Protein AF-A0A822FLD0-F1 (afdb_monomer_lite)

Secondary structure (DSSP, 8-state):
-HHHHHTTS-TTS-TTSS-HHHHBTT--HHHHHHHHHHHHHHTT--GGGTTS-TTHHHHHHHHHHHHHHTB-THHHHHHHHS-SHHHHHHHHHHHHHHHH--HHHHHHHHHH-S----EEEEE-S-TTSPPTT--TTEEEEEGGG-SSHHHHHHHHHHHHH---S--EEEEEEETTTSGGGHHHHHHHHHHH--TT-S-EEEEEEE--GGGGGGS------TTSEEEE-S-TT-PPPPPHHHHT---HHHHHTSTTT------BTTB-----SS-HHHHHHHHHHHHHHHHTEEEES--TTHHHHHHHHHHHHHHHHHS----TT-SS--HHHHHHHHHHHHHHH---S-TTSSS-HHHHHHH-HHHHHH-SSHHHHHHHHHHHHHHHHHHHHHHHHHHTTHHHHHHHHHH---HHHHHHHHHHHHHHHHHHHTT--GGGTT-SSEEEE-----SSTTHHHHHHHHHHHHHHHHHHHHHH----THHHHHHHHHHHHH-SS-HHHHHHHHH-HHHHHHHHHHHHHHHHHHHT--S-HHHHHHHHH--TT--HHHHHHHTTS--HHHHHHHHHHHHHTTTS-HHHHHHHHHHTEE-S--SSPPP-SS-EEEEETTTEEEEEPTT-----GGGB---SS-HHHHHHHHHHHHHHHSHHHHHH---HHHHHHHHHHHHHHHHT-SS---TTHHHHHHHHHHHHHHHHHHGGGHHHHHHHHHHTT--S--SSHHHHHHHHHHHHHHHHHTT-SS-HHHHHHHHHHHHHHHHHHHHHH-TT-HHHHHHHHT-TT-GGGGGHHHHT-

Radius of gyration: 43.2 Å; chains: 1; bounding box: 97×67×130 Å

Sequence (801 aa):
LYTWIDNFLPKNLGNHFPLLQHLFVDYSQDQLCNLVIDAFEQFNISIDDEEKSENIPDIINYCQEKLLHTGSFDLPLTLSIQSNSECQNLIEKYYDLRQSFTFSKLIKQCLENSTTSLQVIYTYTQIYHTIDHLPSNVEEVKLSAFRTELELVRKVKCHYQALTNIRLLLIRVDYHGEHQHILSLKHVIQNEYISSSNRSVWIIFHLQRNLLNQINNDVLFSGWLIDMIDDLNDRELIPKQILNNPSYQNLVLQPEFCLSECIFDGDIHRCQSNFHLFDSMFDELVDRCLSKFRYINFQTKDKEHISERRHVLLQHIIEHRNNSTLKNLHLRSIIIEYLMILIKQFPPPDKTRFVDWRLDILTNGVTIAGSRSFYHAFQVTISMFYEAYLSLLLTHLEKYQFFDAYIFIVNNQDDNMQNDLSKLWIDSLKASLETIDLTIINLDVIDISYAFGLQLPCAAIEFENIRTIRKKFQELQENNNESSSDEYDSRLEQMHTSNIYNDKFLQLIFNDQKWCQLYFHDQISMHLAYAKIQLSTNFVFDLLTSNPTRTIKQYKRLFLIEHIELNEILRLFEISLQLVSEENIRNIIREQWIEIPPSIIKSSEFYTLVLVNSEQFYQLPPKTTTLEEQSIFEYQGDPMIETSLMNLIELILSSSVIQHAKNIQQITTTYSLIAKGIRDLNSYNVNNLEKLRSFISLIRCLTTLLSHKALDILKDVCMGSFDAKFDSCSGIHCFITQLQQRIKAEKSTADENTIHRALVKLELDFLKDWLADNGDSYGEILTLMNDENNDLWFYSAKIFT

pLDDT: mean 82.13, std 11.64, range [31.05, 96.69]

Foldseek 3Di:
DVVVLVVLADPPAPPPPDDSCQFFVLDDPVVLVLLLVVLCVVVVNDPVVVPDDPCPVVSVVSSLLLSLQRGAPLQLLSLLVVPDPVSVVSNVVSVVCPVCDALVNVLVVLLPDQFEAEEEEEEQAALPDDQPPDDPLEAEDEPVVDPDLVVLLCVLLCQQVPPDSRQEYEYEYACVPCVVCVLSNLVSNVVNDDRNGSHYYYYYYHFFQLCSVVDDNDPRDRPGHYGYDHDNNPDDDDDPVVSNDQALLVVCPDPVNDLDQPPDDPDRPPPPPDDPPSLVLVLVLLVQLVVQEDEPLDDPVCVVVSVVLVVVLSCQQNPPPPPPPDPADRPVNVLSVVLNVCSVPPPQPDPPPRVGLSVCCGHVPCLSNPGRGSVSSSVVSSSLVSSLSSSQLVLLCQQQVLSQLVVLLVPDPDPVVSVVLSVQSVVLSVVSVVVRDSVCSPDSHDYHYDQHNQNHTNLLVLLVQLVVLLVVVVVVCVVPVDDDPVSLVVSVVSSCVSGSTDNVLVCCCQPPPVSVLSSLLSNQSNVCSVLVQDAHSVLVSLLVPVPPLDDSVNSSVVSNDDCPLVSLLSVLLSLLCLQDPSVVLSVCLVQQEDEDDDPWADAAQAWHWYDPPSPFIFIDHHRDTDDDPVRTDPWQADPSSLRSLLRSLSVCLALVSLVPDDDLVSSLVSLVSSLVSQVVRDRTDHLCSLQSVLLNLLSVLLCVWAPPCSSVLSSVLVVVVDRLDDPALVRLVVSLVVSLVVSVVVPTPDDPVSNLVSSLVSSLSSLLSNCVVVVVPVVRVVVVCPPPPHPNVVVVVVSVD

Structure (mmCIF, N/CA/C/O backbone):
data_AF-A0A822FLD0-F1
#
_entry.id   AF-A0A822FLD0-F1
#
loop_
_atom_site.group_PDB
_atom_site.id
_atom_site.type_symbol
_atom_site.label_atom_id
_atom_site.label_alt_id
_atom_site.label_comp_id
_atom_site.label_asym_id
_atom_site.label_entity_id
_atom_site.label_seq_id
_atom_site.pdbx_PDB_ins_code
_atom_site.Cartn_x
_atom_site.Cartn_y
_atom_site.Cartn_z
_atom_site.occupancy
_atom_site.B_iso_or_equiv
_atom_site.auth_seq_id
_atom_site.auth_comp_id
_atom_site.auth_asym_id
_atom_site.auth_atom_id
_atom_site.pdbx_PDB_model_num
ATOM 1 N N . LEU A 1 1 ? -37.161 13.307 40.216 1.00 81.50 1 LEU A N 1
ATOM 2 C CA . LEU A 1 1 ? -36.376 12.192 39.638 1.00 81.50 1 LEU A CA 1
ATOM 3 C C . LEU A 1 1 ? -36.205 12.329 38.122 1.00 81.50 1 LEU A C 1
ATOM 5 O O . LEU A 1 1 ? -35.072 12.421 37.683 1.00 81.50 1 LEU A O 1
ATOM 9 N N . TYR A 1 2 ? -37.281 12.439 37.327 1.00 86.19 2 TYR A N 1
ATOM 10 C CA . TYR A 1 2 ? -37.181 12.643 35.867 1.00 86.19 2 TYR A CA 1
ATOM 11 C C . TYR A 1 2 ? -36.303 13.844 35.467 1.00 86.19 2 TYR A C 1
ATOM 13 O O . TYR A 1 2 ? -35.355 13.702 34.710 1.00 86.19 2 TYR A O 1
ATOM 21 N N . THR A 1 3 ? -36.553 15.020 36.046 1.00 85.88 3 THR A N 1
ATOM 22 C CA . THR A 1 3 ? -35.735 16.224 35.808 1.00 85.88 3 THR A CA 1
ATOM 23 C C . THR A 1 3 ? -34.267 16.049 36.188 1.00 85.88 3 THR A C 1
ATOM 25 O O . THR A 1 3 ? -33.413 16.716 35.623 1.00 85.88 3 THR A O 1
ATOM 28 N N . TRP A 1 4 ? -33.966 15.167 37.141 1.00 86.38 4 TRP A N 1
ATOM 29 C CA . TRP A 1 4 ? -32.597 14.887 37.564 1.00 86.38 4 TRP A CA 1
ATOM 30 C C . TRP A 1 4 ? -31.851 14.064 36.505 1.00 86.38 4 TRP A C 1
ATOM 32 O O . TRP A 1 4 ? -30.780 14.478 36.079 1.00 86.38 4 TRP A O 1
ATOM 42 N N . ILE A 1 5 ? -32.453 12.980 35.999 1.00 88.25 5 ILE A N 1
ATOM 43 C CA . ILE A 1 5 ? -31.843 12.165 34.934 1.00 88.25 5 ILE A CA 1
ATOM 44 C C . ILE A 1 5 ? -31.799 12.881 33.576 1.00 88.25 5 ILE A C 1
ATOM 46 O O . ILE A 1 5 ? -30.837 12.715 32.832 1.00 88.25 5 ILE A O 1
ATOM 50 N N . ASP A 1 6 ? -32.807 13.699 33.256 1.00 84.88 6 ASP A N 1
ATOM 51 C CA . ASP A 1 6 ? -32.895 14.427 31.981 1.00 84.88 6 ASP A CA 1
ATOM 52 C C . ASP A 1 6 ? -31.767 15.463 31.849 1.00 84.88 6 ASP A C 1
ATOM 54 O O . ASP A 1 6 ? -31.243 15.703 30.763 1.00 84.88 6 ASP A O 1
ATOM 58 N N . ASN A 1 7 ? -31.300 16.009 32.979 1.00 86.31 7 ASN A N 1
ATOM 59 C CA . ASN A 1 7 ? -30.157 16.920 33.011 1.00 86.31 7 ASN A CA 1
ATOM 60 C C . ASN A 1 7 ? -28.824 16.248 32.632 1.00 86.31 7 ASN A C 1
ATOM 62 O O . ASN A 1 7 ? -27.895 16.956 32.241 1.00 86.31 7 ASN A O 1
ATOM 66 N N . PHE A 1 8 ? -28.712 14.916 32.714 1.00 86.19 8 PHE A N 1
ATOM 67 C CA . PHE A 1 8 ? -27.488 14.204 32.332 1.00 86.19 8 PHE A CA 1
ATOM 68 C C . PHE A 1 8 ? -27.315 14.087 30.824 1.00 86.19 8 PHE A C 1
ATOM 70 O O . PHE A 1 8 ? -26.189 13.933 30.355 1.00 86.19 8 PHE A O 1
ATOM 77 N N . LEU A 1 9 ? -28.393 14.205 30.046 1.00 85.12 9 LEU A N 1
ATOM 78 C CA . LEU A 1 9 ? -28.277 14.192 28.598 1.00 85.12 9 LEU A CA 1
ATOM 79 C C . LEU A 1 9 ? -27.617 15.488 28.099 1.00 85.12 9 LEU A C 1
ATOM 81 O O . LEU A 1 9 ? -28.033 16.591 28.471 1.00 85.12 9 LEU A O 1
ATOM 85 N N . PRO A 1 10 ? -26.578 15.407 27.252 1.00 77.44 10 PRO A N 1
ATOM 86 C CA . PRO A 1 10 ? -25.894 16.600 26.781 1.00 77.44 10 PRO A CA 1
ATOM 87 C C . PRO A 1 10 ? -26.788 17.384 25.819 1.00 77.44 10 PRO A C 1
ATOM 89 O O . PRO A 1 10 ? -27.112 16.915 24.733 1.00 77.44 10 PRO A O 1
ATOM 92 N N . LYS A 1 11 ? -27.121 18.628 26.174 1.00 74.88 11 LYS A N 1
ATOM 93 C CA . LYS A 1 11 ? -27.977 19.510 25.352 1.00 74.88 11 LYS A CA 1
ATOM 94 C C . LYS A 1 11 ? -27.368 19.896 23.997 1.00 74.88 11 LYS A C 1
ATOM 96 O O . LYS A 1 11 ? -28.080 20.379 23.124 1.00 74.88 11 LYS A O 1
ATOM 101 N N . ASN A 1 12 ? -26.055 19.719 23.847 1.00 69.56 12 ASN A N 1
ATOM 102 C CA . ASN A 1 12 ? -25.288 20.119 22.664 1.00 69.56 12 ASN A CA 1
ATOM 103 C C . ASN A 1 12 ? -25.024 18.958 21.690 1.00 69.56 12 ASN A C 1
ATOM 105 O O . ASN A 1 12 ? -24.441 19.185 20.632 1.00 69.56 12 ASN A O 1
ATOM 109 N N . LEU A 1 13 ? -25.408 17.728 22.043 1.00 69.38 13 LEU A N 1
ATOM 110 C CA . LEU A 1 13 ? -25.331 16.574 21.148 1.00 69.38 13 LEU A CA 1
ATOM 111 C C . LEU A 1 13 ? -26.682 16.432 20.439 1.00 69.38 13 LEU A C 1
ATOM 113 O O . LEU A 1 13 ? -27.719 16.747 21.017 1.00 69.38 13 LEU A O 1
ATOM 117 N N . GLY A 1 14 ? -26.685 16.025 19.166 1.00 61.16 14 GLY A N 1
ATOM 118 C CA . GLY A 1 14 ? -27.930 15.869 18.408 1.00 61.16 14 GLY A CA 1
ATOM 119 C C . GLY A 1 14 ? -28.925 14.950 19.129 1.00 61.16 14 GLY A C 1
ATOM 120 O O . GLY A 1 14 ? -28.521 14.008 19.802 1.00 61.16 14 GLY A O 1
ATOM 121 N N . ASN A 1 15 ? -30.229 15.188 18.957 1.00 62.97 15 ASN A N 1
ATOM 122 C CA . ASN A 1 15 ? -31.317 14.541 19.718 1.00 62.97 15 ASN A CA 1
ATOM 123 C C . ASN A 1 15 ? -31.456 13.006 19.536 1.00 62.97 15 ASN A C 1
ATOM 125 O O . ASN A 1 15 ? -32.480 12.438 19.908 1.00 62.97 15 ASN A O 1
ATOM 129 N N . HIS A 1 16 ? -30.492 12.328 18.911 1.00 66.75 16 HIS A N 1
ATOM 130 C CA . HIS A 1 16 ? -30.593 10.922 18.517 1.00 66.75 16 HIS A CA 1
ATOM 131 C C . HIS A 1 16 ? -29.728 9.973 19.359 1.00 66.75 16 HIS A C 1
ATOM 133 O O . HIS A 1 16 ? -30.041 8.785 19.411 1.00 66.75 16 HIS A O 1
ATOM 139 N N . PHE A 1 17 ? -28.665 10.460 20.011 1.00 82.31 17 PHE A N 1
ATOM 140 C CA . PHE A 1 17 ? -27.771 9.641 20.835 1.00 82.31 17 PHE A CA 1
ATOM 141 C C . PHE A 1 17 ? -26.925 10.517 21.787 1.00 82.31 17 PHE A C 1
ATOM 143 O O . PHE A 1 17 ? -26.454 11.569 21.354 1.00 82.31 17 PHE A O 1
ATOM 150 N N . PRO A 1 18 ? -26.661 10.093 23.039 1.00 87.38 18 PRO A N 1
ATOM 151 C CA . PRO A 1 18 ? -27.254 8.944 23.726 1.00 87.38 18 PRO A CA 1
ATOM 152 C C . PRO A 1 18 ? -28.706 9.225 24.158 1.00 87.38 18 PRO A C 1
ATOM 154 O O . PRO A 1 18 ? -29.109 10.367 24.342 1.00 87.38 18 PRO A O 1
ATOM 157 N N . LEU A 1 19 ? -29.497 8.165 24.328 1.00 88.81 19 LEU A N 1
ATOM 158 C CA . LEU A 1 19 ? -30.825 8.211 24.973 1.00 88.81 19 LEU A CA 1
ATOM 159 C C . LEU A 1 19 ? -30.712 7.821 26.453 1.00 88.81 19 LEU A C 1
ATOM 161 O O . LEU A 1 19 ? -29.750 7.156 26.831 1.00 88.81 19 LEU A O 1
ATOM 165 N N . LEU A 1 20 ? -31.732 8.117 27.269 1.00 89.75 20 LEU A N 1
ATOM 166 C CA . LEU A 1 20 ? -31.776 7.694 28.681 1.00 89.75 20 LEU A CA 1
ATOM 167 C C . LEU A 1 20 ? -31.608 6.177 28.859 1.00 89.75 20 LEU A C 1
ATOM 169 O O . LEU A 1 20 ? -30.949 5.760 29.801 1.00 89.75 20 LEU A O 1
ATOM 173 N N . GLN A 1 21 ? -32.100 5.371 27.912 1.00 89.88 21 GLN A N 1
ATOM 174 C CA . GLN A 1 21 ? -31.920 3.911 27.890 1.00 89.88 21 GLN A CA 1
ATOM 175 C C . GLN A 1 21 ? -30.462 3.463 27.712 1.00 89.88 21 GLN A C 1
ATOM 177 O O . GLN A 1 21 ? -30.108 2.352 28.082 1.00 89.88 21 GLN A O 1
ATOM 182 N N . HIS A 1 22 ? -29.602 4.311 27.143 1.00 91.00 22 HIS A N 1
ATOM 183 C CA . HIS A 1 22 ? -28.171 4.017 27.074 1.00 91.00 22 HIS A CA 1
ATOM 184 C C . HIS A 1 22 ? -27.519 4.269 28.428 1.00 91.00 22 HIS A C 1
ATOM 186 O O . HIS A 1 22 ? -26.641 3.515 28.823 1.00 91.00 22 HIS A O 1
ATOM 192 N N . LEU A 1 23 ? -27.957 5.303 29.155 1.00 92.44 23 LEU A N 1
ATOM 193 C CA . LEU A 1 23 ? -27.431 5.609 30.485 1.00 92.44 23 LEU A CA 1
ATOM 194 C C . LEU A 1 23 ? -27.928 4.597 31.520 1.00 92.44 23 LEU A C 1
ATOM 196 O O . LEU A 1 23 ? -27.120 4.102 32.293 1.00 92.44 23 LEU A O 1
ATOM 200 N N . PHE A 1 24 ? -29.222 4.271 31.492 1.00 92.06 24 PHE A N 1
ATOM 201 C CA . PHE A 1 24 ? -29.915 3.362 32.405 1.00 92.06 24 PHE A CA 1
ATOM 202 C C . PHE A 1 24 ? -30.706 2.338 31.585 1.00 92.06 24 PHE A C 1
ATOM 204 O O . PHE A 1 24 ? -31.716 2.672 30.964 1.00 92.06 24 PHE A O 1
ATOM 211 N N . VAL A 1 25 ? -30.234 1.093 31.544 1.00 88.88 25 VAL A N 1
ATOM 212 C CA . VAL A 1 25 ? -30.673 0.102 30.540 1.00 88.88 25 VAL A CA 1
ATOM 213 C C . VAL A 1 25 ? -32.130 -0.335 30.662 1.00 88.88 25 VAL A C 1
ATOM 215 O O . VAL A 1 25 ? -32.724 -0.735 29.667 1.00 88.88 25 VAL A O 1
ATOM 218 N N . ASP A 1 26 ? -32.720 -0.228 31.850 1.00 87.25 26 ASP A N 1
ATOM 219 C CA . ASP A 1 26 ? -34.116 -0.555 32.149 1.00 87.25 26 ASP A CA 1
ATOM 220 C C . ASP A 1 26 ? -35.032 0.680 32.143 1.00 87.25 26 ASP A C 1
ATOM 222 O O . ASP A 1 26 ? -36.193 0.602 32.542 1.00 87.25 26 ASP A O 1
ATOM 226 N N . TYR A 1 27 ? -34.532 1.833 31.684 1.00 89.06 27 TYR A N 1
ATOM 227 C CA . TYR A 1 27 ? -35.276 3.082 31.748 1.00 89.06 27 TYR A CA 1
ATOM 228 C C . TYR A 1 27 ? -36.586 3.041 30.953 1.00 89.06 27 TYR A C 1
ATOM 230 O O . TYR A 1 27 ? -36.600 2.802 29.740 1.00 89.06 27 TYR A O 1
ATOM 238 N N . SER A 1 28 ? -37.663 3.404 31.646 1.00 88.38 28 SER A N 1
ATOM 239 C CA . SER A 1 28 ? -38.943 3.852 31.106 1.00 88.38 28 SER A CA 1
ATOM 240 C C . SER A 1 28 ? -39.583 4.835 32.096 1.00 88.38 28 SER A C 1
ATOM 242 O O . SER A 1 28 ? -39.162 4.935 33.253 1.00 88.38 28 SER A O 1
ATOM 244 N N . GLN A 1 29 ? -40.593 5.592 31.660 1.00 86.75 29 GLN A N 1
ATOM 245 C CA . GLN A 1 29 ? -41.319 6.481 32.578 1.00 86.75 29 GLN A CA 1
ATOM 246 C C . GLN A 1 29 ? -42.011 5.685 33.694 1.00 86.75 29 GLN A C 1
ATOM 248 O O . GLN A 1 29 ? -41.932 6.076 34.857 1.00 86.75 29 GLN A O 1
ATOM 253 N N . ASP A 1 30 ? -42.587 4.531 33.355 1.00 87.81 30 ASP A N 1
ATOM 254 C CA . ASP A 1 30 ? -43.241 3.637 34.311 1.00 87.81 30 ASP A CA 1
ATOM 255 C C . ASP A 1 30 ? -42.244 3.029 35.311 1.00 87.81 30 ASP A C 1
ATOM 257 O O . ASP A 1 30 ? -42.573 2.848 36.483 1.00 87.81 30 ASP A O 1
ATOM 261 N N . GLN A 1 31 ? -40.999 2.771 34.890 1.00 87.81 31 GLN A N 1
ATOM 262 C CA . GLN A 1 31 ? -39.957 2.260 35.784 1.00 87.81 31 GLN A CA 1
ATOM 263 C C . GLN A 1 31 ? -39.614 3.271 36.880 1.00 87.81 31 GLN A C 1
ATOM 265 O O . GLN A 1 31 ? -39.421 2.888 38.031 1.00 87.81 31 GLN A O 1
ATOM 270 N N . LEU A 1 32 ? -39.593 4.573 36.564 1.00 87.69 32 LEU A N 1
ATOM 271 C CA . LEU A 1 32 ? -39.395 5.605 37.585 1.00 87.69 32 LEU A CA 1
ATOM 272 C C . LEU A 1 32 ? -40.536 5.623 38.605 1.00 87.69 32 LEU A C 1
ATOM 274 O O . LEU A 1 32 ? -40.276 5.808 39.791 1.00 87.69 32 LEU A O 1
ATOM 278 N N . CYS A 1 33 ? -41.781 5.438 38.158 1.00 87.00 33 CYS A N 1
ATOM 279 C CA . CYS A 1 33 ? -42.925 5.333 39.060 1.00 87.00 33 CYS A CA 1
ATOM 280 C C . CYS A 1 33 ? -42.789 4.117 39.982 1.00 87.00 33 CYS A C 1
ATOM 282 O O . CYS A 1 33 ? -42.966 4.259 41.189 1.00 87.00 33 CYS A O 1
ATOM 284 N N . ASN A 1 34 ? -42.396 2.961 39.443 1.00 86.38 34 ASN A N 1
ATOM 285 C CA . ASN A 1 34 ? -42.189 1.756 40.245 1.00 86.38 34 ASN A CA 1
ATOM 286 C C . ASN A 1 34 ? -41.038 1.900 41.244 1.00 86.38 34 ASN A C 1
ATOM 288 O O . ASN A 1 34 ? -41.204 1.513 42.390 1.00 86.38 34 ASN A O 1
ATOM 292 N N . LEU A 1 35 ? -39.926 2.544 40.876 1.00 88.19 35 LEU A N 1
ATOM 293 C CA . LEU A 1 35 ? -38.838 2.826 41.821 1.00 88.19 35 LEU A CA 1
ATOM 294 C C . LEU A 1 35 ? -39.291 3.696 42.998 1.00 88.19 35 LEU A C 1
ATOM 296 O O . LEU A 1 35 ? -38.856 3.481 44.128 1.00 88.19 35 LEU A O 1
ATOM 300 N N . VAL A 1 36 ? -40.157 4.680 42.739 1.00 87.81 36 VAL A N 1
ATOM 301 C CA . VAL A 1 36 ? -40.730 5.512 43.803 1.00 87.81 36 VAL A CA 1
ATOM 302 C C . VAL A 1 36 ? -41.635 4.664 44.694 1.00 87.81 36 VAL A C 1
ATOM 304 O O . VAL A 1 36 ? -41.480 4.722 45.909 1.00 87.81 36 VAL A O 1
ATOM 307 N N . ILE A 1 37 ? -42.516 3.842 44.118 1.00 85.50 37 ILE A N 1
ATOM 308 C CA . ILE A 1 37 ? -43.385 2.930 44.880 1.00 85.50 37 ILE A CA 1
ATOM 309 C C . ILE A 1 37 ? -42.545 1.979 45.749 1.00 85.50 37 ILE A C 1
ATOM 311 O O . ILE A 1 37 ? -42.777 1.902 46.954 1.00 85.50 37 ILE A O 1
ATOM 315 N N . ASP A 1 38 ? -41.513 1.352 45.179 1.00 85.19 38 ASP A N 1
ATOM 316 C CA . ASP A 1 38 ? -40.586 0.463 45.888 1.00 85.19 38 ASP A CA 1
ATOM 317 C C . ASP A 1 38 ? -39.905 1.182 47.069 1.00 85.19 38 ASP A C 1
ATOM 319 O O . ASP A 1 38 ? -39.719 0.598 48.138 1.00 85.19 38 ASP A O 1
ATOM 323 N N . ALA A 1 39 ? -39.562 2.467 46.919 1.00 87.38 39 ALA A N 1
ATOM 324 C CA . ALA A 1 39 ? -38.999 3.265 48.008 1.00 87.38 39 ALA A CA 1
ATOM 325 C C . ALA A 1 39 ? -40.016 3.479 49.143 1.00 87.38 39 ALA A C 1
ATOM 327 O O . ALA A 1 39 ? -39.673 3.334 50.317 1.00 87.38 39 ALA A O 1
ATOM 328 N N . PHE A 1 40 ? -41.266 3.817 48.809 1.00 85.44 40 PHE A N 1
ATOM 329 C CA . PHE A 1 40 ? -42.330 4.000 49.803 1.00 85.44 40 PHE A CA 1
ATOM 330 C C . PHE A 1 40 ? -42.594 2.706 50.580 1.00 85.44 40 PHE A C 1
ATOM 332 O O . PHE A 1 40 ? -42.701 2.748 51.808 1.00 85.44 40 PHE A O 1
ATOM 339 N N . GLU A 1 41 ? -42.618 1.561 49.893 1.00 83.44 41 GLU A N 1
ATOM 340 C CA . GLU A 1 41 ? -42.737 0.246 50.528 1.00 83.44 41 GLU A CA 1
ATOM 341 C C . GLU A 1 41 ? -41.537 -0.054 51.436 1.00 83.44 41 GLU A C 1
ATOM 343 O O . GLU A 1 41 ? -41.715 -0.414 52.600 1.00 83.44 41 GLU A O 1
ATOM 348 N N . GLN A 1 42 ? -40.311 0.166 50.950 1.00 84.19 42 GLN A N 1
ATOM 349 C CA . GLN A 1 42 ? -39.082 -0.087 51.706 1.00 84.19 42 GLN A CA 1
ATOM 350 C C . GLN A 1 42 ? -39.003 0.737 53.000 1.00 84.19 42 GLN A C 1
ATOM 352 O O . GLN A 1 42 ? -38.529 0.241 54.026 1.00 84.19 42 GLN A O 1
ATOM 357 N N . PHE A 1 43 ? -39.456 1.992 52.964 1.00 83.81 43 PHE A N 1
ATOM 358 C CA . PHE A 1 43 ? -39.452 2.890 54.121 1.00 83.81 43 PHE A CA 1
ATOM 359 C C . PHE A 1 43 ? -40.745 2.830 54.953 1.00 83.81 43 PHE A C 1
ATOM 361 O O . PHE A 1 43 ? -40.840 3.533 55.959 1.00 83.81 43 PHE A O 1
ATOM 368 N N . ASN A 1 44 ? -41.716 1.979 54.590 1.00 81.25 44 ASN A N 1
ATOM 369 C CA . ASN A 1 44 ? -43.045 1.898 55.211 1.00 81.25 44 ASN A CA 1
ATOM 370 C C . ASN A 1 44 ? -43.767 3.263 55.293 1.00 81.25 44 ASN A C 1
ATOM 372 O O . ASN A 1 44 ? -44.376 3.593 56.314 1.00 81.25 44 ASN A O 1
ATOM 376 N N . ILE A 1 45 ? -43.680 4.074 54.234 1.00 77.38 45 ILE A N 1
ATOM 377 C CA . ILE A 1 45 ? -44.326 5.392 54.146 1.00 77.38 45 ILE A CA 1
ATOM 378 C C . ILE A 1 45 ? -45.702 5.221 53.493 1.00 77.38 45 ILE A C 1
ATOM 380 O O . ILE A 1 45 ? -45.819 4.608 52.434 1.00 77.38 45 ILE A O 1
ATOM 384 N N . SER A 1 46 ? -46.753 5.768 54.109 1.00 72.50 46 SER A N 1
ATOM 385 C CA . SER A 1 46 ? -48.089 5.786 53.502 1.00 72.50 46 SER A CA 1
ATOM 386 C C . SER A 1 46 ? -48.122 6.747 52.311 1.00 72.50 46 SER A C 1
ATOM 388 O O . SER A 1 46 ? -47.668 7.884 52.426 1.00 72.50 46 SER A O 1
ATOM 390 N N . ILE A 1 47 ? -48.708 6.316 51.190 1.00 65.62 47 ILE A N 1
ATOM 391 C CA . ILE A 1 47 ? -48.908 7.157 49.995 1.00 65.62 47 ILE A CA 1
ATOM 392 C C . ILE A 1 47 ? -49.818 8.361 50.323 1.00 65.62 47 ILE A C 1
ATOM 394 O O . ILE A 1 47 ? -49.681 9.422 49.732 1.00 65.62 47 ILE A O 1
ATOM 398 N N . ASP A 1 48 ? -50.686 8.250 51.335 1.00 64.69 48 ASP A N 1
ATOM 399 C CA . ASP A 1 48 ? -51.592 9.334 51.744 1.00 64.69 48 ASP A CA 1
ATOM 400 C C . ASP A 1 48 ? -50.916 10.433 52.605 1.00 64.69 48 ASP A C 1
ATOM 402 O O . ASP A 1 48 ? -51.533 11.463 52.878 1.00 64.69 48 ASP A O 1
ATOM 406 N N . ASP A 1 49 ? -49.660 10.246 53.039 1.00 60.38 49 ASP A N 1
ATOM 407 C CA . ASP A 1 49 ? -48.899 11.199 53.878 1.00 60.38 49 ASP A CA 1
ATOM 408 C C . ASP A 1 49 ? -48.001 12.163 53.056 1.00 60.38 49 ASP A C 1
ATOM 410 O O . ASP A 1 49 ? -47.080 12.791 53.593 1.00 60.38 49 ASP A O 1
ATOM 414 N N . GLU A 1 50 ? -48.282 12.312 51.753 1.00 53.88 50 GLU A N 1
ATOM 415 C CA . GLU A 1 50 ? -47.510 13.078 50.752 1.00 53.88 50 GLU A CA 1
ATOM 416 C C . GLU A 1 50 ? -47.154 14.530 51.151 1.00 53.88 50 GLU A C 1
ATOM 418 O O . GLU A 1 50 ? -46.153 15.072 50.683 1.00 53.88 50 GLU A O 1
ATOM 423 N N . GLU A 1 51 ? -47.918 15.180 52.036 1.00 50.50 51 GLU A N 1
ATOM 424 C CA . GLU A 1 51 ? -47.768 16.617 52.326 1.00 50.50 51 GLU A CA 1
ATOM 425 C C . GLU A 1 51 ? -46.778 16.978 53.461 1.00 50.50 51 GLU A C 1
ATOM 427 O O . GLU A 1 51 ? -46.585 18.165 53.736 1.00 50.50 51 GLU A O 1
ATOM 432 N N . LYS A 1 52 ? -46.131 16.014 54.143 1.00 57.69 52 LYS A N 1
ATOM 433 C CA . LYS A 1 52 ? -45.316 16.302 55.358 1.00 57.69 52 LYS A CA 1
ATOM 434 C C . LYS A 1 52 ? -43.848 15.858 55.355 1.00 57.69 52 LYS A C 1
ATOM 436 O O . LYS A 1 52 ? -43.170 15.998 56.370 1.00 57.69 52 LYS A O 1
ATOM 441 N N . SER A 1 53 ? -43.327 15.297 54.277 1.00 55.56 53 SER A N 1
ATOM 442 C CA . SER A 1 53 ? -42.196 14.366 54.382 1.00 55.56 53 SER A CA 1
ATOM 443 C C . SER A 1 53 ? -40.805 15.007 54.536 1.00 55.56 53 SER A C 1
ATOM 445 O O . SER A 1 53 ? -40.166 15.388 53.552 1.00 55.56 53 SER A O 1
ATOM 447 N N . GLU A 1 54 ? -40.261 14.946 55.755 1.00 65.69 54 GLU A N 1
ATOM 448 C CA . GLU A 1 54 ? -38.810 14.965 56.025 1.00 65.69 54 GLU A CA 1
ATOM 449 C C . GLU A 1 54 ? -38.058 13.835 55.275 1.00 65.69 54 GLU A C 1
ATOM 451 O O . GLU A 1 54 ? -36.855 13.943 55.065 1.00 65.69 54 GLU A O 1
ATOM 456 N N . ASN A 1 55 ? -38.774 12.805 54.794 1.00 74.19 55 ASN A N 1
ATOM 457 C CA . ASN A 1 55 ? -38.242 11.600 54.136 1.00 74.19 55 ASN A CA 1
ATOM 458 C C . ASN A 1 55 ? -38.074 11.703 52.599 1.00 74.19 55 ASN A C 1
ATOM 460 O O . ASN A 1 55 ? -37.576 10.762 51.981 1.00 74.19 55 ASN A O 1
ATOM 464 N N . ILE A 1 56 ? -38.478 12.808 51.946 1.00 81.06 56 ILE A N 1
ATOM 465 C CA . ILE A 1 56 ? -38.261 12.999 50.489 1.00 81.06 56 ILE A CA 1
ATOM 466 C C . ILE A 1 56 ? -36.789 12.802 50.080 1.00 81.06 56 ILE A C 1
ATOM 468 O O . ILE A 1 56 ? -36.549 12.130 49.074 1.00 81.06 56 ILE A O 1
ATOM 472 N N . PRO A 1 57 ? -35.795 13.354 50.807 1.00 84.38 57 PRO A N 1
ATOM 473 C CA . PRO A 1 57 ? -34.388 13.148 50.479 1.00 84.38 57 PRO A CA 1
ATOM 474 C C . PRO A 1 57 ? -33.989 11.668 50.479 1.00 84.38 57 PRO A C 1
ATOM 476 O O . PRO A 1 57 ? -33.250 11.248 49.592 1.00 84.38 57 PRO A O 1
ATOM 479 N N . ASP A 1 58 ? -34.517 10.872 51.410 1.00 84.50 58 ASP A N 1
ATOM 480 C CA . ASP A 1 58 ? -34.211 9.442 51.525 1.00 84.50 58 ASP A CA 1
ATOM 481 C C . ASP A 1 58 ? -34.844 8.627 50.391 1.00 84.50 58 ASP A C 1
ATOM 483 O O . ASP A 1 58 ? -34.178 7.774 49.804 1.00 84.50 58 ASP A O 1
ATOM 487 N N . ILE A 1 59 ? -36.083 8.951 50.001 1.00 86.44 59 ILE A N 1
ATOM 488 C CA . ILE A 1 59 ? -36.747 8.364 48.823 1.00 86.44 59 ILE A CA 1
ATOM 489 C C . ILE A 1 59 ? -35.950 8.665 47.549 1.00 86.44 59 ILE A C 1
ATOM 491 O O . ILE A 1 59 ? -35.708 7.773 46.732 1.00 86.44 59 ILE A O 1
ATOM 495 N N . ILE A 1 60 ? -35.525 9.921 47.371 1.00 87.31 60 ILE A N 1
ATOM 496 C CA . ILE A 1 60 ? -34.723 10.322 46.211 1.00 87.31 60 ILE A CA 1
ATOM 497 C C . ILE A 1 60 ? -33.387 9.576 46.215 1.00 87.31 60 ILE A C 1
ATOM 499 O O . ILE A 1 60 ? -33.032 9.006 45.187 1.00 87.31 60 ILE A O 1
ATOM 503 N N . ASN A 1 61 ? -32.679 9.535 47.346 1.00 88.31 61 ASN A N 1
ATOM 504 C CA . ASN A 1 61 ? -31.407 8.823 47.470 1.00 88.31 61 ASN A CA 1
ATOM 505 C C . ASN A 1 61 ? -31.554 7.332 47.142 1.00 88.31 61 ASN A C 1
ATOM 507 O O . ASN A 1 61 ? -30.749 6.807 46.376 1.00 88.31 61 ASN A O 1
ATOM 511 N N . TYR A 1 62 ? -32.609 6.678 47.639 1.00 90.25 62 TYR A N 1
ATOM 512 C CA . TYR A 1 62 ? -32.916 5.282 47.318 1.00 90.25 62 TYR A CA 1
ATOM 513 C C . TYR A 1 62 ? -33.098 5.072 45.810 1.00 90.25 62 TYR A C 1
ATOM 515 O O . TYR A 1 62 ? -32.479 4.189 45.216 1.00 90.25 62 TYR A O 1
ATOM 523 N N . CYS A 1 63 ? -33.901 5.923 45.162 1.00 90.69 63 CYS A N 1
ATOM 524 C CA . CYS A 1 63 ? -34.126 5.839 43.719 1.00 90.69 63 CYS A CA 1
ATOM 525 C C . CYS A 1 63 ? -32.835 6.089 42.921 1.00 90.69 63 CYS A C 1
ATOM 527 O O . CYS A 1 63 ? -32.585 5.411 41.928 1.00 90.69 63 CYS A O 1
ATOM 529 N N . GLN A 1 64 ? -32.012 7.057 43.340 1.00 90.50 64 GLN A N 1
ATOM 530 C CA . GLN A 1 64 ? -30.731 7.367 42.698 1.00 90.50 64 GLN A CA 1
ATOM 531 C C . GLN A 1 64 ? -29.744 6.201 42.810 1.00 90.50 64 GLN A C 1
ATOM 533 O O . GLN A 1 64 ? -29.069 5.882 41.833 1.00 90.50 64 GLN A O 1
ATOM 538 N N . GLU A 1 65 ? -29.671 5.558 43.977 1.00 89.56 65 GLU A N 1
ATOM 539 C CA . GLU A 1 65 ? -28.833 4.380 44.200 1.00 89.56 65 GLU A CA 1
ATOM 540 C C . GLU A 1 65 ? -29.292 3.216 43.314 1.00 89.56 65 GLU A C 1
ATOM 542 O O . GLU A 1 65 ? -28.485 2.656 42.574 1.00 89.56 65 GLU A O 1
ATOM 547 N N . LYS A 1 66 ? -30.598 2.920 43.282 1.00 89.69 66 LYS A N 1
ATOM 548 C CA . LYS A 1 66 ? -31.166 1.873 42.417 1.00 89.69 66 LYS A CA 1
ATOM 549 C C . LYS A 1 66 ? -30.938 2.122 40.927 1.00 89.69 66 LYS A C 1
ATOM 551 O O . LYS A 1 66 ? -30.585 1.189 40.215 1.00 89.69 66 LYS A O 1
ATOM 556 N N . LEU A 1 67 ? -31.068 3.363 40.459 1.00 91.19 67 LEU A N 1
ATOM 557 C CA . LEU A 1 67 ? -30.738 3.714 39.073 1.00 91.19 67 LEU A CA 1
ATOM 558 C C . LEU A 1 67 ? -29.248 3.510 38.773 1.00 91.19 67 LEU A C 1
ATOM 560 O O . LEU A 1 67 ? -28.889 3.057 37.692 1.00 91.19 67 LEU A O 1
ATOM 564 N N . LEU A 1 68 ? -28.357 3.800 39.724 1.00 91.75 68 LEU A N 1
ATOM 565 C CA . LEU A 1 68 ? -26.921 3.610 39.521 1.00 91.75 68 LEU A CA 1
ATOM 566 C C . LEU A 1 68 ? -26.555 2.132 39.293 1.00 91.75 68 LEU A C 1
ATOM 568 O O . LEU A 1 68 ? -25.654 1.845 38.505 1.00 91.75 68 LEU A O 1
ATOM 572 N N . HIS A 1 69 ? -27.285 1.196 39.910 1.00 91.50 69 HIS A N 1
ATOM 573 C CA . HIS A 1 69 ? -27.112 -0.243 39.685 1.00 91.50 69 HIS A CA 1
ATOM 574 C C . HIS A 1 69 ? -27.385 -0.658 38.233 1.00 91.50 69 HIS A C 1
ATOM 576 O O . HIS A 1 69 ? -26.663 -1.508 37.698 1.00 91.50 69 HIS A O 1
ATOM 582 N N . THR A 1 70 ? -28.353 -0.018 37.570 1.00 92.25 70 THR A N 1
ATOM 583 C CA . THR A 1 70 ? -28.704 -0.272 36.162 1.00 92.25 70 THR A CA 1
ATOM 584 C C . THR A 1 70 ? -27.965 0.637 35.173 1.00 92.25 70 THR A C 1
ATOM 586 O O . THR A 1 70 ? -28.157 0.536 33.958 1.00 92.25 70 THR A O 1
ATOM 589 N N . GLY A 1 71 ? -27.078 1.501 35.677 1.00 92.75 71 GLY A N 1
ATOM 590 C CA . GLY A 1 71 ? -26.282 2.414 34.867 1.00 92.75 71 GLY A CA 1
ATOM 591 C C . GLY A 1 71 ? -25.249 1.691 33.998 1.00 92.75 71 GLY A C 1
ATOM 592 O O . GLY A 1 71 ? -24.473 0.892 34.516 1.00 92.75 71 GLY A O 1
ATOM 593 N N . SER A 1 72 ? -25.185 1.985 32.700 1.00 93.06 72 SER A N 1
ATOM 594 C CA . SER A 1 72 ? -24.109 1.482 31.831 1.00 93.06 72 SER A CA 1
ATOM 595 C C . SER A 1 72 ? -22.867 2.374 31.868 1.00 93.06 72 SER A C 1
ATOM 597 O O . SER A 1 72 ? -22.935 3.500 32.362 1.00 93.06 72 SER A O 1
ATOM 599 N N . PHE A 1 73 ? -21.743 1.944 31.279 1.00 93.00 73 PHE A N 1
ATOM 600 C CA . PHE A 1 73 ? -20.572 2.821 31.133 1.00 93.00 73 PHE A CA 1
ATOM 601 C C . PHE A 1 73 ? -20.837 4.090 30.291 1.00 93.00 73 PHE A C 1
ATOM 603 O O . PHE A 1 73 ? -20.105 5.075 30.415 1.00 93.00 73 PHE A O 1
ATOM 610 N N . ASP A 1 74 ? -21.906 4.138 29.484 1.00 92.31 74 ASP A N 1
ATOM 611 C CA . ASP A 1 74 ? -22.306 5.380 28.809 1.00 92.31 74 ASP A CA 1
ATOM 612 C C . ASP A 1 74 ? -22.727 6.476 29.821 1.00 92.31 74 ASP A C 1
ATOM 614 O O . ASP A 1 74 ? -22.633 7.663 29.500 1.00 92.31 74 ASP A O 1
ATOM 618 N N . LEU A 1 75 ? -23.110 6.123 31.061 1.00 93.50 75 LEU A N 1
ATOM 619 C CA . LEU A 1 75 ? -23.390 7.077 32.144 1.00 93.50 75 LEU A CA 1
ATOM 620 C C . LEU A 1 75 ? -22.144 7.879 32.562 1.00 93.50 75 LEU A C 1
ATOM 622 O O . LEU A 1 75 ? -22.141 9.093 32.343 1.00 93.50 75 LEU A O 1
ATOM 626 N N . PRO A 1 76 ? -21.075 7.278 33.128 1.00 93.44 76 PRO A N 1
ATOM 627 C CA . PRO A 1 76 ? -19.880 8.031 33.499 1.00 93.44 76 PRO A CA 1
ATOM 628 C C . PRO A 1 76 ? -19.215 8.701 32.285 1.00 93.44 76 PRO A C 1
ATOM 630 O O . PRO A 1 76 ? -18.676 9.798 32.435 1.00 93.44 76 PRO A O 1
ATOM 633 N N . LEU A 1 77 ? -19.317 8.123 31.079 1.00 93.38 77 LEU A N 1
ATOM 634 C CA . LEU A 1 77 ? -18.907 8.776 29.829 1.00 93.38 77 LEU A CA 1
ATOM 635 C C . LEU A 1 77 ? -19.630 10.108 29.617 1.00 93.38 77 LEU A C 1
ATOM 637 O O . LEU A 1 77 ? -18.985 11.144 29.459 1.00 93.38 77 LEU A O 1
ATOM 641 N N . THR A 1 78 ? -20.958 10.088 29.655 1.00 92.06 78 THR A N 1
ATOM 642 C CA . THR A 1 78 ? -21.789 11.271 29.416 1.00 92.06 78 THR A CA 1
ATOM 643 C C . THR A 1 78 ? -21.582 12.329 30.501 1.00 92.06 78 THR A C 1
ATOM 645 O O . THR A 1 78 ? -21.408 13.511 30.199 1.00 92.06 78 THR A O 1
ATOM 648 N N . LEU A 1 79 ? -21.515 11.902 31.764 1.00 91.81 79 LEU A N 1
ATOM 649 C CA . LEU A 1 79 ? -21.247 12.780 32.903 1.00 91.81 79 LEU A CA 1
ATOM 650 C C . LEU A 1 79 ? -19.862 13.434 32.815 1.00 91.81 79 LEU A C 1
ATOM 652 O O . LEU A 1 79 ? -19.714 14.598 33.175 1.00 91.81 79 LEU A O 1
ATOM 656 N N . SER A 1 80 ? -18.848 12.736 32.291 1.00 91.69 80 SER A N 1
ATOM 657 C CA . SER A 1 80 ? -17.480 13.270 32.185 1.00 91.69 80 SER A CA 1
ATOM 658 C C . SER A 1 80 ? -17.343 14.456 31.217 1.00 91.69 80 SER A C 1
ATOM 660 O O . SER A 1 80 ? -16.350 15.190 31.269 1.00 91.69 80 SER A O 1
ATOM 662 N N . ILE A 1 81 ? -18.335 14.662 30.345 1.00 88.69 81 ILE A N 1
ATOM 663 C CA . ILE A 1 81 ? -18.416 15.806 29.426 1.00 88.69 81 ILE A CA 1
ATOM 664 C C . ILE A 1 81 ? -18.971 17.039 30.154 1.00 88.69 81 ILE A C 1
ATOM 666 O O . ILE A 1 81 ? -18.613 18.172 29.832 1.00 88.69 81 ILE A O 1
ATOM 670 N N . GLN A 1 82 ? -19.823 16.834 31.161 1.00 82.56 82 GLN A N 1
ATOM 671 C CA . GLN A 1 82 ? -20.429 17.892 31.960 1.00 82.56 82 GLN A CA 1
ATOM 672 C C . GLN A 1 82 ? -19.585 18.132 33.223 1.00 82.56 82 GLN A C 1
ATOM 674 O O . GLN A 1 82 ? -19.736 17.471 34.245 1.00 82.56 82 GLN A O 1
ATOM 679 N N . SER A 1 83 ? -18.653 19.086 33.175 1.00 68.25 83 SER A N 1
ATOM 680 C CA . SER A 1 83 ? -17.708 19.357 34.270 1.00 68.25 83 SER A CA 1
ATOM 681 C C . SER A 1 83 ? -18.339 20.119 35.452 1.00 68.25 83 SER A C 1
ATOM 683 O O . SER A 1 83 ? -17.952 21.252 35.743 1.00 68.25 83 SER A O 1
ATOM 685 N N . ASN A 1 84 ? -19.324 19.525 36.131 1.00 84.81 84 ASN A N 1
ATOM 686 C CA . ASN A 1 84 ? -19.894 20.038 37.382 1.00 84.81 84 ASN A CA 1
ATOM 687 C C . ASN A 1 84 ? -19.628 19.074 38.560 1.00 84.81 84 ASN A C 1
ATOM 689 O O . ASN A 1 84 ? -19.283 17.907 38.366 1.00 84.81 84 ASN A O 1
ATOM 693 N N . SER A 1 85 ? -19.733 19.578 39.795 1.00 86.00 85 SER A N 1
ATOM 694 C CA . SER A 1 85 ? -19.403 18.813 41.009 1.00 86.00 85 SER A CA 1
ATOM 695 C C . SER A 1 85 ? -20.315 17.603 41.226 1.00 86.00 85 SER A C 1
ATOM 697 O O . SER A 1 85 ? -19.859 16.569 41.703 1.00 86.00 85 SER A O 1
ATOM 699 N N . GLU A 1 86 ? -21.588 17.707 40.847 1.00 86.88 86 GLU A N 1
ATOM 700 C CA . GLU A 1 86 ? -22.553 16.612 40.958 1.00 86.88 86 GLU A CA 1
ATOM 701 C C . GLU A 1 86 ? -22.199 15.443 40.025 1.00 86.88 86 GLU A C 1
ATOM 703 O O . GLU A 1 86 ? -22.173 14.294 40.463 1.00 86.88 86 GLU A O 1
ATOM 708 N N . CYS A 1 87 ? -21.831 15.730 38.773 1.00 88.88 87 CYS A N 1
ATOM 709 C CA . CYS A 1 87 ? -21.398 14.726 37.802 1.00 88.88 87 CYS A CA 1
ATOM 710 C C . CYS A 1 87 ? -20.137 13.994 38.275 1.00 88.88 87 CYS A C 1
ATOM 712 O O . CYS A 1 87 ? -20.070 12.772 38.176 1.00 88.88 87 CYS A O 1
ATOM 714 N N . GLN A 1 88 ? -19.159 14.709 38.844 1.00 89.75 88 GLN A N 1
ATOM 715 C CA . GLN A 1 88 ? -17.948 14.082 39.390 1.00 89.75 88 GLN A CA 1
ATOM 716 C C . GLN A 1 88 ? -18.253 13.157 40.576 1.00 89.75 88 GLN A C 1
ATOM 718 O O . GLN A 1 88 ? -17.737 12.039 40.619 1.00 89.75 88 GLN A O 1
ATOM 723 N N . ASN A 1 89 ? -19.148 13.568 41.479 1.00 91.31 89 ASN A N 1
ATOM 724 C CA . ASN A 1 89 ? -19.592 12.722 42.590 1.00 91.31 89 ASN A CA 1
ATOM 725 C C . ASN A 1 89 ? -20.313 11.455 42.097 1.00 91.31 89 ASN A C 1
ATOM 727 O O . ASN A 1 89 ? -20.155 10.383 42.677 1.00 91.31 89 ASN A O 1
ATOM 731 N N . LEU A 1 90 ? -21.108 11.553 41.028 1.00 91.81 90 LEU A N 1
ATOM 732 C CA . LEU A 1 90 ? -21.793 10.396 40.442 1.00 91.81 90 LEU A CA 1
ATOM 733 C C . LEU A 1 90 ? -20.831 9.443 39.734 1.00 91.81 90 LEU A C 1
ATOM 735 O O . LEU A 1 90 ? -20.988 8.231 39.859 1.00 91.81 90 LEU A O 1
ATOM 739 N N . ILE A 1 91 ? -19.812 9.972 39.052 1.00 93.31 91 ILE A N 1
ATOM 740 C CA . ILE A 1 91 ? -18.726 9.158 38.498 1.00 93.31 91 ILE A CA 1
ATOM 741 C C . ILE A 1 91 ? -18.026 8.397 39.631 1.00 93.31 91 ILE A C 1
ATOM 743 O O . ILE A 1 91 ? -17.811 7.198 39.507 1.00 93.31 91 ILE A O 1
ATOM 747 N N . GLU A 1 92 ? -17.713 9.045 40.755 1.00 92.44 92 GLU A N 1
ATOM 748 C CA . GLU A 1 92 ? -17.105 8.371 41.917 1.00 92.44 92 GLU A CA 1
ATOM 749 C C . GLU A 1 92 ? -17.963 7.225 42.435 1.00 92.44 92 GLU A C 1
ATOM 751 O O . GLU A 1 92 ? -17.496 6.087 42.477 1.00 92.44 92 GLU A O 1
ATOM 756 N N . LYS A 1 93 ? -19.244 7.496 42.703 1.00 92.56 93 LYS A N 1
ATOM 757 C CA . LYS A 1 93 ? -20.189 6.463 43.139 1.00 92.56 93 LYS A CA 1
ATOM 758 C C . LYS A 1 93 ? -20.282 5.306 42.143 1.00 92.56 93 LYS A C 1
ATOM 760 O O . LYS A 1 93 ? -20.343 4.155 42.563 1.00 92.56 93 LYS A O 1
ATOM 765 N N . TYR A 1 94 ? -20.283 5.592 40.838 1.00 93.00 94 TYR A N 1
ATOM 766 C CA . TYR A 1 94 ? -20.311 4.560 39.801 1.00 93.00 94 TYR A CA 1
ATOM 767 C C . TYR A 1 94 ? -19.084 3.645 39.883 1.00 93.00 94 TYR A C 1
ATOM 769 O O . TYR A 1 94 ? -19.221 2.424 39.902 1.00 93.00 94 TYR A O 1
ATOM 777 N N . TYR A 1 95 ? -17.879 4.218 39.956 1.00 92.12 95 TYR A N 1
ATOM 778 C CA . TYR A 1 95 ? -16.643 3.436 40.026 1.00 92.12 95 TYR A CA 1
ATOM 779 C C . TYR A 1 95 ? -16.538 2.630 41.329 1.00 92.12 95 TYR A C 1
ATOM 781 O O . TYR A 1 95 ? -16.171 1.456 41.273 1.00 92.12 95 TYR A O 1
ATOM 789 N N . ASP A 1 96 ? -16.912 3.208 42.473 1.00 90.69 96 ASP A N 1
ATOM 790 C CA . ASP A 1 96 ? -16.920 2.510 43.767 1.00 90.69 96 ASP A CA 1
ATOM 791 C C . ASP A 1 96 ? -17.889 1.315 43.755 1.00 90.69 96 ASP A C 1
ATOM 793 O O . ASP A 1 96 ? -17.562 0.207 44.207 1.00 90.69 96 ASP A O 1
ATOM 797 N N . LEU A 1 97 ? -19.071 1.511 43.161 1.00 87.94 97 LEU A N 1
ATOM 798 C CA . LEU A 1 97 ? -20.058 0.455 42.969 1.00 87.94 97 LEU A CA 1
ATOM 799 C C . LEU A 1 97 ? -19.495 -0.652 42.072 1.00 87.94 97 LEU A C 1
ATOM 801 O O . LEU A 1 97 ? -19.511 -1.816 42.456 1.00 87.94 97 LEU A O 1
ATOM 805 N N . ARG A 1 98 ? -18.916 -0.327 40.913 1.00 87.31 98 ARG A N 1
ATOM 806 C CA . ARG A 1 98 ? -18.414 -1.349 39.977 1.00 87.31 98 ARG A CA 1
ATOM 807 C C . ARG A 1 98 ? -17.156 -2.080 40.469 1.00 87.31 98 ARG A C 1
ATOM 809 O O . ARG A 1 98 ? -16.963 -3.243 40.129 1.00 87.31 98 ARG A O 1
ATOM 816 N N . GLN A 1 99 ? -16.330 -1.467 41.320 1.00 82.31 99 GLN A N 1
ATOM 817 C CA . GLN A 1 99 ? -15.212 -2.165 41.977 1.00 82.31 99 GLN A CA 1
ATOM 818 C C . GLN A 1 99 ? -15.690 -3.194 43.014 1.00 82.31 99 GLN A C 1
ATOM 820 O O . GLN A 1 99 ? -15.087 -4.264 43.185 1.00 82.31 99 GLN A O 1
ATOM 825 N N . SER A 1 100 ? -16.771 -2.881 43.729 1.00 79.00 100 SER A N 1
ATOM 826 C CA . SER A 1 100 ? -17.356 -3.764 44.743 1.00 79.00 100 SER A CA 1
ATOM 827 C C . SER A 1 100 ? -18.304 -4.814 44.146 1.00 79.00 100 SER A C 1
ATOM 829 O O . SER A 1 100 ? -18.419 -5.906 44.706 1.00 79.00 100 SER A O 1
ATOM 831 N N . PHE A 1 101 ? -18.879 -4.537 42.974 1.00 81.94 101 PHE A N 1
ATOM 832 C CA . PHE A 1 101 ? -19.942 -5.306 42.335 1.00 81.94 101 PHE A CA 1
ATOM 833 C C . PHE A 1 101 ? -19.510 -5.866 40.965 1.00 81.94 101 PHE A C 1
ATOM 835 O O . PHE A 1 101 ? -19.768 -5.268 39.921 1.00 81.94 101 PHE A O 1
ATOM 842 N N . THR A 1 102 ? -18.847 -7.031 40.969 1.00 86.00 102 THR A N 1
ATOM 843 C CA . THR A 1 102 ? -18.476 -7.778 39.746 1.00 86.00 102 THR A CA 1
ATOM 844 C C . THR A 1 102 ? -19.291 -9.063 39.618 1.00 86.00 102 THR A C 1
ATOM 846 O O . THR A 1 102 ? -19.792 -9.579 40.622 1.00 86.00 102 THR A O 1
ATOM 849 N N . PHE A 1 103 ? -19.398 -9.627 38.409 1.00 90.38 103 PHE A N 1
ATOM 850 C CA . PHE A 1 103 ? -20.216 -10.826 38.183 1.00 90.38 103 PHE A CA 1
ATOM 851 C C . PHE A 1 103 ? -19.713 -12.025 39.000 1.00 90.38 103 PHE A C 1
ATOM 853 O O . PHE A 1 103 ? -20.494 -12.716 39.659 1.00 90.38 103 PHE A O 1
ATOM 860 N N . SER A 1 104 ? -18.391 -12.212 39.061 1.00 88.19 104 SER A N 1
ATOM 861 C CA . SER A 1 104 ? -17.758 -13.256 39.876 1.00 88.19 104 SER A CA 1
ATOM 862 C C . SER A 1 104 ? -18.052 -13.100 41.374 1.00 88.19 104 SER A C 1
ATOM 864 O O . SER A 1 104 ? -18.371 -14.078 42.058 1.00 88.19 104 SER A O 1
ATOM 866 N N . LYS A 1 105 ? -17.981 -11.870 41.907 1.00 87.31 105 LYS A N 1
ATOM 867 C CA . LYS A 1 105 ? -18.303 -11.587 43.318 1.00 87.31 105 LYS A CA 1
ATOM 868 C C . LYS A 1 105 ? -19.782 -11.825 43.611 1.00 87.31 105 LYS A C 1
ATOM 870 O O . LYS A 1 105 ? -20.099 -12.432 44.632 1.00 87.31 105 LYS A O 1
ATOM 875 N N . LEU A 1 106 ? -20.659 -11.404 42.703 1.00 88.50 106 LEU A N 1
ATOM 876 C CA . LEU A 1 106 ? -22.103 -11.566 42.824 1.00 88.50 106 LEU A CA 1
ATOM 877 C C . LEU A 1 106 ? -22.499 -13.050 42.879 1.00 88.50 106 LEU A C 1
ATOM 879 O O . LEU A 1 106 ? -23.250 -13.460 43.765 1.00 88.50 106 LEU A O 1
ATOM 883 N N . ILE A 1 107 ? -21.930 -13.882 41.997 1.00 89.62 107 ILE A N 1
ATOM 884 C CA . ILE A 1 107 ? -22.127 -15.338 42.032 1.00 89.62 107 ILE A CA 1
ATOM 885 C C . ILE A 1 107 ? -21.661 -15.919 43.372 1.00 89.62 107 ILE A C 1
ATOM 887 O O . ILE A 1 107 ? -22.394 -16.691 43.989 1.00 89.62 107 ILE A O 1
ATOM 891 N N . LYS A 1 108 ? -20.466 -15.548 43.854 1.00 87.75 108 LYS A N 1
ATOM 892 C CA . LYS A 1 108 ? -19.938 -16.050 45.136 1.00 87.75 108 LYS A CA 1
ATOM 893 C C . LYS A 1 108 ? -20.861 -15.708 46.304 1.00 87.75 108 LYS A C 1
ATOM 895 O O . LYS A 1 108 ? -21.238 -16.606 47.052 1.00 87.75 108 LYS A O 1
ATOM 900 N N . GLN A 1 109 ? -21.297 -14.453 46.400 1.00 86.56 109 GLN A N 1
ATOM 901 C CA . GLN A 1 109 ? -22.229 -14.005 47.438 1.00 86.56 109 GLN A CA 1
ATOM 902 C C . GLN A 1 109 ? -23.566 -14.756 47.377 1.00 86.56 109 GLN A C 1
ATOM 904 O O . GLN A 1 109 ? -24.090 -15.164 48.411 1.00 86.56 109 GLN A O 1
ATOM 909 N N . CYS A 1 110 ? -24.107 -14.994 46.177 1.00 86.56 110 CYS A N 1
ATOM 910 C CA . CYS A 1 110 ? -25.341 -15.766 46.008 1.00 86.56 110 CYS A CA 1
ATOM 911 C C . CYS A 1 110 ? -25.198 -17.214 46.492 1.00 86.56 110 CYS A C 1
ATOM 913 O O . CYS A 1 110 ? -26.100 -17.757 47.125 1.00 86.56 110 CYS A O 1
ATOM 915 N N . LEU A 1 111 ? -24.058 -17.845 46.213 1.00 86.69 111 LEU A N 1
ATOM 916 C CA . LEU A 1 111 ? -23.798 -19.223 46.620 1.00 86.69 111 LEU A CA 1
ATOM 917 C C . LEU A 1 111 ? -23.521 -19.349 48.129 1.00 86.69 111 LEU A C 1
ATOM 919 O O . LEU A 1 111 ? -23.827 -20.391 48.715 1.00 86.69 111 LEU A O 1
ATOM 923 N N . GLU A 1 112 ? -22.958 -18.317 48.759 1.00 84.25 112 GLU A N 1
ATOM 924 C CA . GLU A 1 112 ? -22.696 -18.259 50.204 1.00 84.25 112 GLU A CA 1
ATOM 925 C C . GLU A 1 112 ? -23.962 -17.960 51.020 1.00 84.25 112 GLU A C 1
ATOM 927 O O . GLU A 1 112 ? -24.162 -18.550 52.085 1.00 84.25 112 GLU A O 1
ATOM 932 N N . ASN A 1 113 ? -24.852 -17.109 50.505 1.00 75.81 113 ASN A N 1
ATOM 933 C CA . ASN A 1 113 ? -26.099 -16.755 51.174 1.00 75.81 113 ASN A CA 1
ATOM 934 C C . ASN A 1 113 ? -27.151 -17.881 51.066 1.00 75.81 113 ASN A C 1
ATOM 936 O O . ASN A 1 113 ? -27.233 -18.627 50.087 1.00 75.81 113 ASN A O 1
ATOM 940 N N . SER A 1 114 ? -27.971 -18.036 52.110 1.00 63.97 114 SER A N 1
ATOM 941 C CA . SER A 1 114 ? -29.068 -19.019 52.164 1.00 63.97 114 SER A CA 1
ATOM 942 C C . SER A 1 114 ? -30.401 -18.478 51.640 1.00 63.97 114 SER A C 1
ATOM 944 O O . SER A 1 114 ? -31.374 -19.226 51.570 1.00 63.97 114 SER A O 1
ATOM 946 N N . THR A 1 115 ? -30.458 -17.196 51.278 1.00 63.66 115 THR A N 1
ATOM 947 C CA . THR A 1 115 ? -31.649 -16.524 50.760 1.00 63.66 115 THR A CA 1
ATOM 948 C C . THR A 1 115 ? -31.701 -16.594 49.236 1.00 63.66 115 THR A C 1
ATOM 950 O O . THR A 1 115 ? -30.731 -16.277 48.549 1.00 63.66 115 THR A O 1
ATOM 953 N N . THR A 1 116 ? -32.849 -16.996 48.693 1.00 64.06 116 THR A N 1
ATOM 954 C CA . THR A 1 116 ? -33.100 -17.009 47.249 1.00 64.06 116 THR A CA 1
ATOM 955 C C . THR A 1 116 ? -33.603 -15.657 46.779 1.00 64.06 116 THR A C 1
ATOM 957 O O . THR A 1 116 ? -34.594 -15.145 47.300 1.00 64.06 116 THR A O 1
ATOM 960 N N . SER A 1 117 ? -32.944 -15.098 45.768 1.00 72.25 117 SER A N 1
ATOM 961 C CA . SER A 1 117 ? -33.399 -13.908 45.055 1.00 72.25 117 SER A CA 1
ATOM 962 C C . SER A 1 117 ? -33.627 -14.234 43.581 1.00 72.25 117 SER A C 1
ATOM 964 O O . SER A 1 117 ? -32.843 -14.945 42.945 1.00 72.25 117 SER A O 1
ATOM 966 N N . LEU A 1 118 ? -34.728 -13.710 43.046 1.00 85.94 118 LEU A N 1
ATOM 967 C CA . LEU A 1 118 ? -34.940 -13.601 41.609 1.00 85.94 118 LEU A CA 1
ATOM 968 C C . LEU A 1 118 ? -34.196 -12.352 41.134 1.00 85.94 118 LEU A C 1
ATOM 970 O O . LEU A 1 118 ? -34.368 -11.274 41.710 1.00 85.94 118 LEU A O 1
ATOM 974 N N . GLN A 1 119 ? -33.345 -12.516 40.124 1.00 91.38 119 GLN A N 1
ATOM 975 C CA . GLN A 1 119 ? -32.459 -11.454 39.659 1.00 91.38 119 GLN A CA 1
ATOM 976 C C . GLN A 1 119 ? -32.413 -11.395 38.134 1.00 91.38 119 GLN A C 1
ATOM 978 O O . GLN A 1 119 ? -32.421 -12.424 37.451 1.00 91.38 119 GLN A O 1
ATOM 983 N N . VAL A 1 120 ? -32.360 -10.170 37.625 1.00 94.44 120 VAL A N 1
ATOM 984 C CA . VAL A 1 120 ? -32.150 -9.828 36.224 1.00 94.44 120 VAL A CA 1
ATOM 985 C C . VAL A 1 120 ? -30.813 -9.114 36.106 1.00 94.44 120 VAL A C 1
ATOM 987 O O . VAL A 1 120 ? -30.543 -8.166 36.839 1.00 94.44 120 VAL A O 1
ATOM 990 N N . ILE A 1 121 ? -29.987 -9.560 35.167 1.00 94.56 121 ILE A N 1
ATOM 991 C CA . ILE A 1 121 ? -28.706 -8.941 34.848 1.00 94.56 121 ILE A CA 1
ATOM 992 C C . ILE A 1 121 ? -28.734 -8.512 33.388 1.00 94.56 121 ILE A C 1
ATOM 994 O O . ILE A 1 121 ? -28.908 -9.340 32.496 1.00 94.56 121 ILE A O 1
ATOM 998 N N . TYR A 1 122 ? -28.533 -7.228 33.137 1.00 94.62 122 TYR A N 1
ATOM 999 C CA . TYR A 1 122 ? -28.301 -6.697 31.799 1.00 94.62 122 TYR A CA 1
ATOM 1000 C C . TYR A 1 122 ? -26.804 -6.648 31.503 1.00 94.62 122 TYR A C 1
ATOM 1002 O O . TYR A 1 122 ? -26.011 -6.272 32.364 1.00 94.62 122 TYR A O 1
ATOM 1010 N N . THR A 1 123 ? -26.406 -6.999 30.282 1.00 94.50 123 THR A N 1
ATOM 1011 C CA . THR A 1 123 ? -24.997 -6.984 29.869 1.00 94.50 123 THR A CA 1
ATOM 1012 C C . THR A 1 123 ? -24.831 -6.697 28.381 1.00 94.50 123 THR A C 1
ATOM 1014 O O . THR A 1 123 ? -25.729 -6.994 27.594 1.00 94.50 123 THR A O 1
ATOM 1017 N N . TYR A 1 124 ? -23.666 -6.186 27.974 1.00 93.56 124 TYR A N 1
ATOM 1018 C CA . TYR A 1 124 ? -23.269 -6.112 26.563 1.00 93.56 124 TYR A CA 1
ATOM 1019 C C . TYR A 1 124 ? -22.310 -7.237 26.138 1.00 93.56 124 TYR A C 1
ATOM 1021 O O . TYR A 1 124 ? -21.915 -7.298 24.963 1.00 93.56 124 TYR A O 1
ATOM 1029 N N . THR A 1 125 ? -21.938 -8.156 27.044 1.00 92.25 125 THR A N 1
ATOM 1030 C CA . THR A 1 125 ? -21.254 -9.400 26.662 1.00 92.25 125 THR A CA 1
ATOM 1031 C C . THR A 1 125 ? -22.095 -10.106 25.602 1.00 92.25 125 THR A C 1
ATOM 1033 O O . THR A 1 125 ? -23.296 -10.300 25.773 1.00 92.25 125 THR A O 1
ATOM 1036 N N . GLN A 1 126 ? -21.491 -10.492 24.479 1.00 89.50 126 GLN A N 1
ATOM 1037 C CA . GLN A 1 126 ? -22.234 -11.100 23.375 1.00 89.50 126 GLN A CA 1
ATOM 1038 C C . GLN A 1 126 ? -22.805 -12.467 23.778 1.00 89.50 126 GLN A C 1
ATOM 1040 O O . GLN A 1 126 ? -22.121 -13.267 24.415 1.00 89.50 126 GLN A O 1
ATOM 1045 N N . ILE A 1 127 ? -24.037 -12.781 23.357 1.00 91.12 127 ILE A N 1
ATOM 1046 C CA . ILE A 1 127 ? -24.729 -14.027 23.748 1.00 91.12 127 ILE A CA 1
ATOM 1047 C C . ILE A 1 127 ? -23.988 -15.311 23.333 1.00 91.12 127 ILE A C 1
ATOM 1049 O O . ILE A 1 127 ? -24.190 -16.385 23.900 1.00 91.12 127 ILE A O 1
ATOM 1053 N N . TYR A 1 128 ? -23.127 -15.235 22.321 1.00 88.31 128 TYR A N 1
ATOM 1054 C CA . TYR A 1 128 ? -22.321 -16.361 21.855 1.00 88.31 128 TYR A CA 1
ATOM 1055 C C . TYR A 1 128 ? -20.958 -16.480 22.551 1.00 88.31 128 TYR A C 1
ATOM 1057 O O . TYR A 1 128 ? -20.338 -17.531 22.424 1.00 88.31 128 TYR A O 1
ATOM 1065 N N . HIS A 1 129 ? -20.510 -15.472 23.310 1.00 87.12 129 HIS A N 1
ATOM 1066 C CA . HIS A 1 129 ? -19.304 -15.582 24.138 1.00 87.12 129 HIS A CA 1
ATOM 1067 C C . HIS A 1 129 ? -19.577 -16.442 25.375 1.00 87.12 129 HIS A C 1
ATOM 1069 O O . HIS A 1 129 ? -20.664 -16.369 25.953 1.00 87.12 129 HIS A O 1
ATOM 1075 N N . THR A 1 130 ? -18.602 -17.250 25.783 1.00 84.81 130 THR A N 1
ATOM 1076 C CA . THR A 1 130 ? -18.642 -18.011 27.039 1.00 84.81 130 THR A CA 1
ATOM 1077 C C . THR A 1 130 ? -18.480 -17.078 28.232 1.00 84.81 130 THR A C 1
ATOM 1079 O O . THR A 1 130 ? -17.748 -16.092 28.139 1.00 84.81 130 THR A O 1
ATOM 1082 N N . ILE A 1 131 ? -19.165 -17.382 29.337 1.00 88.69 131 ILE A N 1
ATOM 1083 C CA . ILE A 1 131 ? -18.876 -16.729 30.612 1.00 88.69 131 ILE A CA 1
ATOM 1084 C C . ILE A 1 131 ? -17.731 -17.495 31.275 1.00 88.69 131 ILE A C 1
ATOM 1086 O O . ILE A 1 131 ? -17.840 -18.698 31.531 1.00 88.69 131 ILE A O 1
ATOM 1090 N N . ASP A 1 132 ? -16.621 -16.810 31.513 1.00 83.31 132 ASP A N 1
ATOM 1091 C CA . ASP A 1 132 ? -15.397 -17.453 31.970 1.00 83.31 132 ASP A CA 1
ATOM 1092 C C . ASP A 1 132 ? -15.450 -17.764 33.477 1.00 83.31 132 ASP A C 1
ATOM 1094 O O . ASP A 1 132 ? -16.088 -17.073 34.269 1.00 83.31 132 ASP A O 1
ATOM 1098 N N . HIS A 1 133 ? -14.760 -18.833 33.888 1.00 82.12 133 HIS A N 1
ATOM 1099 C CA . HIS A 1 133 ? -14.564 -19.205 35.298 1.00 82.12 133 HIS A CA 1
ATOM 1100 C C . HIS A 1 133 ? -15.842 -19.435 36.136 1.00 82.12 133 HIS A C 1
ATOM 1102 O O . HIS A 1 133 ? -15.819 -19.263 37.359 1.00 82.12 133 HIS A O 1
ATOM 1108 N N . LEU A 1 134 ? -16.940 -19.884 35.517 1.00 87.88 134 LEU A N 1
ATOM 1109 C CA . LEU A 1 134 ? -18.152 -20.265 36.249 1.00 87.88 134 LEU A CA 1
ATOM 1110 C C . LEU A 1 134 ? -17.892 -21.422 37.243 1.00 87.88 134 LEU A C 1
ATOM 1112 O O . LEU A 1 134 ? -17.304 -22.443 36.869 1.00 87.88 134 LEU A O 1
ATOM 1116 N N . PRO A 1 135 ? -18.343 -21.310 38.509 1.00 89.44 135 PRO A N 1
ATOM 1117 C CA . PRO A 1 135 ? -18.254 -22.397 39.482 1.00 89.44 135 PRO A CA 1
ATOM 1118 C C . PRO A 1 135 ? -19.053 -23.645 39.069 1.00 89.44 135 PRO A C 1
ATOM 1120 O O . PRO A 1 135 ? -20.090 -23.553 38.420 1.00 89.44 135 PRO A O 1
ATOM 1123 N N . SER A 1 136 ? -18.634 -24.827 39.531 1.00 89.19 136 SER A N 1
ATOM 1124 C CA . SER A 1 136 ? -19.257 -26.121 39.182 1.00 89.19 136 SER A CA 1
ATOM 1125 C C . SER A 1 136 ? -20.695 -26.313 39.687 1.00 89.19 136 SER A C 1
ATOM 1127 O O . SER A 1 136 ? -21.395 -27.223 39.248 1.00 89.19 136 SER A O 1
ATOM 1129 N N . ASN A 1 137 ? -21.140 -25.476 40.622 1.00 90.31 137 ASN A N 1
ATOM 1130 C CA . ASN A 1 137 ? -22.508 -25.421 41.135 1.00 90.31 137 ASN A CA 1
ATOM 1131 C C . ASN A 1 137 ? -23.376 -24.362 40.426 1.00 90.31 137 ASN A C 1
ATOM 1133 O O . ASN A 1 137 ? -24.487 -24.088 40.886 1.00 90.31 137 ASN A O 1
ATOM 1137 N N . VAL A 1 138 ? -22.900 -23.792 39.319 1.00 92.44 138 VAL A N 1
ATOM 1138 C CA . VAL A 1 138 ? -23.656 -22.895 38.443 1.00 92.44 138 VAL A CA 1
ATOM 1139 C C . VAL A 1 138 ? -23.882 -23.590 37.105 1.00 92.44 138 VAL A C 1
ATOM 1141 O O . VAL A 1 138 ? -22.968 -24.186 36.542 1.00 92.44 138 VAL A O 1
ATOM 1144 N N . GLU A 1 139 ? -25.107 -23.524 36.598 1.00 93.25 139 GLU A N 1
ATOM 1145 C CA . GLU A 1 139 ? -25.455 -24.007 35.265 1.00 93.25 139 GLU A CA 1
ATOM 1146 C C . GLU A 1 139 ? -25.889 -22.837 34.383 1.00 93.25 139 GLU A C 1
ATOM 1148 O O . GLU A 1 139 ? -26.692 -22.008 34.802 1.00 93.25 139 GLU A O 1
ATOM 1153 N N . GLU A 1 140 ? -25.386 -22.792 33.153 1.00 93.81 140 GLU A N 1
ATOM 1154 C CA . GLU A 1 140 ? -25.726 -21.783 32.152 1.00 93.81 140 GLU A CA 1
ATOM 1155 C C . GLU A 1 140 ? -26.506 -22.420 30.996 1.00 93.81 140 GLU A C 1
ATOM 1157 O O . GLU A 1 140 ? -26.087 -23.436 30.439 1.00 93.81 140 GLU A O 1
ATOM 1162 N N . VAL A 1 141 ? -27.634 -21.815 30.612 1.00 94.69 141 VAL A N 1
ATOM 1163 C CA . VAL A 1 141 ? -28.452 -22.251 29.472 1.00 94.69 141 VAL A CA 1
ATOM 1164 C C . VAL A 1 141 ? -28.942 -21.040 28.678 1.00 94.69 141 VAL A C 1
ATOM 1166 O O . VAL A 1 141 ? -29.291 -20.013 29.252 1.00 94.69 141 VAL A O 1
ATOM 1169 N N . LYS A 1 142 ? -29.003 -21.154 27.348 1.00 95.62 142 LYS A N 1
ATOM 1170 C CA . LYS A 1 142 ? -29.614 -20.137 26.473 1.00 95.62 142 LYS A CA 1
ATOM 1171 C C . LYS A 1 142 ? -31.108 -20.391 26.319 1.00 95.62 142 LYS A C 1
ATOM 1173 O O . 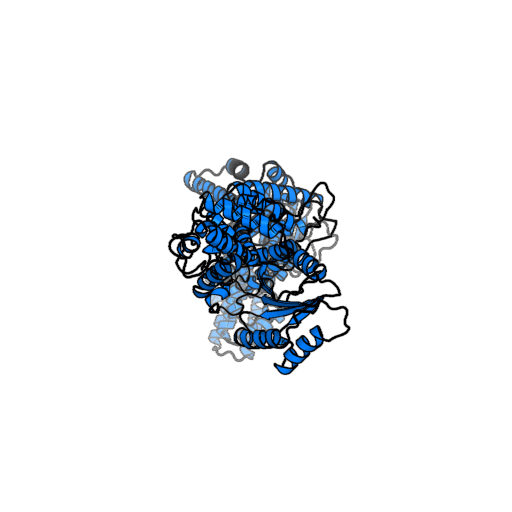LYS A 1 142 ? -31.505 -21.545 26.185 1.00 95.62 142 LYS A O 1
ATOM 1178 N N . LEU A 1 143 ? -31.927 -19.343 26.273 1.00 95.62 143 LEU A N 1
ATOM 1179 C CA . LEU A 1 143 ? -33.373 -19.476 26.072 1.00 95.62 143 LEU A CA 1
ATOM 1180 C C . LEU A 1 143 ? -33.700 -20.205 24.758 1.00 95.62 143 LEU A C 1
ATOM 1182 O O . LEU A 1 143 ? -34.474 -21.158 24.763 1.00 95.62 143 LEU A O 1
ATOM 1186 N N . SER A 1 144 ? -33.010 -19.858 23.672 1.00 93.19 144 SER A N 1
ATOM 1187 C CA . SER A 1 144 ? -33.062 -20.556 22.376 1.00 93.19 144 SER A CA 1
ATOM 1188 C C . SER A 1 144 ? -32.748 -22.057 22.412 1.00 93.19 144 SER A C 1
ATOM 1190 O O . SER A 1 144 ? -33.033 -22.759 21.440 1.00 93.19 144 SER A O 1
ATOM 1192 N N . ALA A 1 145 ? -32.176 -22.590 23.498 1.00 93.38 145 ALA A N 1
ATOM 1193 C CA . ALA A 1 145 ? -31.986 -24.032 23.646 1.00 93.38 145 ALA A CA 1
ATOM 1194 C C . ALA A 1 145 ? -33.314 -24.783 23.858 1.00 93.38 145 ALA A C 1
ATOM 1196 O O . ALA A 1 145 ? -33.379 -25.986 23.597 1.00 93.38 145 ALA A O 1
ATOM 1197 N N . PHE A 1 146 ? -34.366 -24.093 24.310 1.00 94.06 146 PHE A N 1
ATOM 1198 C CA . PHE A 1 146 ? -35.693 -24.664 24.516 1.00 94.06 146 PHE A CA 1
ATOM 1199 C C . PHE A 1 146 ? -36.549 -24.473 23.264 1.00 94.06 146 PHE A C 1
ATOM 1201 O O . PHE A 1 146 ? -36.800 -23.356 22.821 1.00 94.06 146 PHE A O 1
ATOM 1208 N N . ARG A 1 147 ? -37.045 -25.575 22.697 1.00 92.00 147 ARG A N 1
ATOM 1209 C CA . ARG A 1 147 ? -37.938 -25.550 21.528 1.00 92.00 147 ARG A CA 1
ATOM 1210 C C . ARG A 1 147 ? -39.387 -25.281 21.909 1.00 92.00 147 ARG A C 1
ATOM 1212 O O . ARG A 1 147 ? -40.177 -24.879 21.059 1.00 92.00 147 ARG A O 1
ATOM 1219 N N . THR A 1 148 ? -39.757 -25.562 23.158 1.00 92.81 148 THR A N 1
ATOM 1220 C CA . THR A 1 148 ? -41.123 -25.391 23.665 1.00 92.81 148 THR A CA 1
ATOM 1221 C C . THR A 1 148 ? -41.123 -24.826 25.081 1.00 92.81 148 THR A C 1
ATOM 1223 O O . THR A 1 148 ? -40.216 -25.095 25.868 1.00 92.81 148 THR A O 1
ATOM 1226 N N . GLU A 1 149 ? -42.190 -24.113 25.445 1.00 91.75 149 GLU A N 1
ATOM 1227 C CA . GLU A 1 149 ? -42.409 -23.630 26.816 1.00 91.75 149 GLU A CA 1
ATOM 1228 C C . GLU A 1 149 ? -42.383 -24.780 27.840 1.00 91.75 149 GLU A C 1
ATOM 1230 O O . GLU A 1 149 ? -41.835 -24.644 28.931 1.00 91.75 149 GLU A O 1
ATOM 1235 N N . LEU A 1 150 ? -42.890 -25.961 27.467 1.00 93.94 150 LEU A N 1
ATOM 1236 C CA . LEU A 1 150 ? -42.889 -27.144 28.329 1.00 93.94 150 LEU A CA 1
ATOM 1237 C C . LEU A 1 150 ? -41.471 -27.612 28.697 1.00 93.94 150 LEU A C 1
ATOM 1239 O O . LEU A 1 150 ? -41.258 -28.104 29.806 1.00 93.94 150 LEU A O 1
ATOM 1243 N N . GLU A 1 151 ? -40.505 -27.491 27.785 1.00 94.81 151 GLU A N 1
ATOM 1244 C CA . GLU A 1 151 ? -39.101 -27.821 28.064 1.00 94.81 151 GLU A CA 1
ATOM 1245 C C . GLU A 1 151 ? -38.500 -26.855 29.091 1.00 94.81 151 GLU A C 1
ATOM 1247 O O . GLU A 1 151 ? -37.838 -27.306 30.029 1.00 94.81 151 GLU A O 1
ATOM 1252 N N . LEU A 1 152 ? -38.799 -25.559 28.968 1.00 94.44 152 LEU A N 1
ATOM 1253 C CA . LEU A 1 152 ? -38.387 -24.533 29.926 1.00 94.44 152 LEU A CA 1
ATOM 1254 C C . LEU A 1 152 ? -39.017 -24.772 31.310 1.00 94.44 152 LEU A C 1
ATOM 1256 O O . LEU A 1 152 ? -38.295 -24.817 32.306 1.00 94.44 152 LEU A O 1
ATOM 1260 N N . VAL A 1 153 ? -40.332 -25.018 31.375 1.00 94.56 153 VAL A N 1
ATOM 1261 C CA . VAL A 1 153 ? -41.046 -25.349 32.626 1.00 94.56 153 VAL A CA 1
ATOM 1262 C C . VAL A 1 153 ? -40.404 -26.555 33.304 1.00 94.56 153 VAL A C 1
ATOM 1264 O O . VAL A 1 153 ? -40.081 -26.512 34.490 1.00 94.56 153 VAL A O 1
ATOM 1267 N N . ARG A 1 154 ? -40.162 -27.635 32.549 1.00 93.12 154 ARG A N 1
ATOM 1268 C CA . ARG A 1 154 ? -39.501 -28.835 33.079 1.00 93.12 154 ARG A CA 1
ATOM 1269 C C . ARG A 1 154 ? -38.106 -28.522 33.601 1.00 93.12 154 ARG A C 1
ATOM 1271 O O . ARG A 1 154 ? -37.750 -29.030 34.658 1.00 93.12 154 ARG A O 1
ATOM 1278 N N . LYS A 1 155 ? -37.324 -27.700 32.899 1.00 94.06 155 LYS A N 1
ATOM 1279 C CA . LYS A 1 155 ? -35.971 -27.331 33.325 1.00 94.06 155 LYS A CA 1
ATOM 1280 C C . LYS A 1 155 ? -35.977 -26.554 34.642 1.00 94.06 155 LYS A C 1
ATOM 1282 O O . LYS A 1 155 ? -35.260 -26.953 35.557 1.00 94.06 155 LYS A O 1
ATOM 1287 N N . VAL A 1 156 ? -36.807 -25.515 34.761 1.00 92.75 156 VAL A N 1
ATOM 1288 C CA . VAL A 1 156 ? -36.926 -24.699 35.986 1.00 92.75 156 VAL A CA 1
ATOM 1289 C C . VAL A 1 156 ? -37.446 -25.543 37.152 1.00 92.75 156 VAL A C 1
ATOM 1291 O O . VAL A 1 156 ? -36.855 -25.553 38.231 1.00 92.75 156 VAL A O 1
ATOM 1294 N N . LYS A 1 157 ? -38.490 -26.340 36.921 1.00 91.62 157 LYS A N 1
ATOM 1295 C CA . LYS A 1 157 ? -39.051 -27.240 37.933 1.00 91.62 157 LYS A CA 1
ATOM 1296 C C . LYS A 1 157 ? -38.039 -28.277 38.419 1.00 91.62 157 LYS A C 1
ATOM 1298 O O . LYS A 1 157 ? -37.874 -28.469 39.623 1.00 91.62 157 LYS A O 1
ATOM 1303 N N . CYS A 1 158 ? -37.321 -28.919 37.496 1.00 90.31 158 CYS A N 1
ATOM 1304 C CA . CYS A 1 158 ? -36.248 -29.848 37.836 1.00 90.31 158 CYS A CA 1
ATOM 1305 C C . CYS A 1 158 ? -35.126 -29.149 38.607 1.00 90.31 158 CYS A C 1
ATOM 1307 O O . CYS A 1 158 ? -34.628 -29.730 39.562 1.00 90.31 158 CYS A O 1
ATOM 1309 N N . HIS A 1 159 ? -34.753 -27.913 38.260 1.00 91.94 159 HIS A N 1
ATOM 1310 C CA . HIS A 1 159 ? -33.747 -27.156 39.012 1.00 91.94 159 HIS A CA 1
ATOM 1311 C C . HIS A 1 159 ? -34.145 -26.976 40.474 1.00 91.94 159 HIS A C 1
ATOM 1313 O O . HIS A 1 159 ? -33.314 -27.195 41.343 1.00 91.94 159 HIS A O 1
ATOM 1319 N N . TYR A 1 160 ? -35.406 -26.687 40.792 1.00 88.88 160 TYR A N 1
ATOM 1320 C CA . TYR A 1 160 ? -35.841 -26.576 42.190 1.00 88.88 160 TYR A CA 1
ATOM 1321 C C . TYR A 1 160 ? -36.000 -27.926 42.909 1.00 88.88 160 TYR A C 1
ATOM 1323 O O . TYR A 1 160 ? -35.817 -27.992 44.123 1.00 88.88 160 TYR A O 1
ATOM 1331 N N . GLN A 1 161 ? -36.298 -29.005 42.179 1.00 85.19 161 GLN A N 1
ATOM 1332 C CA . GLN A 1 161 ? -36.596 -30.329 42.750 1.00 85.19 161 GLN A CA 1
ATOM 1333 C C . GLN A 1 161 ? -35.409 -31.308 42.773 1.00 85.19 161 GLN A C 1
ATOM 1335 O O . GLN A 1 161 ? -35.439 -32.289 43.514 1.00 85.19 161 GLN A O 1
ATOM 1340 N N . ALA A 1 162 ? -34.378 -31.096 41.952 1.00 71.62 162 ALA A N 1
ATOM 1341 C CA . ALA A 1 162 ? -33.303 -32.066 41.742 1.00 71.62 162 ALA A CA 1
ATOM 1342 C C . ALA A 1 162 ? -32.447 -32.303 42.999 1.00 71.62 162 ALA A C 1
ATOM 1344 O O . ALA A 1 162 ? -32.346 -31.453 43.874 1.00 71.62 162 ALA A O 1
ATOM 1345 N N . LEU A 1 163 ? -31.729 -33.425 43.057 1.00 69.06 163 LEU A N 1
ATOM 1346 C CA . LEU A 1 163 ? -30.667 -33.677 44.050 1.00 69.06 163 LEU A CA 1
ATOM 1347 C C . LEU A 1 163 ? -29.273 -33.267 43.526 1.00 69.06 163 LEU A C 1
ATOM 1349 O O . LEU A 1 163 ? -28.252 -33.738 44.015 1.00 69.06 163 LEU A O 1
ATOM 1353 N N . THR A 1 164 ? -29.219 -32.425 42.491 1.00 75.19 164 THR A N 1
ATOM 1354 C CA . THR A 1 164 ? -27.977 -31.958 41.860 1.00 75.19 164 THR A CA 1
ATOM 1355 C C . THR A 1 164 ? -27.212 -30.981 42.754 1.00 75.19 164 THR A C 1
ATOM 1357 O O . THR A 1 164 ? -27.806 -30.221 43.517 1.00 75.19 164 THR A O 1
ATOM 1360 N N . ASN A 1 165 ? -25.887 -30.914 42.594 1.00 83.88 165 ASN A N 1
ATOM 1361 C CA . ASN A 1 165 ? -25.056 -29.914 43.284 1.00 83.88 165 ASN A CA 1
ATOM 1362 C C . ASN A 1 165 ? -25.212 -28.489 42.717 1.00 83.88 165 ASN A C 1
ATOM 1364 O O . ASN A 1 165 ? -24.667 -27.546 43.283 1.00 83.88 165 ASN A O 1
ATOM 1368 N N . ILE A 1 166 ? -25.950 -28.328 41.614 1.00 88.44 166 ILE A N 1
ATOM 1369 C CA . ILE A 1 166 ? -26.242 -27.031 40.998 1.00 88.44 166 ILE A CA 1
ATOM 1370 C C . ILE A 1 166 ? -27.148 -26.227 41.937 1.00 88.44 166 ILE A C 1
ATOM 1372 O O . ILE A 1 166 ? -28.206 -26.704 42.356 1.00 88.44 166 ILE A O 1
ATOM 1376 N N . ARG A 1 167 ? -26.713 -25.014 42.280 1.00 89.38 167 ARG A N 1
ATOM 1377 C CA . ARG A 1 167 ? -27.427 -24.068 43.145 1.00 89.38 167 ARG A CA 1
ATOM 1378 C C . ARG A 1 167 ? -27.918 -22.832 42.400 1.00 89.38 167 ARG A C 1
ATOM 1380 O O . ARG A 1 167 ? -28.890 -22.229 42.837 1.00 89.38 167 ARG A O 1
ATOM 1387 N N . LEU A 1 168 ? -27.313 -22.490 41.267 1.00 91.94 168 LEU A N 1
ATOM 1388 C CA . LEU A 1 168 ? -27.701 -21.332 40.469 1.00 91.94 168 LEU A CA 1
ATOM 1389 C C . LEU A 1 168 ? -27.902 -21.739 39.010 1.00 91.94 168 LEU A C 1
ATOM 1391 O O . LEU A 1 168 ? -27.025 -22.369 38.424 1.00 91.94 168 LEU A O 1
ATOM 1395 N N . LEU A 1 169 ? -29.053 -21.380 38.445 1.00 93.31 169 LEU A N 1
ATOM 1396 C CA . LEU A 1 169 ? -29.349 -21.531 37.023 1.00 93.31 169 LEU A CA 1
ATOM 1397 C C . LEU A 1 169 ? -29.353 -20.149 36.365 1.00 93.31 169 LEU A C 1
ATOM 1399 O O . LEU A 1 169 ? -30.146 -19.288 36.741 1.00 93.31 169 LEU A O 1
ATOM 1403 N N . LEU A 1 170 ? -28.487 -19.956 35.376 1.00 95.38 170 LEU A N 1
ATOM 1404 C CA . LEU A 1 170 ? -28.397 -18.751 34.561 1.00 95.38 170 LEU A CA 1
ATOM 1405 C C . LEU A 1 170 ? -29.111 -18.995 33.231 1.00 95.38 170 LEU A C 1
ATOM 1407 O O . LEU A 1 170 ? -28.715 -19.876 32.465 1.00 95.38 170 LEU A O 1
ATOM 1411 N N . ILE A 1 171 ? -30.148 -18.210 32.946 1.00 96.62 171 ILE A N 1
ATOM 1412 C CA . ILE A 1 171 ? -30.870 -18.250 31.672 1.00 96.62 171 ILE A CA 1
ATOM 1413 C C . ILE A 1 171 ? -30.459 -17.031 30.850 1.00 96.62 171 ILE A C 1
ATOM 1415 O O . ILE A 1 171 ? -30.828 -15.903 31.169 1.00 96.62 171 ILE A O 1
ATOM 1419 N N . ARG A 1 172 ? -29.689 -17.263 29.788 1.00 96.69 172 ARG A N 1
ATOM 1420 C CA . ARG A 1 172 ? -29.211 -16.233 28.861 1.00 96.69 172 ARG A CA 1
ATOM 1421 C C . ARG A 1 172 ? -30.242 -15.983 27.771 1.00 96.69 172 ARG A C 1
ATOM 1423 O O . ARG A 1 172 ? -30.671 -16.928 27.108 1.00 96.69 172 ARG A O 1
ATOM 1430 N N . VAL A 1 173 ? -30.596 -14.723 27.569 1.00 96.00 173 VAL A N 1
ATOM 1431 C CA . VAL A 1 173 ? -31.631 -14.285 26.630 1.00 96.00 173 VAL A CA 1
ATOM 1432 C C . VAL A 1 173 ? -31.044 -13.234 25.696 1.00 96.00 173 VAL A C 1
ATOM 1434 O O . VAL A 1 173 ? -30.426 -12.272 26.157 1.00 96.00 173 VAL A O 1
ATOM 1437 N N . ASP A 1 174 ? -31.233 -13.402 24.390 1.00 94.25 174 ASP A N 1
ATOM 1438 C CA . ASP A 1 174 ? -30.977 -12.339 23.417 1.00 94.25 174 ASP A CA 1
ATOM 1439 C C . ASP A 1 174 ? -32.116 -11.333 23.546 1.00 94.25 174 ASP A C 1
ATOM 1441 O O . ASP A 1 174 ? -33.230 -11.588 23.087 1.00 94.25 174 ASP A O 1
ATOM 1445 N N . TYR A 1 175 ? -31.863 -10.206 24.213 1.00 92.19 175 TYR A N 1
ATOM 1446 C CA . TYR A 1 175 ? -32.926 -9.251 24.526 1.00 92.19 175 TYR A CA 1
ATOM 1447 C C . TYR A 1 175 ? -33.622 -8.735 23.268 1.00 92.19 175 TYR A C 1
ATOM 1449 O O . TYR A 1 175 ? -34.824 -8.481 23.292 1.00 92.19 175 TYR A O 1
ATOM 1457 N N . HIS A 1 176 ? -32.869 -8.619 22.171 1.00 89.12 176 HIS A N 1
ATOM 1458 C CA . HIS A 1 176 ? -33.367 -8.088 20.913 1.00 89.12 176 HIS A CA 1
ATOM 1459 C C . HIS A 1 176 ? -34.016 -9.169 20.050 1.00 89.12 176 HIS A C 1
ATOM 1461 O O . HIS A 1 176 ? -35.112 -8.973 19.529 1.00 89.12 176 HIS A O 1
ATOM 1467 N N . GLY A 1 177 ? -33.369 -10.330 19.930 1.00 90.56 177 GLY A N 1
ATOM 1468 C CA . GLY A 1 177 ? -33.869 -11.440 19.114 1.00 90.56 177 GLY A CA 1
ATOM 1469 C C . GLY A 1 177 ? -35.026 -12.228 19.741 1.00 90.56 177 GLY A C 1
ATOM 1470 O O . GLY A 1 177 ? -35.853 -12.784 19.020 1.00 90.56 177 GLY A O 1
ATOM 1471 N N . GLU A 1 178 ? -35.106 -12.278 21.073 1.00 92.00 178 GLU A N 1
ATOM 1472 C CA . GLU A 1 178 ? -36.045 -13.126 21.824 1.00 92.00 178 GLU A CA 1
ATOM 1473 C C . GLU A 1 178 ? -37.047 -12.309 22.664 1.00 92.00 178 GLU A C 1
ATOM 1475 O O . GLU A 1 178 ? -37.739 -12.871 23.516 1.00 92.00 178 GLU A O 1
ATOM 1480 N N . HIS A 1 179 ? -37.177 -11.000 22.405 1.00 89.50 179 HIS A N 1
ATOM 1481 C CA . HIS A 1 179 ? -37.988 -10.068 23.204 1.00 89.50 179 HIS A CA 1
ATOM 1482 C C . HIS A 1 179 ? -39.428 -10.552 23.451 1.00 89.50 179 HIS A C 1
ATOM 1484 O O . HIS A 1 179 ? -39.936 -10.529 24.572 1.00 89.50 179 HIS A O 1
ATOM 1490 N N . GLN A 1 180 ? -40.071 -11.092 22.411 1.00 89.56 180 GLN A N 1
ATOM 1491 C CA . GLN A 1 180 ? -41.443 -11.610 22.469 1.00 89.56 180 GLN A CA 1
ATOM 1492 C C . GLN A 1 180 ? -41.644 -12.759 23.479 1.00 89.56 180 GLN A C 1
ATOM 1494 O O . GLN A 1 180 ? -42.773 -13.046 23.874 1.00 89.56 180 GLN A O 1
ATOM 1499 N N . HIS A 1 181 ? -40.570 -13.440 23.895 1.00 91.81 181 HIS A N 1
ATOM 1500 C CA . HIS A 1 181 ? -40.625 -14.586 24.804 1.00 91.81 181 HIS A CA 1
ATOM 1501 C C . HIS A 1 181 ? -40.409 -14.207 26.277 1.00 91.81 181 HIS A C 1
ATOM 1503 O O . HIS A 1 181 ? -40.645 -15.039 27.155 1.00 91.81 181 HIS A O 1
ATOM 1509 N N . ILE A 1 182 ? -40.011 -12.963 26.571 1.00 92.25 182 ILE A N 1
ATOM 1510 C CA . ILE A 1 182 ? -39.626 -12.525 27.922 1.00 92.25 182 ILE A CA 1
ATOM 1511 C C . ILE A 1 182 ? -40.785 -12.656 28.922 1.00 92.25 182 ILE A C 1
ATOM 1513 O O . ILE A 1 182 ? -40.591 -13.145 30.037 1.00 92.25 182 ILE A O 1
ATOM 1517 N N . LEU A 1 183 ? -42.005 -12.286 28.522 1.00 90.50 183 LEU A N 1
ATOM 1518 C CA . LEU A 1 183 ? -43.199 -12.416 29.367 1.00 90.50 183 LEU A CA 1
ATOM 1519 C C . LEU A 1 183 ? -43.500 -13.877 29.735 1.00 90.50 183 LEU A C 1
ATOM 1521 O O . LEU A 1 183 ? -43.763 -14.183 30.898 1.00 90.50 183 LEU A O 1
ATOM 1525 N N . SER A 1 184 ? -43.428 -14.787 28.758 1.00 91.56 184 SER A N 1
ATOM 1526 C CA . SER A 1 184 ? -43.621 -16.223 28.998 1.00 91.56 184 SER A CA 1
ATOM 1527 C C . SER A 1 184 ? -42.541 -16.766 29.938 1.00 91.56 184 SER A C 1
ATOM 1529 O O . SER A 1 184 ? -42.866 -17.422 30.928 1.00 91.56 184 SER A O 1
ATOM 1531 N N . LEU A 1 185 ? -41.272 -16.402 29.711 1.00 94.25 185 LEU A N 1
ATOM 1532 C CA . LEU A 1 185 ? -40.157 -16.763 30.589 1.00 94.25 185 LEU A CA 1
ATOM 1533 C C . LEU A 1 185 ? -40.399 -16.309 32.037 1.00 94.25 185 LEU A C 1
ATOM 1535 O O . LEU A 1 185 ? -40.255 -17.111 32.962 1.00 94.25 185 LEU A O 1
ATOM 1539 N N . LYS A 1 186 ? -40.812 -15.050 32.237 1.00 93.31 186 LYS A N 1
ATOM 1540 C CA . LYS A 1 186 ? -41.147 -14.513 33.563 1.00 93.31 186 LYS A CA 1
ATOM 1541 C C . LYS A 1 186 ? -42.222 -15.360 34.243 1.00 93.31 186 LYS A C 1
ATOM 1543 O O . LYS A 1 186 ? -42.028 -15.776 35.384 1.00 93.31 186 LYS A O 1
ATOM 1548 N N . HIS A 1 187 ? -43.333 -15.632 33.557 1.00 92.62 187 HIS A N 1
ATOM 1549 C CA . HIS A 1 187 ? -44.437 -16.408 34.125 1.00 92.62 187 HIS A CA 1
ATOM 1550 C C . HIS A 1 187 ? -44.019 -17.828 34.504 1.00 92.62 187 HIS A C 1
ATOM 1552 O O . HIS A 1 187 ? -44.381 -18.301 35.580 1.00 92.62 187 HIS A O 1
ATOM 1558 N N . VAL A 1 188 ? -43.219 -18.493 33.667 1.00 93.56 188 VAL A N 1
ATOM 1559 C CA . VAL A 1 188 ? -42.702 -19.833 33.968 1.00 93.56 188 VAL A CA 1
ATOM 1560 C C . VAL A 1 188 ? -41.837 -19.822 35.228 1.00 93.56 188 VAL A C 1
ATOM 1562 O O . VAL A 1 188 ? -42.026 -20.666 36.104 1.00 93.56 188 VAL A O 1
ATOM 1565 N N . ILE A 1 189 ? -40.924 -18.855 35.356 1.00 92.81 189 ILE A N 1
ATOM 1566 C CA . ILE A 1 189 ? -40.053 -18.753 36.534 1.00 92.81 189 ILE A CA 1
ATOM 1567 C C . ILE A 1 189 ? -40.871 -18.441 37.791 1.00 92.81 189 ILE A C 1
ATOM 1569 O O . ILE A 1 189 ? -40.655 -19.078 38.816 1.00 92.81 189 ILE A O 1
ATOM 1573 N N . GLN A 1 190 ? -41.829 -17.510 37.720 1.00 90.44 190 GLN A N 1
ATOM 1574 C CA . GLN A 1 190 ? -42.669 -17.147 38.866 1.00 90.44 190 GLN A CA 1
ATOM 1575 C C . GLN A 1 190 ? -43.542 -18.309 39.350 1.00 90.44 190 GLN A C 1
ATOM 1577 O O . GLN A 1 190 ? -43.647 -18.526 40.554 1.00 90.44 190 GLN A O 1
ATOM 1582 N N . ASN A 1 191 ? -44.148 -19.063 38.430 1.00 91.00 191 ASN A N 1
ATOM 1583 C CA . ASN A 1 191 ? -45.052 -20.161 38.776 1.00 91.00 191 ASN A CA 1
ATOM 1584 C C . ASN A 1 191 ? -44.329 -21.346 39.430 1.00 91.00 191 ASN A C 1
ATOM 1586 O O . ASN A 1 191 ? -44.921 -22.048 40.247 1.00 91.00 191 ASN A O 1
ATOM 1590 N N . GLU A 1 192 ? -43.064 -21.574 39.077 1.00 90.62 192 GLU A N 1
ATOM 1591 C CA . GLU A 1 192 ? -42.261 -22.684 39.606 1.00 90.62 192 GLU A CA 1
ATOM 1592 C C . GLU A 1 192 ? -41.276 -22.237 40.708 1.00 90.62 192 GLU A C 1
ATOM 1594 O O . GLU A 1 192 ? -40.488 -23.049 41.195 1.00 90.62 192 GLU A O 1
ATOM 1599 N N . TYR A 1 193 ? -41.310 -20.963 41.119 1.00 87.19 193 TYR A N 1
ATOM 1600 C CA . TYR A 1 193 ? -40.431 -20.413 42.151 1.00 87.19 193 TYR A CA 1
ATOM 1601 C C . TYR A 1 193 ? -40.731 -21.006 43.536 1.00 87.19 193 TYR A C 1
ATOM 1603 O O . TYR A 1 193 ? -41.874 -21.019 43.994 1.00 87.19 193 TYR A O 1
ATOM 1611 N N . ILE A 1 194 ? -39.684 -21.442 44.246 1.00 84.62 194 ILE A N 1
ATOM 1612 C CA . ILE A 1 194 ? -39.783 -21.962 45.618 1.00 84.62 194 ILE A CA 1
ATOM 1613 C C . ILE A 1 194 ? -38.945 -21.088 46.554 1.00 84.62 194 ILE A C 1
ATOM 1615 O O . ILE A 1 194 ? -37.727 -21.239 46.626 1.00 84.62 194 ILE A O 1
ATOM 1619 N N . SER A 1 195 ? -39.606 -20.216 47.319 1.00 76.31 195 SER A N 1
ATOM 1620 C CA . SER A 1 195 ? -38.966 -19.249 48.230 1.00 76.31 195 SER A CA 1
ATOM 1621 C C . SER A 1 195 ? -38.202 -19.873 49.403 1.00 76.31 195 SER A C 1
ATOM 1623 O O . SER A 1 195 ? -37.345 -19.223 49.989 1.00 76.31 195 SER A O 1
ATOM 1625 N N . SER A 1 196 ? -38.504 -21.123 49.765 1.00 77.31 196 SER A N 1
ATOM 1626 C CA . SER A 1 196 ? -37.792 -21.870 50.811 1.00 77.31 196 SER A CA 1
ATOM 1627 C C . SER A 1 196 ? -36.602 -22.679 50.285 1.00 77.31 196 SER A C 1
ATOM 1629 O O . SER A 1 196 ? -35.984 -23.421 51.049 1.00 77.31 196 SER A O 1
ATOM 1631 N N . SER A 1 197 ? -36.331 -22.635 48.977 1.00 81.44 197 SER A N 1
ATOM 1632 C CA . SER A 1 197 ? -35.189 -23.331 48.382 1.00 81.44 197 SER A CA 1
ATOM 1633 C C . SER A 1 197 ? -33.880 -22.620 48.738 1.00 81.44 197 SER A C 1
ATOM 1635 O O . SER A 1 197 ? -33.886 -21.464 49.128 1.00 81.44 197 SER A O 1
ATOM 1637 N N . ASN A 1 198 ? -32.742 -23.298 48.588 1.00 83.12 198 ASN A N 1
ATOM 1638 C CA . ASN A 1 198 ? -31.411 -22.677 48.614 1.00 83.12 198 ASN A CA 1
ATOM 1639 C C . ASN A 1 198 ? -30.833 -22.498 47.195 1.00 83.12 198 ASN A C 1
ATOM 1641 O O . ASN A 1 198 ? -29.610 -22.367 47.037 1.00 83.12 198 ASN A O 1
ATOM 1645 N N . ARG A 1 199 ? -31.710 -22.583 46.182 1.00 87.75 199 ARG A N 1
ATOM 1646 C CA . ARG A 1 199 ? -31.404 -22.495 44.756 1.00 87.75 199 ARG A CA 1
ATOM 1647 C C . ARG A 1 199 ? -32.057 -21.283 44.112 1.00 87.75 199 ARG A C 1
ATOM 1649 O O . ARG A 1 199 ? -33.223 -21.004 44.369 1.00 87.75 199 ARG A O 1
ATOM 1656 N N . SER A 1 200 ? -31.340 -20.646 43.198 1.00 89.25 200 SER A N 1
ATOM 1657 C CA . SER A 1 200 ? -31.787 -19.421 42.530 1.00 89.25 200 SER A CA 1
ATOM 1658 C C . SER A 1 200 ? -31.801 -19.587 41.012 1.00 89.25 200 SER A C 1
ATOM 1660 O O . SER A 1 200 ? -31.096 -20.439 40.459 1.00 89.25 200 SER A O 1
ATOM 1662 N N . VAL A 1 201 ? -32.617 -18.771 40.346 1.00 91.88 201 VAL A N 1
ATOM 1663 C CA . VAL A 1 201 ? -32.670 -18.645 38.885 1.00 91.88 201 VAL A CA 1
ATOM 1664 C C . VAL A 1 201 ? -32.452 -17.179 38.544 1.00 91.88 201 VAL A C 1
ATOM 1666 O O . VAL A 1 201 ? -33.181 -16.325 39.049 1.00 91.88 201 VAL A O 1
ATOM 1669 N N . TRP A 1 202 ? -31.464 -16.896 37.699 1.00 94.44 202 TRP A N 1
ATOM 1670 C CA . TRP A 1 202 ? -31.176 -15.551 37.203 1.00 94.44 202 TRP A CA 1
ATOM 1671 C C . TRP A 1 202 ? -31.405 -15.475 35.701 1.00 94.44 202 TRP A C 1
ATOM 1673 O O . TRP A 1 202 ? -31.098 -16.416 34.965 1.00 94.44 202 TRP A O 1
ATOM 1683 N N . ILE A 1 203 ? -31.917 -14.334 35.250 1.00 96.31 203 ILE A N 1
ATOM 1684 C CA . ILE A 1 203 ? -32.068 -14.020 33.830 1.00 96.31 203 ILE A CA 1
ATOM 1685 C C . ILE A 1 203 ? -30.937 -13.075 33.435 1.00 96.31 203 ILE A C 1
ATOM 1687 O O . ILE A 1 203 ? -30.734 -12.054 34.084 1.00 96.31 203 ILE A O 1
ATOM 1691 N N . ILE A 1 204 ? -30.216 -13.405 32.367 1.00 96.56 204 ILE A N 1
ATOM 1692 C CA . ILE A 1 204 ? -29.161 -12.563 31.804 1.00 96.56 204 ILE A CA 1
ATOM 1693 C C . ILE A 1 204 ? -29.626 -12.065 30.437 1.00 96.56 204 ILE A C 1
ATOM 1695 O O . ILE A 1 204 ? -29.687 -12.839 29.479 1.00 96.56 204 ILE A O 1
ATOM 1699 N N . PHE A 1 205 ? -29.941 -10.777 30.341 1.00 95.50 205 PHE A N 1
ATOM 1700 C CA . PHE A 1 205 ? -30.282 -10.115 29.088 1.00 95.50 205 PHE A CA 1
ATOM 1701 C C . PHE A 1 205 ? -29.023 -9.621 28.384 1.00 95.50 205 PHE A C 1
ATOM 1703 O O . PHE A 1 205 ? -28.337 -8.712 28.852 1.00 95.50 205 PHE A O 1
ATOM 1710 N N . HIS A 1 206 ? -28.744 -10.213 27.226 1.00 95.38 206 HIS A N 1
ATOM 1711 C CA . HIS A 1 206 ? -27.680 -9.783 26.332 1.00 95.38 206 HIS A CA 1
ATOM 1712 C C . HIS A 1 206 ? -28.198 -8.668 25.426 1.00 95.38 206 HIS A C 1
ATOM 1714 O O . HIS A 1 206 ? -28.995 -8.904 24.517 1.00 95.38 206 HIS A O 1
ATOM 1720 N N . LEU A 1 207 ? -27.742 -7.451 25.701 1.00 93.75 207 LEU A N 1
ATOM 1721 C CA . LEU A 1 207 ? -28.076 -6.237 24.975 1.00 93.75 207 LEU A CA 1
ATOM 1722 C C . LEU A 1 207 ? -27.071 -5.973 23.848 1.00 93.75 207 LEU A C 1
ATOM 1724 O O . LEU A 1 207 ? -25.932 -6.444 23.847 1.00 93.75 207 LEU A O 1
ATOM 1728 N N . GLN A 1 208 ? -27.491 -5.139 22.904 1.00 92.50 208 GLN A N 1
ATOM 1729 C CA . GLN A 1 208 ? -26.623 -4.507 21.916 1.00 92.50 208 GLN A CA 1
ATOM 1730 C C . GLN A 1 208 ? -26.810 -2.995 22.004 1.00 92.50 208 GLN A C 1
ATOM 1732 O O . GLN A 1 208 ? -27.919 -2.501 21.795 1.00 92.50 208 GLN A O 1
ATOM 1737 N N . ARG A 1 209 ? -25.730 -2.272 22.321 1.00 91.19 209 ARG A N 1
ATOM 1738 C CA . ARG A 1 209 ? -25.717 -0.812 22.513 1.00 91.19 209 ARG A CA 1
ATOM 1739 C C . ARG A 1 209 ? -26.331 -0.054 21.332 1.00 91.19 209 ARG A C 1
ATOM 1741 O O . ARG A 1 209 ? -27.107 0.865 21.542 1.00 91.19 209 ARG A O 1
ATOM 1748 N N . ASN A 1 210 ? -26.034 -0.468 20.102 1.00 90.19 210 ASN A N 1
ATOM 1749 C CA . ASN A 1 210 ? -26.545 0.135 18.866 1.00 90.19 210 ASN A CA 1
ATOM 1750 C C . ASN A 1 210 ? -28.026 -0.166 18.557 1.00 90.19 210 ASN A C 1
ATOM 1752 O O . ASN A 1 210 ? -28.579 0.452 17.650 1.00 90.19 210 ASN A O 1
ATOM 1756 N N . LEU A 1 211 ? -28.661 -1.105 19.268 1.00 89.81 211 LEU A N 1
ATOM 1757 C CA . LEU A 1 211 ? -30.061 -1.500 19.049 1.00 89.81 211 LEU A CA 1
ATOM 1758 C C . LEU A 1 211 ? -30.994 -1.094 20.197 1.00 89.81 211 LEU A C 1
ATOM 1760 O O . LEU A 1 211 ? -32.184 -1.390 20.139 1.00 89.81 211 LEU A O 1
ATOM 1764 N N . LEU A 1 212 ? -30.499 -0.423 21.244 1.00 85.44 212 LEU A N 1
ATOM 1765 C CA . LEU A 1 212 ? -31.322 -0.065 22.410 1.00 85.44 212 LEU A CA 1
ATOM 1766 C C . LEU A 1 212 ? -32.544 0.792 22.057 1.00 85.44 212 LEU A C 1
ATOM 1768 O O . LEU A 1 212 ? -33.567 0.693 22.717 1.00 85.44 212 LEU A O 1
ATOM 1772 N N . ASN A 1 213 ? -32.472 1.572 20.981 1.00 79.38 213 ASN A N 1
ATOM 1773 C CA . ASN A 1 213 ? -33.580 2.388 20.490 1.00 79.38 213 ASN A CA 1
ATOM 1774 C C . ASN A 1 213 ? -34.661 1.610 19.712 1.00 79.38 213 ASN A C 1
ATOM 1776 O O . ASN A 1 213 ? -35.652 2.215 19.307 1.00 79.38 213 ASN A O 1
ATOM 1780 N N . GLN A 1 214 ? -34.471 0.316 19.440 1.00 80.88 214 GLN A N 1
ATOM 1781 C CA . GLN A 1 214 ? -35.390 -0.478 18.613 1.00 80.88 214 GLN A CA 1
ATOM 1782 C C . GLN A 1 214 ? -36.482 -1.180 19.424 1.00 80.88 214 GLN A C 1
ATOM 1784 O O . GLN A 1 214 ? -37.420 -1.719 18.837 1.00 80.88 214 GLN A O 1
ATOM 1789 N N . ILE A 1 215 ? -36.369 -1.185 20.754 1.00 74.75 215 ILE A N 1
ATOM 1790 C CA . ILE A 1 215 ? -37.257 -1.926 21.647 1.00 74.75 215 ILE A CA 1
ATOM 1791 C C . ILE A 1 215 ? -37.743 -1.015 22.770 1.00 74.75 215 ILE A C 1
ATOM 1793 O O . ILE A 1 215 ? -36.975 -0.256 23.359 1.00 74.75 215 ILE A O 1
ATOM 1797 N N . ASN A 1 216 ? -39.036 -1.107 23.077 1.00 73.69 216 ASN A N 1
ATOM 1798 C CA . ASN A 1 216 ? -39.604 -0.435 24.235 1.00 73.69 216 ASN A CA 1
ATOM 1799 C C . ASN A 1 216 ? -39.243 -1.219 25.500 1.00 73.69 216 ASN A C 1
ATOM 1801 O O . ASN A 1 216 ? -39.466 -2.425 25.579 1.00 73.69 216 ASN A O 1
ATOM 1805 N N . ASN A 1 217 ? -38.699 -0.527 26.498 1.00 72.25 217 ASN A N 1
ATOM 1806 C CA . ASN A 1 217 ? -38.475 -1.113 27.813 1.00 72.25 217 ASN A CA 1
ATOM 1807 C C . ASN A 1 217 ? -39.799 -1.181 28.572 1.00 72.25 217 ASN A C 1
ATOM 1809 O O . ASN A 1 217 ? -40.211 -0.215 29.219 1.00 72.25 217 ASN A O 1
ATOM 1813 N N . ASP A 1 218 ? -40.457 -2.330 28.488 1.00 75.75 218 ASP A N 1
ATOM 1814 C CA . ASP A 1 218 ? -41.613 -2.630 29.321 1.00 75.75 218 ASP A CA 1
ATOM 1815 C C . ASP A 1 218 ? -41.161 -2.906 30.762 1.00 75.75 218 ASP A C 1
ATOM 1817 O O . ASP A 1 218 ? -40.142 -3.563 31.005 1.00 75.75 218 ASP A O 1
ATOM 1821 N N . VAL A 1 219 ? -41.938 -2.449 31.749 1.00 77.56 219 VAL A N 1
ATOM 1822 C CA . VAL A 1 219 ? -41.645 -2.757 33.155 1.00 77.56 219 VAL A CA 1
ATOM 1823 C C . VAL A 1 219 ? -42.103 -4.170 33.485 1.00 77.56 219 VAL A C 1
ATOM 1825 O O . VAL A 1 219 ? -43.195 -4.412 34.000 1.00 77.56 219 VAL A O 1
ATOM 1828 N N . LEU A 1 220 ? -41.252 -5.134 33.149 1.00 81.25 220 LEU A N 1
ATOM 1829 C CA . LEU A 1 220 ? -41.595 -6.543 33.256 1.00 81.25 220 LEU A CA 1
ATOM 1830 C C . LEU A 1 220 ? -41.221 -7.156 34.600 1.00 81.25 220 LEU A C 1
ATOM 1832 O O . LEU A 1 220 ? -41.883 -8.098 35.001 1.00 81.25 220 LEU A O 1
ATOM 1836 N N . PHE A 1 221 ? -40.225 -6.665 35.333 1.00 83.38 221 PHE A N 1
ATOM 1837 C CA . PHE A 1 221 ? -39.669 -7.377 36.496 1.00 83.38 221 PHE A CA 1
ATOM 1838 C C . PHE A 1 221 ? -39.760 -6.580 37.806 1.00 83.38 221 PHE A C 1
ATOM 1840 O O . PHE A 1 221 ? -38.823 -6.571 38.597 1.00 83.38 221 PHE A O 1
ATOM 1847 N N . SER A 1 222 ? -40.902 -5.931 38.055 1.00 76.31 222 SER A N 1
ATOM 1848 C CA . SER A 1 222 ? -41.177 -5.223 39.316 1.00 76.31 222 SER A CA 1
ATOM 1849 C C . SER A 1 222 ? -40.913 -6.110 40.546 1.00 76.31 222 SER A C 1
ATOM 1851 O O . SER A 1 222 ? -41.383 -7.254 40.598 1.00 76.31 222 SER A O 1
ATOM 1853 N N . GLY A 1 223 ? -40.171 -5.590 41.527 1.00 77.12 223 GLY A N 1
ATOM 1854 C CA . GLY A 1 223 ? -39.800 -6.301 42.756 1.00 77.12 223 GLY A CA 1
ATOM 1855 C C . GLY A 1 223 ? -38.683 -7.347 42.612 1.00 77.12 223 GLY A C 1
ATOM 1856 O O . GLY A 1 223 ? -38.350 -8.016 43.590 1.00 77.12 223 GLY A O 1
ATOM 1857 N N . TRP A 1 224 ? -38.100 -7.531 41.421 1.00 87.44 224 TRP A N 1
ATOM 1858 C CA . TRP A 1 224 ? -36.893 -8.351 41.245 1.00 87.44 224 TRP A CA 1
ATOM 1859 C C . TRP A 1 224 ? -35.650 -7.480 41.424 1.00 87.44 224 TRP A C 1
ATOM 1861 O O . TRP A 1 224 ? -35.688 -6.272 41.198 1.00 87.44 224 TRP A O 1
ATOM 1871 N N . LEU A 1 225 ? -34.525 -8.091 41.804 1.00 88.12 225 LEU A N 1
ATOM 1872 C CA . LEU A 1 225 ? -33.247 -7.380 41.768 1.00 88.12 225 LEU A CA 1
ATOM 1873 C C . LEU A 1 225 ? -32.826 -7.207 40.309 1.00 88.12 225 LEU A C 1
ATOM 1875 O O . LEU A 1 225 ? -32.802 -8.181 39.557 1.00 88.12 225 LEU A O 1
ATOM 1879 N N . ILE A 1 226 ? -32.520 -5.976 39.912 1.00 90.81 226 ILE A N 1
ATOM 1880 C CA . ILE A 1 226 ? -32.104 -5.638 38.554 1.00 90.81 226 ILE A CA 1
ATOM 1881 C C . ILE A 1 226 ? -30.745 -4.966 38.641 1.00 90.81 226 ILE A C 1
ATOM 1883 O O . ILE A 1 226 ? -30.595 -3.949 39.314 1.00 90.81 226 ILE A O 1
ATOM 1887 N N . ASP A 1 227 ? -29.774 -5.527 37.933 1.00 92.12 227 ASP A N 1
ATOM 1888 C CA . ASP A 1 227 ? -28.425 -4.989 37.865 1.00 92.12 227 ASP A CA 1
ATOM 1889 C C . ASP A 1 227 ? -27.932 -4.944 36.425 1.00 92.12 227 ASP A C 1
ATOM 1891 O O . ASP A 1 227 ? -28.344 -5.723 35.563 1.00 92.12 227 ASP A O 1
ATOM 1895 N N . MET A 1 228 ? -27.001 -4.036 36.171 1.00 92.25 228 MET A N 1
ATOM 1896 C CA . MET A 1 228 ? -26.282 -3.953 34.914 1.00 92.25 228 MET A CA 1
ATOM 1897 C C . MET A 1 228 ? -24.803 -4.268 35.145 1.00 92.25 228 MET A C 1
ATOM 1899 O O . MET A 1 228 ? -24.170 -3.717 36.046 1.00 92.25 228 MET A O 1
ATOM 1903 N N . ILE A 1 229 ? -24.264 -5.177 34.331 1.00 92.06 229 ILE A N 1
ATOM 1904 C CA . ILE A 1 229 ? -22.845 -5.532 34.282 1.00 92.06 229 ILE A CA 1
ATOM 1905 C C . ILE A 1 229 ? -22.415 -5.514 32.811 1.00 92.06 229 ILE A C 1
ATOM 1907 O O . ILE A 1 229 ? -22.705 -6.448 32.063 1.00 92.06 229 ILE A O 1
ATOM 1911 N N . ASP A 1 230 ? -21.725 -4.445 32.396 1.00 88.94 230 ASP A N 1
ATOM 1912 C CA . ASP A 1 230 ? -21.260 -4.223 31.015 1.00 88.94 230 ASP A CA 1
ATOM 1913 C C . ASP A 1 230 ? -20.595 -5.460 30.399 1.00 88.94 230 ASP A C 1
ATOM 1915 O O . ASP A 1 230 ? -20.963 -5.867 29.292 1.00 88.94 230 ASP A O 1
ATOM 1919 N N . ASP A 1 231 ? -19.657 -6.063 31.134 1.00 88.81 231 ASP A N 1
ATOM 1920 C CA . ASP A 1 231 ? -18.940 -7.270 30.737 1.00 88.81 231 ASP A CA 1
ATOM 1921 C C . ASP A 1 231 ? -18.906 -8.304 31.872 1.00 88.81 231 ASP A C 1
ATOM 1923 O O . ASP A 1 231 ? -18.370 -8.049 32.949 1.00 88.81 231 ASP A O 1
ATOM 1927 N N . LEU A 1 232 ? -19.472 -9.484 31.620 1.00 90.75 232 LEU A N 1
ATOM 1928 C CA . LEU A 1 232 ? -19.535 -10.596 32.570 1.00 90.75 232 LEU A CA 1
ATOM 1929 C C . LEU A 1 232 ? -18.180 -11.273 32.823 1.00 90.75 232 LEU A C 1
ATOM 1931 O O . LEU A 1 232 ? -18.049 -11.971 33.826 1.00 90.75 232 LEU A O 1
ATOM 1935 N N . ASN A 1 233 ? -17.191 -11.082 31.942 1.00 86.00 233 ASN A N 1
ATOM 1936 C CA . ASN A 1 233 ? -15.877 -11.730 32.047 1.00 86.00 233 ASN A CA 1
ATOM 1937 C C . ASN A 1 233 ? -14.823 -10.854 32.751 1.00 86.00 233 ASN A C 1
ATOM 1939 O O . ASN A 1 233 ? -13.628 -11.091 32.596 1.00 86.00 233 ASN A O 1
ATOM 1943 N N . ASP A 1 234 ? -15.256 -9.853 33.526 1.00 66.81 234 ASP A N 1
ATOM 1944 C CA . ASP A 1 234 ? -14.404 -9.021 34.388 1.00 66.81 234 ASP A CA 1
ATOM 1945 C C . ASP A 1 234 ? -13.223 -8.337 33.649 1.00 66.81 234 ASP A C 1
ATOM 1947 O O . ASP A 1 234 ? -12.116 -8.234 34.181 1.00 66.81 234 ASP A O 1
ATOM 1951 N N . ARG A 1 235 ? -13.435 -7.816 32.427 1.00 67.56 235 ARG A N 1
ATOM 1952 C CA . ARG A 1 235 ? -12.469 -6.871 31.831 1.00 67.56 235 ARG A CA 1
ATOM 1953 C C . ARG A 1 235 ? -12.370 -5.627 32.716 1.00 67.56 235 ARG A C 1
ATOM 1955 O O . ARG A 1 235 ? -13.391 -5.095 33.150 1.00 67.56 235 ARG A O 1
ATOM 1962 N N . GLU A 1 236 ? -11.150 -5.156 32.972 1.00 69.56 236 GLU A N 1
ATOM 1963 C CA . GLU A 1 236 ? -10.942 -3.947 33.772 1.00 69.56 236 GLU A CA 1
ATOM 1964 C C . GLU A 1 236 ? -11.672 -2.750 33.144 1.00 69.56 236 GLU A C 1
ATOM 1966 O O . GLU A 1 236 ? -11.577 -2.490 31.941 1.00 69.56 236 GLU A O 1
ATOM 1971 N N . LEU A 1 237 ? -12.426 -2.024 33.975 1.00 80.00 237 LEU A N 1
ATOM 1972 C CA . LEU A 1 237 ? -13.064 -0.767 33.587 1.00 80.00 237 LEU A CA 1
ATOM 1973 C C . LEU A 1 237 ? -12.002 0.231 33.138 1.00 80.00 237 LEU A C 1
ATOM 1975 O O . LEU A 1 237 ? -10.917 0.286 33.716 1.00 80.00 237 LEU A O 1
ATOM 1979 N N . ILE A 1 238 ? -12.351 1.092 32.177 1.00 84.25 238 ILE A N 1
ATOM 1980 C CA . ILE A 1 238 ? -11.454 2.179 31.775 1.00 84.25 238 ILE A CA 1
ATOM 1981 C C . ILE A 1 238 ? -11.100 3.016 33.014 1.00 84.25 238 ILE A C 1
ATOM 1983 O O . ILE A 1 238 ? -12.016 3.500 33.689 1.00 84.25 238 ILE A O 1
ATOM 1987 N N . PRO A 1 239 ? -9.806 3.226 33.315 1.00 86.75 239 PRO A N 1
ATOM 1988 C CA . PRO A 1 239 ? -9.380 4.018 34.460 1.00 86.75 239 PRO A CA 1
ATOM 1989 C C . PRO A 1 239 ? -10.000 5.421 34.479 1.00 86.75 239 PRO A C 1
ATOM 1991 O O . PRO A 1 239 ? -10.069 6.105 33.454 1.00 86.75 239 PRO A O 1
ATOM 1994 N N . LYS A 1 240 ? -10.403 5.895 35.665 1.00 88.00 240 LYS A N 1
ATOM 1995 C CA . LYS A 1 240 ? -11.026 7.221 35.845 1.00 88.00 240 LYS A CA 1
ATOM 1996 C C . LYS A 1 240 ? -10.134 8.357 35.325 1.00 88.00 240 LYS A C 1
ATOM 1998 O O . LYS A 1 240 ? -10.636 9.342 34.793 1.00 88.00 240 LYS A O 1
ATOM 2003 N N . GLN A 1 241 ? -8.812 8.220 35.449 1.00 87.75 241 GLN A N 1
ATOM 2004 C CA . GLN A 1 241 ? -7.844 9.198 34.939 1.00 87.75 241 GLN A CA 1
ATOM 2005 C C . GLN A 1 241 ? -7.949 9.367 33.420 1.00 87.75 241 GLN A C 1
ATOM 2007 O O . GLN A 1 241 ? -7.798 10.477 32.918 1.00 87.75 241 GLN A O 1
ATOM 2012 N N . ILE A 1 242 ? -8.232 8.277 32.707 1.00 87.81 242 ILE A N 1
ATOM 2013 C CA . ILE A 1 242 ? -8.375 8.263 31.252 1.00 87.81 242 ILE A CA 1
ATOM 2014 C C . ILE A 1 242 ? -9.737 8.824 30.864 1.00 87.81 242 ILE A C 1
ATOM 2016 O O . ILE A 1 242 ? -9.805 9.709 30.021 1.00 87.81 242 ILE A O 1
ATOM 2020 N N . LEU A 1 243 ? -10.810 8.405 31.542 1.00 89.81 243 LEU A N 1
ATOM 2021 C CA . LEU A 1 243 ? -12.152 8.962 31.345 1.00 89.81 243 LEU A CA 1
ATOM 2022 C C . LEU A 1 243 ? -12.196 10.493 31.523 1.00 89.81 243 LEU A C 1
ATOM 2024 O O . LEU A 1 243 ? -12.872 11.205 30.782 1.00 89.81 243 LEU A O 1
ATOM 2028 N N . ASN A 1 244 ? -11.459 11.009 32.504 1.00 87.75 244 ASN A N 1
ATOM 2029 C CA . ASN A 1 244 ? -11.391 12.442 32.780 1.00 87.75 244 ASN A CA 1
ATOM 2030 C C . ASN A 1 244 ? -10.425 13.201 31.852 1.00 87.75 244 ASN A C 1
ATOM 2032 O O . ASN A 1 244 ? -10.377 14.430 31.912 1.00 87.75 244 ASN A O 1
ATOM 2036 N N . ASN A 1 245 ? -9.669 12.506 30.994 1.00 88.00 245 ASN A N 1
ATOM 2037 C CA . ASN A 1 245 ? -8.727 13.102 30.053 1.00 88.00 245 ASN A CA 1
ATOM 2038 C C . ASN A 1 245 ? -9.206 12.898 28.601 1.00 88.00 245 ASN A C 1
ATOM 2040 O O . ASN A 1 245 ? -9.076 11.802 28.055 1.00 88.00 245 ASN A O 1
ATOM 2044 N N . PRO A 1 246 ? -9.723 13.944 27.936 1.00 87.94 246 PRO A N 1
ATOM 2045 C CA . PRO A 1 246 ? -10.271 13.821 26.583 1.00 87.94 246 PRO A CA 1
ATOM 2046 C C . PRO A 1 246 ? -9.233 13.568 25.480 1.00 87.94 246 PRO A C 1
ATOM 2048 O O . PRO A 1 246 ? -9.605 13.279 24.346 1.00 87.94 246 PRO A O 1
ATOM 2051 N N . SER A 1 247 ? -7.936 13.701 25.766 1.00 89.06 247 SER A N 1
ATOM 2052 C CA . SER A 1 247 ? -6.898 13.683 24.732 1.00 89.06 247 SER A CA 1
ATOM 2053 C C . SER A 1 247 ? -6.625 12.277 24.192 1.00 89.06 247 SER A C 1
ATOM 2055 O O . SER A 1 247 ? -6.189 11.395 24.935 1.00 89.06 247 SER A O 1
ATOM 2057 N N . TYR A 1 248 ? -6.773 12.106 22.873 1.00 89.69 248 TYR A N 1
ATOM 2058 C CA . TYR A 1 248 ? -6.337 10.902 22.158 1.00 89.69 248 TYR A CA 1
ATOM 2059 C C . TYR A 1 248 ? -4.848 10.630 22.343 1.00 89.69 248 TYR A C 1
ATOM 2061 O O . TYR A 1 248 ? -4.467 9.500 22.618 1.00 89.69 248 TYR A O 1
ATOM 2069 N N . GLN A 1 249 ? -4.010 11.665 22.245 1.00 86.31 249 GLN A N 1
ATOM 2070 C CA . GLN A 1 249 ? -2.563 11.533 22.405 1.00 86.31 249 GLN A CA 1
ATOM 2071 C C . GLN A 1 249 ? -2.213 10.970 23.787 1.00 86.31 249 GLN A C 1
ATOM 2073 O O . GLN A 1 249 ? -1.404 10.057 23.892 1.00 86.31 249 GLN A O 1
ATOM 2078 N N . ASN A 1 250 ? -2.852 11.468 24.849 1.00 85.06 250 ASN A N 1
ATOM 2079 C CA . ASN A 1 250 ? -2.623 10.949 26.199 1.00 85.06 250 ASN A CA 1
ATOM 2080 C C . ASN A 1 250 ? -3.138 9.517 26.363 1.00 85.06 250 ASN A C 1
ATOM 2082 O O . ASN A 1 250 ? -2.521 8.742 27.092 1.00 85.06 250 ASN A O 1
ATOM 2086 N N . LEU A 1 251 ? -4.252 9.190 25.701 1.00 87.06 251 LEU A N 1
ATOM 2087 C CA . LEU A 1 251 ? -4.874 7.872 25.722 1.00 87.06 251 LEU A CA 1
ATOM 2088 C C . LEU A 1 251 ? -3.970 6.814 25.079 1.00 87.06 251 LEU A C 1
ATOM 2090 O O . LEU A 1 251 ? -3.633 5.830 25.727 1.00 87.06 251 LEU A O 1
ATOM 2094 N N . VAL A 1 252 ? -3.526 7.036 23.840 1.00 85.38 252 VAL A N 1
ATOM 2095 C CA . VAL A 1 252 ? -2.732 6.055 23.078 1.00 85.38 252 VAL A CA 1
ATOM 2096 C C . VAL A 1 252 ? -1.283 5.917 23.554 1.00 85.38 252 VAL A C 1
ATOM 2098 O O . VAL A 1 252 ? -0.554 5.045 23.091 1.00 85.38 252 VAL A O 1
ATOM 2101 N N . LEU A 1 253 ? -0.841 6.797 24.456 1.00 79.19 253 LEU A N 1
ATOM 2102 C CA . LEU A 1 253 ? 0.461 6.712 25.119 1.00 79.19 253 LEU A CA 1
ATOM 2103 C C . LEU A 1 253 ? 0.419 5.914 26.425 1.00 79.19 253 LEU A C 1
ATOM 2105 O O . LEU A 1 253 ? 1.481 5.656 26.994 1.00 79.19 253 LEU A O 1
ATOM 2109 N N . GLN A 1 254 ? -0.766 5.536 26.911 1.00 80.44 254 GLN A N 1
ATOM 2110 C CA . GLN A 1 254 ? -0.866 4.643 28.062 1.00 80.44 254 GLN A CA 1
ATOM 2111 C C . GLN A 1 254 ? -0.453 3.219 27.662 1.00 80.44 254 GLN A C 1
ATOM 2113 O O . GLN A 1 254 ? -0.812 2.781 26.564 1.00 80.44 254 GLN A O 1
ATOM 2118 N N . PRO A 1 255 ? 0.262 2.477 28.527 1.00 76.00 255 PRO A N 1
ATOM 2119 C CA . PRO A 1 255 ? 0.712 1.117 28.228 1.00 76.00 255 PRO A CA 1
ATOM 2120 C C . PRO A 1 255 ? -0.407 0.173 27.775 1.00 76.00 255 PRO A C 1
ATOM 2122 O O . PRO A 1 255 ? -0.172 -0.694 26.942 1.00 76.00 255 PRO A O 1
ATOM 2125 N N . GLU A 1 256 ? -1.627 0.357 28.283 1.00 72.94 256 GLU A N 1
ATOM 2126 C CA . GLU A 1 256 ? -2.784 -0.494 27.993 1.00 72.94 256 GLU A CA 1
ATOM 2127 C C . GLU A 1 256 ? -3.385 -0.263 26.595 1.00 72.94 256 GLU A C 1
ATOM 2129 O O . GLU A 1 256 ? -4.126 -1.112 26.098 1.00 72.94 256 GLU A O 1
ATOM 2134 N N . PHE A 1 257 ? -3.088 0.879 25.964 1.00 77.38 257 PHE A N 1
ATOM 2135 C CA . PHE A 1 257 ? -3.665 1.290 24.675 1.00 77.38 257 PHE A CA 1
ATOM 2136 C C . PHE A 1 257 ? -2.615 1.605 23.605 1.00 77.38 257 PHE A C 1
ATOM 2138 O O . PHE A 1 257 ? -2.981 1.967 22.488 1.00 77.38 257 PHE A O 1
ATOM 2145 N N . CYS A 1 258 ? -1.330 1.489 23.941 1.00 75.50 258 CYS A N 1
ATOM 2146 C CA . CYS A 1 258 ? -0.219 1.748 23.039 1.00 75.50 258 CYS A CA 1
ATOM 2147 C C . CYS A 1 258 ? 0.035 0.546 22.118 1.00 75.50 258 CYS A C 1
ATOM 2149 O O . CYS A 1 258 ? 0.102 -0.592 22.572 1.00 75.50 258 CYS A O 1
ATOM 2151 N N . LEU A 1 259 ? 0.266 0.807 20.828 1.00 69.62 259 LEU A N 1
ATOM 2152 C CA . LEU A 1 259 ? 0.642 -0.204 19.827 1.00 69.62 259 LEU A CA 1
ATOM 2153 C C . LEU A 1 259 ? 2.052 -0.799 20.014 1.00 69.62 259 LEU A C 1
ATOM 2155 O O . LEU A 1 259 ? 2.445 -1.677 19.251 1.00 69.62 259 LEU A O 1
ATOM 2159 N N . SER A 1 260 ? 2.857 -0.303 20.958 1.00 58.62 260 SER A N 1
ATOM 2160 C CA . SER A 1 260 ? 4.258 -0.715 21.083 1.00 58.62 260 SER A CA 1
ATOM 2161 C C . SER A 1 260 ? 4.409 -2.159 21.563 1.00 58.62 260 SER A C 1
ATOM 2163 O O . SER A 1 260 ? 3.939 -2.503 22.647 1.00 58.62 260 SER A O 1
ATOM 2165 N N . GLU A 1 261 ? 5.198 -2.955 20.839 1.00 52.06 261 GLU A N 1
ATOM 2166 C CA . GLU A 1 261 ? 5.881 -4.111 21.421 1.00 52.06 261 GLU A CA 1
ATOM 2167 C C . GLU A 1 261 ? 6.763 -3.592 22.571 1.00 52.06 261 GLU A C 1
ATOM 2169 O O . GLU A 1 261 ? 7.615 -2.726 22.365 1.00 52.06 261 GLU A O 1
ATOM 2174 N N . CYS A 1 262 ? 6.542 -4.061 23.801 1.00 36.41 262 CYS A N 1
ATOM 2175 C CA . CYS A 1 262 ? 7.411 -3.757 24.938 1.00 36.41 262 CYS A CA 1
ATOM 2176 C C . CYS A 1 262 ? 8.839 -4.284 24.654 1.00 36.41 262 CYS A C 1
ATOM 2178 O O . CYS A 1 262 ? 9.160 -5.409 25.029 1.00 36.41 262 CYS A O 1
ATOM 2180 N N . ILE A 1 263 ? 9.709 -3.508 23.999 1.00 37.12 263 ILE A N 1
ATOM 2181 C CA . ILE A 1 263 ? 11.148 -3.799 23.923 1.00 37.12 263 ILE A CA 1
ATOM 2182 C C . ILE A 1 263 ? 11.811 -3.073 25.095 1.00 37.12 263 ILE A C 1
ATOM 2184 O O . ILE A 1 263 ? 12.211 -1.916 24.982 1.00 37.12 263 ILE A O 1
ATOM 2188 N N . PHE A 1 264 ? 11.901 -3.749 26.237 1.00 31.05 264 PHE A N 1
ATOM 2189 C CA . PHE A 1 264 ? 12.789 -3.343 27.325 1.00 31.05 264 PHE A CA 1
ATOM 2190 C C . PHE A 1 264 ? 14.008 -4.275 27.323 1.00 31.05 264 PHE A C 1
ATOM 2192 O O . PHE A 1 264 ? 13.864 -5.483 27.466 1.00 31.05 264 PHE A O 1
ATOM 2199 N N . ASP A 1 265 ? 15.198 -3.700 27.133 1.00 32.81 265 ASP A N 1
ATOM 2200 C CA . ASP A 1 265 ? 16.511 -4.318 27.383 1.00 32.81 265 ASP A CA 1
ATOM 2201 C C . ASP A 1 265 ? 16.791 -5.693 26.750 1.00 32.81 265 ASP A C 1
ATOM 2203 O O . ASP A 1 265 ? 17.230 -6.621 27.420 1.00 32.81 265 ASP A O 1
ATOM 2207 N N . GLY A 1 266 ? 16.625 -5.826 25.429 1.00 35.25 266 GLY A N 1
ATOM 2208 C CA . GLY A 1 266 ? 17.186 -6.960 24.671 1.00 35.25 266 GLY A CA 1
ATOM 2209 C C . GLY A 1 266 ? 16.551 -8.331 24.942 1.00 35.25 266 GLY A C 1
ATOM 2210 O O . GLY A 1 266 ? 16.833 -9.274 24.204 1.00 35.25 266 GLY A O 1
ATOM 2211 N N . ASP A 1 267 ? 15.647 -8.417 25.914 1.00 32.75 267 ASP A N 1
ATOM 2212 C CA . ASP A 1 267 ? 14.804 -9.565 26.191 1.00 32.75 267 ASP A CA 1
ATOM 2213 C C . ASP A 1 267 ? 13.369 -9.231 25.772 1.00 32.75 267 ASP A C 1
ATOM 2215 O O . ASP A 1 267 ? 12.744 -8.293 26.265 1.00 32.75 267 ASP A O 1
ATOM 2219 N N . ILE A 1 268 ? 12.828 -10.015 24.833 1.00 39.59 268 ILE A N 1
ATOM 2220 C CA . ILE A 1 268 ? 11.418 -9.951 24.432 1.00 39.59 268 ILE A CA 1
ATOM 2221 C C . ILE A 1 268 ? 10.584 -10.473 25.607 1.00 39.59 268 ILE A C 1
ATOM 2223 O O . ILE A 1 268 ? 10.141 -11.624 25.635 1.00 39.59 268 ILE A O 1
ATOM 2227 N N . HIS A 1 269 ? 10.350 -9.631 26.605 1.00 33.91 269 HIS A N 1
ATOM 2228 C CA . HIS A 1 269 ? 9.251 -9.847 27.520 1.00 33.91 269 HIS A CA 1
ATOM 2229 C C . HIS A 1 269 ? 7.978 -9.479 26.768 1.00 33.91 269 HIS A C 1
ATOM 2231 O O . HIS A 1 269 ? 7.568 -8.323 26.732 1.00 33.91 269 HIS A O 1
ATOM 2237 N N . ARG A 1 270 ? 7.339 -10.492 26.161 1.00 37.50 270 ARG A N 1
ATOM 2238 C CA . ARG A 1 270 ? 5.911 -10.420 25.836 1.00 37.50 270 ARG A CA 1
ATOM 2239 C C . ARG A 1 270 ? 5.223 -9.920 27.099 1.00 37.50 270 ARG A C 1
ATOM 2241 O O . ARG A 1 270 ? 5.147 -10.669 28.072 1.00 37.50 270 ARG A O 1
ATOM 2248 N N . CYS A 1 271 ? 4.789 -8.664 27.100 1.00 33.66 271 CYS A N 1
ATOM 2249 C CA . CYS A 1 271 ? 3.893 -8.132 28.108 1.00 33.66 271 CYS A CA 1
ATOM 2250 C C . CYS A 1 271 ? 2.691 -9.099 28.130 1.00 33.66 271 CYS A C 1
ATOM 2252 O O . CYS A 1 271 ? 1.857 -9.091 27.232 1.00 33.66 271 CYS A O 1
ATOM 2254 N N . GLN A 1 272 ? 2.663 -10.030 29.095 1.00 32.97 272 GLN A N 1
ATOM 2255 C CA . GLN A 1 272 ? 1.655 -11.097 29.232 1.00 32.97 272 GLN A CA 1
ATOM 2256 C C . GLN A 1 272 ? 0.272 -10.544 29.631 1.00 32.97 272 GLN A C 1
ATOM 2258 O O . GLN A 1 272 ? -0.605 -11.291 30.056 1.00 32.97 272 GLN A O 1
ATOM 2263 N N . SER A 1 273 ? 0.051 -9.239 29.493 1.00 34.28 273 SER A N 1
ATOM 2264 C CA . SER A 1 273 ? -1.207 -8.572 29.783 1.00 34.28 273 SER A CA 1
ATOM 2265 C C . SER A 1 273 ? -2.070 -8.477 28.516 1.00 34.28 273 SER A C 1
ATOM 2267 O O . SER A 1 273 ? -2.016 -7.517 27.757 1.00 34.28 273 SER A O 1
ATOM 2269 N N . ASN A 1 274 ? -2.893 -9.506 28.317 1.00 35.78 274 ASN A N 1
ATOM 2270 C CA . ASN A 1 274 ? -4.245 -9.460 27.741 1.00 35.78 274 ASN A CA 1
ATOM 2271 C C . ASN A 1 274 ? -4.534 -8.980 26.304 1.00 35.78 274 ASN A C 1
ATOM 2273 O O . ASN A 1 274 ? -5.704 -9.052 25.928 1.00 35.78 274 ASN A O 1
ATOM 2277 N N . PHE A 1 275 ? -3.583 -8.599 25.445 1.00 45.19 275 PHE A N 1
ATOM 2278 C CA . PHE A 1 275 ? -3.966 -8.104 24.109 1.00 45.19 275 PHE A CA 1
ATOM 2279 C C . PHE A 1 275 ? -3.247 -8.732 22.907 1.00 45.19 275 PHE A C 1
ATOM 2281 O O . PHE A 1 275 ? -2.548 -8.060 22.162 1.00 45.19 275 PHE A O 1
ATOM 2288 N N . HIS A 1 276 ? -3.601 -9.985 22.594 1.00 47.47 276 HIS A N 1
ATOM 2289 C CA . HIS A 1 276 ? -3.529 -10.509 21.215 1.00 47.47 276 HIS A CA 1
ATOM 2290 C C . HIS A 1 276 ? -4.349 -9.675 20.206 1.00 47.47 276 HIS A C 1
ATOM 2292 O O . HIS A 1 276 ? -4.162 -9.797 19.000 1.00 47.47 276 HIS A O 1
ATOM 2298 N N . LEU A 1 277 ? -5.265 -8.833 20.697 1.00 49.88 277 LEU A N 1
ATOM 2299 C CA . LEU A 1 277 ? -6.161 -8.019 19.882 1.00 49.88 277 LEU A CA 1
ATOM 2300 C C . LEU A 1 277 ? -5.444 -6.882 19.136 1.00 49.88 277 LEU A C 1
ATOM 2302 O O . LEU A 1 277 ? -5.884 -6.512 18.051 1.00 49.88 277 LEU A O 1
ATOM 2306 N N . PHE A 1 278 ? -4.368 -6.322 19.704 1.00 61.44 278 PHE A N 1
ATOM 2307 C CA . PHE A 1 278 ? -3.659 -5.190 19.095 1.00 61.44 278 PHE A CA 1
ATOM 2308 C C . PHE A 1 278 ? -2.784 -5.618 17.913 1.00 61.44 278 PHE A C 1
ATOM 2310 O O . PHE A 1 278 ? -2.715 -4.876 16.938 1.00 61.44 278 PHE A O 1
ATOM 2317 N N . ASP A 1 279 ? -2.212 -6.827 17.939 1.00 63.34 279 ASP A N 1
ATOM 2318 C CA . ASP A 1 279 ? -1.472 -7.366 16.791 1.00 63.34 279 ASP A CA 1
ATOM 2319 C C . ASP A 1 279 ? -2.392 -7.586 15.587 1.00 63.34 279 ASP A C 1
ATOM 2321 O O . ASP A 1 279 ? -2.108 -7.078 14.504 1.00 63.34 279 ASP A O 1
ATOM 2325 N N . SER A 1 280 ? -3.545 -8.238 15.794 1.00 66.88 280 SER A N 1
ATOM 2326 C CA . SER A 1 280 ? -4.544 -8.410 14.731 1.00 66.88 280 SER A CA 1
ATOM 2327 C C . SER A 1 280 ? -5.119 -7.076 14.251 1.00 66.88 280 SER A C 1
ATOM 2329 O O . SER A 1 280 ? -5.362 -6.897 13.062 1.00 66.88 280 SER A O 1
ATOM 2331 N N . MET A 1 281 ? -5.318 -6.118 15.164 1.00 76.06 281 MET A N 1
ATOM 2332 C CA . MET A 1 281 ? -5.809 -4.785 14.813 1.00 76.06 281 MET A CA 1
ATOM 2333 C C . MET A 1 281 ? -4.786 -4.023 13.967 1.00 76.06 281 MET A C 1
ATOM 2335 O O . MET A 1 281 ? -5.171 -3.369 13.003 1.00 76.06 281 MET A O 1
ATOM 2339 N N . PHE A 1 282 ? -3.494 -4.101 14.297 1.00 82.88 282 PHE A N 1
ATOM 2340 C CA . PHE A 1 282 ? -2.443 -3.439 13.529 1.00 82.88 282 PHE A CA 1
ATOM 2341 C C . PHE A 1 282 ? -2.361 -3.987 12.102 1.00 82.88 282 PHE A C 1
ATOM 2343 O O . PHE A 1 282 ? -2.312 -3.201 11.158 1.00 82.88 282 PHE A O 1
ATOM 2350 N N . ASP A 1 283 ? -2.418 -5.309 11.934 1.00 85.19 283 ASP A N 1
ATOM 2351 C CA . ASP A 1 283 ? -2.378 -5.948 10.614 1.00 85.19 283 ASP A CA 1
ATOM 2352 C C . ASP A 1 283 ? -3.554 -5.497 9.737 1.00 85.19 283 ASP A C 1
ATOM 2354 O O . ASP A 1 283 ? -3.367 -5.093 8.587 1.00 85.19 283 ASP A O 1
ATOM 2358 N N . GLU A 1 284 ? -4.766 -5.482 10.304 1.00 85.06 284 GLU A N 1
ATOM 2359 C CA . GLU A 1 284 ? -5.954 -4.966 9.622 1.00 85.06 284 GLU A CA 1
ATOM 2360 C C . GLU A 1 284 ? -5.832 -3.475 9.280 1.00 85.06 284 GLU A C 1
ATOM 2362 O O . GLU A 1 284 ? -6.263 -3.050 8.207 1.00 85.06 284 GLU A O 1
ATOM 2367 N N . LEU A 1 285 ? -5.258 -2.663 10.174 1.00 88.75 285 LEU A N 1
ATOM 2368 C CA . LEU A 1 285 ? -5.046 -1.235 9.937 1.00 88.75 285 LEU A CA 1
ATOM 2369 C C . LEU A 1 285 ? -4.054 -0.993 8.795 1.00 88.75 285 LEU A C 1
ATOM 2371 O O . LEU A 1 285 ? -4.292 -0.117 7.964 1.00 88.75 285 LEU A O 1
ATOM 2375 N N . VAL A 1 286 ? -2.966 -1.765 8.724 1.00 90.44 286 VAL A N 1
ATOM 2376 C CA . VAL A 1 286 ? -1.990 -1.679 7.628 1.00 90.44 286 VAL A CA 1
ATOM 2377 C C . VAL A 1 286 ? -2.661 -1.996 6.295 1.00 90.44 286 VAL A C 1
ATOM 2379 O O . VAL A 1 286 ? -2.530 -1.206 5.359 1.00 90.44 286 VAL A O 1
ATOM 2382 N N . ASP A 1 287 ? -3.407 -3.101 6.211 1.00 88.56 287 ASP A N 1
ATOM 2383 C CA . ASP A 1 287 ? -4.093 -3.500 4.978 1.00 88.56 287 ASP A CA 1
ATOM 2384 C C . ASP A 1 287 ? -5.099 -2.433 4.519 1.00 88.56 287 ASP A C 1
ATOM 2386 O O . ASP A 1 287 ? -5.054 -1.969 3.373 1.00 88.56 287 ASP A O 1
ATOM 2390 N N . ARG A 1 288 ? -5.932 -1.929 5.443 1.00 88.44 288 ARG A N 1
ATOM 2391 C CA . ARG A 1 288 ? -6.863 -0.825 5.162 1.00 88.44 288 ARG A CA 1
ATOM 2392 C C . ARG A 1 288 ? -6.136 0.421 4.661 1.00 88.44 288 ARG A C 1
ATOM 2394 O O . ARG A 1 288 ? -6.563 0.994 3.661 1.00 88.44 288 ARG A O 1
ATOM 2401 N N . CYS A 1 289 ? -5.039 0.832 5.292 1.00 91.69 289 CYS A N 1
ATOM 2402 C CA . CYS A 1 289 ? -4.281 2.013 4.875 1.00 91.69 289 CYS A CA 1
ATOM 2403 C C . CYS A 1 289 ? -3.627 1.838 3.495 1.00 91.69 289 CYS A C 1
ATOM 2405 O O . CYS A 1 289 ? -3.752 2.723 2.650 1.00 91.69 289 CYS A O 1
ATOM 2407 N N . LEU A 1 290 ? -2.985 0.697 3.223 1.00 90.50 290 LEU A N 1
ATOM 2408 C CA . LEU A 1 290 ? -2.379 0.419 1.914 1.00 90.50 290 LEU A CA 1
ATOM 2409 C C . LEU A 1 290 ? -3.431 0.339 0.797 1.00 90.50 290 LEU A C 1
ATOM 2411 O O . LEU A 1 290 ? -3.152 0.709 -0.348 1.00 90.50 290 LEU A O 1
ATOM 2415 N N . SER A 1 291 ? -4.658 -0.087 1.118 1.00 88.69 291 SER A N 1
ATOM 2416 C CA . SER A 1 291 ? -5.772 -0.114 0.164 1.00 88.69 291 SER A CA 1
ATOM 2417 C C . SER A 1 291 ? -6.196 1.282 -0.325 1.00 88.69 291 SER A C 1
ATOM 2419 O O . SER A 1 291 ? -6.710 1.398 -1.440 1.00 88.69 291 SER A O 1
ATOM 2421 N N . LYS A 1 292 ? -5.911 2.348 0.444 1.00 90.62 292 LYS A N 1
ATOM 2422 C CA . LYS A 1 292 ? -6.212 3.745 0.071 1.00 90.62 292 LYS A CA 1
ATOM 2423 C C . LYS A 1 292 ? -5.316 4.279 -1.046 1.00 90.62 292 LYS A C 1
ATOM 2425 O O . LYS A 1 292 ? -5.647 5.293 -1.667 1.00 90.62 292 LYS A O 1
ATOM 2430 N N . PHE A 1 293 ? -4.185 3.627 -1.322 1.00 90.88 293 PHE A N 1
ATOM 2431 C CA . PHE A 1 293 ? -3.261 4.069 -2.363 1.00 90.88 293 PHE A CA 1
ATOM 2432 C C . PHE A 1 293 ? -3.846 3.797 -3.746 1.00 90.88 293 PHE A C 1
ATOM 2434 O O . PHE A 1 293 ? -4.141 2.657 -4.118 1.00 90.88 293 PHE A O 1
ATOM 2441 N N . ARG A 1 294 ? -3.949 4.846 -4.555 1.00 89.44 294 ARG A N 1
ATOM 2442 C CA . ARG A 1 294 ? -4.282 4.763 -5.971 1.00 89.44 294 ARG A CA 1
ATOM 2443 C C . ARG A 1 294 ? -3.059 5.163 -6.774 1.00 89.44 294 ARG A C 1
ATOM 2445 O O . ARG A 1 294 ? -2.693 6.333 -6.839 1.00 89.44 294 ARG A O 1
ATOM 2452 N N . TYR A 1 295 ? -2.428 4.180 -7.405 1.00 88.81 295 TYR A N 1
ATOM 2453 C CA . TYR A 1 295 ? -1.329 4.480 -8.309 1.00 88.81 295 TYR A CA 1
ATOM 2454 C C . TYR A 1 295 ? -1.853 5.178 -9.559 1.00 88.81 295 TYR A C 1
ATOM 2456 O O . TYR A 1 295 ? -2.887 4.794 -10.103 1.00 88.81 295 TYR A O 1
ATOM 2464 N N . ILE A 1 296 ? -1.145 6.205 -10.011 1.00 85.06 296 ILE A N 1
ATOM 2465 C CA . ILE A 1 296 ? -1.436 6.948 -11.238 1.00 85.06 296 ILE A CA 1
ATOM 2466 C C . ILE A 1 296 ? -0.247 6.850 -12.200 1.00 85.06 296 ILE A C 1
ATOM 2468 O O . ILE A 1 296 ? 0.869 6.530 -11.794 1.00 85.06 296 ILE A O 1
ATOM 2472 N N . ASN A 1 297 ? -0.484 7.140 -13.483 1.00 76.81 297 ASN A N 1
ATOM 2473 C CA . ASN A 1 297 ? 0.536 7.135 -14.545 1.00 76.81 297 ASN A CA 1
ATOM 2474 C C . ASN A 1 297 ? 1.187 5.765 -14.841 1.00 76.81 297 ASN A C 1
ATOM 2476 O O . ASN A 1 297 ? 2.282 5.720 -15.391 1.00 76.81 297 ASN A O 1
ATOM 2480 N N . PHE A 1 298 ? 0.503 4.661 -14.531 1.00 77.38 298 PHE A N 1
ATOM 2481 C CA . PHE A 1 298 ? 0.940 3.292 -14.834 1.00 77.38 298 PHE A CA 1
ATOM 2482 C C . PHE A 1 298 ? 0.153 2.690 -16.013 1.00 77.38 298 PHE A C 1
ATOM 2484 O O . PHE A 1 298 ? -0.908 3.192 -16.398 1.00 77.38 298 PHE A O 1
ATOM 2491 N N . GLN A 1 299 ? 0.658 1.608 -16.601 1.00 70.88 299 GLN A N 1
ATOM 2492 C CA . GLN A 1 299 ? 0.011 0.895 -17.703 1.00 70.88 299 GLN A CA 1
ATOM 2493 C C . GLN A 1 299 ? -0.822 -0.289 -17.207 1.00 70.88 299 GLN A C 1
ATOM 2495 O O . GLN A 1 299 ? -0.632 -0.810 -16.116 1.00 70.88 299 GLN A O 1
ATOM 2500 N N . THR A 1 300 ? -1.733 -0.801 -18.041 1.00 72.31 300 THR A N 1
ATOM 2501 C CA . THR A 1 300 ? -2.592 -1.935 -17.634 1.00 72.31 300 THR A CA 1
ATOM 2502 C C . THR A 1 300 ? -1.781 -3.185 -17.267 1.00 72.31 300 THR A C 1
ATOM 2504 O O . THR A 1 300 ? -2.186 -3.912 -16.364 1.00 72.31 300 THR A O 1
ATOM 2507 N N . LYS A 1 301 ? -0.623 -3.393 -17.911 1.00 72.69 301 LYS A N 1
ATOM 2508 C CA . LYS A 1 301 ? 0.305 -4.499 -17.628 1.00 72.69 301 LYS A CA 1
ATOM 2509 C C . LYS A 1 301 ? 0.954 -4.418 -16.236 1.00 72.69 301 LYS A C 1
ATOM 2511 O O . LYS A 1 301 ? 1.308 -5.448 -15.683 1.00 72.69 301 LYS A O 1
ATOM 2516 N N . ASP A 1 302 ? 1.030 -3.229 -15.633 1.00 78.00 302 ASP A N 1
ATOM 2517 C CA . ASP A 1 302 ? 1.698 -3.030 -14.338 1.00 78.00 302 ASP A CA 1
ATOM 2518 C C . ASP A 1 302 ? 0.781 -3.361 -13.140 1.00 78.00 302 ASP A C 1
ATOM 2520 O O . ASP A 1 302 ? 1.225 -3.364 -11.994 1.00 78.00 302 ASP A O 1
ATOM 2524 N N . LYS A 1 303 ? -0.509 -3.665 -13.372 1.00 82.50 303 LYS A N 1
ATOM 2525 C CA . LYS A 1 303 ? -1.478 -3.999 -12.304 1.00 82.50 303 LYS A CA 1
ATOM 2526 C C . LYS A 1 303 ? -1.087 -5.236 -11.504 1.00 82.50 303 LYS A C 1
ATOM 2528 O O . LYS A 1 303 ? -1.274 -5.260 -10.286 1.00 82.50 303 LYS A O 1
ATOM 2533 N N . GLU A 1 304 ? -0.584 -6.258 -12.190 1.00 84.62 304 GLU A N 1
ATOM 2534 C CA . GLU A 1 304 ? -0.135 -7.498 -11.552 1.00 84.62 304 GLU A CA 1
ATOM 2535 C C . GLU A 1 304 ? 1.076 -7.214 -10.662 1.00 84.62 304 GLU A C 1
ATOM 2537 O O . GLU A 1 304 ? 1.051 -7.546 -9.480 1.00 84.62 304 GLU A O 1
ATOM 2542 N N . HIS A 1 305 ? 2.048 -6.458 -11.178 1.00 84.06 305 HIS A N 1
ATOM 2543 C CA . HIS A 1 305 ? 3.240 -6.047 -10.438 1.00 84.06 305 HIS A CA 1
ATOM 2544 C C . HIS A 1 305 ? 2.914 -5.184 -9.203 1.00 84.06 305 HIS A C 1
ATOM 2546 O O . HIS A 1 305 ? 3.469 -5.399 -8.128 1.00 84.06 305 HIS A O 1
ATOM 2552 N N . ILE A 1 306 ? 1.957 -4.250 -9.306 1.00 87.25 306 ILE A N 1
ATOM 2553 C CA . ILE A 1 306 ? 1.448 -3.485 -8.151 1.00 87.25 306 ILE A CA 1
ATOM 2554 C C . ILE A 1 306 ? 0.889 -4.420 -7.073 1.00 87.25 306 ILE A C 1
ATOM 2556 O O . ILE A 1 306 ? 1.149 -4.227 -5.884 1.00 87.25 306 ILE A O 1
ATOM 2560 N N . SER A 1 307 ? 0.096 -5.408 -7.485 1.00 86.19 307 SER A N 1
ATOM 2561 C CA . SER A 1 307 ? -0.567 -6.334 -6.564 1.00 86.19 307 SER A CA 1
ATOM 2562 C C . SER A 1 307 ? 0.447 -7.252 -5.878 1.00 86.19 307 SER A C 1
ATOM 2564 O O . SER A 1 307 ? 0.378 -7.445 -4.666 1.00 86.19 307 SER A O 1
ATOM 2566 N N . GLU A 1 308 ? 1.428 -7.751 -6.631 1.00 87.88 308 GLU A N 1
ATOM 2567 C CA . GLU A 1 308 ? 2.535 -8.559 -6.119 1.00 87.88 308 GLU A CA 1
ATOM 2568 C C . GLU A 1 308 ? 3.398 -7.770 -5.126 1.00 87.88 308 GLU A C 1
ATOM 2570 O O . GLU A 1 308 ? 3.610 -8.222 -4.001 1.00 87.88 308 GLU A O 1
ATOM 2575 N N . ARG A 1 309 ? 3.806 -6.541 -5.473 1.00 87.88 309 ARG A N 1
ATOM 2576 C CA . ARG A 1 309 ? 4.567 -5.658 -4.574 1.00 87.88 309 ARG A CA 1
ATOM 2577 C C . ARG A 1 309 ? 3.819 -5.389 -3.270 1.00 87.88 309 ARG A C 1
ATOM 2579 O O . ARG A 1 309 ? 4.416 -5.465 -2.200 1.00 87.88 309 ARG A O 1
ATOM 2586 N N . ARG A 1 310 ? 2.513 -5.102 -3.332 1.00 87.56 310 ARG A N 1
ATOM 2587 C CA . ARG A 1 310 ? 1.682 -4.917 -2.127 1.00 87.56 310 ARG A CA 1
ATOM 2588 C C . ARG A 1 310 ? 1.657 -6.165 -1.256 1.00 87.56 310 ARG A C 1
ATOM 2590 O O . ARG A 1 310 ? 1.766 -6.042 -0.042 1.00 87.56 310 ARG A O 1
ATOM 2597 N N . HIS A 1 311 ? 1.542 -7.343 -1.863 1.00 87.69 311 HIS A N 1
ATOM 2598 C CA . HIS A 1 311 ? 1.573 -8.601 -1.126 1.00 87.69 311 HIS A CA 1
ATOM 2599 C C . HIS A 1 311 ? 2.913 -8.807 -0.410 1.00 87.69 311 HIS A C 1
ATOM 2601 O O . HIS A 1 311 ? 2.923 -9.129 0.775 1.00 87.69 311 HIS A O 1
ATOM 2607 N N . VAL A 1 312 ? 4.032 -8.541 -1.092 1.00 87.69 312 VAL A N 1
ATOM 2608 C CA . VAL A 1 312 ? 5.377 -8.592 -0.497 1.00 87.69 312 VAL A CA 1
ATOM 2609 C C . VAL A 1 312 ? 5.497 -7.601 0.666 1.00 87.69 312 VAL A C 1
ATOM 2611 O O . VAL A 1 312 ? 5.950 -7.974 1.746 1.00 87.69 312 VAL A O 1
ATOM 2614 N N . LEU A 1 313 ? 5.043 -6.355 0.499 1.00 86.81 313 LEU A N 1
ATOM 2615 C CA . LEU A 1 313 ? 5.060 -5.360 1.577 1.00 86.81 313 LEU A CA 1
ATOM 2616 C C . LEU A 1 313 ? 4.223 -5.793 2.783 1.00 86.81 313 LEU A C 1
ATOM 2618 O O . LEU A 1 313 ? 4.702 -5.706 3.910 1.00 86.81 313 LEU A O 1
ATOM 2622 N N . LEU A 1 314 ? 3.011 -6.304 2.554 1.00 86.19 314 LEU A N 1
ATOM 2623 C CA . LEU A 1 314 ? 2.158 -6.834 3.617 1.00 86.19 314 LEU A CA 1
ATOM 2624 C C . LEU A 1 314 ? 2.850 -7.975 4.365 1.00 86.19 314 LEU A C 1
ATOM 2626 O O . LEU A 1 314 ? 2.874 -7.947 5.591 1.00 86.19 314 LEU A O 1
ATOM 2630 N N . GLN A 1 315 ? 3.488 -8.917 3.662 1.00 84.31 315 GLN A N 1
ATOM 2631 C CA . GLN A 1 315 ? 4.274 -9.979 4.301 1.00 84.31 315 GLN A CA 1
ATOM 2632 C C . GLN A 1 315 ? 5.388 -9.404 5.185 1.00 84.31 315 GLN A C 1
ATOM 2634 O O . GLN A 1 315 ? 5.534 -9.816 6.329 1.00 84.31 315 GLN A O 1
ATOM 2639 N N . HIS A 1 316 ? 6.135 -8.407 4.706 1.00 82.94 316 HIS A N 1
ATOM 2640 C CA . HIS A 1 316 ? 7.213 -7.785 5.481 1.00 82.94 316 HIS A CA 1
ATOM 2641 C C . HIS A 1 316 ? 6.742 -6.957 6.693 1.00 82.94 316 HIS A C 1
ATOM 2643 O O . HIS A 1 316 ? 7.541 -6.715 7.599 1.00 82.94 316 HIS A O 1
ATOM 2649 N N . ILE A 1 317 ? 5.483 -6.507 6.720 1.00 83.38 317 ILE A N 1
ATOM 2650 C CA . ILE A 1 317 ? 4.906 -5.737 7.837 1.00 83.38 317 ILE A CA 1
ATOM 2651 C C . ILE A 1 317 ? 4.172 -6.652 8.839 1.00 83.38 317 ILE A C 1
ATOM 2653 O O . ILE A 1 317 ? 4.216 -6.404 10.047 1.00 83.38 317 ILE A O 1
ATOM 2657 N N . ILE A 1 318 ? 3.499 -7.696 8.348 1.00 76.50 318 ILE A N 1
ATOM 2658 C CA . ILE A 1 318 ? 2.623 -8.578 9.135 1.00 76.50 318 ILE A CA 1
ATOM 2659 C C . ILE A 1 318 ? 3.377 -9.804 9.665 1.00 76.50 318 ILE A C 1
ATOM 2661 O O . ILE A 1 318 ? 3.181 -10.204 10.811 1.00 76.50 318 ILE A O 1
ATOM 2665 N N . GLU A 1 319 ? 4.258 -10.425 8.875 1.00 67.44 319 GLU A N 1
ATOM 2666 C CA . GLU A 1 319 ? 4.955 -11.632 9.321 1.00 67.44 319 GLU A CA 1
ATOM 2667 C C . GLU A 1 319 ? 6.040 -11.284 10.349 1.00 67.44 319 GLU A C 1
ATOM 2669 O O . GLU A 1 319 ? 7.083 -10.719 10.015 1.00 67.44 319 GLU A O 1
ATOM 2674 N N . HIS A 1 320 ? 5.831 -11.692 11.605 1.00 55.25 320 HIS A N 1
ATOM 2675 C CA . HIS A 1 320 ? 6.863 -11.682 12.643 1.00 55.25 320 HIS A CA 1
ATOM 2676 C C . HIS A 1 320 ? 8.016 -12.612 12.228 1.00 55.25 320 HIS A C 1
ATOM 2678 O O . HIS A 1 320 ? 8.017 -13.810 12.534 1.00 55.25 320 HIS A O 1
ATOM 2684 N N . ARG A 1 321 ? 9.014 -12.105 11.496 1.00 49.66 321 ARG A N 1
ATOM 2685 C CA . ARG A 1 321 ? 10.173 -12.923 11.126 1.00 49.66 321 ARG A CA 1
ATOM 2686 C C . ARG A 1 321 ? 11.011 -13.218 12.370 1.00 49.66 321 ARG A C 1
ATOM 2688 O O . ARG A 1 321 ? 11.878 -12.446 12.752 1.00 49.66 321 ARG A O 1
ATOM 2695 N N . ASN A 1 322 ? 10.852 -14.432 12.898 1.00 40.94 322 ASN A N 1
ATOM 2696 C CA . ASN A 1 322 ? 11.799 -15.101 13.803 1.00 40.94 322 ASN A CA 1
ATOM 2697 C C . ASN A 1 322 ? 13.158 -15.438 13.134 1.00 40.94 322 ASN A C 1
ATOM 2699 O O . ASN A 1 322 ? 13.957 -16.181 13.705 1.00 40.94 322 ASN A O 1
ATOM 2703 N N . ASN A 1 323 ? 13.439 -14.936 11.924 1.00 37.88 323 ASN A N 1
ATOM 2704 C CA . ASN A 1 323 ? 14.697 -15.203 11.232 1.00 37.88 323 ASN A CA 1
ATOM 2705 C C . ASN A 1 323 ? 15.780 -14.233 11.711 1.00 37.88 323 ASN A C 1
ATOM 2707 O O . ASN A 1 323 ? 15.856 -13.074 11.314 1.00 37.88 323 ASN A O 1
ATOM 2711 N N . SER A 1 324 ? 16.631 -14.786 12.563 1.00 39.56 324 SER A N 1
ATOM 2712 C CA . SER A 1 324 ? 17.797 -14.251 13.264 1.00 39.56 324 SER A CA 1
ATOM 2713 C C . SER A 1 324 ? 18.936 -13.678 12.397 1.00 39.56 324 SER A C 1
ATOM 2715 O O . SER A 1 324 ? 20.073 -13.610 12.866 1.00 39.56 324 SER A O 1
ATOM 2717 N N . THR A 1 325 ? 18.678 -13.236 11.163 1.00 45.22 325 THR A N 1
ATOM 2718 C CA . THR A 1 325 ? 19.709 -12.682 10.265 1.00 45.22 325 THR A CA 1
ATOM 2719 C C . THR A 1 325 ? 19.666 -11.158 10.112 1.00 45.22 325 THR A C 1
ATOM 2721 O O . THR A 1 325 ? 20.715 -10.557 9.908 1.00 45.22 325 THR A O 1
ATOM 2724 N N . LEU A 1 326 ? 18.520 -10.494 10.303 1.00 49.53 326 LEU A N 1
ATOM 2725 C CA . LEU A 1 326 ? 18.410 -9.026 10.239 1.00 49.53 326 LEU A CA 1
ATOM 2726 C C . LEU A 1 326 ? 18.400 -8.421 11.644 1.00 49.53 326 LEU A C 1
ATOM 2728 O O . LEU A 1 326 ? 17.350 -8.280 12.261 1.00 49.53 326 LEU A O 1
ATOM 2732 N N . LYS A 1 327 ? 19.568 -8.035 12.167 1.00 52.34 327 LYS A N 1
ATOM 2733 C CA . LYS A 1 327 ? 19.647 -7.429 13.508 1.00 52.34 327 LYS A CA 1
ATOM 2734 C C . LYS A 1 327 ? 19.064 -6.009 13.609 1.00 52.34 327 LYS A C 1
ATOM 2736 O O . LYS A 1 327 ? 18.842 -5.577 14.731 1.00 52.34 327 LYS A O 1
ATOM 2741 N N . ASN A 1 328 ? 18.805 -5.294 12.502 1.00 53.25 328 ASN A N 1
ATOM 2742 C CA . ASN A 1 328 ? 18.658 -3.828 12.573 1.00 53.25 328 ASN A CA 1
ATOM 2743 C C . ASN A 1 328 ? 17.470 -3.169 11.827 1.00 53.25 328 ASN A C 1
ATOM 2745 O O . ASN A 1 328 ? 17.243 -1.989 12.072 1.00 53.25 328 ASN A O 1
ATOM 2749 N N . LEU A 1 329 ? 16.709 -3.839 10.942 1.00 62.72 329 LEU A N 1
ATOM 2750 C CA . LEU A 1 329 ? 15.664 -3.154 10.145 1.00 62.72 329 LEU A CA 1
ATOM 2751 C C . LEU A 1 329 ? 14.393 -4.002 9.949 1.00 62.72 329 LEU A C 1
ATOM 2753 O O . LEU A 1 329 ? 14.147 -4.592 8.895 1.00 62.72 329 LEU A O 1
ATOM 2757 N N . HIS A 1 330 ? 13.575 -4.080 11.000 1.00 78.31 330 HIS A N 1
ATOM 2758 C CA . HIS A 1 330 ? 12.253 -4.707 10.956 1.00 78.31 330 HIS A CA 1
ATOM 2759 C C . HIS A 1 330 ? 11.187 -3.647 10.640 1.00 78.31 330 HIS A C 1
ATOM 2761 O O . HIS A 1 330 ? 10.976 -2.723 11.429 1.00 78.31 330 HIS A O 1
ATOM 2767 N N . LEU A 1 331 ? 10.531 -3.759 9.478 1.00 83.94 331 LEU A N 1
ATOM 2768 C CA . LEU A 1 331 ? 9.655 -2.705 8.954 1.00 83.94 331 LEU A CA 1
ATOM 2769 C C . LEU A 1 331 ? 8.468 -2.414 9.881 1.00 83.94 331 LEU A C 1
ATOM 2771 O O . LEU A 1 331 ? 8.173 -1.247 10.121 1.00 83.94 331 LEU A O 1
ATOM 2775 N N . ARG A 1 332 ? 7.848 -3.447 10.473 1.00 85.00 332 ARG A N 1
ATOM 2776 C CA . ARG A 1 332 ? 6.784 -3.288 11.483 1.00 85.00 332 ARG A CA 1
ATOM 2777 C C . ARG A 1 332 ? 7.250 -2.433 12.661 1.00 85.00 332 ARG A C 1
ATOM 2779 O O . ARG A 1 332 ? 6.572 -1.484 13.033 1.00 85.00 332 ARG A O 1
ATOM 2786 N N . SER A 1 333 ? 8.421 -2.745 13.217 1.00 81.50 333 SER A N 1
ATOM 2787 C CA . SER A 1 333 ? 8.952 -2.069 14.407 1.00 81.50 333 SER A CA 1
ATOM 2788 C C . SER A 1 333 ? 9.272 -0.606 14.113 1.00 81.50 333 SER A C 1
ATOM 2790 O O . SER A 1 333 ? 8.940 0.263 14.911 1.00 81.50 333 SER A O 1
ATOM 2792 N N . ILE A 1 334 ? 9.821 -0.322 12.929 1.00 84.69 334 ILE A N 1
ATOM 2793 C CA . ILE A 1 334 ? 10.055 1.047 12.457 1.00 84.69 334 ILE A CA 1
ATOM 2794 C C . ILE A 1 334 ? 8.736 1.793 12.269 1.00 84.69 334 ILE A C 1
ATOM 2796 O O . ILE A 1 334 ? 8.596 2.912 12.753 1.00 84.69 334 ILE A O 1
ATOM 2800 N N . ILE A 1 335 ? 7.750 1.192 11.598 1.00 89.50 335 ILE A N 1
ATOM 2801 C CA . ILE A 1 335 ? 6.442 1.825 11.399 1.00 89.50 335 ILE A CA 1
ATOM 2802 C C . ILE A 1 335 ? 5.808 2.158 12.752 1.00 89.50 335 ILE A C 1
ATOM 2804 O O . ILE A 1 335 ? 5.351 3.280 12.930 1.00 89.50 335 ILE A O 1
ATOM 2808 N N . ILE A 1 336 ? 5.825 1.232 13.716 1.00 86.25 336 ILE A N 1
ATOM 2809 C CA . ILE A 1 336 ? 5.286 1.463 15.063 1.00 86.25 336 ILE A CA 1
ATOM 2810 C C . ILE A 1 336 ? 6.054 2.586 15.775 1.00 86.25 336 ILE A C 1
ATOM 2812 O O . ILE A 1 336 ? 5.431 3.508 16.301 1.00 86.25 336 ILE A O 1
ATOM 2816 N N . GLU A 1 337 ? 7.390 2.553 15.772 1.00 85.94 337 GLU A N 1
ATOM 2817 C CA . GLU A 1 337 ? 8.222 3.580 16.411 1.00 85.94 337 GLU A CA 1
ATOM 2818 C C . GLU A 1 337 ? 7.914 4.973 15.850 1.00 85.94 337 GLU A C 1
ATOM 2820 O O . GLU A 1 337 ? 7.580 5.899 16.597 1.00 85.94 337 GLU A O 1
ATOM 2825 N N . TYR A 1 338 ? 7.966 5.118 14.526 1.00 89.38 338 TYR A N 1
ATOM 2826 C CA . TYR A 1 338 ? 7.760 6.402 13.866 1.00 89.38 338 TYR A CA 1
ATOM 2827 C C . TYR A 1 338 ? 6.301 6.856 13.887 1.00 89.38 338 TYR A C 1
ATOM 2829 O O . TYR A 1 338 ? 6.051 8.058 13.968 1.00 89.38 338 TYR A O 1
ATOM 2837 N N . LEU A 1 339 ? 5.333 5.936 13.914 1.00 90.00 339 LEU A N 1
ATOM 2838 C CA . LEU A 1 339 ? 3.928 6.261 14.157 1.00 90.00 339 LEU A CA 1
ATOM 2839 C C . LEU A 1 339 ? 3.761 6.931 15.525 1.00 90.00 339 LEU A C 1
ATOM 2841 O O . LEU A 1 339 ? 3.124 7.979 15.632 1.00 90.00 339 LEU A O 1
ATOM 2845 N N . MET A 1 340 ? 4.386 6.374 16.566 1.00 88.12 340 MET A N 1
ATOM 2846 C CA . MET A 1 340 ? 4.332 6.955 17.907 1.00 88.12 340 MET A CA 1
ATOM 2847 C C . MET A 1 340 ? 5.086 8.288 17.996 1.00 88.12 340 MET A C 1
ATOM 2849 O O . MET A 1 340 ? 4.649 9.181 18.727 1.00 88.12 340 MET A O 1
ATOM 2853 N N . ILE A 1 341 ? 6.189 8.460 17.258 1.00 88.12 341 ILE A N 1
ATOM 2854 C CA . ILE A 1 341 ? 6.882 9.755 17.137 1.00 88.12 341 ILE A CA 1
ATOM 2855 C C . ILE A 1 341 ? 5.956 10.794 16.495 1.00 88.12 341 ILE A C 1
ATOM 2857 O O . ILE A 1 341 ? 5.804 11.885 17.047 1.00 88.12 341 ILE A O 1
ATOM 2861 N N . LEU A 1 342 ? 5.289 10.450 15.390 1.00 88.19 342 LEU A N 1
ATOM 2862 C CA . LEU A 1 342 ? 4.370 11.350 14.693 1.00 88.19 342 LEU A CA 1
ATOM 2863 C C . LEU A 1 342 ? 3.195 11.770 15.577 1.00 88.19 342 LEU A C 1
ATOM 2865 O O . LEU A 1 342 ? 2.918 12.962 15.683 1.00 88.19 342 LEU A O 1
ATOM 2869 N N . ILE A 1 343 ? 2.560 10.822 16.272 1.00 88.19 343 ILE A N 1
ATOM 2870 C CA . ILE A 1 343 ? 1.469 11.107 17.219 1.00 88.19 343 ILE A CA 1
ATOM 2871 C C . ILE A 1 343 ? 1.935 12.055 18.336 1.00 88.19 343 ILE A C 1
ATOM 2873 O O . ILE A 1 343 ? 1.170 12.903 18.795 1.00 88.19 343 ILE A O 1
ATOM 2877 N N . LYS A 1 344 ? 3.191 11.930 18.789 1.00 86.50 344 LYS A N 1
ATOM 2878 C CA . LYS A 1 344 ? 3.755 12.800 19.831 1.00 86.50 344 LYS A CA 1
ATOM 2879 C C . LYS A 1 344 ? 4.072 14.208 19.331 1.00 86.50 344 LYS A C 1
ATOM 2881 O O . LYS A 1 344 ? 3.882 15.164 20.080 1.00 86.50 344 LYS A O 1
ATOM 2886 N N . GLN A 1 345 ? 4.609 14.317 18.119 1.00 84.25 345 GLN A N 1
ATOM 2887 C CA . GLN A 1 345 ? 5.132 15.567 17.564 1.00 84.25 345 GLN A CA 1
ATOM 2888 C C . GLN A 1 345 ? 4.057 16.414 16.883 1.00 84.25 345 GLN A C 1
ATOM 2890 O O . GLN A 1 345 ? 4.087 17.639 16.996 1.00 84.25 345 GLN A O 1
ATOM 2895 N N . PHE A 1 346 ? 3.105 15.777 16.202 1.00 78.69 346 PHE A N 1
ATOM 2896 C CA . PHE A 1 346 ? 2.128 16.451 15.359 1.00 78.69 346 PHE A CA 1
ATOM 2897 C C . PHE A 1 346 ? 0.712 16.184 15.876 1.00 78.69 346 PHE A C 1
ATOM 2899 O O . PHE A 1 346 ? 0.120 15.155 15.541 1.00 78.69 346 PHE A O 1
ATOM 2906 N N . PRO A 1 347 ? 0.134 17.084 16.693 1.00 71.25 347 PRO A N 1
ATOM 2907 C CA . PRO A 1 347 ? -1.279 16.990 17.042 1.00 71.25 347 PRO A CA 1
ATOM 2908 C C . PRO A 1 347 ? -2.150 17.114 15.777 1.00 71.25 347 PRO A C 1
ATOM 2910 O O . PRO A 1 347 ? -1.693 17.677 14.776 1.00 71.25 347 PRO A O 1
ATOM 2913 N N . PRO A 1 348 ? -3.393 16.600 15.798 1.00 66.38 348 PRO A N 1
ATOM 2914 C CA . PRO A 1 348 ? -4.252 16.594 14.622 1.00 66.38 348 PRO A CA 1
ATOM 2915 C C . PRO A 1 348 ? -4.413 18.022 14.063 1.00 66.38 348 PRO A C 1
ATOM 2917 O O . PRO A 1 348 ? -4.674 18.953 14.832 1.00 66.38 348 PRO A O 1
ATOM 2920 N N . PRO A 1 349 ? -4.235 18.219 12.741 1.00 58.78 349 PRO A N 1
ATOM 2921 C CA . PRO A 1 349 ? -4.176 19.550 12.132 1.00 58.78 349 PRO A CA 1
ATOM 2922 C C . PRO A 1 349 ? -5.519 20.294 12.197 1.00 58.78 349 PRO A C 1
ATOM 2924 O O . PRO A 1 349 ? -5.541 21.522 12.279 1.00 58.78 349 PRO A O 1
ATOM 2927 N N . ASP A 1 350 ? -6.631 19.553 12.218 1.00 63.06 350 ASP A N 1
ATOM 2928 C CA . ASP A 1 350 ? -7.983 20.093 12.330 1.00 63.06 350 ASP A CA 1
ATOM 2929 C C . ASP A 1 350 ? -8.507 20.015 13.768 1.00 63.06 350 ASP A C 1
ATOM 2931 O O . ASP A 1 350 ? -8.622 18.940 14.351 1.00 63.06 350 ASP A O 1
ATOM 2935 N N . LYS A 1 351 ? -8.970 21.151 14.308 1.00 64.81 351 LYS A N 1
ATOM 2936 C CA . LYS A 1 351 ? -9.674 21.224 15.608 1.00 64.81 351 LYS A CA 1
ATOM 2937 C C . LYS A 1 351 ? -11.077 20.594 15.594 1.00 64.81 351 LYS A C 1
ATOM 2939 O O . LYS A 1 351 ? -11.853 20.820 16.518 1.00 64.81 351 LYS A O 1
ATOM 2944 N N . THR A 1 352 ? -11.446 19.878 14.537 1.00 65.75 352 THR A N 1
ATOM 2945 C CA . THR A 1 352 ? -12.781 19.289 14.366 1.00 65.75 352 THR A CA 1
ATOM 2946 C C . THR A 1 352 ? -12.800 17.777 14.555 1.00 65.75 352 THR A C 1
ATOM 2948 O O . THR A 1 352 ? -13.870 17.235 14.811 1.00 65.75 352 THR A O 1
ATOM 2951 N N . ARG A 1 353 ? -11.658 17.087 14.439 1.00 76.69 353 ARG A N 1
ATOM 2952 C CA . ARG A 1 353 ? -11.544 15.631 14.620 1.00 76.69 353 ARG A CA 1
ATOM 2953 C C . ARG A 1 353 ? -10.471 15.306 15.647 1.00 76.69 353 ARG A C 1
ATOM 2955 O O . ARG A 1 353 ? -9.494 16.036 15.770 1.00 76.69 353 ARG A O 1
ATOM 2962 N N . PHE A 1 354 ? -10.655 14.198 16.361 1.00 86.12 354 PHE A N 1
ATOM 2963 C CA . PHE A 1 354 ? -9.689 13.683 17.332 1.00 86.12 354 PHE A CA 1
ATOM 2964 C C . PHE A 1 354 ? -9.346 14.655 18.475 1.00 86.12 354 PHE A C 1
ATOM 2966 O O . PHE A 1 354 ? -8.242 14.640 19.019 1.00 86.12 354 PHE A O 1
ATOM 2973 N N . VAL A 1 355 ? -10.302 15.512 18.844 1.00 86.44 355 VAL A N 1
ATOM 2974 C CA . VAL A 1 355 ? -10.147 16.477 19.944 1.00 86.44 355 VAL A CA 1
ATOM 2975 C C . VAL A 1 355 ? -10.526 15.852 21.281 1.00 86.44 355 VAL A C 1
ATOM 2977 O O . VAL A 1 355 ? -9.796 15.993 22.259 1.00 86.44 355 VAL A O 1
ATOM 2980 N N . ASP A 1 356 ? -11.669 15.168 21.317 1.00 90.00 356 ASP A N 1
ATOM 2981 C CA . ASP A 1 356 ? -12.199 14.514 22.508 1.00 90.00 356 ASP A CA 1
ATOM 2982 C C . ASP A 1 356 ? -12.760 13.147 22.115 1.00 90.00 356 ASP A C 1
ATOM 2984 O O . ASP A 1 356 ? -13.823 13.051 21.496 1.00 90.00 356 ASP A O 1
ATOM 2988 N N . TRP A 1 357 ? -12.048 12.081 22.482 1.00 91.38 357 TRP A N 1
ATOM 2989 C CA . TRP A 1 357 ? -12.451 10.714 22.136 1.00 91.38 357 TRP A CA 1
ATOM 2990 C C . TRP A 1 357 ? -13.821 10.343 22.714 1.00 91.38 357 TRP A C 1
ATOM 2992 O O . TRP A 1 357 ? -14.535 9.511 22.152 1.00 91.38 357 TRP A O 1
ATOM 3002 N N . ARG A 1 358 ? -14.223 10.990 23.814 1.00 91.69 358 ARG A N 1
ATOM 3003 C CA . ARG A 1 358 ? -15.508 10.760 24.481 1.00 91.69 358 ARG A CA 1
ATOM 3004 C C . ARG A 1 358 ? -16.642 11.299 23.625 1.00 91.69 358 ARG A C 1
ATOM 3006 O O . ARG A 1 358 ? -17.646 10.618 23.437 1.00 91.69 358 ARG A O 1
ATOM 3013 N N . LEU A 1 359 ? -16.456 12.496 23.060 1.00 90.44 359 LEU A N 1
ATOM 3014 C CA . LEU A 1 359 ? -17.414 13.092 22.129 1.00 90.44 359 LEU A CA 1
ATOM 3015 C C . LEU A 1 359 ? -17.523 12.271 20.845 1.00 90.44 359 LEU A C 1
ATOM 3017 O O . LEU A 1 359 ? -18.634 12.050 20.369 1.00 90.44 359 LEU A O 1
ATOM 3021 N N . ASP A 1 360 ? -16.410 11.767 20.316 1.00 90.88 360 ASP A N 1
ATOM 3022 C CA . ASP A 1 360 ? -16.427 10.953 19.097 1.00 90.88 360 ASP A CA 1
ATOM 3023 C C . ASP A 1 360 ? -17.206 9.636 19.294 1.00 90.88 360 ASP A C 1
ATOM 3025 O O . ASP A 1 360 ? -17.970 9.244 18.413 1.00 90.88 360 ASP A O 1
ATOM 3029 N N . ILE A 1 361 ? -17.135 8.997 20.471 1.00 91.94 361 ILE A N 1
ATOM 3030 C CA . ILE A 1 361 ? -17.961 7.812 20.803 1.00 91.94 361 ILE A CA 1
ATOM 3031 C C . ILE A 1 361 ? -19.464 8.119 20.820 1.00 91.94 361 ILE A C 1
ATOM 3033 O O . ILE A 1 361 ? -20.281 7.238 20.525 1.00 91.94 361 ILE A O 1
ATOM 3037 N N . LEU A 1 362 ? -19.834 9.348 21.183 1.00 90.31 362 LEU A N 1
ATOM 3038 C CA . LEU A 1 362 ? -21.226 9.786 21.286 1.00 90.31 362 LEU A CA 1
ATOM 3039 C C . LEU A 1 362 ? -21.771 10.423 20.001 1.00 90.31 362 LEU A C 1
ATOM 3041 O O . LEU A 1 362 ? -22.982 10.584 19.889 1.00 90.31 362 LEU A O 1
ATOM 3045 N N . THR A 1 363 ? -20.916 10.803 19.046 1.00 88.94 363 THR A N 1
ATOM 3046 C CA . THR A 1 363 ? -21.328 11.569 17.851 1.00 88.94 363 THR A CA 1
ATOM 3047 C C . THR A 1 363 ? -20.991 10.907 16.523 1.00 88.94 363 THR A C 1
ATOM 3049 O O . THR A 1 363 ? -21.669 11.173 15.528 1.00 88.94 363 THR A O 1
ATOM 3052 N N . ASN A 1 364 ? -19.984 10.032 16.466 1.00 88.81 364 ASN A N 1
ATOM 3053 C CA . ASN A 1 364 ? -19.600 9.371 15.226 1.00 88.81 364 ASN A CA 1
ATOM 3054 C C . ASN A 1 364 ? -20.647 8.317 14.833 1.00 88.81 364 ASN A C 1
ATOM 3056 O O . ASN A 1 364 ? -20.823 7.304 15.511 1.00 88.81 364 ASN A O 1
ATOM 3060 N N . GLY A 1 365 ? -21.321 8.537 13.699 1.00 87.81 365 GLY A N 1
ATOM 3061 C CA . GLY A 1 365 ? -22.387 7.657 13.217 1.00 87.81 365 GLY A CA 1
ATOM 3062 C C . GLY A 1 365 ? -21.943 6.214 12.954 1.00 87.81 365 GLY A C 1
ATOM 3063 O O . GLY A 1 365 ? -22.722 5.297 13.199 1.00 87.81 365 GLY A O 1
ATOM 3064 N N . VAL A 1 366 ? -20.696 5.991 12.521 1.00 87.62 366 VAL A N 1
ATOM 3065 C CA . VAL A 1 366 ? -20.145 4.639 12.311 1.00 87.62 366 VAL A CA 1
ATOM 3066 C C . VAL A 1 366 ? -19.965 3.935 13.652 1.00 87.62 366 VAL A C 1
ATOM 3068 O O . VAL A 1 366 ? -20.412 2.798 13.813 1.00 87.62 366 VAL A O 1
ATOM 3071 N N . THR A 1 367 ? -19.391 4.629 14.641 1.00 90.25 367 THR A N 1
ATOM 3072 C CA . THR A 1 367 ? -19.232 4.099 16.000 1.00 90.25 367 THR A CA 1
ATOM 3073 C C . THR A 1 367 ? -20.586 3.763 16.617 1.00 90.25 367 THR A C 1
ATOM 3075 O O . THR A 1 367 ? -20.757 2.669 17.153 1.00 90.25 367 THR A O 1
ATOM 3078 N N . ILE A 1 368 ? -21.567 4.661 16.510 1.00 89.81 368 ILE A N 1
ATOM 3079 C CA . ILE A 1 368 ? -22.908 4.468 17.079 1.00 89.81 368 ILE A CA 1
ATOM 3080 C C . ILE A 1 368 ? -23.636 3.303 16.399 1.00 89.81 368 ILE A C 1
ATOM 3082 O O . ILE A 1 368 ? -24.173 2.442 17.089 1.00 89.81 368 ILE A O 1
ATOM 3086 N N . ALA A 1 369 ? -23.635 3.241 15.065 1.00 88.38 369 ALA A N 1
ATOM 3087 C CA . ALA A 1 369 ? -24.381 2.225 14.324 1.00 88.38 369 ALA A CA 1
ATOM 3088 C C . ALA A 1 369 ? -23.742 0.826 14.401 1.00 88.38 369 ALA A C 1
ATOM 3090 O O . ALA A 1 369 ? -24.457 -0.177 14.407 1.00 88.38 369 ALA A O 1
ATOM 3091 N N . GLY A 1 370 ? -22.407 0.747 14.452 1.00 89.00 370 GLY A N 1
ATOM 3092 C CA . GLY A 1 370 ? -21.662 -0.515 14.395 1.00 89.00 370 GLY A CA 1
ATOM 3093 C C . GLY A 1 370 ? -21.338 -1.147 15.752 1.00 89.00 370 GLY A C 1
ATOM 3094 O O . GLY A 1 370 ? -21.040 -2.343 15.817 1.00 89.00 370 GLY A O 1
ATOM 3095 N N . SER A 1 371 ? -21.388 -0.384 16.849 1.00 91.62 371 SER A N 1
ATOM 3096 C CA . SER A 1 371 ? -20.841 -0.849 18.129 1.00 91.62 371 SER A CA 1
ATOM 3097 C C . SER A 1 371 ? -21.878 -1.486 19.048 1.00 91.62 371 SER A C 1
ATOM 3099 O O . SER A 1 371 ? -22.773 -0.819 19.555 1.00 91.62 371 SER A O 1
ATOM 3101 N N . ARG A 1 372 ? -21.707 -2.782 19.338 1.00 91.00 372 ARG A N 1
ATOM 3102 C CA . ARG A 1 372 ? -22.588 -3.549 20.236 1.00 91.00 372 ARG A CA 1
ATOM 3103 C C . ARG A 1 372 ? -22.356 -3.306 21.7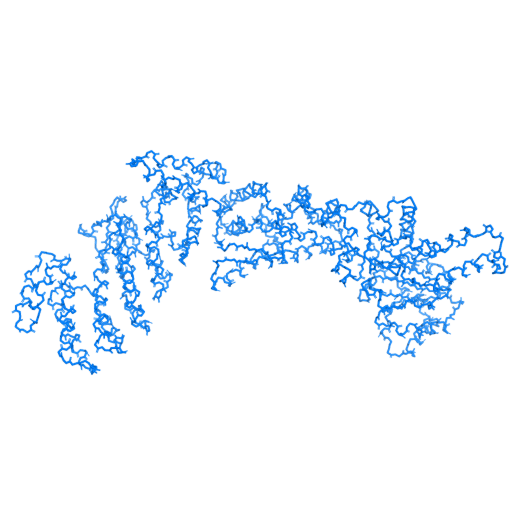32 1.00 91.00 372 ARG A C 1
ATOM 3105 O O . ARG A 1 372 ? -23.225 -3.647 22.525 1.00 91.00 372 ARG A O 1
ATOM 3112 N N . SER A 1 373 ? -21.218 -2.736 22.117 1.00 90.62 373 SER A N 1
ATOM 3113 C CA . SER A 1 373 ? -20.874 -2.384 23.501 1.00 90.62 373 SER A CA 1
ATOM 3114 C C . SER A 1 373 ? -20.058 -1.093 23.533 1.00 90.62 373 SER A C 1
ATOM 3116 O O . SER A 1 373 ? -19.513 -0.677 22.505 1.00 90.62 373 SER A O 1
ATOM 3118 N N . PHE A 1 374 ? -19.937 -0.475 24.710 1.00 90.44 374 PHE A N 1
ATOM 3119 C CA . PHE A 1 374 ? -19.051 0.674 24.897 1.00 90.44 374 PHE A CA 1
ATOM 3120 C C . PHE A 1 374 ? -17.587 0.319 24.587 1.00 90.44 374 PHE A C 1
ATOM 3122 O O . PHE A 1 374 ? -16.910 1.062 23.887 1.00 90.44 374 PHE A O 1
ATOM 3129 N N . TYR A 1 375 ? -17.109 -0.847 25.030 1.00 87.19 375 TYR A N 1
ATOM 3130 C CA . TYR A 1 375 ? -15.729 -1.265 24.779 1.00 87.19 375 TYR A CA 1
ATOM 3131 C C . TYR A 1 375 ? -15.432 -1.428 23.280 1.00 87.19 375 TYR A C 1
ATOM 3133 O O . TYR A 1 375 ? -14.395 -0.978 22.802 1.00 87.19 375 TYR A O 1
ATOM 3141 N N . HIS A 1 376 ? -16.370 -1.996 22.513 1.00 87.00 376 HIS A N 1
ATOM 3142 C CA . HIS A 1 376 ? -16.238 -2.068 21.057 1.00 87.00 376 HIS A CA 1
ATOM 3143 C C . HIS A 1 376 ? -16.222 -0.665 20.426 1.00 87.00 376 HIS A C 1
ATOM 3145 O O . HIS A 1 376 ? -15.371 -0.388 19.586 1.00 87.00 376 HIS A O 1
ATOM 3151 N N . ALA A 1 377 ? -17.094 0.243 20.884 1.00 90.88 377 ALA A N 1
ATOM 3152 C CA . ALA A 1 377 ? -17.103 1.635 20.430 1.00 90.88 377 ALA A CA 1
ATOM 3153 C C . ALA A 1 377 ? -15.769 2.341 20.703 1.00 90.88 377 ALA A C 1
ATOM 3155 O O . ALA A 1 377 ? -15.227 3.013 19.830 1.00 90.88 377 ALA A O 1
ATOM 3156 N N . PHE A 1 378 ? -15.219 2.146 21.897 1.00 89.19 378 PHE A N 1
ATOM 3157 C CA . PHE A 1 378 ? -13.937 2.698 22.308 1.00 89.19 378 PHE A CA 1
ATOM 3158 C C . PHE A 1 378 ? -12.782 2.186 21.436 1.00 89.19 378 PHE A C 1
ATOM 3160 O O . PHE A 1 378 ? -11.975 2.979 20.956 1.00 89.19 378 PHE A O 1
ATOM 3167 N N . GLN A 1 379 ? -12.747 0.882 21.145 1.00 86.19 379 GLN A N 1
ATOM 3168 C CA . GLN A 1 379 ? -11.751 0.291 20.248 1.00 86.19 379 GLN A CA 1
ATOM 3169 C C . GLN A 1 379 ? -11.854 0.813 18.816 1.00 86.19 379 GLN A C 1
ATOM 3171 O O . GLN A 1 379 ? -10.832 1.139 18.215 1.00 86.19 379 GLN A O 1
ATOM 3176 N N . VAL A 1 380 ? -13.069 0.926 18.275 1.00 88.25 380 VAL A N 1
ATOM 3177 C CA . VAL A 1 380 ? -13.307 1.496 16.940 1.00 88.25 380 VAL A CA 1
ATOM 3178 C C . VAL A 1 380 ? -12.812 2.942 16.884 1.00 88.25 380 VAL A C 1
ATOM 3180 O O . VAL A 1 380 ? -12.112 3.318 15.946 1.00 88.25 380 VAL A O 1
ATOM 3183 N N . THR A 1 381 ? -13.092 3.733 17.920 1.00 90.06 381 THR A N 1
ATOM 3184 C CA . THR A 1 381 ? -12.632 5.122 18.043 1.00 90.06 381 THR A CA 1
ATOM 3185 C C . THR A 1 381 ? -11.102 5.236 18.096 1.00 90.06 381 THR A C 1
ATOM 3187 O O . THR A 1 381 ? -10.529 6.037 17.357 1.00 90.06 381 THR A O 1
ATOM 3190 N N . ILE A 1 382 ? -10.419 4.406 18.893 1.00 88.12 382 ILE A N 1
ATOM 3191 C CA . ILE A 1 382 ? -8.943 4.353 18.922 1.00 88.12 382 ILE A CA 1
ATOM 3192 C C . ILE A 1 382 ? -8.381 3.901 17.566 1.00 88.12 382 ILE A C 1
ATOM 3194 O O . ILE A 1 382 ? -7.415 4.481 17.072 1.00 88.12 382 ILE A O 1
ATOM 3198 N N . SER A 1 383 ? -9.001 2.898 16.941 1.00 88.19 383 SER A N 1
ATOM 3199 C CA . SER A 1 383 ? -8.574 2.372 15.640 1.00 88.19 383 SER A CA 1
ATOM 3200 C C . SER A 1 383 ? -8.625 3.451 14.563 1.00 88.19 383 SER A C 1
ATOM 3202 O O . SER A 1 383 ? -7.666 3.596 13.818 1.00 88.19 383 SER A O 1
ATOM 3204 N N . MET A 1 384 ? -9.695 4.254 14.518 1.00 88.12 384 MET A N 1
ATOM 3205 C CA . MET A 1 384 ? -9.814 5.376 13.576 1.00 88.12 384 MET A CA 1
ATOM 3206 C C . MET A 1 384 ? -8.715 6.429 13.773 1.00 88.12 384 MET A C 1
ATOM 3208 O O . MET A 1 384 ? -8.213 6.977 12.793 1.00 88.12 384 MET A O 1
ATOM 3212 N N . PHE A 1 385 ? -8.321 6.700 15.022 1.00 89.62 385 PHE A N 1
ATOM 3213 C CA . PHE A 1 385 ? -7.212 7.610 15.316 1.00 89.62 385 PHE A CA 1
ATOM 3214 C C . PHE A 1 385 ? -5.879 7.060 14.798 1.00 89.62 385 PHE A C 1
ATOM 3216 O O . PHE A 1 385 ? -5.153 7.759 14.090 1.00 89.62 385 PHE A O 1
ATOM 3223 N N . TYR A 1 386 ? -5.573 5.793 15.093 1.00 89.31 386 TYR A N 1
ATOM 3224 C CA . TYR A 1 386 ? -4.362 5.153 14.581 1.00 89.31 386 TYR A CA 1
ATOM 3225 C C . TYR A 1 386 ? -4.356 5.041 13.058 1.00 89.31 386 TYR A C 1
ATOM 3227 O O . TYR A 1 386 ? -3.322 5.293 12.448 1.00 89.31 386 TYR A O 1
ATOM 3235 N N . GLU A 1 387 ? -5.492 4.723 12.437 1.00 89.62 387 GLU A N 1
ATOM 3236 C CA . GLU A 1 387 ? -5.632 4.632 10.982 1.00 89.62 387 GLU A CA 1
ATOM 3237 C C . GLU A 1 387 ? -5.247 5.947 10.295 1.00 89.62 387 GLU A C 1
ATOM 3239 O O . GLU A 1 387 ? -4.539 5.933 9.292 1.00 89.62 387 GLU A O 1
ATOM 3244 N N . ALA A 1 388 ? -5.660 7.091 10.850 1.00 89.31 388 ALA A N 1
ATOM 3245 C CA . ALA A 1 388 ? -5.361 8.406 10.289 1.00 89.31 388 ALA A CA 1
ATOM 3246 C C . ALA A 1 388 ? -3.845 8.684 10.252 1.00 89.31 388 ALA A C 1
ATOM 3248 O O . ALA A 1 388 ? -3.283 9.014 9.204 1.00 89.31 388 ALA A O 1
ATOM 3249 N N . TYR A 1 389 ? -3.159 8.480 11.380 1.00 90.44 389 TYR A N 1
ATOM 3250 C CA . TYR A 1 389 ? -1.709 8.681 11.478 1.00 90.44 389 TYR A CA 1
ATOM 3251 C C . TYR A 1 389 ? -0.901 7.610 10.739 1.00 90.44 389 TYR A C 1
ATOM 3253 O O . TYR A 1 389 ? 0.133 7.917 10.145 1.00 90.44 389 TYR A O 1
ATOM 3261 N N . LEU A 1 390 ? -1.370 6.362 10.738 1.00 92.00 390 LEU A N 1
ATOM 3262 C CA . LEU A 1 390 ? -0.734 5.286 9.989 1.00 92.00 390 LEU A CA 1
ATOM 3263 C C . LEU A 1 390 ? -0.845 5.547 8.486 1.00 92.00 390 LEU A C 1
ATOM 3265 O O . LEU A 1 390 ? 0.155 5.454 7.784 1.00 92.00 390 LEU A O 1
ATOM 3269 N N . SER A 1 391 ? -2.016 5.952 7.994 1.00 92.25 391 SER A N 1
ATOM 3270 C CA . SER A 1 391 ? -2.210 6.335 6.593 1.00 92.25 391 SER A CA 1
ATOM 3271 C C . SER A 1 391 ? -1.273 7.476 6.190 1.00 92.25 391 SER A C 1
ATOM 3273 O O . SER A 1 391 ? -0.653 7.411 5.129 1.00 92.25 391 SER A O 1
ATOM 3275 N N . LEU A 1 392 ? -1.113 8.490 7.048 1.00 91.94 392 LEU A N 1
ATOM 3276 C CA . LEU A 1 392 ? -0.155 9.584 6.858 1.00 91.94 392 LEU A CA 1
ATOM 3277 C C . LEU A 1 392 ? 1.289 9.063 6.731 1.00 91.94 392 LEU A C 1
ATOM 3279 O O . LEU A 1 392 ? 1.972 9.382 5.756 1.00 91.94 392 LEU A O 1
ATOM 3283 N N . LEU A 1 393 ? 1.738 8.225 7.673 1.00 93.81 393 LEU A N 1
ATOM 3284 C CA . LEU A 1 393 ? 3.089 7.661 7.663 1.00 93.81 393 LEU A CA 1
ATOM 3285 C C . LEU A 1 393 ? 3.336 6.773 6.440 1.00 93.81 393 LEU A C 1
ATOM 3287 O O . LEU A 1 393 ? 4.325 6.964 5.740 1.00 93.81 393 LEU A O 1
ATOM 3291 N N . LEU A 1 394 ? 2.449 5.816 6.157 1.00 94.06 394 LEU A N 1
ATOM 3292 C CA . LEU A 1 394 ? 2.624 4.900 5.027 1.00 94.06 394 LEU A CA 1
ATOM 3293 C C . LEU A 1 394 ? 2.606 5.664 3.698 1.00 94.06 394 LEU A C 1
ATOM 3295 O O . LEU A 1 394 ? 3.365 5.330 2.792 1.00 94.06 394 LEU A O 1
ATOM 3299 N N . THR A 1 395 ? 1.793 6.717 3.581 1.00 92.88 395 THR A N 1
ATOM 3300 C CA . THR A 1 395 ? 1.804 7.575 2.387 1.00 92.88 395 THR A CA 1
ATOM 3301 C C . THR A 1 395 ? 3.137 8.283 2.225 1.00 92.88 395 THR A C 1
ATOM 3303 O O . THR A 1 395 ? 3.662 8.346 1.116 1.00 92.88 395 THR A O 1
ATOM 3306 N N . HIS A 1 396 ? 3.700 8.804 3.317 1.00 92.62 396 HIS A N 1
ATOM 3307 C CA . HIS A 1 396 ? 5.027 9.410 3.299 1.00 92.62 396 HIS A CA 1
ATOM 3308 C C . HIS A 1 396 ? 6.089 8.395 2.864 1.00 92.62 396 HIS A C 1
ATOM 3310 O O . HIS A 1 396 ? 6.858 8.666 1.945 1.00 92.62 396 HIS A O 1
ATOM 3316 N N . LEU A 1 397 ? 6.079 7.193 3.447 1.00 93.75 397 LEU A N 1
ATOM 3317 C CA . LEU A 1 397 ? 7.007 6.123 3.074 1.00 93.75 397 LEU A CA 1
ATOM 3318 C C . LEU A 1 397 ? 6.911 5.763 1.585 1.00 93.75 397 LEU A C 1
ATOM 3320 O O . LEU A 1 397 ? 7.933 5.614 0.919 1.00 93.75 397 LEU A O 1
ATOM 3324 N N . GLU A 1 398 ? 5.701 5.675 1.043 1.00 92.56 398 GLU A N 1
ATOM 3325 C CA . GLU A 1 398 ? 5.482 5.354 -0.367 1.00 92.56 398 GLU A CA 1
ATOM 3326 C C . GLU A 1 398 ? 5.868 6.514 -1.301 1.00 92.56 398 GLU A C 1
ATOM 3328 O O . GLU A 1 398 ? 6.582 6.310 -2.283 1.00 92.56 398 GLU A O 1
ATOM 3333 N N . LYS A 1 399 ? 5.469 7.752 -0.981 1.00 89.75 399 LYS A N 1
ATOM 3334 C CA . LYS A 1 399 ? 5.760 8.957 -1.783 1.00 89.75 399 LYS A CA 1
ATOM 3335 C C . LYS A 1 399 ? 7.260 9.227 -1.919 1.00 89.75 399 LYS A C 1
ATOM 3337 O O . LYS A 1 399 ? 7.688 9.750 -2.946 1.00 89.75 399 LYS A O 1
ATOM 3342 N N . TYR A 1 400 ? 8.034 8.875 -0.896 1.00 90.56 400 TYR A N 1
ATOM 3343 C CA . TYR A 1 400 ? 9.490 9.025 -0.848 1.00 90.56 400 TYR A CA 1
ATOM 3344 C C . TYR A 1 400 ? 10.226 7.691 -1.090 1.00 90.56 400 TYR A C 1
ATOM 3346 O O . TYR A 1 400 ? 11.414 7.579 -0.800 1.00 90.56 400 TYR A O 1
ATOM 3354 N N . GLN A 1 401 ? 9.539 6.678 -1.636 1.00 91.31 401 GLN A N 1
ATOM 3355 C CA . GLN A 1 401 ? 10.118 5.411 -2.112 1.00 91.31 401 GLN A CA 1
ATOM 3356 C C . GLN A 1 401 ? 10.898 4.606 -1.057 1.00 91.31 401 GLN A C 1
ATOM 3358 O O . GLN A 1 401 ? 11.760 3.788 -1.380 1.00 91.31 401 GLN A O 1
ATOM 3363 N N . PHE A 1 402 ? 10.561 4.775 0.221 1.00 93.44 402 PHE A N 1
ATOM 3364 C CA . PHE A 1 402 ? 11.167 4.015 1.311 1.00 93.44 402 PHE A CA 1
ATOM 3365 C C . PHE A 1 402 ? 10.829 2.523 1.243 1.00 93.44 402 PHE A C 1
ATOM 3367 O O . PHE A 1 402 ? 11.647 1.699 1.647 1.00 93.44 402 PHE A O 1
ATOM 3374 N N . PHE A 1 403 ? 9.653 2.162 0.726 1.00 92.81 403 PHE A N 1
ATOM 3375 C CA . PHE A 1 403 ? 9.234 0.766 0.604 1.00 92.81 403 PHE A CA 1
ATOM 3376 C C . PHE A 1 403 ? 10.056 -0.024 -0.425 1.00 92.81 403 PHE A C 1
ATOM 3378 O O . PHE A 1 403 ? 10.501 -1.127 -0.115 1.00 92.81 403 PHE A O 1
ATOM 3385 N N . ASP A 1 404 ? 10.319 0.535 -1.611 1.00 91.06 404 ASP A N 1
ATOM 3386 C CA . ASP A 1 404 ? 11.159 -0.130 -2.620 1.00 91.06 404 ASP A CA 1
ATOM 3387 C C . ASP A 1 404 ? 12.613 -0.244 -2.146 1.00 91.06 404 ASP A C 1
ATOM 3389 O O . ASP A 1 404 ? 13.198 -1.329 -2.193 1.00 91.06 404 ASP A O 1
ATOM 3393 N N . ALA A 1 405 ? 13.152 0.837 -1.569 1.00 92.19 405 ALA A N 1
ATOM 3394 C CA . ALA A 1 405 ? 14.483 0.826 -0.973 1.00 92.19 405 ALA A CA 1
ATOM 3395 C C . ALA A 1 405 ? 14.595 -0.223 0.148 1.00 92.19 405 ALA A C 1
ATOM 3397 O O . ALA A 1 405 ? 15.586 -0.945 0.228 1.00 92.19 405 ALA A O 1
ATOM 3398 N N . TYR A 1 406 ? 13.562 -0.370 0.987 1.00 91.56 406 TYR A N 1
ATOM 3399 C CA . TYR A 1 406 ? 13.516 -1.403 2.025 1.00 91.56 406 TYR A CA 1
ATOM 3400 C C . TYR A 1 406 ? 13.588 -2.818 1.436 1.00 91.56 406 TYR A C 1
ATOM 3402 O O . TYR A 1 406 ? 14.411 -3.624 1.874 1.00 91.56 406 TYR A O 1
ATOM 3410 N N . ILE A 1 407 ? 12.760 -3.117 0.428 1.00 89.88 407 ILE A N 1
ATOM 3411 C CA . ILE A 1 407 ? 12.754 -4.426 -0.242 1.00 89.88 407 ILE A CA 1
ATOM 3412 C C . ILE A 1 407 ? 14.139 -4.727 -0.830 1.00 89.88 407 ILE A C 1
ATOM 3414 O O . ILE A 1 407 ? 14.644 -5.842 -0.680 1.00 89.88 407 ILE A O 1
ATOM 3418 N N . PHE A 1 408 ? 14.780 -3.736 -1.456 1.00 90.12 408 PHE A N 1
ATOM 3419 C CA . PHE A 1 408 ? 16.135 -3.883 -1.981 1.00 90.12 408 PHE A CA 1
ATOM 3420 C C . PHE A 1 408 ? 17.154 -4.203 -0.876 1.00 90.12 408 PHE A C 1
ATOM 3422 O O . PHE A 1 408 ? 17.926 -5.150 -1.013 1.00 90.12 408 PHE A O 1
ATOM 3429 N N . ILE A 1 409 ? 17.127 -3.467 0.241 1.00 89.38 409 ILE A N 1
ATOM 3430 C CA . ILE A 1 409 ? 18.029 -3.670 1.388 1.00 89.38 409 ILE A CA 1
ATOM 3431 C C . ILE A 1 409 ? 17.889 -5.084 1.956 1.00 89.38 409 ILE A C 1
ATOM 3433 O O . ILE A 1 409 ? 18.894 -5.750 2.202 1.00 89.38 409 ILE A O 1
ATOM 3437 N N . VAL A 1 410 ? 16.660 -5.561 2.159 1.00 84.88 410 VAL A N 1
ATOM 3438 C CA . VAL A 1 410 ? 16.408 -6.883 2.758 1.00 84.88 410 VAL A CA 1
ATOM 3439 C C . VAL A 1 410 ? 16.841 -8.028 1.844 1.00 84.88 410 VAL A C 1
ATOM 3441 O O . VAL A 1 410 ? 17.265 -9.072 2.337 1.00 84.88 410 VAL A O 1
ATOM 3444 N N . ASN A 1 411 ? 16.773 -7.829 0.529 1.00 85.56 411 ASN A N 1
ATOM 3445 C CA . ASN A 1 411 ? 17.190 -8.823 -0.458 1.00 85.56 411 ASN A CA 1
ATOM 3446 C C . ASN A 1 411 ? 18.683 -8.732 -0.826 1.00 85.56 411 ASN A C 1
ATOM 3448 O O . ASN A 1 411 ? 19.179 -9.582 -1.570 1.00 85.56 411 ASN A O 1
ATOM 3452 N N . ASN A 1 412 ? 19.407 -7.726 -0.324 1.00 84.19 412 ASN A N 1
ATOM 3453 C CA . ASN A 1 412 ? 20.832 -7.563 -0.586 1.00 84.19 412 ASN A CA 1
ATOM 3454 C C . ASN A 1 412 ? 21.652 -8.604 0.195 1.00 84.19 412 ASN A C 1
ATOM 3456 O O . ASN A 1 412 ? 21.430 -8.823 1.383 1.00 84.19 412 ASN A O 1
ATOM 3460 N N . GLN A 1 413 ? 22.601 -9.247 -0.488 1.00 83.94 413 GLN A N 1
ATOM 3461 C CA . GLN A 1 413 ? 23.446 -10.305 0.073 1.00 83.94 413 GLN A CA 1
ATOM 3462 C C . GLN A 1 413 ? 24.748 -9.778 0.708 1.00 83.94 413 GLN A C 1
ATOM 3464 O O . GLN A 1 413 ? 25.448 -10.542 1.367 1.00 83.94 413 GLN A O 1
ATOM 3469 N N . ASP A 1 414 ? 25.108 -8.509 0.491 1.00 86.06 414 ASP A N 1
ATOM 3470 C CA . ASP A 1 414 ? 26.313 -7.887 1.055 1.00 86.06 414 ASP A CA 1
ATOM 3471 C C . ASP A 1 414 ? 25.985 -7.214 2.400 1.00 86.06 414 ASP A C 1
ATOM 3473 O O . ASP A 1 414 ? 25.427 -6.115 2.440 1.00 86.06 414 ASP A O 1
ATOM 3477 N N . ASP A 1 415 ? 26.357 -7.866 3.507 1.00 82.31 415 ASP A N 1
ATOM 3478 C CA . ASP A 1 415 ? 26.076 -7.410 4.879 1.00 82.31 415 ASP A CA 1
ATOM 3479 C C . ASP A 1 415 ? 26.596 -5.989 5.173 1.00 82.31 415 ASP A C 1
ATOM 3481 O O . ASP A 1 415 ? 25.972 -5.225 5.916 1.00 82.31 415 ASP A O 1
ATOM 3485 N N . ASN A 1 416 ? 27.749 -5.600 4.617 1.00 84.38 416 ASN A N 1
ATOM 3486 C CA . ASN A 1 416 ? 28.319 -4.272 4.865 1.00 84.38 416 ASN A CA 1
ATOM 3487 C C . ASN A 1 416 ? 27.494 -3.199 4.155 1.00 84.38 416 ASN A C 1
ATOM 3489 O O . ASN A 1 416 ? 27.110 -2.193 4.756 1.00 84.38 416 ASN A O 1
ATOM 3493 N N . MET A 1 417 ? 27.174 -3.454 2.889 1.00 84.62 417 MET A N 1
ATOM 3494 C CA . MET A 1 417 ? 26.347 -2.576 2.070 1.00 84.62 417 MET A CA 1
ATOM 3495 C C . MET A 1 417 ? 24.929 -2.459 2.634 1.00 84.62 417 MET A C 1
ATOM 3497 O O . MET A 1 417 ? 24.391 -1.357 2.732 1.00 84.62 417 MET A O 1
ATOM 3501 N N . GLN A 1 418 ? 24.353 -3.575 3.085 1.00 85.81 418 GLN A N 1
ATOM 3502 C CA . GLN A 1 418 ? 23.053 -3.618 3.743 1.00 85.81 418 GLN A CA 1
ATOM 3503 C C . GLN A 1 418 ? 23.027 -2.739 5.001 1.00 85.81 418 GLN A C 1
ATOM 3505 O O . GLN A 1 418 ? 22.083 -1.969 5.192 1.00 85.81 418 GLN A O 1
ATOM 3510 N N . ASN A 1 419 ? 24.063 -2.805 5.844 1.00 85.12 419 ASN A N 1
ATOM 3511 C CA . ASN A 1 419 ? 24.158 -1.984 7.053 1.00 85.12 419 ASN A CA 1
ATOM 3512 C C . ASN A 1 419 ? 24.269 -0.483 6.747 1.00 85.12 419 ASN A C 1
ATOM 3514 O O . ASN A 1 419 ? 23.674 0.331 7.455 1.00 85.12 419 ASN A O 1
ATOM 3518 N N . ASP A 1 420 ? 25.020 -0.096 5.719 1.00 85.62 420 ASP A N 1
ATOM 3519 C CA . ASP A 1 420 ? 25.166 1.315 5.356 1.00 85.62 420 ASP A CA 1
ATOM 3520 C C . ASP A 1 420 ? 23.917 1.871 4.659 1.00 85.62 420 ASP A C 1
ATOM 3522 O O . ASP A 1 420 ? 23.485 2.977 4.989 1.00 85.62 420 ASP A O 1
ATOM 3526 N N . LEU A 1 421 ? 23.262 1.080 3.802 1.00 88.50 421 LEU A N 1
ATOM 3527 C CA . LEU A 1 421 ? 21.951 1.423 3.241 1.00 88.50 421 LEU A CA 1
ATOM 3528 C C . LEU A 1 421 ? 20.879 1.541 4.330 1.00 88.50 421 LEU A C 1
ATOM 3530 O O . LEU A 1 421 ? 20.053 2.446 4.283 1.00 88.50 421 LEU A O 1
ATOM 3534 N N . SER A 1 422 ? 20.916 0.670 5.340 1.00 87.75 422 SER A N 1
ATOM 3535 C CA . SER A 1 422 ? 20.001 0.719 6.486 1.00 87.75 422 SER A CA 1
ATOM 3536 C C . SER A 1 422 ? 20.125 2.031 7.265 1.00 87.75 422 SER A C 1
ATOM 3538 O O . SER A 1 422 ? 19.119 2.648 7.614 1.00 87.75 422 SER A O 1
ATOM 3540 N N . LYS A 1 423 ? 21.359 2.498 7.504 1.00 86.88 423 LYS A N 1
ATOM 3541 C CA . LYS A 1 423 ? 21.607 3.802 8.142 1.00 86.88 423 LYS A CA 1
ATOM 3542 C C . LYS A 1 423 ? 21.097 4.946 7.271 1.00 86.88 423 LYS A C 1
ATOM 3544 O O . LYS A 1 423 ? 20.381 5.803 7.773 1.00 86.88 423 LYS A O 1
ATOM 3549 N N . LEU A 1 424 ? 21.411 4.924 5.971 1.00 89.12 424 LEU A N 1
ATOM 3550 C CA . LEU A 1 424 ? 20.926 5.927 5.020 1.00 89.12 424 LEU A CA 1
ATOM 3551 C C . LEU A 1 424 ? 19.396 5.998 5.009 1.00 89.12 424 LEU A C 1
ATOM 3553 O O . LEU A 1 424 ? 18.835 7.091 5.002 1.00 89.12 424 LEU A O 1
ATOM 3557 N N . TRP A 1 425 ? 18.730 4.844 5.026 1.00 91.50 425 TRP A N 1
ATOM 3558 C CA . TRP A 1 425 ? 17.276 4.736 5.064 1.00 91.50 425 TRP A CA 1
ATOM 3559 C C . TRP A 1 425 ? 16.703 5.424 6.306 1.00 91.50 425 TRP A C 1
ATOM 3561 O O . TRP A 1 425 ? 15.832 6.281 6.183 1.00 91.50 425 TRP A O 1
ATOM 3571 N N . ILE A 1 426 ? 17.242 5.129 7.493 1.00 88.69 426 ILE A N 1
ATOM 3572 C CA . ILE A 1 426 ? 16.789 5.731 8.758 1.00 88.69 426 ILE A CA 1
ATOM 3573 C C . ILE A 1 426 ? 17.065 7.240 8.791 1.00 88.69 426 ILE A C 1
ATOM 3575 O O . ILE A 1 426 ? 16.189 8.014 9.181 1.00 88.69 426 ILE A O 1
ATOM 3579 N N . ASP A 1 427 ? 18.258 7.669 8.377 1.00 88.25 427 ASP A N 1
ATOM 3580 C CA . ASP A 1 427 ? 18.645 9.083 8.365 1.00 88.25 427 ASP A CA 1
ATOM 3581 C C . ASP A 1 427 ? 17.763 9.890 7.398 1.00 88.25 427 ASP A C 1
ATOM 3583 O O . ASP A 1 427 ? 17.251 10.952 7.758 1.00 88.25 427 ASP A O 1
ATOM 3587 N N . SER A 1 428 ? 17.504 9.345 6.204 1.00 90.12 428 SER A N 1
ATOM 3588 C CA . SER A 1 428 ? 16.623 9.960 5.202 1.00 90.12 428 SER A CA 1
ATOM 3589 C C . SER A 1 428 ? 15.173 10.007 5.683 1.00 90.12 428 SER A C 1
ATOM 3591 O O . SER A 1 428 ? 14.466 10.989 5.438 1.00 90.12 428 SER A O 1
ATOM 3593 N N . LEU A 1 429 ? 14.711 8.973 6.396 1.00 91.31 429 LEU A N 1
ATOM 3594 C CA . LEU 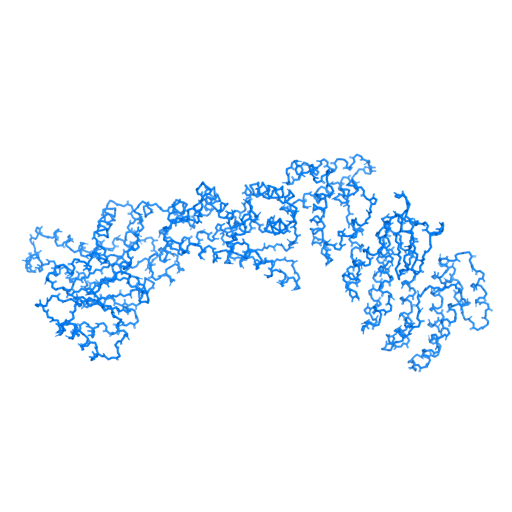A 1 429 ? 13.374 8.963 6.982 1.00 91.31 429 LEU A CA 1
ATOM 3595 C C . LEU A 1 429 ? 13.236 10.075 8.022 1.00 91.31 429 LEU A C 1
ATOM 3597 O O . LEU A 1 429 ? 12.301 10.865 7.939 1.00 91.31 429 LEU A O 1
ATOM 3601 N N . LYS A 1 430 ? 14.188 10.190 8.956 1.00 88.50 430 LYS A N 1
ATOM 3602 C CA . LYS A 1 430 ? 14.175 11.254 9.975 1.00 88.50 430 LYS A CA 1
ATOM 3603 C C . LYS A 1 430 ? 14.125 12.638 9.337 1.00 88.50 430 LYS A C 1
ATOM 3605 O O . LYS A 1 430 ? 13.257 13.421 9.700 1.00 88.50 430 LYS A O 1
ATOM 3610 N N . ALA A 1 431 ? 15.001 12.899 8.366 1.00 87.56 431 ALA A N 1
ATOM 3611 C CA . ALA A 1 431 ? 15.061 14.190 7.687 1.00 87.56 431 ALA A CA 1
ATOM 3612 C C . ALA A 1 431 ? 13.769 14.502 6.911 1.00 87.56 431 ALA A C 1
ATOM 3614 O O . ALA A 1 431 ? 13.233 15.602 7.004 1.00 87.56 431 ALA A O 1
ATOM 3615 N N . SER A 1 432 ? 13.227 13.533 6.167 1.00 89.19 432 SER A N 1
ATOM 3616 C CA . SER A 1 432 ? 12.017 13.760 5.363 1.00 89.19 432 SER A CA 1
ATOM 3617 C C . SER A 1 432 ? 10.756 13.958 6.214 1.00 89.19 432 SER A C 1
ATOM 3619 O O . SER A 1 432 ? 9.891 14.751 5.833 1.00 89.19 432 SER A O 1
ATOM 3621 N N . LEU A 1 433 ? 10.655 13.299 7.376 1.00 89.31 433 LEU A N 1
ATOM 3622 C CA . LEU A 1 433 ? 9.513 13.433 8.290 1.00 89.31 433 LEU A CA 1
ATOM 3623 C C . LEU A 1 433 ? 9.388 14.830 8.914 1.00 89.31 433 LEU A C 1
ATOM 3625 O O . LEU A 1 433 ? 8.281 15.217 9.282 1.00 89.31 433 LEU A O 1
ATOM 3629 N N . GLU A 1 434 ? 10.464 15.622 8.973 1.00 84.69 434 GLU A N 1
ATOM 3630 C CA . GLU A 1 434 ? 10.394 17.031 9.402 1.00 84.69 434 GLU A CA 1
ATOM 3631 C C . GLU A 1 434 ? 9.485 17.877 8.493 1.00 84.69 434 GLU A C 1
ATOM 3633 O O . GLU A 1 434 ? 8.966 18.912 8.909 1.00 84.69 434 GLU A O 1
ATOM 3638 N N . THR A 1 435 ? 9.261 17.420 7.257 1.00 83.81 435 THR A N 1
ATOM 3639 C CA . THR A 1 435 ? 8.456 18.102 6.231 1.00 83.81 435 THR A CA 1
ATOM 3640 C C . THR A 1 435 ? 7.190 17.332 5.851 1.00 83.81 435 THR A C 1
ATOM 3642 O O . THR A 1 435 ? 6.651 17.525 4.760 1.00 83.81 435 THR A O 1
ATOM 3645 N N . ILE A 1 436 ? 6.716 16.441 6.730 1.00 87.50 436 ILE A N 1
ATOM 3646 C CA . ILE A 1 436 ? 5.561 15.586 6.446 1.00 87.50 436 ILE A CA 1
ATOM 3647 C C . ILE A 1 436 ? 4.303 16.411 6.123 1.00 87.50 436 ILE A C 1
ATOM 3649 O O . ILE A 1 436 ? 3.955 17.378 6.803 1.00 87.50 436 ILE A O 1
ATOM 3653 N N . ASP A 1 437 ? 3.602 16.014 5.063 1.00 85.38 437 ASP A N 1
ATOM 3654 C CA . ASP A 1 437 ? 2.399 16.697 4.595 1.00 85.38 437 ASP A CA 1
ATOM 3655 C C . ASP A 1 437 ? 1.175 16.272 5.415 1.00 85.38 437 ASP A C 1
ATOM 3657 O O . ASP A 1 437 ? 0.528 15.269 5.124 1.00 85.38 437 ASP A O 1
ATOM 3661 N N . LEU A 1 438 ? 0.835 17.049 6.444 1.00 85.56 438 LEU A N 1
ATOM 3662 C CA . LEU A 1 438 ? -0.302 16.764 7.326 1.00 85.56 438 LEU A CA 1
ATOM 3663 C C . LEU A 1 438 ? -1.673 16.896 6.638 1.00 85.56 438 LEU A C 1
ATOM 3665 O O . LEU A 1 438 ? -2.674 16.458 7.206 1.00 85.56 438 LEU A O 1
ATOM 3669 N N . THR A 1 439 ? -1.754 17.468 5.430 1.00 82.44 439 THR A N 1
ATOM 3670 C CA . THR A 1 439 ? -3.041 17.667 4.735 1.00 82.44 439 THR A CA 1
ATOM 3671 C C . THR A 1 439 ? -3.695 16.353 4.300 1.00 82.44 439 THR A C 1
ATOM 3673 O O . THR A 1 439 ? -4.902 16.311 4.062 1.00 82.44 439 THR A O 1
ATOM 3676 N N . ILE A 1 440 ? -2.930 15.259 4.258 1.00 80.69 440 ILE A N 1
ATOM 3677 C CA . ILE A 1 440 ? -3.394 13.952 3.775 1.00 80.69 440 ILE A CA 1
ATOM 3678 C C . ILE A 1 440 ? -4.022 13.067 4.864 1.00 80.69 440 ILE A C 1
ATOM 3680 O O . ILE A 1 440 ? -4.605 12.036 4.537 1.00 80.69 440 ILE A O 1
ATOM 3684 N N . ILE A 1 441 ? -3.944 13.458 6.146 1.00 77.56 441 ILE A N 1
ATOM 3685 C CA . ILE A 1 441 ? -4.307 12.626 7.317 1.00 77.56 441 ILE A CA 1
ATOM 3686 C C . ILE A 1 441 ? -5.783 12.163 7.338 1.00 77.56 441 ILE A C 1
ATOM 3688 O O . ILE A 1 441 ? -6.142 11.257 8.082 1.00 77.56 441 ILE A O 1
ATOM 3692 N N . ASN A 1 442 ? -6.643 12.764 6.508 1.00 74.88 442 ASN A N 1
ATOM 3693 C CA . ASN A 1 442 ? -8.079 12.479 6.420 1.00 74.88 442 ASN A CA 1
ATOM 3694 C C . ASN A 1 442 ? -8.554 12.093 5.005 1.00 74.88 442 ASN A C 1
ATOM 3696 O O . ASN A 1 442 ? -9.758 12.103 4.751 1.00 74.88 442 ASN A O 1
ATOM 3700 N N . LEU A 1 443 ? -7.646 11.803 4.070 1.00 81.19 443 LEU A N 1
ATOM 3701 C CA . LEU A 1 443 ? -8.031 11.435 2.707 1.00 81.19 443 LEU A CA 1
ATOM 3702 C C . LEU A 1 443 ? -8.440 9.958 2.621 1.00 81.19 443 LEU A C 1
ATOM 3704 O O . LEU A 1 443 ? -7.720 9.072 3.077 1.00 81.19 443 LEU A O 1
ATOM 3708 N N . ASP A 1 444 ? -9.580 9.696 1.977 1.00 82.00 444 ASP A N 1
ATOM 3709 C CA . ASP A 1 444 ? -10.066 8.332 1.722 1.00 82.00 444 ASP A CA 1
ATOM 3710 C C . ASP A 1 444 ? -9.317 7.649 0.567 1.00 82.00 444 ASP A C 1
ATOM 3712 O O . ASP A 1 444 ? -9.216 6.424 0.519 1.00 82.00 444 ASP A O 1
ATOM 3716 N N . VAL A 1 445 ? -8.790 8.439 -0.374 1.00 87.25 445 VAL A N 1
ATOM 3717 C CA . VAL A 1 445 ? -8.017 7.971 -1.530 1.00 87.25 445 VAL A CA 1
ATOM 3718 C C . VAL A 1 445 ? -6.809 8.874 -1.718 1.00 87.25 445 VAL A C 1
ATOM 3720 O O . VAL A 1 445 ? -6.935 10.099 -1.685 1.00 87.25 445 VAL A O 1
ATOM 3723 N N . ILE A 1 446 ? -5.649 8.264 -1.951 1.00 88.75 446 ILE A N 1
ATOM 3724 C CA . ILE A 1 446 ? -4.369 8.961 -2.071 1.00 88.75 446 ILE A CA 1
ATOM 3725 C C . ILE A 1 446 ? -3.734 8.616 -3.412 1.00 88.75 446 ILE A C 1
ATOM 3727 O O . ILE A 1 446 ? -3.434 7.453 -3.682 1.00 88.75 446 ILE A O 1
ATOM 3731 N N . ASP A 1 447 ? -3.520 9.632 -4.246 1.00 89.06 447 ASP A N 1
ATOM 3732 C CA . ASP A 1 447 ? -2.881 9.470 -5.549 1.00 89.06 447 ASP A CA 1
ATOM 3733 C C . ASP A 1 447 ? -1.361 9.427 -5.424 1.00 89.06 447 ASP A C 1
ATOM 3735 O O . ASP A 1 447 ? -0.736 10.357 -4.915 1.00 89.06 447 ASP A O 1
ATOM 3739 N N . ILE A 1 448 ? -0.766 8.349 -5.931 1.00 86.75 448 ILE A N 1
ATOM 3740 C CA . ILE A 1 448 ? 0.676 8.112 -5.878 1.00 86.75 448 ILE A CA 1
ATOM 3741 C C . ILE A 1 448 ? 1.192 7.855 -7.289 1.00 86.75 448 ILE A C 1
ATOM 3743 O O . ILE A 1 448 ? 0.716 6.965 -7.992 1.00 86.75 448 ILE A O 1
ATOM 3747 N N . SER A 1 449 ? 2.178 8.635 -7.726 1.00 83.88 449 SER A N 1
ATOM 3748 C CA . SER A 1 449 ? 2.839 8.399 -9.011 1.00 83.88 449 SER A CA 1
ATOM 3749 C C . SER A 1 449 ? 3.552 7.050 -9.007 1.00 83.88 449 SER A C 1
ATOM 3751 O O . SER A 1 449 ? 4.316 6.753 -8.093 1.00 83.88 449 SER A O 1
ATOM 3753 N N . TYR A 1 450 ? 3.318 6.244 -10.039 1.00 80.25 450 TYR A N 1
ATOM 3754 C CA . TYR A 1 450 ? 3.982 4.956 -10.198 1.00 80.25 450 TYR A CA 1
ATOM 3755 C C . TYR A 1 450 ? 5.486 5.131 -10.463 1.00 80.25 450 TYR A C 1
ATOM 3757 O O . TYR A 1 450 ? 5.880 5.615 -11.524 1.00 80.25 450 TYR A O 1
ATOM 3765 N N . ALA A 1 451 ? 6.311 4.734 -9.493 1.00 78.12 451 ALA A N 1
ATOM 3766 C CA . ALA A 1 451 ? 7.769 4.685 -9.583 1.00 78.12 451 ALA A CA 1
ATOM 3767 C C . ALA A 1 451 ? 8.284 3.581 -8.645 1.00 78.12 451 ALA A C 1
ATOM 3769 O O . ALA A 1 451 ? 8.450 3.816 -7.452 1.00 78.12 451 ALA A O 1
ATOM 3770 N N . PHE A 1 452 ? 8.469 2.369 -9.174 1.00 81.75 452 PHE A N 1
ATOM 3771 C CA . PHE A 1 452 ? 8.872 1.184 -8.402 1.00 81.75 452 PHE A CA 1
ATOM 3772 C C . PHE A 1 452 ? 10.274 0.705 -8.762 1.00 81.75 452 PHE A C 1
ATOM 3774 O O . PHE A 1 452 ? 10.816 1.066 -9.807 1.00 81.75 452 PHE A O 1
ATOM 3781 N N . GLY A 1 453 ? 10.833 -0.155 -7.906 1.00 80.81 453 GLY A N 1
ATOM 3782 C CA . GLY A 1 453 ? 12.143 -0.769 -8.132 1.00 80.81 453 GLY A CA 1
ATOM 3783 C C . GLY A 1 453 ? 13.323 0.175 -7.898 1.00 80.81 453 GLY A C 1
ATOM 3784 O O . GLY A 1 453 ? 14.425 -0.112 -8.361 1.00 80.81 453 GLY A O 1
ATOM 3785 N N . LEU A 1 454 ? 13.100 1.291 -7.197 1.00 90.19 454 LEU A N 1
ATOM 3786 C CA . LEU A 1 454 ? 14.174 2.175 -6.750 1.00 90.19 454 LEU A CA 1
ATOM 3787 C C . LEU A 1 454 ? 14.921 1.542 -5.571 1.00 90.19 454 LEU A C 1
ATOM 3789 O O . LEU A 1 454 ? 14.321 0.911 -4.702 1.00 90.19 454 LEU A O 1
ATOM 3793 N N . GLN A 1 455 ? 16.236 1.704 -5.557 1.00 91.81 455 GLN A N 1
ATOM 3794 C CA . GLN A 1 455 ? 17.149 1.063 -4.613 1.00 91.81 455 GLN A CA 1
ATOM 3795 C C . GLN A 1 455 ? 17.475 1.970 -3.419 1.00 91.81 455 GLN A C 1
ATOM 3797 O O . GLN A 1 455 ? 17.823 1.480 -2.343 1.00 91.81 455 GLN A O 1
ATOM 3802 N N . LEU A 1 456 ? 17.347 3.286 -3.595 1.00 92.44 456 LEU A N 1
ATOM 3803 C CA . LEU A 1 456 ? 17.622 4.314 -2.602 1.00 92.44 456 LEU A CA 1
ATOM 3804 C C . LEU A 1 456 ? 16.337 5.063 -2.198 1.00 92.44 456 LEU A C 1
ATOM 3806 O O . LEU A 1 456 ? 15.470 5.323 -3.039 1.00 92.44 456 LEU A O 1
ATOM 3810 N N . PRO A 1 457 ? 16.201 5.449 -0.916 1.00 91.94 457 PRO A N 1
ATOM 3811 C CA . PRO A 1 457 ? 15.089 6.282 -0.465 1.00 91.94 457 PRO A CA 1
ATOM 3812 C C . PRO A 1 457 ? 15.184 7.683 -1.081 1.00 91.94 457 PRO A C 1
ATOM 3814 O O . PRO A 1 457 ? 16.274 8.166 -1.359 1.00 91.94 457 PRO A O 1
ATOM 3817 N N . CYS A 1 458 ? 14.062 8.377 -1.255 1.00 91.25 458 CYS A N 1
ATOM 3818 C CA . CYS A 1 458 ? 14.003 9.752 -1.768 1.00 91.25 458 CYS A CA 1
ATOM 3819 C C . CYS A 1 458 ? 14.580 9.955 -3.187 1.00 91.25 458 CYS A C 1
ATOM 3821 O O . CYS A 1 458 ? 14.782 11.098 -3.611 1.00 91.25 458 CYS A O 1
ATOM 3823 N N . ALA A 1 459 ? 14.812 8.881 -3.949 1.00 91.50 459 ALA A N 1
ATOM 3824 C CA . ALA A 1 459 ? 15.432 8.939 -5.272 1.00 91.50 459 ALA A CA 1
ATOM 3825 C C . ALA A 1 459 ? 14.677 9.840 -6.268 1.00 91.50 459 ALA A C 1
ATOM 3827 O O . ALA A 1 459 ? 15.304 10.496 -7.103 1.00 91.50 459 ALA A O 1
ATOM 3828 N N . ALA A 1 460 ? 13.347 9.936 -6.158 1.00 88.50 460 ALA A N 1
ATOM 3829 C CA . ALA A 1 460 ? 12.558 10.819 -7.014 1.00 88.50 460 ALA A CA 1
ATOM 3830 C C . ALA A 1 460 ? 12.852 12.308 -6.772 1.00 88.50 460 ALA A C 1
ATOM 3832 O O . ALA A 1 460 ? 12.903 13.089 -7.719 1.00 88.50 460 ALA A O 1
ATOM 3833 N N . ILE A 1 461 ? 13.075 12.705 -5.518 1.00 88.81 461 ILE A N 1
ATOM 3834 C CA . ILE A 1 461 ? 13.411 14.094 -5.174 1.00 88.81 461 ILE A CA 1
ATOM 3835 C C . ILE A 1 461 ? 14.815 14.424 -5.653 1.00 88.81 461 ILE A C 1
ATOM 3837 O O . ILE A 1 461 ? 15.041 15.481 -6.235 1.00 88.81 461 ILE A O 1
ATOM 3841 N N . GLU A 1 462 ? 15.742 13.490 -5.473 1.00 89.50 462 GLU A N 1
ATOM 3842 C CA . GLU A 1 462 ? 17.103 13.649 -5.967 1.00 89.50 462 GLU A CA 1
ATOM 3843 C C . GLU A 1 462 ? 17.141 13.814 -7.495 1.00 89.50 462 GLU A C 1
ATOM 3845 O O . GLU A 1 462 ? 17.839 14.686 -8.016 1.00 89.50 462 GLU A O 1
ATOM 3850 N N . PHE A 1 463 ? 16.331 13.042 -8.224 1.00 89.88 463 PHE A N 1
ATOM 3851 C CA . PHE A 1 463 ? 16.182 13.204 -9.670 1.00 89.88 463 PHE A CA 1
ATOM 3852 C C . PHE A 1 463 ? 15.669 14.602 -10.053 1.00 89.88 463 PHE A C 1
ATOM 3854 O O . PHE A 1 463 ? 16.177 15.227 -10.988 1.00 89.88 463 PHE A O 1
ATOM 3861 N N . GLU A 1 464 ? 14.691 15.131 -9.316 1.00 89.00 464 GLU A N 1
ATOM 3862 C CA . GLU A 1 464 ? 14.156 16.481 -9.525 1.00 89.00 464 GLU A CA 1
ATOM 3863 C C . GLU A 1 464 ? 15.194 17.580 -9.223 1.00 89.00 464 GLU A C 1
ATOM 3865 O O . GLU A 1 464 ? 15.278 18.572 -9.963 1.00 89.00 464 GLU A O 1
ATOM 3870 N N . ASN A 1 465 ? 16.045 17.384 -8.209 1.00 88.62 465 ASN A N 1
ATOM 3871 C CA . ASN A 1 465 ? 17.177 18.268 -7.914 1.00 88.62 465 ASN A CA 1
ATOM 3872 C C . ASN A 1 465 ? 18.167 18.296 -9.086 1.00 88.62 465 ASN A C 1
ATOM 3874 O O . ASN A 1 465 ? 18.482 19.372 -9.606 1.00 88.62 465 ASN A O 1
ATOM 3878 N N . ILE A 1 466 ? 18.577 17.122 -9.581 1.00 86.44 466 ILE A N 1
ATOM 3879 C CA . ILE A 1 466 ? 19.461 17.006 -10.749 1.00 86.44 466 ILE A CA 1
ATOM 3880 C C . ILE A 1 466 ? 18.831 17.668 -11.979 1.00 86.44 466 ILE A C 1
ATOM 3882 O O . ILE A 1 466 ? 19.499 18.415 -12.696 1.00 86.44 466 ILE A O 1
ATOM 3886 N N . ARG A 1 467 ? 17.538 17.446 -12.235 1.00 87.75 467 ARG A N 1
ATOM 3887 C CA . ARG A 1 467 ? 16.839 18.066 -13.371 1.00 87.75 467 ARG A CA 1
ATOM 3888 C C . ARG A 1 467 ? 16.838 19.590 -13.269 1.00 87.75 467 ARG A C 1
ATOM 3890 O O . ARG A 1 467 ? 17.035 20.273 -14.273 1.00 87.75 467 ARG A O 1
ATOM 3897 N N . THR A 1 468 ? 16.638 20.121 -12.067 1.00 87.62 468 THR A N 1
ATOM 3898 C CA . THR A 1 468 ? 16.670 21.564 -11.807 1.00 87.62 468 THR A CA 1
ATOM 3899 C C . THR A 1 468 ? 18.059 22.143 -12.064 1.00 87.62 468 THR A C 1
ATOM 3901 O O . THR A 1 468 ? 18.161 23.209 -12.672 1.00 87.62 468 THR A O 1
ATOM 3904 N N . ILE A 1 469 ? 19.123 21.432 -11.673 1.00 84.12 469 ILE A N 1
ATOM 3905 C CA . ILE A 1 469 ? 20.503 21.796 -12.019 1.00 84.12 469 ILE A CA 1
ATOM 3906 C C . ILE A 1 469 ? 20.663 21.837 -13.543 1.00 84.12 469 ILE A C 1
ATOM 3908 O O . ILE A 1 469 ? 21.040 22.875 -14.081 1.00 84.12 469 ILE A O 1
ATOM 3912 N N . ARG A 1 470 ? 20.309 20.757 -14.256 1.00 82.31 470 ARG A N 1
ATOM 3913 C CA . ARG A 1 470 ? 20.431 20.685 -15.727 1.00 82.31 470 ARG A CA 1
ATOM 3914 C C . ARG A 1 470 ? 19.750 21.871 -16.414 1.00 82.31 470 ARG A C 1
ATOM 3916 O O . ARG A 1 470 ? 20.376 22.539 -17.230 1.00 82.31 470 ARG A O 1
ATOM 3923 N N . LYS A 1 471 ? 18.508 22.177 -16.025 1.00 83.31 471 LYS A N 1
ATOM 3924 C CA . LYS A 1 471 ? 17.728 23.278 -16.607 1.00 83.31 471 LYS A CA 1
ATOM 3925 C C . LYS A 1 471 ? 18.379 24.645 -16.378 1.00 83.31 471 LYS A C 1
ATOM 3927 O O . LYS A 1 471 ? 18.495 25.422 -17.318 1.00 83.31 471 LYS A O 1
ATOM 3932 N N . LYS A 1 472 ? 18.846 24.923 -15.154 1.00 80.75 472 LYS A N 1
ATOM 3933 C CA . LYS A 1 472 ? 19.549 26.180 -14.842 1.00 80.75 472 LYS A CA 1
ATOM 3934 C C . LYS A 1 472 ? 20.780 26.377 -15.726 1.00 80.75 472 LYS A C 1
ATOM 3936 O O . LYS A 1 472 ? 21.039 27.487 -16.173 1.00 80.75 472 LYS A O 1
ATOM 3941 N N . PHE A 1 473 ? 21.540 25.313 -15.974 1.00 73.69 473 PHE A N 1
ATOM 3942 C CA . PHE A 1 473 ? 22.737 25.400 -16.808 1.00 73.69 473 PHE A CA 1
ATOM 3943 C C . PHE A 1 473 ? 22.428 25.515 -18.302 1.00 73.69 473 PHE A C 1
ATOM 3945 O O . PHE A 1 473 ? 23.138 26.240 -18.992 1.00 73.69 473 PHE A O 1
ATOM 3952 N N . GLN A 1 474 ? 21.365 24.878 -18.791 1.00 74.50 474 GLN A N 1
ATOM 3953 C CA . GLN A 1 474 ? 20.893 25.063 -20.166 1.00 74.50 474 GLN A CA 1
ATOM 3954 C C . GLN A 1 474 ? 20.512 26.530 -20.425 1.00 74.50 474 GLN A C 1
ATOM 3956 O O . GLN A 1 474 ? 20.990 27.140 -21.379 1.00 74.50 474 GLN A O 1
ATOM 3961 N N . GLU A 1 475 ? 19.755 27.137 -19.504 1.00 72.69 475 GLU A N 1
ATOM 3962 C CA . GLU A 1 475 ? 19.402 28.563 -19.560 1.00 72.69 475 GLU A CA 1
ATOM 3963 C C . GLU A 1 475 ? 20.648 29.472 -19.533 1.00 72.69 475 GLU A C 1
ATOM 3965 O O . GLU A 1 475 ? 20.659 30.535 -20.148 1.00 72.69 475 GLU A O 1
ATOM 3970 N N . LEU A 1 476 ? 21.723 29.077 -18.843 1.00 71.19 476 LEU A N 1
ATOM 3971 C CA . LEU A 1 476 ? 22.981 29.834 -18.826 1.00 71.19 476 LEU A CA 1
ATOM 3972 C C . LEU A 1 476 ? 23.774 29.701 -20.137 1.00 71.19 476 LEU A C 1
ATOM 3974 O O . LEU A 1 476 ? 24.352 30.691 -20.587 1.00 71.19 476 LEU A O 1
ATOM 3978 N N . GLN A 1 477 ? 23.781 28.522 -20.764 1.00 68.75 477 GLN A N 1
ATOM 3979 C CA . GLN A 1 477 ? 24.464 28.282 -22.042 1.00 68.75 477 GLN A CA 1
ATOM 3980 C C . GLN A 1 477 ? 23.807 29.039 -23.202 1.00 68.75 477 GLN A C 1
ATOM 3982 O O . GLN A 1 477 ? 24.511 29.652 -24.004 1.00 68.75 477 GLN A O 1
ATOM 3987 N N . GLU A 1 478 ? 22.471 29.082 -23.242 1.00 63.78 478 GLU A N 1
ATOM 3988 C CA . GLU A 1 478 ? 21.715 29.866 -24.231 1.00 63.78 478 GLU A CA 1
ATOM 3989 C C . GLU A 1 478 ? 21.981 31.378 -24.118 1.00 63.78 478 GLU A C 1
ATOM 3991 O O . GLU A 1 478 ? 21.856 32.107 -25.102 1.00 63.78 478 GLU A O 1
ATOM 3996 N N . ASN A 1 479 ? 22.381 31.851 -22.933 1.00 61.09 479 ASN A N 1
ATOM 3997 C CA . ASN A 1 479 ? 22.615 33.268 -22.664 1.00 61.09 479 ASN A CA 1
ATOM 3998 C C . ASN A 1 479 ? 24.077 33.720 -22.844 1.00 61.09 479 ASN A C 1
ATOM 4000 O O . ASN A 1 479 ? 24.290 34.902 -23.113 1.00 61.09 479 ASN A O 1
ATOM 4004 N N . ASN A 1 480 ? 25.077 32.834 -22.709 1.00 56.38 480 ASN A N 1
ATOM 4005 C CA . ASN A 1 480 ? 26.484 33.254 -22.585 1.00 56.38 480 ASN A CA 1
ATOM 4006 C C . ASN A 1 480 ? 27.470 32.759 -23.663 1.00 56.38 480 ASN A C 1
ATOM 4008 O O . ASN A 1 480 ? 28.595 33.243 -23.656 1.00 56.38 480 ASN A O 1
ATOM 4012 N N . ASN A 1 481 ? 27.100 31.891 -24.615 1.00 53.00 481 ASN A N 1
ATOM 4013 C CA . ASN A 1 481 ? 27.943 31.477 -25.767 1.00 53.00 481 ASN A CA 1
ATOM 4014 C C . ASN A 1 481 ? 29.396 31.008 -25.470 1.00 53.00 481 ASN A C 1
ATOM 4016 O O . ASN A 1 481 ? 30.171 30.811 -26.406 1.00 53.00 481 ASN A O 1
ATOM 4020 N N . GLU A 1 482 ? 29.787 30.788 -24.216 1.00 49.62 482 GLU A N 1
ATOM 4021 C CA . GLU A 1 482 ? 31.099 30.262 -23.834 1.00 49.62 482 GLU A CA 1
ATOM 4022 C C . GLU A 1 482 ? 30.915 28.935 -23.102 1.00 49.62 482 GLU A C 1
ATOM 4024 O O . GLU A 1 482 ? 30.504 28.913 -21.949 1.00 49.62 482 GLU A O 1
ATOM 4029 N N . SER A 1 483 ? 31.235 27.831 -23.777 1.00 50.06 483 SER A N 1
ATOM 4030 C CA . SER A 1 483 ? 31.318 26.500 -23.176 1.00 50.06 483 SER A CA 1
ATOM 4031 C C . SER A 1 483 ? 32.745 26.253 -22.683 1.00 50.06 483 SER A C 1
ATOM 4033 O O . SER A 1 483 ? 33.630 25.949 -23.491 1.00 50.06 483 SER A O 1
ATOM 4035 N N . SER A 1 484 ? 33.000 26.387 -21.380 1.00 51.47 484 SER A N 1
ATOM 4036 C CA . SER A 1 484 ? 34.310 26.072 -20.789 1.00 51.47 484 SER A CA 1
ATOM 4037 C C . SER A 1 484 ? 34.264 24.814 -19.910 1.00 51.47 484 SER A C 1
ATOM 4039 O O . SER A 1 484 ? 33.228 24.414 -19.379 1.00 51.47 484 SER A O 1
ATOM 4041 N N . SER A 1 485 ? 35.425 24.173 -19.746 1.00 48.41 485 SER A N 1
ATOM 4042 C CA . SER A 1 485 ? 35.640 23.015 -18.862 1.00 48.41 485 SER A CA 1
ATOM 4043 C C . SER A 1 485 ? 35.252 23.276 -17.395 1.00 48.41 485 SER A C 1
ATOM 4045 O O . SER A 1 485 ? 35.014 22.311 -16.666 1.00 48.41 485 SER A O 1
ATOM 4047 N N . ASP A 1 486 ? 35.160 24.542 -16.972 1.00 56.03 486 ASP A N 1
ATOM 4048 C CA . ASP A 1 486 ? 34.790 24.946 -15.607 1.00 56.03 486 ASP A CA 1
ATOM 4049 C C . ASP A 1 486 ? 33.296 24.693 -15.305 1.00 56.03 486 ASP A C 1
ATOM 4051 O O . ASP A 1 486 ? 32.894 24.589 -14.144 1.00 56.03 486 ASP A O 1
ATOM 4055 N N . GLU A 1 487 ? 32.457 24.511 -16.334 1.00 65.62 487 GLU A N 1
ATOM 4056 C CA . GLU A 1 487 ? 31.020 24.255 -16.169 1.00 65.62 487 GLU A CA 1
ATOM 4057 C C . GLU A 1 487 ? 30.708 22.898 -15.530 1.00 65.62 487 GLU A C 1
ATOM 4059 O O . GLU A 1 487 ? 29.728 22.768 -14.797 1.00 65.62 487 GLU A O 1
ATOM 4064 N N . TYR A 1 488 ? 31.508 21.866 -15.810 1.00 67.06 488 TYR A N 1
ATOM 4065 C CA . TYR A 1 488 ? 31.249 20.522 -15.287 1.00 67.06 488 TYR A CA 1
ATOM 4066 C C . TYR A 1 488 ? 31.554 20.426 -13.791 1.00 67.06 488 TYR A C 1
ATOM 4068 O O . TYR A 1 488 ? 30.754 19.872 -13.034 1.00 67.06 488 TYR A O 1
ATOM 4076 N N . ASP A 1 489 ? 32.686 20.987 -13.368 1.00 70.12 489 ASP A N 1
ATOM 4077 C CA . ASP A 1 489 ? 33.077 20.988 -11.960 1.00 70.12 489 ASP A CA 1
ATOM 4078 C C . ASP A 1 489 ? 32.114 21.877 -11.146 1.00 70.12 489 ASP A C 1
ATOM 4080 O O . ASP A 1 489 ? 31.664 21.465 -10.077 1.00 70.12 489 ASP A O 1
ATOM 4084 N N . SER A 1 490 ? 31.638 22.996 -11.714 1.00 72.25 490 SER A N 1
ATOM 4085 C CA . SER A 1 490 ? 30.566 23.811 -11.116 1.00 72.25 490 SER A CA 1
ATOM 4086 C C . SER A 1 490 ? 29.221 23.067 -10.994 1.00 72.25 490 SER A C 1
ATOM 4088 O O . SER A 1 490 ? 28.542 23.171 -9.969 1.00 72.25 490 SER A O 1
ATOM 4090 N N . ARG A 1 491 ? 28.827 22.266 -12.000 1.00 74.44 491 ARG A N 1
ATOM 4091 C CA . ARG A 1 491 ? 27.617 21.416 -11.935 1.00 74.44 491 ARG A CA 1
ATOM 4092 C C . ARG A 1 491 ? 27.724 20.348 -10.848 1.00 74.44 491 ARG A C 1
ATOM 4094 O O . ARG A 1 491 ? 26.746 20.099 -10.145 1.00 74.44 491 ARG A O 1
ATOM 4101 N N . LEU A 1 492 ? 28.894 19.725 -10.704 1.00 74.19 492 LEU A N 1
ATOM 4102 C CA . LEU A 1 492 ? 29.153 18.750 -9.644 1.00 74.19 492 LEU A CA 1
ATOM 4103 C C . LEU A 1 492 ? 29.097 19.391 -8.254 1.00 74.19 492 LEU A C 1
ATOM 4105 O O . LEU A 1 492 ? 28.495 18.811 -7.356 1.00 74.19 492 LEU A O 1
ATOM 4109 N N . GLU A 1 493 ? 29.654 20.589 -8.066 1.00 77.19 493 GLU A N 1
ATOM 4110 C CA . GLU A 1 493 ? 29.545 21.320 -6.794 1.00 77.19 493 GLU A CA 1
ATOM 4111 C C . GLU A 1 493 ? 28.087 21.674 -6.446 1.00 77.19 493 GLU A C 1
ATOM 4113 O O . GLU A 1 493 ? 27.659 21.534 -5.297 1.00 77.19 493 GLU A O 1
ATOM 4118 N N . GLN A 1 494 ? 27.277 22.073 -7.431 1.00 78.12 494 GLN A N 1
ATOM 4119 C CA . GLN A 1 494 ? 25.844 22.302 -7.208 1.00 78.12 494 GLN A CA 1
ATOM 4120 C C . GLN A 1 494 ? 25.088 21.011 -6.872 1.00 78.12 494 GLN A C 1
ATOM 4122 O O . GLN A 1 494 ? 24.202 21.017 -6.018 1.00 78.12 494 GLN A O 1
ATOM 4127 N N . MET A 1 495 ? 25.451 19.894 -7.504 1.00 78.94 495 MET A N 1
ATOM 4128 C CA . MET A 1 495 ? 24.917 18.576 -7.161 1.00 78.94 495 MET A CA 1
ATOM 4129 C C . MET A 1 495 ? 25.286 18.192 -5.723 1.00 78.94 495 MET A C 1
ATOM 4131 O O . MET A 1 495 ? 24.420 17.750 -4.980 1.00 78.94 495 MET A O 1
ATOM 4135 N N . HIS A 1 496 ? 26.524 18.447 -5.294 1.00 77.12 496 HIS A N 1
ATOM 4136 C CA . HIS A 1 496 ? 26.953 18.225 -3.912 1.00 77.12 496 HIS A CA 1
ATOM 4137 C C . HIS A 1 496 ? 26.140 19.034 -2.894 1.00 77.12 496 HIS A C 1
ATOM 4139 O O . HIS A 1 496 ? 25.806 18.521 -1.835 1.00 77.12 496 HIS A O 1
ATOM 4145 N N . THR A 1 497 ? 25.807 20.286 -3.210 1.00 77.50 497 THR A N 1
ATOM 4146 C CA . THR A 1 497 ? 25.138 21.202 -2.266 1.00 77.50 497 THR A CA 1
ATOM 4147 C C . THR A 1 497 ? 23.613 21.088 -2.233 1.00 77.50 497 THR A C 1
ATOM 4149 O O . THR A 1 497 ? 23.002 21.522 -1.261 1.00 77.50 497 THR A O 1
ATOM 4152 N N . SER A 1 498 ? 22.986 20.538 -3.276 1.00 77.88 498 SER A N 1
ATOM 4153 C CA . SER A 1 498 ? 21.518 20.410 -3.381 1.00 77.88 498 SER A CA 1
ATOM 4154 C C . SER A 1 498 ? 20.998 18.980 -3.235 1.00 77.88 498 SER A C 1
ATOM 4156 O O . SER A 1 498 ? 19.790 18.757 -3.274 1.00 77.88 498 SER A O 1
ATOM 4158 N N . ASN A 1 499 ? 21.902 18.021 -3.076 1.00 78.38 499 ASN A N 1
ATOM 4159 C CA . ASN A 1 499 ? 21.594 16.616 -2.883 1.00 78.38 499 ASN A CA 1
ATOM 4160 C C . ASN A 1 499 ? 20.802 16.361 -1.581 1.00 78.38 499 ASN A C 1
ATOM 4162 O O . ASN A 1 499 ? 20.995 17.042 -0.576 1.00 78.38 499 ASN A O 1
ATOM 4166 N N . ILE A 1 500 ? 19.912 15.362 -1.606 1.00 82.12 500 ILE A N 1
ATOM 4167 C CA . ILE A 1 500 ? 19.087 14.983 -0.440 1.00 82.12 500 ILE A CA 1
ATOM 4168 C C . ILE A 1 500 ? 19.787 14.047 0.560 1.00 82.12 500 ILE A C 1
ATOM 4170 O O . ILE A 1 500 ? 19.326 13.867 1.687 1.00 82.12 500 ILE A O 1
ATOM 4174 N N . TYR A 1 501 ? 20.880 13.416 0.148 1.00 84.44 501 TYR A N 1
ATOM 4175 C CA . TYR A 1 501 ? 21.690 12.534 0.978 1.00 84.44 501 TYR A CA 1
AT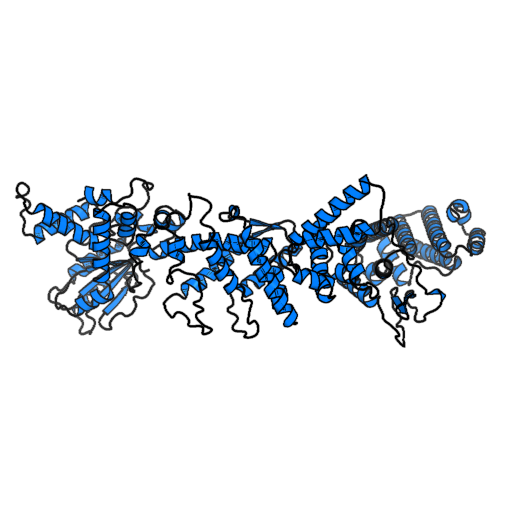OM 4176 C C . TYR A 1 501 ? 22.734 13.329 1.784 1.00 84.44 501 TYR A C 1
ATOM 4178 O O . TYR A 1 501 ? 22.965 14.517 1.586 1.00 84.44 501 TYR A O 1
ATOM 4186 N N . ASN A 1 502 ? 23.374 12.681 2.756 1.00 80.06 502 ASN A N 1
ATOM 4187 C CA . ASN A 1 502 ? 24.443 13.330 3.516 1.00 80.06 502 ASN A CA 1
ATOM 4188 C C . ASN A 1 502 ? 25.781 13.313 2.745 1.00 80.06 502 ASN A C 1
ATOM 4190 O O . ASN A 1 502 ? 26.031 12.437 1.911 1.00 80.06 502 ASN A O 1
ATOM 4194 N N . ASP A 1 503 ? 26.686 14.238 3.086 1.00 79.06 503 ASP A N 1
ATOM 4195 C CA . ASP A 1 503 ? 28.011 14.364 2.451 1.00 79.06 503 ASP A CA 1
ATOM 4196 C C . ASP A 1 503 ? 28.816 13.059 2.471 1.00 79.06 503 ASP A C 1
ATOM 4198 O O . ASP A 1 503 ? 29.536 12.731 1.526 1.00 79.06 503 ASP A O 1
ATOM 4202 N N . LYS A 1 504 ? 28.684 12.285 3.553 1.00 80.12 504 LYS A N 1
ATOM 4203 C CA . LYS A 1 504 ? 29.377 11.005 3.709 1.00 80.12 504 LYS A CA 1
ATOM 4204 C C . LYS A 1 504 ? 28.916 9.990 2.659 1.00 80.12 504 LYS A C 1
ATOM 4206 O O . LYS A 1 504 ? 29.747 9.281 2.098 1.00 80.12 504 LYS A O 1
ATOM 4211 N N . PHE A 1 505 ? 27.617 9.921 2.382 1.00 81.69 505 PHE A N 1
ATOM 4212 C CA . PHE A 1 505 ? 27.056 9.033 1.370 1.00 81.69 505 PHE A CA 1
ATOM 4213 C C . PHE A 1 505 ? 27.395 9.494 -0.047 1.00 81.69 505 PHE A C 1
ATOM 4215 O O . PHE A 1 505 ? 27.777 8.679 -0.885 1.00 81.69 505 PHE A O 1
ATOM 4222 N N . LEU A 1 506 ? 27.360 10.803 -0.302 1.00 80.69 506 LEU A N 1
ATOM 4223 C CA . LEU A 1 506 ? 27.829 11.365 -1.568 1.00 80.69 506 LEU A CA 1
ATOM 4224 C C . LEU A 1 506 ? 29.278 10.977 -1.865 1.00 80.69 506 LEU A C 1
ATOM 4226 O O . LEU A 1 506 ? 29.597 10.572 -2.981 1.00 80.69 506 LEU A O 1
ATOM 4230 N N . GLN A 1 507 ? 30.161 11.038 -0.866 1.00 81.94 507 GLN A N 1
ATOM 4231 C CA . GLN A 1 507 ? 31.543 10.586 -1.029 1.00 81.94 507 GLN A CA 1
ATOM 4232 C C . GLN A 1 507 ? 31.632 9.101 -1.405 1.00 81.94 507 GLN A C 1
ATOM 4234 O O . GLN A 1 507 ? 32.498 8.747 -2.203 1.00 81.94 507 GLN A O 1
ATOM 4239 N N . LEU A 1 508 ? 30.743 8.241 -0.894 1.00 83.94 508 LEU A N 1
ATOM 4240 C CA . LEU A 1 508 ? 30.673 6.836 -1.312 1.00 83.94 508 LEU A CA 1
ATOM 4241 C C . LEU A 1 508 ? 30.241 6.714 -2.778 1.00 83.94 508 LEU A C 1
ATOM 4243 O O . LEU A 1 508 ? 30.957 6.093 -3.558 1.00 83.94 508 LEU A O 1
ATOM 4247 N N . ILE A 1 509 ? 29.147 7.376 -3.180 1.00 83.00 509 ILE A N 1
ATOM 4248 C CA . ILE A 1 509 ? 28.672 7.402 -4.580 1.00 83.00 509 ILE A CA 1
ATOM 4249 C C . ILE A 1 509 ? 29.785 7.852 -5.530 1.00 83.00 509 ILE A C 1
ATOM 4251 O O . ILE A 1 509 ? 29.936 7.329 -6.633 1.00 83.00 509 ILE A O 1
ATOM 4255 N N . PHE A 1 510 ? 30.564 8.851 -5.123 1.00 79.75 510 PHE A N 1
ATOM 4256 C CA . PHE A 1 510 ? 31.556 9.462 -5.989 1.00 79.75 510 PHE A CA 1
ATOM 4257 C C . PHE A 1 510 ? 32.901 8.732 -6.029 1.00 79.75 510 PHE A C 1
ATOM 4259 O O . PHE A 1 510 ? 33.633 8.928 -7.004 1.00 79.75 510 PHE A O 1
ATOM 4266 N N . ASN A 1 511 ? 33.226 7.911 -5.034 1.00 82.31 511 ASN A N 1
ATOM 4267 C CA . ASN A 1 511 ? 34.535 7.262 -4.932 1.00 82.31 511 ASN A CA 1
ATOM 4268 C C . ASN A 1 511 ? 34.485 5.740 -5.108 1.00 82.31 511 ASN A C 1
ATOM 4270 O O . ASN A 1 511 ? 35.528 5.136 -5.347 1.00 82.31 511 ASN A O 1
ATOM 4274 N N . ASP A 1 512 ? 33.305 5.124 -5.030 1.00 85.38 512 ASP A N 1
ATOM 4275 C CA . ASP A 1 512 ? 33.123 3.680 -5.145 1.00 85.38 512 ASP A CA 1
ATOM 4276 C C . ASP A 1 512 ? 32.148 3.334 -6.283 1.00 85.38 512 ASP A C 1
ATOM 4278 O O . ASP A 1 512 ? 31.040 3.866 -6.391 1.00 85.38 512 ASP A O 1
ATOM 4282 N N . GLN A 1 513 ? 32.579 2.420 -7.153 1.00 83.00 513 GLN A N 1
ATOM 4283 C CA . GLN A 1 513 ? 31.837 2.024 -8.345 1.00 83.00 513 GLN A CA 1
ATOM 4284 C C . GLN A 1 513 ? 30.489 1.369 -8.022 1.00 83.00 513 GLN A C 1
ATOM 4286 O O . GLN A 1 513 ? 29.518 1.634 -8.729 1.00 83.00 513 GLN A O 1
ATOM 4291 N N . LYS A 1 514 ? 30.399 0.552 -6.964 1.00 85.62 514 LYS A N 1
ATOM 4292 C CA . LYS A 1 514 ? 29.152 -0.138 -6.597 1.00 85.62 514 LYS A CA 1
ATOM 4293 C C . LYS A 1 514 ? 28.084 0.867 -6.175 1.00 85.62 514 LYS A C 1
ATOM 4295 O O . LYS A 1 514 ? 26.944 0.789 -6.625 1.00 85.62 514 LYS A O 1
ATOM 4300 N N . TRP A 1 515 ? 28.460 1.846 -5.354 1.00 87.00 515 TRP A N 1
ATOM 4301 C CA . TRP A 1 515 ? 27.548 2.901 -4.905 1.00 87.00 515 TRP A CA 1
ATOM 4302 C C . TRP A 1 515 ? 27.135 3.829 -6.051 1.00 87.00 515 TRP A C 1
ATOM 4304 O O . TRP A 1 515 ? 25.964 4.197 -6.155 1.00 87.00 515 TRP A O 1
ATOM 4314 N N . CYS A 1 516 ? 28.069 4.152 -6.953 1.00 86.69 516 CYS A N 1
ATOM 4315 C CA . CYS A 1 516 ? 27.776 4.909 -8.169 1.00 86.69 516 CYS A CA 1
ATOM 4316 C C . CYS A 1 516 ? 26.735 4.203 -9.051 1.00 86.69 516 CYS A C 1
ATOM 4318 O O . CYS A 1 516 ? 25.812 4.843 -9.555 1.00 86.69 516 CYS A O 1
ATOM 4320 N N . GLN A 1 517 ? 26.854 2.881 -9.196 1.00 86.94 517 GLN A N 1
ATOM 4321 C CA . GLN A 1 517 ? 25.933 2.057 -9.975 1.00 86.94 517 GLN A CA 1
ATOM 4322 C C . GLN A 1 517 ? 24.517 2.034 -9.390 1.00 86.94 517 GLN A C 1
ATOM 4324 O O . GLN A 1 517 ? 23.572 2.215 -10.154 1.00 86.94 517 GLN A O 1
ATOM 4329 N N . LEU A 1 518 ? 24.356 1.890 -8.067 1.00 88.75 518 LEU A N 1
ATOM 4330 C CA . LEU A 1 518 ? 23.026 1.964 -7.441 1.00 88.75 518 LEU A CA 1
ATOM 4331 C C . LEU A 1 518 ? 22.349 3.310 -7.711 1.00 88.75 518 LEU A C 1
ATOM 4333 O O . LEU A 1 518 ? 21.208 3.384 -8.161 1.00 88.75 518 LEU A O 1
ATOM 4337 N N . TYR A 1 519 ? 23.088 4.392 -7.458 1.00 89.62 519 TYR A N 1
ATOM 4338 C CA . TYR A 1 519 ? 22.577 5.738 -7.662 1.00 89.62 519 TYR A CA 1
ATOM 4339 C C . TYR A 1 519 ? 22.189 5.948 -9.132 1.00 89.62 519 TYR A C 1
ATOM 4341 O O . TYR A 1 519 ? 21.126 6.488 -9.426 1.00 89.62 519 TYR A O 1
ATOM 4349 N N . PHE A 1 520 ? 23.009 5.468 -10.072 1.00 88.56 520 PHE A N 1
ATOM 4350 C CA . PHE A 1 520 ? 22.725 5.574 -11.502 1.00 88.56 520 PHE A CA 1
ATOM 4351 C C . PHE A 1 520 ? 21.529 4.754 -11.959 1.00 88.56 520 PHE A C 1
ATOM 4353 O O . PHE A 1 520 ? 20.736 5.260 -12.751 1.00 88.56 520 PHE A O 1
ATOM 4360 N N . HIS A 1 521 ? 21.355 3.546 -11.429 1.00 91.31 521 HIS A N 1
ATOM 4361 C CA . HIS A 1 521 ? 20.167 2.740 -11.682 1.00 91.31 521 HIS A CA 1
ATOM 4362 C C . HIS A 1 521 ? 18.885 3.520 -11.352 1.00 91.31 521 HIS A C 1
ATOM 4364 O O . HIS A 1 521 ? 17.975 3.605 -12.179 1.00 91.31 521 HIS A O 1
ATOM 4370 N N . ASP A 1 522 ? 18.825 4.161 -10.186 1.00 91.94 522 ASP A N 1
ATOM 4371 C CA . ASP A 1 522 ? 17.640 4.916 -9.774 1.00 91.94 522 ASP A CA 1
ATOM 4372 C C . ASP A 1 522 ? 17.410 6.166 -10.626 1.00 91.94 522 ASP A C 1
ATOM 4374 O O . ASP A 1 522 ? 16.275 6.450 -11.018 1.00 91.94 522 ASP A O 1
ATOM 4378 N N . GLN A 1 523 ? 18.481 6.879 -10.993 1.00 89.25 523 GLN A N 1
ATOM 4379 C CA . GLN A 1 523 ? 18.377 8.018 -11.907 1.00 89.25 523 GLN A CA 1
ATOM 4380 C C . GLN A 1 523 ? 17.880 7.601 -13.300 1.00 89.25 523 GLN A C 1
ATOM 4382 O O . GLN A 1 523 ? 17.096 8.333 -13.905 1.00 89.25 523 GLN A O 1
ATOM 4387 N N . ILE A 1 524 ? 18.285 6.427 -13.801 1.00 90.12 524 ILE A N 1
ATOM 4388 C CA . ILE A 1 524 ? 17.762 5.866 -15.054 1.00 90.12 524 ILE A CA 1
ATOM 4389 C C . ILE A 1 524 ? 16.277 5.537 -14.900 1.00 90.12 524 ILE A C 1
ATOM 4391 O O . ILE A 1 524 ? 15.485 5.979 -15.728 1.00 90.12 524 ILE A O 1
ATOM 4395 N N . SER A 1 525 ? 15.881 4.823 -13.841 1.00 89.94 525 SER A N 1
ATOM 4396 C CA . SER A 1 525 ? 14.473 4.475 -13.587 1.00 89.94 525 SER A CA 1
ATOM 4397 C C . SER A 1 525 ? 13.569 5.710 -13.609 1.00 89.94 525 SER A C 1
ATOM 4399 O O . SER A 1 525 ? 12.551 5.737 -14.305 1.00 89.94 525 SER A O 1
ATOM 4401 N N . MET A 1 526 ? 13.975 6.768 -12.900 1.00 90.25 526 MET A N 1
ATOM 4402 C CA . MET A 1 526 ? 13.234 8.029 -12.855 1.00 90.25 526 MET A CA 1
ATOM 4403 C C . MET A 1 526 ? 13.207 8.738 -14.212 1.00 90.25 526 MET A C 1
ATOM 4405 O O . MET A 1 526 ? 12.167 9.266 -14.617 1.00 90.25 526 MET A O 1
ATOM 4409 N N . HIS A 1 527 ? 14.320 8.712 -14.948 1.00 88.50 527 HIS A N 1
ATOM 4410 C CA . HIS A 1 527 ? 14.398 9.288 -16.287 1.00 88.50 527 HIS A CA 1
ATOM 4411 C C . HIS A 1 527 ? 13.465 8.586 -17.278 1.00 88.50 527 HIS A C 1
ATOM 4413 O O . HIS A 1 527 ? 12.751 9.260 -18.019 1.00 88.50 527 HIS A O 1
ATOM 4419 N N . LEU A 1 528 ? 13.410 7.250 -17.265 1.00 88.44 528 LEU A N 1
ATOM 4420 C CA . LEU A 1 528 ? 12.520 6.466 -18.128 1.00 88.44 528 LEU A CA 1
ATOM 4421 C C . LEU A 1 528 ? 11.048 6.769 -17.842 1.00 88.44 528 LEU A C 1
ATOM 4423 O O . LEU A 1 528 ? 10.278 7.007 -18.779 1.00 88.44 528 LEU A O 1
ATOM 4427 N N . ALA A 1 529 ? 10.673 6.843 -16.562 1.00 85.56 529 ALA A N 1
ATOM 4428 C CA . ALA A 1 529 ? 9.324 7.215 -16.147 1.00 85.56 529 ALA A CA 1
ATOM 4429 C C . ALA A 1 529 ? 8.957 8.634 -16.618 1.00 85.56 529 ALA A C 1
ATOM 4431 O O . ALA A 1 529 ? 7.896 8.841 -17.213 1.00 85.56 529 ALA A O 1
ATOM 4432 N N . TYR A 1 530 ? 9.859 9.603 -16.427 1.00 86.75 530 TYR A N 1
ATOM 4433 C CA . TYR A 1 530 ? 9.669 10.988 -16.863 1.00 86.75 530 TYR A CA 1
ATOM 4434 C C . TYR A 1 530 ? 9.552 11.111 -18.391 1.00 86.75 530 TYR A C 1
ATOM 4436 O O . TYR A 1 530 ? 8.636 11.759 -18.904 1.00 86.75 530 TYR A O 1
ATOM 4444 N N . ALA A 1 531 ? 10.446 10.450 -19.129 1.00 86.75 531 ALA A N 1
ATOM 4445 C CA . ALA A 1 531 ? 10.469 10.448 -20.588 1.00 86.75 531 ALA A CA 1
ATOM 4446 C C . ALA A 1 531 ? 9.372 9.566 -21.210 1.00 86.75 531 ALA A C 1
ATOM 4448 O O . ALA A 1 531 ? 9.184 9.610 -22.427 1.00 86.75 531 ALA A O 1
ATOM 4449 N N . LYS A 1 532 ? 8.632 8.791 -20.402 1.00 86.62 532 LYS A N 1
ATOM 4450 C CA . LYS A 1 532 ? 7.612 7.814 -20.821 1.00 86.62 532 LYS A CA 1
ATOM 4451 C C . LYS A 1 532 ? 8.168 6.745 -21.768 1.00 86.62 532 LYS A C 1
ATOM 4453 O O . LYS A 1 532 ? 7.555 6.460 -22.802 1.00 86.62 532 LYS A O 1
ATOM 4458 N N . ILE A 1 533 ? 9.348 6.219 -21.456 1.00 88.00 533 ILE A N 1
ATOM 4459 C CA . ILE A 1 533 ? 10.011 5.130 -22.187 1.00 88.00 533 ILE A CA 1
ATOM 4460 C C . ILE A 1 533 ? 9.713 3.813 -21.459 1.00 88.00 533 ILE A C 1
ATOM 4462 O O . ILE A 1 533 ? 9.783 3.757 -20.236 1.00 88.00 533 ILE A O 1
ATOM 4466 N N . GLN A 1 534 ? 9.346 2.769 -22.201 1.00 86.00 534 GLN A N 1
ATOM 4467 C CA . GLN A 1 534 ? 8.832 1.502 -21.660 1.00 86.00 534 GLN A CA 1
ATOM 4468 C C . GLN A 1 534 ? 9.876 0.397 -21.489 1.00 86.00 534 GLN A C 1
ATOM 4470 O O . GLN A 1 534 ? 9.509 -0.707 -21.087 1.00 86.00 534 GLN A O 1
ATOM 4475 N N . LEU A 1 535 ? 11.136 0.669 -21.819 1.00 89.19 535 LEU A N 1
ATOM 4476 C CA . LEU A 1 535 ? 12.241 -0.262 -21.596 1.00 89.19 535 LEU A CA 1
ATOM 4477 C C . LEU A 1 535 ? 12.475 -0.461 -20.097 1.00 89.19 535 LEU A C 1
ATOM 4479 O O . LEU A 1 535 ? 12.251 0.461 -19.309 1.00 89.19 535 LEU A O 1
ATOM 4483 N N . SER A 1 536 ? 12.963 -1.634 -19.695 1.00 89.50 536 SER A N 1
ATOM 4484 C CA . SER A 1 536 ? 13.358 -1.841 -18.303 1.00 89.50 536 SER A CA 1
ATOM 4485 C C . SER A 1 536 ? 14.597 -1.016 -17.942 1.00 89.50 536 SER A C 1
ATOM 4487 O O . SER A 1 536 ? 15.508 -0.823 -18.753 1.00 89.50 536 SER A O 1
ATOM 4489 N N . THR A 1 537 ? 14.681 -0.579 -16.682 1.00 89.88 537 THR A N 1
ATOM 4490 C CA . THR A 1 537 ? 15.881 0.090 -16.152 1.00 89.88 537 THR A CA 1
ATOM 4491 C C . THR A 1 537 ? 17.123 -0.766 -16.353 1.00 89.88 537 THR A C 1
ATOM 4493 O O . THR A 1 537 ? 18.159 -0.264 -16.765 1.00 89.88 537 THR A O 1
ATOM 4496 N N . ASN A 1 538 ? 16.998 -2.070 -16.123 1.00 88.44 538 ASN A N 1
ATOM 4497 C CA . ASN A 1 538 ? 18.064 -3.048 -16.279 1.00 88.44 538 ASN A CA 1
ATOM 4498 C C . ASN A 1 538 ? 18.633 -3.105 -17.705 1.00 88.44 538 ASN A C 1
ATOM 4500 O O . ASN A 1 538 ? 19.842 -3.234 -17.872 1.00 88.44 538 ASN A O 1
ATOM 4504 N N . PHE A 1 539 ? 17.781 -3.002 -18.728 1.00 90.25 539 PHE A N 1
ATOM 4505 C CA . PHE A 1 539 ? 18.225 -2.937 -20.119 1.00 90.25 539 PHE A CA 1
ATOM 4506 C C . PHE A 1 539 ? 19.061 -1.681 -20.381 1.00 90.25 539 PHE A C 1
ATOM 4508 O O . PHE A 1 539 ? 20.161 -1.761 -20.921 1.00 90.25 539 PHE A O 1
ATOM 4515 N N . VAL A 1 540 ? 18.554 -0.518 -19.966 1.00 90.19 540 VAL A N 1
ATOM 4516 C CA . VAL A 1 540 ? 19.226 0.771 -20.191 1.00 90.19 540 VAL A CA 1
ATOM 4517 C C . VAL A 1 540 ? 20.501 0.886 -19.366 1.00 90.19 540 VAL A C 1
ATOM 4519 O O . VAL A 1 540 ? 21.502 1.416 -19.842 1.00 90.19 540 VAL A O 1
ATOM 4522 N N . PHE A 1 541 ? 20.480 0.353 -18.148 1.00 88.81 541 PHE A N 1
ATOM 4523 C CA . PHE A 1 541 ? 21.651 0.238 -17.299 1.00 88.81 541 PHE A CA 1
ATOM 4524 C C . PHE A 1 541 ? 22.732 -0.581 -18.004 1.00 88.81 541 PHE A C 1
ATOM 4526 O O . PHE A 1 541 ? 23.805 -0.039 -18.244 1.00 88.81 541 PHE A O 1
ATOM 4533 N N . ASP A 1 542 ? 22.427 -1.808 -18.446 1.00 87.25 542 ASP A N 1
ATOM 4534 C CA . ASP A 1 542 ? 23.383 -2.652 -19.172 1.00 87.25 542 ASP A CA 1
ATOM 4535 C C . ASP A 1 542 ? 23.908 -1.936 -20.432 1.00 87.25 542 ASP A C 1
ATOM 4537 O O . ASP A 1 542 ? 25.119 -1.881 -20.638 1.00 87.25 542 ASP A O 1
ATOM 4541 N N . LEU A 1 543 ? 23.042 -1.303 -21.234 1.00 88.25 543 LEU A N 1
ATOM 4542 C CA . LEU A 1 543 ? 23.447 -0.548 -22.430 1.00 88.25 543 LEU A CA 1
ATOM 4543 C C . LEU A 1 543 ? 24.464 0.563 -22.107 1.00 88.25 543 LEU A C 1
ATOM 4545 O O . LEU A 1 543 ? 25.423 0.770 -22.849 1.00 88.25 543 LEU A O 1
ATOM 4549 N N . LEU A 1 544 ? 24.270 1.281 -20.997 1.00 85.81 544 LEU A N 1
ATOM 4550 C CA . LEU A 1 544 ? 25.126 2.400 -20.603 1.00 85.81 544 LEU A CA 1
ATOM 4551 C C . LEU A 1 544 ? 26.350 1.967 -19.784 1.00 85.81 544 LEU A C 1
ATOM 4553 O O . LEU A 1 544 ? 27.335 2.703 -19.748 1.00 85.81 544 LEU A O 1
ATOM 4557 N N . THR A 1 545 ? 26.330 0.818 -19.114 1.00 81.19 545 THR A N 1
ATOM 4558 C CA . THR A 1 545 ? 27.433 0.393 -18.237 1.00 81.19 545 THR A CA 1
ATOM 4559 C C . THR A 1 545 ? 28.315 -0.705 -18.816 1.00 81.19 545 THR A C 1
ATOM 4561 O O . THR A 1 545 ? 29.367 -0.986 -18.252 1.00 81.19 545 THR A O 1
ATOM 4564 N N . SER A 1 546 ? 27.925 -1.322 -19.934 1.00 79.81 546 SER A N 1
ATOM 4565 C CA . SER A 1 546 ? 28.695 -2.422 -20.539 1.00 79.81 546 SER A CA 1
ATOM 4566 C C . SER A 1 546 ? 30.019 -1.985 -21.171 1.00 79.81 546 SER A C 1
ATOM 4568 O O . SER A 1 546 ? 30.828 -2.835 -21.519 1.00 79.81 546 SER A O 1
ATOM 4570 N N . ASN A 1 547 ? 30.278 -0.681 -21.314 1.00 78.81 547 ASN A N 1
ATOM 4571 C CA . ASN A 1 547 ? 31.563 -0.192 -21.808 1.00 78.81 547 ASN A CA 1
ATOM 4572 C C . ASN A 1 547 ? 32.619 -0.199 -20.672 1.00 78.81 547 ASN A C 1
ATOM 4574 O O . ASN A 1 547 ? 32.557 0.661 -19.785 1.00 78.81 547 ASN A O 1
ATOM 4578 N N . PRO A 1 548 ? 33.625 -1.096 -20.704 1.00 72.00 548 PRO A N 1
ATOM 4579 C CA . PRO A 1 548 ? 34.605 -1.267 -19.624 1.00 72.00 548 PRO A CA 1
ATOM 4580 C C . PRO A 1 548 ? 35.604 -0.112 -19.529 1.00 72.00 548 PRO A C 1
ATOM 4582 O O . PRO A 1 548 ? 36.229 0.089 -18.492 1.00 72.00 548 PRO A O 1
ATOM 4585 N N . THR A 1 549 ? 35.757 0.670 -20.602 1.00 75.88 549 THR A N 1
ATOM 4586 C CA . THR A 1 549 ? 36.669 1.822 -20.622 1.00 75.88 549 THR A CA 1
ATOM 4587 C C . THR A 1 549 ? 36.063 3.047 -19.934 1.00 75.88 549 THR A C 1
ATOM 4589 O O . THR A 1 549 ? 36.772 4.021 -19.671 1.00 75.88 549 THR A O 1
ATOM 4592 N N . ARG A 1 550 ? 34.761 3.013 -19.595 1.00 76.19 550 ARG A N 1
ATOM 4593 C CA . ARG A 1 550 ? 34.105 4.107 -18.873 1.00 76.19 550 ARG A CA 1
ATOM 4594 C C . ARG A 1 550 ? 34.631 4.210 -17.446 1.00 76.19 550 ARG A C 1
ATOM 4596 O O . ARG A 1 550 ? 34.400 3.362 -16.589 1.00 76.19 550 ARG A O 1
ATOM 4603 N N . THR A 1 551 ? 35.274 5.333 -17.169 1.00 76.06 551 THR A N 1
ATOM 4604 C CA . THR A 1 551 ? 35.680 5.730 -15.821 1.00 76.06 551 THR A CA 1
ATOM 4605 C C . THR A 1 551 ? 34.476 6.176 -14.987 1.00 76.06 551 THR A C 1
ATOM 4607 O O . THR A 1 551 ? 33.487 6.697 -15.505 1.00 76.06 551 THR A O 1
ATOM 4610 N N . ILE A 1 552 ? 34.599 6.101 -13.658 1.00 73.81 552 ILE A N 1
ATOM 4611 C CA . ILE A 1 552 ? 33.623 6.673 -12.709 1.00 73.81 552 ILE A CA 1
ATOM 4612 C C . ILE A 1 552 ? 33.330 8.157 -13.026 1.00 73.81 552 ILE A C 1
ATOM 4614 O O . ILE A 1 552 ? 32.192 8.608 -12.916 1.00 73.81 552 ILE A O 1
ATOM 4618 N N . LYS A 1 553 ? 34.323 8.928 -13.500 1.00 75.44 553 LYS A N 1
ATOM 4619 C CA . LYS A 1 553 ? 34.129 10.329 -13.923 1.00 75.44 553 LYS A CA 1
ATOM 4620 C C . LYS A 1 553 ? 33.199 10.456 -15.137 1.00 75.44 553 LYS A C 1
ATOM 4622 O O . LYS A 1 553 ? 32.423 11.405 -15.197 1.00 75.44 553 LYS A O 1
ATOM 4627 N N . GLN A 1 554 ? 33.254 9.522 -16.086 1.00 75.06 554 GLN A N 1
ATOM 4628 C CA . GLN A 1 554 ? 32.349 9.501 -17.240 1.00 75.06 554 GLN A CA 1
ATOM 4629 C C . GLN A 1 554 ? 30.929 9.078 -16.845 1.00 75.06 554 GLN A C 1
ATOM 4631 O O . GLN A 1 554 ? 29.984 9.695 -17.325 1.00 75.06 554 GLN A O 1
ATOM 4636 N N . TYR A 1 555 ? 30.759 8.140 -15.907 1.00 73.62 555 TYR A N 1
ATOM 4637 C CA . TYR A 1 555 ? 29.432 7.829 -15.353 1.00 73.62 555 TYR A CA 1
ATOM 4638 C C . TYR A 1 555 ? 28.787 9.043 -14.681 1.00 73.62 555 TYR A C 1
ATOM 4640 O O . TYR A 1 555 ? 27.630 9.355 -14.947 1.00 73.62 555 TYR A O 1
ATOM 4648 N N . LYS A 1 556 ? 29.562 9.807 -13.900 1.00 75.88 556 LYS A N 1
ATOM 4649 C CA . LYS A 1 556 ? 29.074 11.048 -13.280 1.00 75.88 556 LYS A CA 1
ATOM 4650 C C . LYS A 1 556 ? 28.606 12.087 -14.297 1.00 75.88 556 LYS A C 1
ATOM 4652 O O . LYS A 1 556 ? 27.623 12.782 -14.055 1.00 75.88 556 LYS A O 1
ATOM 4657 N N . ARG A 1 557 ? 29.274 12.179 -15.452 1.00 76.12 557 ARG A N 1
ATOM 4658 C CA . ARG A 1 557 ? 28.862 13.082 -16.538 1.00 76.12 557 ARG A CA 1
ATOM 4659 C C . ARG A 1 557 ? 27.465 12.759 -17.049 1.00 76.12 557 ARG A C 1
ATOM 4661 O O . ARG A 1 557 ? 26.702 13.685 -17.297 1.00 76.12 557 ARG A O 1
ATOM 4668 N N . LEU A 1 558 ? 27.091 11.484 -17.123 1.00 76.75 558 LEU A N 1
ATOM 4669 C CA . LEU A 1 558 ? 25.759 11.075 -17.580 1.00 76.75 558 LEU A CA 1
ATOM 4670 C C . LEU A 1 558 ? 24.637 11.589 -16.665 1.00 76.75 558 LEU A C 1
ATOM 4672 O O . LEU A 1 558 ? 23.526 11.816 -17.138 1.00 76.75 558 LEU A O 1
ATOM 4676 N N . PHE A 1 559 ? 24.913 11.870 -15.386 1.00 73.62 559 PHE A N 1
ATOM 4677 C CA . PHE A 1 559 ? 23.936 12.526 -14.512 1.00 73.62 559 PHE A CA 1
ATOM 4678 C C . PHE A 1 559 ? 23.633 13.969 -14.921 1.00 73.62 559 PHE A C 1
ATOM 4680 O O . PHE A 1 559 ? 22.584 14.484 -14.555 1.00 73.62 559 PHE A O 1
ATOM 4687 N N . LEU A 1 560 ? 24.515 14.650 -15.647 1.00 72.62 560 LEU A N 1
ATOM 4688 C CA . LEU A 1 560 ? 24.442 16.100 -15.868 1.00 72.62 560 LEU A CA 1
ATOM 4689 C C . LEU A 1 560 ? 24.325 16.484 -17.352 1.00 72.62 560 LEU A C 1
ATOM 4691 O O . LEU A 1 560 ? 24.234 17.673 -17.662 1.00 72.62 560 LEU A O 1
ATOM 4695 N N . ILE A 1 561 ? 24.328 15.491 -18.245 1.00 72.19 561 ILE A N 1
ATOM 4696 C CA . ILE A 1 561 ? 24.152 15.648 -19.693 1.00 72.19 561 ILE A CA 1
ATOM 4697 C C . ILE A 1 561 ? 22.657 15.716 -20.051 1.00 72.19 561 ILE A C 1
ATOM 4699 O O . ILE A 1 561 ? 21.798 15.186 -19.338 1.00 72.19 561 ILE A O 1
ATOM 4703 N N . GLU A 1 562 ? 22.348 16.388 -21.161 1.00 68.56 562 GLU A N 1
ATOM 4704 C CA . GLU A 1 562 ? 21.025 16.357 -21.777 1.00 68.56 562 GLU A CA 1
ATOM 4705 C C . GLU A 1 562 ? 20.757 15.014 -22.455 1.00 68.56 562 GLU A C 1
ATOM 4707 O O . GLU A 1 562 ? 21.495 14.559 -23.323 1.00 68.56 562 GLU A O 1
ATOM 4712 N N . HIS A 1 563 ? 19.645 14.387 -22.087 1.00 75.62 563 HIS A N 1
ATOM 4713 C CA . HIS A 1 563 ? 19.291 13.048 -22.556 1.00 75.62 563 HIS A CA 1
ATOM 4714 C C . HIS A 1 563 ? 18.488 13.054 -23.862 1.00 75.62 563 HIS A C 1
ATOM 4716 O O . HIS A 1 563 ? 17.764 12.100 -24.112 1.00 75.62 563 HIS A O 1
ATOM 4722 N N . ILE A 1 564 ? 18.541 14.115 -24.675 1.00 81.56 564 ILE A N 1
ATOM 4723 C CA . ILE A 1 564 ? 17.706 14.226 -25.888 1.00 81.56 564 ILE A CA 1
ATOM 4724 C C . ILE A 1 564 ? 18.049 13.101 -26.868 1.00 81.56 564 ILE A C 1
ATOM 4726 O O . ILE A 1 564 ? 17.197 12.268 -27.166 1.00 81.56 564 ILE A O 1
ATOM 4730 N N . GLU A 1 565 ? 19.312 13.016 -27.276 1.00 83.19 565 GLU A N 1
ATOM 4731 C CA . GLU A 1 565 ? 19.773 11.976 -28.201 1.00 83.19 565 GLU A CA 1
ATOM 4732 C C . GLU A 1 565 ? 19.728 10.578 -27.556 1.00 83.19 565 GLU A C 1
ATOM 4734 O O . GLU A 1 565 ? 19.377 9.595 -28.206 1.00 83.19 565 GLU A O 1
ATOM 4739 N N . LEU A 1 566 ? 19.966 10.475 -26.238 1.00 87.31 566 LEU A N 1
ATOM 4740 C CA . LEU A 1 566 ? 19.765 9.216 -25.510 1.00 87.31 566 LEU A CA 1
ATOM 4741 C C . LEU A 1 566 ? 18.303 8.754 -25.587 1.00 87.31 566 LEU A C 1
ATOM 4743 O O . LEU A 1 566 ? 18.045 7.576 -25.812 1.00 87.31 566 LEU A O 1
ATOM 4747 N N . ASN A 1 567 ? 17.336 9.658 -25.424 1.00 90.56 567 ASN A N 1
ATOM 4748 C CA . ASN A 1 567 ? 15.921 9.321 -25.545 1.00 90.56 567 ASN A CA 1
ATOM 4749 C C . ASN A 1 567 ? 15.598 8.812 -26.948 1.00 90.56 567 ASN A C 1
ATOM 4751 O O . ASN A 1 567 ? 14.848 7.850 -27.071 1.00 90.56 567 ASN A O 1
ATOM 4755 N N . GLU A 1 568 ? 16.160 9.419 -27.992 1.00 90.75 568 GLU A N 1
ATOM 4756 C CA . GLU A 1 568 ? 15.982 8.962 -29.374 1.00 90.75 568 GLU A CA 1
ATOM 4757 C C . GLU A 1 568 ? 16.519 7.540 -29.562 1.00 90.75 568 GLU A C 1
ATOM 4759 O O . GLU A 1 568 ? 15.791 6.675 -30.053 1.00 90.75 568 GLU A O 1
ATOM 4764 N N . ILE A 1 569 ? 17.724 7.255 -29.059 1.00 91.88 569 ILE A N 1
ATOM 4765 C CA . ILE A 1 569 ? 18.316 5.907 -29.064 1.00 91.88 569 ILE A CA 1
ATOM 4766 C C . ILE A 1 569 ? 17.417 4.905 -28.335 1.00 91.88 569 ILE A C 1
ATOM 4768 O O . ILE A 1 569 ? 17.101 3.838 -28.859 1.00 91.88 569 ILE A O 1
ATOM 4772 N N . LEU A 1 570 ? 16.949 5.246 -27.137 1.00 93.81 570 LEU A N 1
ATOM 4773 C CA . LEU A 1 570 ? 16.071 4.374 -26.361 1.00 93.81 570 LEU A CA 1
ATOM 4774 C C . LEU A 1 570 ? 14.719 4.143 -27.054 1.00 93.81 570 LEU A C 1
ATOM 4776 O O . LEU A 1 570 ? 14.182 3.037 -27.011 1.00 93.81 570 LEU A O 1
ATOM 4780 N N . ARG A 1 571 ? 14.179 5.145 -27.756 1.00 93.94 571 ARG A N 1
ATOM 4781 C CA . ARG A 1 571 ? 12.958 4.988 -28.562 1.00 93.94 571 ARG A CA 1
ATOM 4782 C C . ARG A 1 571 ? 13.161 4.031 -29.733 1.00 93.94 571 ARG A C 1
ATOM 4784 O O . ARG A 1 571 ? 12.225 3.309 -30.063 1.00 93.94 571 ARG A O 1
ATOM 4791 N N . LEU A 1 572 ? 14.352 3.966 -30.332 1.00 94.19 572 LEU A N 1
ATOM 4792 C CA . LEU A 1 572 ? 14.657 2.981 -31.378 1.00 94.19 572 LEU A CA 1
ATOM 4793 C C . LEU A 1 572 ? 14.540 1.545 -30.853 1.00 94.19 572 LEU A C 1
ATOM 4795 O O . LEU A 1 572 ? 13.878 0.710 -31.475 1.00 94.19 572 LEU A O 1
ATOM 4799 N N . PHE A 1 573 ? 15.112 1.275 -29.677 1.00 94.19 573 PHE A N 1
ATOM 4800 C CA . PHE A 1 573 ? 14.977 -0.024 -29.016 1.00 94.19 573 PHE A CA 1
ATOM 4801 C C . PHE A 1 573 ? 13.524 -0.311 -28.620 1.00 94.19 573 PHE A C 1
ATOM 4803 O O . PHE A 1 573 ? 13.030 -1.404 -28.880 1.00 94.19 573 PHE A O 1
ATOM 4810 N N . GLU A 1 574 ? 12.787 0.668 -28.092 1.00 93.06 574 GLU A N 1
ATOM 4811 C CA . GLU A 1 574 ? 11.363 0.504 -27.766 1.00 93.06 574 GLU A CA 1
ATOM 4812 C C . GLU A 1 574 ? 10.507 0.172 -29.005 1.00 93.06 574 GLU A C 1
ATOM 4814 O O . GLU A 1 574 ? 9.653 -0.712 -28.954 1.00 93.06 574 GLU A O 1
ATOM 4819 N N . ILE A 1 575 ? 10.757 0.827 -30.144 1.00 93.56 575 ILE A N 1
ATOM 4820 C CA . ILE A 1 575 ? 10.069 0.548 -31.416 1.00 93.56 575 ILE A CA 1
ATOM 4821 C C . ILE A 1 575 ? 10.313 -0.899 -31.862 1.00 93.56 575 ILE A C 1
ATOM 4823 O O . ILE A 1 575 ? 9.391 -1.561 -32.349 1.00 93.56 575 ILE A O 1
ATOM 4827 N N . SER A 1 576 ? 11.529 -1.411 -31.665 1.00 91.19 576 SER A N 1
ATOM 4828 C CA . SER A 1 576 ? 11.885 -2.784 -32.033 1.00 91.19 576 SER A CA 1
ATOM 4829 C C . SER A 1 576 ? 11.136 -3.854 -31.227 1.00 91.19 576 SER A C 1
ATOM 4831 O O . SER A 1 576 ? 10.938 -4.964 -31.731 1.00 91.19 576 SER A O 1
ATOM 4833 N N . LEU A 1 577 ? 10.617 -3.508 -30.038 1.00 91.25 577 LEU A N 1
ATOM 4834 C CA . LEU A 1 577 ? 9.839 -4.427 -29.198 1.00 91.25 577 LEU A CA 1
ATOM 4835 C C . LEU A 1 577 ? 8.532 -4.897 -29.855 1.00 91.25 577 LEU A C 1
ATOM 4837 O O . LEU A 1 577 ? 7.918 -5.871 -29.426 1.00 91.25 577 LEU A O 1
ATOM 4841 N N . GLN A 1 578 ? 8.100 -4.228 -30.927 1.00 89.00 578 GLN A N 1
ATOM 4842 C CA . GLN A 1 578 ? 6.976 -4.677 -31.749 1.00 89.00 578 GLN A CA 1
ATOM 4843 C C . GLN A 1 578 ? 7.271 -5.977 -32.511 1.00 89.00 578 GLN A C 1
ATOM 4845 O O . GLN A 1 578 ? 6.330 -6.647 -32.940 1.00 89.00 578 GLN A O 1
ATOM 4850 N N . LEU A 1 579 ? 8.549 -6.304 -32.725 1.00 88.44 579 LEU A N 1
ATOM 4851 C CA . LEU A 1 579 ? 8.998 -7.466 -33.495 1.00 88.44 579 LEU A CA 1
ATOM 4852 C C . LEU A 1 579 ? 9.786 -8.471 -32.646 1.00 88.44 579 LEU A C 1
ATOM 4854 O O . LEU A 1 579 ? 9.764 -9.661 -32.955 1.00 88.44 579 LEU A O 1
ATOM 4858 N N . VAL A 1 580 ? 10.473 -8.014 -31.596 1.00 90.25 580 VAL A N 1
ATOM 4859 C CA . VAL A 1 580 ? 11.400 -8.829 -30.796 1.00 90.25 580 VAL A CA 1
ATOM 4860 C C . VAL A 1 580 ? 11.176 -8.592 -29.300 1.00 90.25 580 VAL A C 1
ATOM 4862 O O . VAL A 1 580 ? 10.710 -7.532 -28.907 1.00 90.25 580 VAL A O 1
ATOM 4865 N N . SER A 1 581 ? 11.482 -9.565 -28.439 1.00 89.50 581 SER A N 1
ATOM 4866 C CA . SER A 1 581 ? 11.428 -9.359 -26.986 1.00 89.50 581 SER A CA 1
ATOM 4867 C C . SER A 1 581 ? 12.625 -8.547 -26.480 1.00 89.50 581 SER A C 1
ATOM 4869 O O . SER A 1 581 ? 13.730 -8.653 -27.013 1.00 89.50 581 SER A O 1
ATOM 4871 N N . GLU A 1 582 ? 12.427 -7.789 -25.399 1.00 90.50 582 GLU A N 1
ATOM 4872 C CA . GLU A 1 582 ? 13.498 -7.009 -24.759 1.00 90.50 582 GLU A CA 1
ATOM 4873 C C . GLU A 1 582 ? 14.654 -7.901 -24.286 1.00 90.50 582 GLU A C 1
ATOM 4875 O O . GLU A 1 582 ? 15.819 -7.559 -24.469 1.00 90.50 582 GLU A O 1
ATOM 4880 N N . GLU A 1 583 ? 14.337 -9.087 -23.760 1.00 89.50 583 GLU A N 1
ATOM 4881 C CA . GLU A 1 583 ? 15.334 -10.051 -23.284 1.00 89.50 583 GLU A CA 1
ATOM 4882 C C . GLU A 1 583 ? 16.264 -10.533 -24.407 1.00 89.50 583 GLU A C 1
ATOM 4884 O O . GLU A 1 583 ? 17.466 -10.672 -24.195 1.00 89.50 583 GLU A O 1
ATOM 4889 N N . ASN A 1 584 ? 15.747 -10.723 -25.627 1.00 86.69 584 ASN A N 1
ATOM 4890 C CA . ASN A 1 584 ? 16.587 -11.101 -26.765 1.00 86.69 584 ASN A CA 1
ATOM 4891 C C . ASN A 1 584 ? 17.584 -9.986 -27.103 1.00 86.69 584 ASN A C 1
ATOM 4893 O O . ASN A 1 584 ? 18.761 -10.263 -27.314 1.00 86.69 584 ASN A O 1
ATOM 4897 N N . ILE A 1 585 ? 17.129 -8.728 -27.115 1.00 88.19 585 ILE A N 1
ATOM 4898 C CA . ILE A 1 585 ? 17.997 -7.571 -27.377 1.00 88.19 585 ILE A CA 1
ATOM 4899 C C . ILE A 1 585 ? 19.056 -7.460 -26.276 1.00 88.19 585 ILE A C 1
ATOM 4901 O O . ILE A 1 585 ? 20.239 -7.293 -26.566 1.00 88.19 585 ILE A O 1
ATOM 4905 N N . ARG A 1 586 ? 18.649 -7.601 -25.011 1.00 87.69 586 ARG A N 1
ATOM 4906 C CA . ARG A 1 586 ? 19.549 -7.545 -23.855 1.00 87.69 586 ARG A CA 1
ATOM 4907 C C . ARG A 1 586 ? 20.622 -8.632 -23.901 1.00 87.69 586 ARG A C 1
ATOM 4909 O O . ARG A 1 586 ? 21.783 -8.346 -23.622 1.00 87.69 586 ARG A O 1
ATOM 4916 N N . ASN A 1 587 ? 20.253 -9.858 -24.270 1.00 85.50 587 ASN A N 1
ATOM 4917 C CA . ASN A 1 587 ? 21.206 -10.957 -24.425 1.00 85.50 587 ASN A CA 1
ATOM 4918 C C . ASN A 1 587 ? 22.229 -10.656 -25.517 1.00 85.50 587 ASN A C 1
ATOM 4920 O O . ASN A 1 587 ? 23.419 -10.847 -25.293 1.00 85.50 587 ASN A O 1
ATOM 4924 N N . ILE A 1 588 ? 21.794 -10.079 -26.636 1.00 82.31 588 ILE A N 1
ATOM 4925 C CA . ILE A 1 588 ? 22.702 -9.669 -27.710 1.00 82.31 588 ILE A CA 1
ATOM 4926 C C . ILE A 1 588 ? 23.652 -8.570 -27.222 1.00 82.31 588 ILE A C 1
ATOM 4928 O O . ILE A 1 588 ? 24.849 -8.694 -27.438 1.00 82.31 588 ILE A O 1
ATOM 4932 N N . ILE A 1 589 ? 23.179 -7.556 -26.488 1.00 80.69 589 ILE A N 1
ATOM 4933 C CA . ILE A 1 589 ? 24.054 -6.531 -25.877 1.00 80.69 589 ILE A CA 1
ATOM 4934 C C . ILE A 1 589 ? 25.106 -7.170 -24.956 1.00 80.69 589 ILE A C 1
ATOM 4936 O O . ILE A 1 589 ? 26.261 -6.762 -24.960 1.00 80.69 589 ILE A O 1
ATOM 4940 N N . ARG A 1 590 ? 24.741 -8.196 -24.184 1.00 77.06 590 ARG A N 1
ATOM 4941 C CA . ARG A 1 590 ? 25.682 -8.894 -23.292 1.00 77.06 590 ARG A CA 1
ATOM 4942 C C . ARG A 1 590 ? 26.686 -9.765 -24.044 1.00 77.06 590 ARG A C 1
ATOM 4944 O O . ARG A 1 590 ? 27.839 -9.844 -23.637 1.00 77.06 590 ARG A O 1
ATOM 4951 N N . GLU A 1 591 ? 26.258 -10.416 -25.121 1.00 73.00 591 GLU A N 1
ATOM 4952 C CA . GLU A 1 591 ? 27.105 -11.276 -25.957 1.00 73.00 591 GLU A CA 1
ATOM 4953 C C . GLU A 1 591 ? 28.033 -10.482 -26.890 1.00 73.00 591 GLU A C 1
ATOM 4955 O O . GLU A 1 591 ? 29.068 -10.997 -27.309 1.00 73.00 591 GLU A O 1
ATOM 4960 N N . GLN A 1 592 ? 27.693 -9.225 -27.189 1.00 71.06 592 GLN A N 1
ATOM 4961 C CA . GLN A 1 592 ? 28.486 -8.314 -28.022 1.00 71.06 592 GLN A CA 1
ATOM 4962 C C . GLN A 1 592 ? 29.869 -7.995 -27.462 1.00 71.06 592 GLN A C 1
ATOM 4964 O O . GLN A 1 592 ? 30.744 -7.576 -28.221 1.00 71.06 592 GLN A O 1
ATOM 4969 N N . TRP A 1 593 ? 30.056 -8.147 -26.152 1.00 67.44 593 TRP A N 1
ATOM 4970 C CA . TRP A 1 593 ? 31.247 -7.700 -25.453 1.00 67.44 593 TRP A CA 1
ATOM 4971 C C . TRP A 1 593 ? 32.133 -8.880 -25.037 1.00 67.44 593 TRP A C 1
ATOM 4973 O O . TRP A 1 593 ? 31.727 -9.734 -24.248 1.00 67.44 593 TRP A O 1
ATOM 4983 N N . ILE A 1 594 ? 33.365 -8.923 -25.554 1.00 65.38 594 ILE A N 1
ATOM 4984 C CA . ILE A 1 594 ? 34.379 -9.920 -25.178 1.00 65.38 594 ILE A CA 1
ATOM 4985 C C . ILE A 1 594 ? 35.696 -9.202 -24.820 1.00 65.38 594 ILE A C 1
ATOM 4987 O O . ILE A 1 594 ? 36.244 -8.458 -25.631 1.00 65.38 594 ILE A O 1
ATOM 4991 N N . GLU A 1 595 ? 36.221 -9.446 -23.612 1.00 57.41 595 GLU A N 1
ATOM 4992 C CA . GLU A 1 595 ? 37.482 -8.886 -23.074 1.00 57.41 595 GLU A CA 1
ATOM 4993 C C . GLU A 1 595 ? 38.721 -9.814 -23.297 1.00 57.41 595 GLU A C 1
ATOM 4995 O O . GLU A 1 595 ? 38.574 -10.971 -23.694 1.00 57.41 595 GLU A O 1
ATOM 5000 N N . ILE A 1 596 ? 39.961 -9.323 -23.077 1.00 55.34 596 ILE A N 1
ATOM 5001 C CA . ILE A 1 596 ? 41.198 -9.727 -23.815 1.00 55.34 596 ILE A CA 1
ATOM 5002 C C . ILE A 1 596 ? 42.261 -10.509 -23.022 1.00 55.34 596 ILE A C 1
ATOM 5004 O O . ILE A 1 596 ? 42.511 -10.173 -21.866 1.00 55.34 596 ILE A O 1
ATOM 5008 N N . PRO A 1 597 ? 43.057 -11.384 -23.680 1.00 54.62 597 PRO A N 1
ATOM 5009 C CA . PRO A 1 597 ? 42.844 -11.928 -25.017 1.00 54.62 597 PRO A CA 1
ATOM 5010 C C . PRO A 1 597 ? 42.113 -13.264 -24.893 1.00 54.62 597 PRO A C 1
ATOM 5012 O O . PRO A 1 597 ? 42.585 -14.153 -24.177 1.00 54.62 597 PRO A O 1
ATOM 5015 N N . PRO A 1 598 ? 41.017 -13.493 -25.630 1.00 55.34 598 PRO A N 1
ATOM 5016 C CA . PRO A 1 598 ? 40.609 -14.854 -25.898 1.00 55.34 598 PRO A CA 1
ATOM 5017 C C . PRO A 1 598 ? 41.637 -15.438 -26.866 1.00 55.34 598 PRO A C 1
ATOM 5019 O O . PRO A 1 598 ? 41.892 -14.886 -27.932 1.00 55.34 598 PRO A O 1
ATOM 5022 N N . SER A 1 599 ? 42.200 -16.595 -26.544 1.00 57.38 599 SER A N 1
ATOM 5023 C CA . SER A 1 599 ? 42.981 -17.373 -27.510 1.00 57.38 599 SER A CA 1
ATOM 5024 C C . SER A 1 599 ? 42.145 -17.836 -28.717 1.00 57.38 599 SER A C 1
ATOM 5026 O O . SER A 1 599 ? 42.714 -18.313 -29.697 1.00 57.38 599 SER A O 1
ATOM 5028 N N . ILE A 1 600 ? 40.808 -17.718 -28.654 1.00 65.88 600 ILE A N 1
ATOM 5029 C CA . ILE A 1 600 ? 39.849 -18.133 -29.685 1.00 65.88 600 ILE A CA 1
ATOM 5030 C C . ILE A 1 600 ? 38.663 -17.154 -29.713 1.00 65.88 600 ILE A C 1
ATOM 5032 O O . ILE A 1 600 ? 37.888 -17.094 -28.757 1.00 65.88 600 ILE A O 1
ATOM 5036 N N . ILE A 1 601 ? 38.486 -16.438 -30.824 1.00 72.00 601 ILE A N 1
ATOM 5037 C CA . ILE A 1 601 ? 37.278 -15.652 -31.113 1.00 72.00 601 ILE A CA 1
ATOM 5038 C C . ILE A 1 601 ? 36.211 -16.605 -31.660 1.00 72.00 601 ILE A C 1
ATOM 5040 O O . ILE A 1 601 ? 36.462 -17.355 -32.606 1.00 72.00 601 ILE A O 1
ATOM 5044 N N . LYS A 1 602 ? 35.021 -16.608 -31.055 1.00 73.94 602 LYS A N 1
ATOM 5045 C CA . LYS A 1 602 ? 33.894 -17.420 -31.532 1.00 73.94 602 LYS A CA 1
ATOM 5046 C C . LYS A 1 602 ? 33.178 -16.698 -32.670 1.00 73.94 602 LYS A C 1
ATOM 5048 O O . LYS A 1 602 ? 32.966 -15.495 -32.599 1.00 73.94 602 LYS A O 1
ATOM 5053 N N . SER A 1 603 ? 32.761 -17.455 -33.682 1.00 77.81 603 SER A N 1
ATOM 5054 C CA . SER A 1 603 ? 31.866 -16.947 -34.724 1.00 77.81 603 SER A CA 1
ATOM 5055 C C . SER A 1 603 ? 30.522 -16.557 -34.103 1.00 77.81 603 SER A C 1
ATOM 5057 O O . SER A 1 603 ? 29.900 -17.388 -33.441 1.00 77.81 603 SER A O 1
ATOM 5059 N N . SER A 1 604 ? 30.069 -15.330 -34.358 1.00 81.19 604 SER A N 1
ATOM 5060 C CA . SER A 1 604 ? 28.769 -14.793 -33.931 1.00 81.19 604 SER A CA 1
ATOM 5061 C C . SER A 1 604 ? 27.911 -14.441 -35.146 1.00 81.19 604 SER A C 1
ATOM 5063 O O . SER A 1 604 ? 28.448 -14.098 -36.193 1.00 81.19 604 SER A O 1
ATOM 5065 N N . GLU A 1 605 ? 26.584 -14.506 -35.039 1.00 79.94 605 GLU A N 1
ATOM 5066 C CA . GLU A 1 605 ? 25.679 -13.962 -36.071 1.00 79.94 605 GLU A CA 1
ATOM 5067 C C . GLU A 1 605 ? 25.553 -12.430 -35.996 1.00 79.94 605 GLU A C 1
ATOM 5069 O O . GLU A 1 605 ? 24.944 -11.818 -36.866 1.00 79.94 605 GLU A O 1
ATOM 5074 N N . PHE A 1 606 ? 26.171 -11.815 -34.986 1.00 86.38 606 PHE A N 1
ATOM 5075 C CA . PHE A 1 606 ? 26.126 -10.389 -34.687 1.00 86.38 606 PHE A CA 1
ATOM 5076 C C . PHE A 1 606 ? 27.525 -9.763 -34.739 1.00 86.38 606 PHE A C 1
ATOM 5078 O O . PHE A 1 606 ? 28.542 -10.453 -34.602 1.00 86.38 606 PHE A O 1
ATOM 5085 N N . TYR A 1 607 ? 27.579 -8.442 -34.898 1.00 86.62 607 TYR A N 1
ATOM 5086 C CA . TYR A 1 607 ? 28.800 -7.665 -34.723 1.00 86.62 607 TYR A CA 1
ATOM 5087 C C . TYR A 1 607 ? 29.325 -7.828 -33.300 1.00 86.62 607 TYR A C 1
ATOM 5089 O O . TYR A 1 607 ? 28.572 -7.703 -32.332 1.00 86.62 607 TYR A O 1
ATOM 5097 N N . THR A 1 608 ? 30.621 -8.091 -33.178 1.00 85.00 608 THR A N 1
ATOM 5098 C CA . THR A 1 608 ? 31.282 -8.303 -31.885 1.00 85.00 608 THR A CA 1
ATOM 5099 C C . THR A 1 608 ? 32.304 -7.202 -31.647 1.00 85.00 608 THR A C 1
ATOM 5101 O O . THR A 1 608 ? 33.128 -6.926 -32.520 1.00 85.00 608 THR A O 1
ATOM 5104 N N . LEU A 1 609 ? 32.256 -6.585 -30.467 1.00 84.12 609 LEU A N 1
ATOM 5105 C CA . LEU A 1 609 ? 33.207 -5.565 -30.047 1.00 84.12 609 LEU A CA 1
ATOM 5106 C C . LEU A 1 609 ? 34.325 -6.222 -29.232 1.00 84.12 609 LEU A C 1
ATOM 5108 O O . LEU A 1 609 ? 34.086 -6.825 -28.185 1.00 84.12 609 LEU A O 1
ATOM 5112 N N . VAL A 1 610 ? 35.555 -6.087 -29.716 1.00 81.31 610 VAL A N 1
ATOM 5113 C CA . VAL A 1 610 ? 36.761 -6.609 -29.077 1.00 81.31 610 VAL A CA 1
ATOM 5114 C C . VAL A 1 610 ? 37.637 -5.416 -28.729 1.00 81.31 610 VAL A C 1
ATOM 5116 O O . VAL A 1 610 ? 38.249 -4.801 -29.596 1.00 81.31 610 VAL A O 1
ATOM 5119 N N . LEU A 1 611 ? 37.694 -5.053 -27.452 1.00 78.38 611 LEU A N 1
ATOM 5120 C CA . LEU A 1 611 ? 38.769 -4.178 -26.973 1.00 78.38 611 LEU A CA 1
ATOM 5121 C C . LEU A 1 611 ? 40.091 -4.946 -27.178 1.00 78.38 611 LEU A C 1
ATOM 5123 O O . LEU A 1 611 ? 40.039 -6.161 -27.148 1.00 78.38 611 LEU A O 1
ATOM 5127 N N . VAL A 1 612 ? 41.258 -4.331 -27.379 1.00 75.38 612 VAL A N 1
ATOM 5128 C CA . VAL A 1 612 ? 42.583 -4.995 -27.339 1.00 75.38 612 VAL A CA 1
ATOM 5129 C C . VAL A 1 612 ? 43.548 -4.110 -26.549 1.00 75.38 612 VAL A C 1
ATOM 5131 O O . VAL A 1 612 ? 43.553 -2.891 -26.715 1.00 75.38 612 VAL A O 1
ATOM 5134 N N . ASN A 1 613 ? 44.340 -4.717 -25.655 1.00 70.56 613 ASN A N 1
ATOM 5135 C CA . ASN A 1 613 ? 45.296 -4.040 -24.762 1.00 70.56 613 ASN A CA 1
ATOM 5136 C C . ASN A 1 613 ? 44.711 -2.867 -23.951 1.00 70.56 613 ASN A C 1
ATOM 5138 O O . ASN A 1 613 ? 45.442 -1.957 -23.581 1.00 70.56 613 ASN A O 1
ATOM 5142 N N . SER A 1 614 ? 43.403 -2.888 -23.678 1.00 69.88 614 SER A N 1
ATOM 5143 C CA . SER A 1 614 ? 42.682 -1.833 -22.951 1.00 69.88 614 SER A CA 1
ATOM 5144 C C . SER A 1 614 ? 42.705 -0.441 -23.604 1.00 69.88 614 SER A C 1
ATOM 5146 O O . SER A 1 614 ? 42.346 0.532 -22.945 1.00 69.88 614 SER A O 1
ATOM 5148 N N . GLU A 1 615 ? 43.085 -0.331 -24.883 1.00 72.62 615 GLU A N 1
ATOM 5149 C CA . GLU A 1 615 ? 43.277 0.967 -25.552 1.00 72.62 615 GLU A CA 1
ATOM 5150 C C . GLU A 1 615 ? 42.528 1.109 -26.885 1.00 72.62 615 GLU A C 1
ATOM 5152 O O . GLU A 1 615 ? 42.067 2.206 -27.193 1.00 72.62 615 GLU A O 1
ATOM 5157 N N . GLN A 1 616 ? 42.373 0.038 -27.673 1.00 81.50 616 GLN A N 1
ATOM 5158 C CA . GLN A 1 616 ? 41.751 0.118 -29.005 1.00 81.50 616 GLN A CA 1
ATOM 5159 C C . GLN A 1 616 ? 40.570 -0.833 -29.159 1.00 81.50 616 GLN A C 1
ATOM 5161 O O . GLN A 1 616 ? 40.675 -2.017 -28.839 1.00 81.50 616 GLN A O 1
ATOM 5166 N N . PHE A 1 617 ? 39.461 -0.318 -29.690 1.00 84.44 617 PHE A N 1
ATOM 5167 C CA . PHE A 1 617 ? 38.291 -1.114 -30.045 1.00 84.44 617 PHE A CA 1
ATOM 5168 C C . PHE A 1 617 ? 38.399 -1.637 -31.479 1.00 84.44 617 PHE A C 1
ATOM 5170 O O . PHE A 1 617 ? 38.643 -0.879 -32.415 1.00 84.44 617 PHE A O 1
ATOM 5177 N N . TYR A 1 618 ? 38.163 -2.933 -31.638 1.00 85.00 618 TYR A N 1
ATOM 5178 C CA . TYR A 1 618 ? 37.996 -3.622 -32.909 1.00 85.00 618 TYR A CA 1
ATOM 5179 C C . TYR A 1 618 ? 36.541 -4.067 -33.034 1.00 85.00 618 TYR A C 1
ATOM 5181 O O . TYR A 1 618 ? 35.961 -4.574 -32.071 1.00 85.00 618 TYR A O 1
ATOM 5189 N N . GLN A 1 619 ? 35.955 -3.898 -34.214 1.00 86.88 619 GLN A N 1
ATOM 5190 C CA . GLN A 1 619 ? 34.604 -4.356 -34.513 1.00 86.88 619 GLN A CA 1
ATOM 5191 C C . GLN A 1 619 ? 34.683 -5.478 -35.545 1.00 86.88 619 GLN A C 1
ATOM 5193 O O . GLN A 1 619 ? 35.109 -5.281 -36.680 1.00 86.8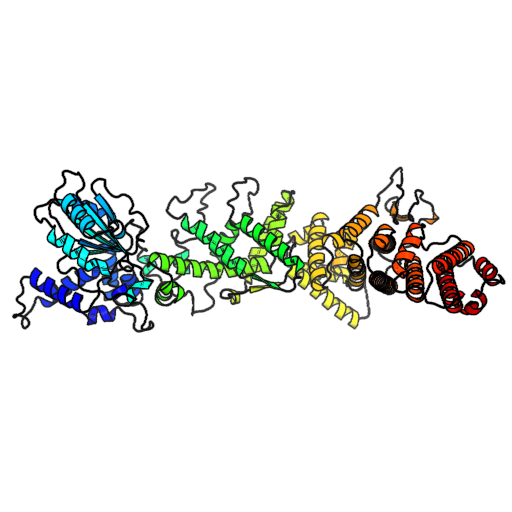8 619 GLN A O 1
ATOM 5198 N N . LEU A 1 620 ? 34.264 -6.674 -35.141 1.00 83.88 620 LEU A N 1
ATOM 5199 C CA . LEU A 1 620 ? 34.233 -7.845 -36.005 1.00 83.88 620 LEU A CA 1
ATOM 5200 C C . LEU A 1 620 ? 32.843 -7.984 -36.632 1.00 83.88 620 LEU A C 1
ATOM 5202 O O . LEU A 1 620 ? 31.862 -8.065 -35.886 1.00 83.88 620 LEU A O 1
ATOM 5206 N N . PRO A 1 621 ? 32.733 -8.048 -37.970 1.00 82.88 621 PRO A N 1
ATOM 5207 C CA . PRO A 1 621 ? 31.473 -8.342 -38.639 1.00 82.88 621 PRO A CA 1
ATOM 5208 C C . PRO A 1 621 ? 30.932 -9.736 -38.279 1.00 82.88 621 PRO A C 1
ATOM 5210 O O . PRO A 1 621 ? 31.715 -10.621 -37.905 1.00 82.88 621 PRO A O 1
ATOM 5213 N N . PRO A 1 622 ? 29.622 -9.980 -38.468 1.00 81.62 622 PRO A N 1
ATOM 5214 C CA . PRO A 1 622 ? 29.030 -11.304 -38.316 1.00 81.62 622 PRO A CA 1
ATOM 5215 C C . PRO A 1 622 ? 29.832 -12.402 -39.030 1.00 81.62 622 PRO A C 1
ATOM 5217 O O . PRO A 1 622 ? 30.301 -12.223 -40.151 1.00 81.62 622 PRO A O 1
ATOM 5220 N N . LYS A 1 623 ? 29.955 -13.563 -38.381 1.00 80.31 623 LYS A N 1
ATOM 5221 C CA . LYS A 1 623 ? 30.623 -14.793 -38.847 1.00 80.31 623 LYS A CA 1
ATOM 5222 C C . LYS A 1 623 ? 32.141 -14.679 -39.040 1.00 80.31 623 LYS A C 1
ATOM 5224 O O . LYS A 1 623 ? 32.753 -15.581 -39.610 1.00 80.31 623 LYS A O 1
ATOM 5229 N N . THR A 1 624 ? 32.756 -13.621 -38.516 1.00 78.69 624 THR A N 1
ATOM 5230 C CA . THR A 1 624 ? 34.212 -13.418 -38.550 1.00 78.69 624 THR A CA 1
ATOM 5231 C C . THR A 1 624 ? 34.870 -13.999 -37.297 1.00 78.69 624 THR A C 1
ATOM 5233 O O . THR A 1 624 ? 34.329 -13.899 -36.198 1.00 78.69 624 THR A O 1
ATOM 5236 N N . THR A 1 625 ? 36.047 -14.612 -37.447 1.00 75.69 625 THR A N 1
ATOM 5237 C CA . THR A 1 625 ? 36.792 -15.243 -36.335 1.00 75.69 625 THR A CA 1
ATOM 5238 C C . THR A 1 625 ? 38.232 -14.745 -36.194 1.00 75.69 625 THR A C 1
ATOM 5240 O O . THR A 1 625 ? 38.974 -15.249 -35.353 1.00 75.69 625 THR A O 1
ATOM 5243 N N . THR A 1 626 ? 38.657 -13.793 -37.023 1.00 74.62 626 THR A N 1
ATOM 5244 C CA . THR A 1 626 ? 40.032 -13.276 -37.083 1.00 74.62 626 THR A CA 1
ATOM 5245 C C . THR A 1 626 ? 40.048 -11.765 -36.893 1.00 74.62 626 THR A C 1
ATOM 5247 O O . THR A 1 626 ? 39.189 -11.067 -37.420 1.00 74.62 626 THR A O 1
ATOM 5250 N N . LEU A 1 627 ? 41.030 -11.271 -36.137 1.00 74.25 627 LEU A N 1
ATOM 5251 C CA . LEU A 1 627 ? 41.323 -9.842 -36.018 1.00 74.25 627 LEU A CA 1
ATOM 5252 C C . LEU A 1 627 ? 42.268 -9.442 -37.152 1.00 74.25 627 LEU A C 1
ATOM 5254 O O . LEU A 1 627 ? 43.379 -9.966 -37.235 1.00 74.25 627 LEU A O 1
ATOM 5258 N N . GLU A 1 628 ? 41.833 -8.519 -38.002 1.00 74.44 628 GLU A N 1
ATOM 5259 C CA . GLU A 1 628 ? 42.662 -7.900 -39.037 1.00 74.44 628 GLU A CA 1
ATOM 5260 C C . GLU A 1 628 ? 42.878 -6.415 -38.710 1.00 74.44 628 GLU A C 1
ATOM 5262 O O . GLU A 1 628 ? 42.084 -5.813 -37.988 1.00 74.44 628 GLU A O 1
ATOM 5267 N N . GLU A 1 629 ? 43.931 -5.787 -39.247 1.00 65.19 629 GLU A N 1
ATOM 5268 C CA . GLU A 1 629 ? 44.172 -4.339 -39.060 1.00 65.19 629 GLU A CA 1
ATOM 5269 C C . GLU A 1 629 ? 43.009 -3.485 -39.595 1.00 65.19 629 GLU A C 1
ATOM 5271 O O . GLU A 1 629 ? 42.715 -2.416 -39.072 1.00 65.19 629 GLU A O 1
ATOM 5276 N N . GLN A 1 630 ? 42.293 -4.008 -40.590 1.00 68.88 630 GLN A N 1
ATOM 5277 C CA . GLN A 1 630 ? 41.092 -3.417 -41.185 1.00 68.88 630 GLN A CA 1
ATOM 5278 C C . GLN A 1 630 ? 39.882 -3.432 -40.232 1.00 68.88 630 GLN A C 1
ATOM 5280 O O . GLN A 1 630 ? 38.869 -2.804 -40.512 1.00 68.88 630 GLN A O 1
ATOM 5285 N N . SER A 1 631 ? 39.958 -4.184 -39.127 1.00 72.50 631 SER A N 1
ATOM 5286 C CA . SER A 1 631 ? 38.873 -4.354 -38.155 1.00 72.50 631 SER A CA 1
ATOM 5287 C C . SER A 1 631 ? 38.906 -3.323 -37.020 1.00 72.50 631 SER A C 1
ATOM 5289 O O . SER A 1 631 ? 38.117 -3.445 -36.082 1.00 72.50 631 SER A O 1
ATOM 5291 N N . ILE A 1 632 ? 39.818 -2.341 -37.057 1.00 82.44 632 ILE A N 1
ATOM 5292 C CA . ILE A 1 632 ? 39.828 -1.219 -36.105 1.00 82.44 632 ILE A CA 1
ATOM 5293 C C . ILE A 1 632 ? 38.514 -0.451 -36.252 1.00 82.44 632 ILE A C 1
ATOM 5295 O O . ILE A 1 632 ? 38.113 -0.091 -37.356 1.00 82.44 632 ILE A O 1
ATOM 5299 N N . PHE A 1 633 ? 37.831 -0.212 -35.135 1.00 85.12 633 PHE A N 1
ATOM 5300 C CA . PHE A 1 633 ? 36.524 0.421 -35.171 1.00 85.12 633 PHE A CA 1
ATOM 5301 C C . PHE A 1 633 ? 36.645 1.949 -35.184 1.00 85.12 633 PHE A C 1
ATOM 5303 O O . PHE A 1 633 ? 37.059 2.557 -34.197 1.00 85.12 633 PHE A O 1
ATOM 5310 N N . GLU A 1 634 ? 36.249 2.570 -36.293 1.00 83.19 634 GLU A N 1
ATOM 5311 C CA . GLU A 1 634 ? 36.150 4.025 -36.440 1.00 83.19 634 GLU A CA 1
ATOM 5312 C C . GLU A 1 634 ? 34.777 4.528 -35.956 1.00 83.19 634 GLU A C 1
ATOM 5314 O O . GLU A 1 634 ? 33.857 4.741 -36.746 1.00 83.19 634 GLU A O 1
ATOM 5319 N N . TYR A 1 635 ? 34.627 4.686 -34.639 1.00 83.50 635 TYR A N 1
ATOM 5320 C CA . TYR A 1 635 ? 33.389 5.153 -34.001 1.00 83.50 635 TYR A CA 1
ATOM 5321 C C . TYR A 1 635 ? 33.399 6.669 -33.739 1.00 83.50 635 TYR A C 1
ATOM 5323 O O . TYR A 1 635 ? 34.462 7.269 -33.553 1.00 83.50 635 TYR A O 1
ATOM 5331 N N . GLN A 1 636 ? 32.218 7.298 -33.686 1.00 81.38 636 GLN A N 1
ATOM 5332 C CA . GLN A 1 636 ? 32.073 8.732 -33.372 1.00 81.38 636 GLN A CA 1
ATOM 5333 C C . GLN A 1 636 ? 31.601 8.974 -31.933 1.00 81.38 636 GLN A C 1
ATOM 5335 O O . GLN A 1 636 ? 32.082 9.895 -31.268 1.00 81.38 636 GLN A O 1
ATOM 5340 N N . GLY A 1 637 ? 30.679 8.141 -31.452 1.00 81.06 637 GLY A N 1
ATOM 5341 C CA . GLY A 1 637 ? 30.063 8.243 -30.134 1.00 81.06 637 GLY A CA 1
ATOM 5342 C C . GLY A 1 637 ? 30.596 7.210 -29.142 1.00 81.06 637 GLY A C 1
ATOM 5343 O O . GLY A 1 637 ? 31.801 7.023 -28.976 1.00 81.06 637 GLY A O 1
ATOM 5344 N N . ASP A 1 638 ? 29.683 6.539 -28.435 1.00 84.06 638 ASP A N 1
ATOM 5345 C CA . ASP A 1 638 ? 30.045 5.385 -27.608 1.00 84.06 638 ASP A CA 1
ATOM 5346 C C . ASP A 1 638 ? 30.064 4.103 -28.463 1.00 84.06 638 ASP A C 1
ATOM 5348 O O . ASP A 1 638 ? 29.019 3.737 -29.014 1.00 84.06 638 ASP A O 1
ATOM 5352 N N . PRO A 1 639 ? 31.199 3.380 -28.538 1.00 86.12 639 PRO A N 1
ATOM 5353 C CA . PRO A 1 639 ? 31.335 2.211 -29.405 1.00 86.12 639 PRO A CA 1
ATOM 5354 C C . PRO A 1 639 ? 30.383 1.066 -29.033 1.00 86.12 639 PRO A C 1
ATOM 5356 O O . PRO A 1 639 ? 29.981 0.291 -29.905 1.00 86.12 639 PRO A O 1
ATOM 5359 N N . MET A 1 640 ? 29.986 0.962 -27.758 1.00 86.69 640 MET A N 1
ATOM 5360 C CA . MET A 1 640 ? 29.012 -0.030 -27.306 1.00 86.69 640 MET A CA 1
ATOM 5361 C C . MET A 1 640 ? 27.614 0.297 -27.831 1.00 86.69 640 MET A C 1
ATOM 5363 O O . MET A 1 640 ? 26.900 -0.594 -28.288 1.00 86.69 640 MET A O 1
ATOM 5367 N N . ILE A 1 641 ? 27.227 1.575 -27.797 1.00 88.69 641 ILE A N 1
ATOM 5368 C CA . ILE A 1 641 ? 25.917 2.028 -28.278 1.00 88.69 641 ILE A CA 1
ATOM 5369 C C . ILE A 1 641 ? 25.834 1.887 -29.799 1.00 88.69 641 ILE A C 1
ATOM 5371 O O . ILE A 1 641 ? 24.853 1.333 -30.292 1.00 88.69 641 ILE A O 1
ATOM 5375 N N . GLU A 1 642 ? 26.862 2.316 -30.539 1.00 89.75 642 GLU A N 1
ATOM 5376 C CA . GLU A 1 642 ? 26.902 2.159 -32.001 1.00 89.75 642 GLU A CA 1
ATOM 5377 C C . GLU A 1 642 ? 26.807 0.683 -32.404 1.00 89.75 642 GLU A C 1
ATOM 5379 O O . GLU A 1 642 ? 25.957 0.313 -33.213 1.00 89.75 642 GLU A O 1
ATOM 5384 N N . THR A 1 643 ? 27.592 -0.192 -31.766 1.00 89.81 643 THR A N 1
ATOM 5385 C CA . THR A 1 643 ? 27.539 -1.643 -32.022 1.00 89.81 643 THR A CA 1
ATOM 5386 C C . THR A 1 643 ? 26.183 -2.243 -31.634 1.00 89.81 643 THR A C 1
ATOM 5388 O O . THR A 1 643 ? 25.648 -3.086 -32.355 1.00 89.81 643 THR A O 1
ATOM 5391 N N . SER A 1 644 ? 25.570 -1.779 -30.540 1.00 91.62 644 SER A N 1
ATOM 5392 C CA . SER A 1 644 ? 24.230 -2.217 -30.129 1.00 91.62 644 SER A CA 1
ATOM 5393 C C . SER A 1 644 ? 23.158 -1.822 -31.148 1.00 91.62 644 SER A C 1
ATOM 5395 O O . SER A 1 644 ? 22.262 -2.617 -31.422 1.00 91.62 644 SER A O 1
ATOM 5397 N N . LEU A 1 645 ? 23.255 -0.628 -31.744 1.00 92.44 645 LEU A N 1
ATOM 5398 C CA . LEU A 1 645 ? 22.364 -0.178 -32.819 1.00 92.44 645 LEU A CA 1
ATOM 5399 C C . LEU A 1 645 ? 22.580 -0.977 -34.112 1.00 92.44 645 LEU A C 1
ATOM 5401 O O . LEU A 1 645 ? 21.605 -1.369 -34.754 1.00 92.44 645 LEU A O 1
ATOM 5405 N N . MET A 1 646 ? 23.831 -1.285 -34.466 1.00 91.19 646 MET A N 1
ATOM 5406 C CA . MET A 1 646 ? 24.125 -2.147 -35.618 1.00 91.19 646 MET A CA 1
ATOM 5407 C C . MET A 1 646 ? 23.544 -3.551 -35.423 1.00 91.19 646 MET A C 1
ATOM 5409 O O . MET A 1 646 ? 22.914 -4.108 -36.320 1.00 91.19 646 MET A O 1
ATOM 5413 N N . ASN A 1 647 ? 23.673 -4.109 -34.223 1.00 91.31 647 ASN A N 1
ATOM 5414 C CA . ASN A 1 647 ? 23.118 -5.421 -33.905 1.00 91.31 647 ASN A CA 1
ATOM 5415 C C . ASN A 1 647 ? 21.606 -5.432 -33.731 1.00 91.31 647 ASN A C 1
ATOM 5417 O O . ASN A 1 647 ? 20.979 -6.461 -33.976 1.00 91.31 647 ASN A O 1
ATOM 5421 N N . LEU A 1 648 ? 21.001 -4.300 -33.373 1.00 92.50 648 LEU A N 1
ATOM 5422 C CA . LEU A 1 648 ? 19.557 -4.144 -33.453 1.00 92.50 648 LEU A CA 1
ATOM 5423 C C . LEU A 1 648 ? 19.079 -4.350 -34.895 1.00 92.50 648 LEU A C 1
ATOM 5425 O O . LEU A 1 648 ? 18.096 -5.059 -35.104 1.00 92.50 648 LEU A O 1
ATOM 5429 N N . ILE A 1 649 ? 19.790 -3.782 -35.878 1.00 91.75 649 ILE A N 1
ATOM 5430 C CA . ILE A 1 649 ? 19.501 -3.983 -37.305 1.00 91.75 649 ILE A CA 1
ATOM 5431 C C . ILE A 1 649 ? 19.655 -5.462 -37.681 1.00 91.75 649 ILE A C 1
ATOM 5433 O O . ILE A 1 649 ? 18.732 -6.037 -38.255 1.00 91.75 649 ILE A O 1
ATOM 5437 N N . GLU A 1 650 ? 20.761 -6.109 -37.310 1.00 89.44 650 GLU A N 1
ATOM 5438 C CA . GLU A 1 650 ? 20.962 -7.541 -37.588 1.00 89.44 650 GLU A CA 1
ATOM 5439 C C . GLU A 1 650 ? 19.851 -8.414 -36.982 1.00 89.44 650 GLU A C 1
ATOM 5441 O O . GLU A 1 650 ? 19.327 -9.325 -37.624 1.00 89.44 650 GLU A O 1
ATOM 5446 N N . LEU A 1 651 ? 19.419 -8.092 -35.763 1.00 89.75 651 LEU A N 1
ATOM 5447 C CA . LEU A 1 651 ? 18.383 -8.836 -35.061 1.00 89.75 651 LEU A CA 1
ATOM 5448 C C . LEU A 1 651 ? 17.019 -8.703 -35.732 1.00 89.75 651 LEU A C 1
ATOM 5450 O O . LEU A 1 651 ? 16.356 -9.713 -35.977 1.00 89.75 651 LEU A O 1
ATOM 5454 N N . ILE A 1 652 ? 16.582 -7.478 -36.034 1.00 90.00 652 ILE A N 1
ATOM 5455 C CA . ILE A 1 652 ? 15.264 -7.267 -36.646 1.00 90.00 652 ILE A CA 1
ATOM 5456 C C . ILE A 1 652 ? 15.201 -7.833 -38.068 1.00 90.00 652 ILE A C 1
ATOM 5458 O O . ILE A 1 652 ? 14.106 -8.174 -38.516 1.00 90.00 652 ILE A O 1
ATOM 5462 N N . LEU A 1 653 ? 16.344 -7.937 -38.757 1.00 88.94 653 LEU A N 1
ATOM 5463 C CA . LEU A 1 653 ? 16.484 -8.527 -40.092 1.00 88.94 653 LEU A CA 1
ATOM 5464 C C . LEU A 1 653 ? 16.706 -10.047 -40.070 1.00 88.94 653 LEU A C 1
ATOM 5466 O O . LEU A 1 653 ? 16.670 -10.687 -41.122 1.00 88.94 653 LEU A O 1
ATOM 5470 N N . SER A 1 654 ? 16.915 -10.643 -38.895 1.00 87.19 654 SER A N 1
ATOM 5471 C CA . SER A 1 654 ? 17.177 -12.074 -38.778 1.00 87.19 654 SER A CA 1
ATOM 5472 C C . SER A 1 654 ? 16.025 -12.919 -39.334 1.00 87.19 654 SER A C 1
ATOM 5474 O O . SER A 1 654 ? 14.837 -12.599 -39.197 1.00 87.19 654 SER A O 1
ATOM 5476 N N . SER A 1 655 ? 16.378 -14.056 -39.941 1.00 83.12 655 SER A N 1
ATOM 5477 C CA . SER A 1 655 ? 15.396 -14.983 -40.517 1.00 83.12 655 SER A CA 1
ATOM 5478 C C . SER A 1 655 ? 14.361 -15.422 -39.476 1.00 83.12 655 SER A C 1
ATOM 5480 O O . SER A 1 655 ? 13.169 -15.478 -39.772 1.00 83.12 655 SER A O 1
ATOM 5482 N N . SER A 1 656 ? 14.781 -15.637 -38.225 1.00 84.06 656 SER A N 1
ATOM 5483 C CA . SER A 1 656 ? 13.876 -16.008 -37.136 1.00 84.06 656 SER A CA 1
ATOM 5484 C C . SER A 1 656 ? 12.778 -14.959 -36.916 1.00 84.06 656 SER A C 1
ATOM 5486 O O . SER A 1 656 ? 11.604 -15.327 -36.862 1.00 84.06 656 SER A O 1
ATOM 5488 N N . VAL A 1 657 ? 13.103 -13.666 -36.870 1.00 86.81 657 VAL A N 1
ATOM 5489 C CA . VAL A 1 657 ? 12.119 -12.586 -36.678 1.00 86.81 657 VAL A CA 1
ATOM 5490 C C . VAL A 1 657 ? 11.177 -12.474 -37.879 1.00 86.81 657 VAL A C 1
ATOM 5492 O O . VAL A 1 657 ? 9.955 -12.421 -37.709 1.00 86.81 657 VAL A O 1
ATOM 5495 N N . ILE A 1 658 ? 11.715 -12.524 -39.101 1.00 86.31 658 ILE A N 1
ATOM 5496 C CA . ILE A 1 658 ? 10.921 -12.411 -40.335 1.00 86.31 658 ILE A CA 1
ATOM 5497 C C . ILE A 1 658 ? 9.954 -13.598 -40.492 1.00 86.31 658 ILE A C 1
ATOM 5499 O O . ILE A 1 658 ? 8.796 -13.402 -40.870 1.00 86.31 658 ILE A O 1
ATOM 5503 N N . GLN A 1 659 ? 10.368 -14.822 -40.143 1.00 83.88 659 GLN A N 1
ATOM 5504 C CA . GLN A 1 659 ? 9.500 -16.008 -40.201 1.00 83.88 659 GLN A CA 1
ATOM 5505 C C . GLN A 1 659 ? 8.305 -15.918 -39.245 1.00 83.88 659 GLN A C 1
ATOM 5507 O O . GLN A 1 659 ? 7.187 -16.308 -39.604 1.00 83.88 659 GLN A O 1
ATOM 5512 N N . HIS A 1 660 ? 8.512 -15.361 -38.051 1.00 85.81 660 HIS A N 1
ATOM 5513 C CA . HIS A 1 660 ? 7.458 -15.198 -37.048 1.00 85.81 660 HIS A CA 1
ATOM 5514 C C . HIS A 1 660 ? 6.549 -13.991 -37.309 1.00 85.81 660 HIS A C 1
ATOM 5516 O O . HIS A 1 660 ? 5.469 -13.892 -36.717 1.00 85.81 660 HIS A O 1
ATOM 5522 N N . ALA A 1 661 ? 6.932 -13.094 -38.220 1.00 85.75 661 ALA A N 1
ATOM 5523 C CA . ALA A 1 661 ? 6.119 -11.942 -38.556 1.00 85.75 661 ALA A CA 1
ATOM 5524 C C . ALA A 1 661 ? 4.788 -12.358 -39.208 1.00 85.75 661 ALA A C 1
ATOM 5526 O O . ALA A 1 661 ? 4.724 -13.228 -40.085 1.00 85.75 661 ALA A O 1
ATOM 5527 N N . LYS A 1 662 ? 3.703 -11.710 -38.770 1.00 85.75 662 LYS A N 1
ATOM 5528 C CA . LYS A 1 662 ? 2.331 -11.958 -39.253 1.00 85.75 662 LYS A CA 1
ATOM 5529 C C . LYS A 1 662 ? 1.832 -10.886 -40.217 1.00 85.75 662 LYS A C 1
ATOM 5531 O O . LYS A 1 662 ? 0.853 -11.106 -40.920 1.00 85.75 662 LYS A O 1
ATOM 5536 N N . ASN A 1 663 ? 2.474 -9.719 -40.226 1.00 86.12 663 ASN A N 1
ATOM 5537 C CA . ASN A 1 663 ? 2.018 -8.559 -40.977 1.00 86.12 663 ASN A CA 1
ATOM 5538 C C . ASN A 1 663 ? 3.203 -7.807 -41.595 1.00 86.12 663 ASN A C 1
ATOM 5540 O O . ASN A 1 663 ? 4.011 -7.212 -40.885 1.00 86.12 663 ASN A O 1
ATOM 5544 N N . ILE A 1 664 ? 3.264 -7.773 -42.927 1.00 87.00 664 ILE A N 1
ATOM 5545 C CA . ILE A 1 664 ? 4.311 -7.057 -43.666 1.00 87.00 664 ILE A CA 1
ATOM 5546 C C . ILE A 1 664 ? 4.256 -5.534 -43.468 1.00 87.00 664 ILE A C 1
ATOM 5548 O O . ILE A 1 664 ? 5.292 -4.874 -43.497 1.00 87.00 664 ILE A O 1
ATOM 5552 N N . GLN A 1 665 ? 3.076 -4.957 -43.212 1.00 85.38 665 GLN A N 1
ATOM 5553 C CA . GLN A 1 665 ? 2.940 -3.523 -42.931 1.00 85.38 665 GLN A CA 1
ATOM 5554 C C . GLN A 1 665 ? 3.569 -3.156 -41.588 1.00 85.38 665 GLN A C 1
ATOM 5556 O O . GLN A 1 665 ? 4.192 -2.101 -41.476 1.00 85.38 665 GLN A O 1
ATOM 5561 N N . GLN A 1 666 ? 3.440 -4.036 -40.590 1.00 86.56 666 GLN A N 1
ATOM 5562 C CA . GLN A 1 666 ? 4.078 -3.861 -39.287 1.00 86.56 666 GLN A CA 1
ATOM 5563 C C . GLN A 1 666 ? 5.600 -3.829 -39.458 1.00 86.56 666 GLN A C 1
ATOM 5565 O O . GLN A 1 666 ? 6.215 -2.846 -39.067 1.00 86.56 666 GLN A O 1
ATOM 5570 N N . ILE A 1 667 ? 6.175 -4.812 -40.166 1.00 88.00 667 ILE A N 1
ATOM 5571 C CA . ILE A 1 667 ? 7.613 -4.848 -40.495 1.00 88.00 667 ILE A CA 1
ATOM 5572 C C . ILE A 1 667 ? 8.044 -3.557 -41.205 1.00 88.00 667 ILE A C 1
ATOM 5574 O O . ILE A 1 667 ? 8.975 -2.885 -40.771 1.00 88.00 667 ILE A O 1
ATOM 5578 N N . THR A 1 668 ? 7.324 -3.168 -42.265 1.00 88.38 668 THR A N 1
ATOM 5579 C CA . THR A 1 668 ? 7.642 -1.968 -43.060 1.00 88.38 668 THR A CA 1
ATOM 5580 C C . THR A 1 668 ? 7.663 -0.707 -42.198 1.00 88.38 668 THR A C 1
ATOM 5582 O O . THR A 1 668 ? 8.549 0.137 -42.351 1.00 88.38 668 THR A O 1
ATOM 5585 N N . THR A 1 669 ? 6.679 -0.570 -41.305 1.00 89.94 669 THR A N 1
ATOM 5586 C CA . THR A 1 669 ? 6.532 0.593 -40.426 1.00 89.94 669 THR A CA 1
ATOM 5587 C C . THR A 1 669 ? 7.654 0.626 -39.397 1.00 89.94 669 THR A C 1
ATOM 5589 O O . THR A 1 669 ? 8.339 1.642 -39.297 1.00 89.94 669 THR A O 1
ATOM 5592 N N . THR A 1 670 ? 7.897 -0.483 -38.692 1.00 90.25 670 THR A N 1
ATOM 5593 C CA . THR A 1 670 ? 8.966 -0.594 -37.691 1.00 90.25 670 THR A CA 1
ATOM 5594 C C . THR A 1 670 ? 10.334 -0.313 -38.316 1.00 90.25 670 THR A C 1
ATOM 5596 O O . THR A 1 670 ? 11.066 0.535 -37.814 1.00 90.25 670 THR A O 1
ATOM 5599 N N . TYR A 1 671 ? 10.655 -0.931 -39.458 1.00 93.06 671 TYR A N 1
ATOM 5600 C CA . TYR A 1 671 ? 11.933 -0.718 -40.148 1.00 93.06 671 TYR A CA 1
ATOM 5601 C C . TYR A 1 671 ? 12.097 0.727 -40.620 1.00 93.06 671 TYR A C 1
ATOM 5603 O O . TYR A 1 671 ? 13.157 1.315 -40.440 1.00 93.06 671 TYR A O 1
ATOM 5611 N N . SER A 1 672 ? 11.046 1.329 -41.189 1.00 90.62 672 SER A N 1
ATOM 5612 C CA . SER A 1 672 ? 11.106 2.723 -41.652 1.00 90.62 672 SER A CA 1
ATOM 5613 C C . SER A 1 672 ? 11.312 3.706 -40.498 1.00 90.62 672 SER A C 1
ATOM 5615 O O . SER A 1 672 ? 12.040 4.684 -40.661 1.00 90.62 672 SER A O 1
ATOM 5617 N N . LEU A 1 673 ? 10.684 3.462 -39.342 1.00 93.38 673 LEU A N 1
ATOM 5618 C CA . LEU A 1 673 ? 10.867 4.285 -38.145 1.00 93.38 673 LEU A CA 1
ATOM 5619 C C . LEU A 1 673 ? 12.286 4.155 -37.586 1.00 93.38 673 LEU A C 1
ATOM 5621 O O . LEU A 1 673 ? 12.899 5.178 -37.292 1.00 93.38 673 LEU A O 1
ATOM 5625 N N . ILE A 1 674 ? 12.818 2.930 -37.507 1.00 93.44 674 ILE A N 1
ATOM 5626 C CA . ILE A 1 674 ? 14.191 2.686 -37.049 1.00 93.44 674 ILE A CA 1
ATOM 5627 C C . ILE A 1 674 ? 15.196 3.342 -38.002 1.00 93.44 674 ILE A C 1
ATOM 5629 O O . ILE A 1 674 ? 16.045 4.109 -37.561 1.00 93.44 674 ILE A O 1
ATOM 5633 N N . ALA A 1 675 ? 15.056 3.124 -39.313 1.00 91.56 675 ALA A N 1
ATOM 5634 C CA . ALA A 1 675 ? 15.963 3.687 -40.309 1.00 91.56 675 ALA A CA 1
ATOM 5635 C C . ALA A 1 675 ? 15.962 5.222 -40.307 1.00 91.56 675 ALA A C 1
ATOM 5637 O O . ALA A 1 675 ? 17.008 5.848 -40.477 1.00 91.56 675 ALA A O 1
ATOM 5638 N N . LYS A 1 676 ? 14.785 5.836 -40.120 1.00 91.88 676 LYS A N 1
ATOM 5639 C CA . LYS A 1 676 ? 14.672 7.288 -39.981 1.00 91.88 676 LYS A CA 1
ATOM 5640 C C . LYS A 1 676 ? 15.356 7.768 -38.702 1.00 91.88 676 LYS A C 1
ATOM 5642 O O . LYS A 1 676 ? 16.160 8.683 -38.783 1.00 91.88 676 LYS A O 1
ATOM 5647 N N . GLY A 1 677 ? 15.043 7.163 -37.558 1.00 90.62 677 GLY A N 1
ATOM 5648 C CA . GLY A 1 677 ? 15.576 7.628 -36.281 1.00 90.62 677 GLY A CA 1
ATOM 5649 C C . GLY A 1 677 ? 17.092 7.463 -36.181 1.00 90.62 677 GLY A C 1
ATOM 5650 O O . GLY A 1 677 ? 17.740 8.387 -35.723 1.00 90.62 677 GLY A O 1
ATOM 5651 N N . ILE A 1 678 ? 17.670 6.372 -36.704 1.00 91.75 678 ILE A N 1
ATOM 5652 C CA . ILE A 1 678 ? 19.134 6.203 -36.770 1.00 91.75 678 ILE A CA 1
ATOM 5653 C C . ILE A 1 678 ? 19.786 7.298 -37.621 1.00 91.75 678 ILE A C 1
ATOM 5655 O O . ILE A 1 678 ? 20.810 7.844 -37.236 1.00 91.75 678 ILE A O 1
ATOM 5659 N N . ARG A 1 679 ? 19.192 7.640 -38.770 1.00 88.50 679 ARG A N 1
ATOM 5660 C CA . ARG A 1 679 ? 19.722 8.686 -39.659 1.00 88.50 679 ARG A CA 1
ATOM 5661 C C . ARG A 1 679 ? 19.671 10.082 -39.030 1.00 88.50 679 ARG A C 1
ATOM 5663 O O . ARG A 1 679 ? 20.451 10.941 -39.419 1.00 88.50 679 ARG A O 1
ATOM 5670 N N . ASP A 1 680 ? 18.715 10.318 -38.138 1.00 88.12 680 ASP A N 1
ATOM 5671 C CA . ASP A 1 680 ? 18.514 11.618 -37.503 1.00 88.12 680 ASP A CA 1
ATOM 5672 C C . ASP A 1 680 ? 19.435 11.802 -36.257 1.00 88.12 680 ASP A C 1
ATOM 5674 O O . ASP A 1 680 ? 19.474 12.901 -35.704 1.00 88.12 680 ASP A O 1
ATOM 5678 N N . LEU A 1 681 ? 20.208 10.775 -35.847 1.00 87.69 681 LEU A N 1
ATOM 5679 C CA . LEU A 1 681 ? 21.244 10.872 -34.801 1.00 87.69 681 LEU A CA 1
ATOM 5680 C C . LEU A 1 681 ? 22.447 11.694 -35.295 1.00 87.69 681 LEU A C 1
ATOM 5682 O O . LEU A 1 681 ? 22.874 11.551 -36.439 1.00 87.69 681 LEU A O 1
ATOM 5686 N N . ASN A 1 682 ? 23.024 12.527 -34.425 1.00 83.75 682 ASN A N 1
ATOM 5687 C CA . ASN A 1 682 ? 24.119 13.439 -34.783 1.00 83.75 682 ASN A CA 1
ATOM 5688 C C . ASN A 1 682 ? 25.486 12.970 -34.270 1.00 83.75 682 ASN A C 1
ATOM 5690 O O . ASN A 1 682 ? 26.503 13.269 -34.890 1.00 83.75 682 ASN A O 1
ATOM 5694 N N . SER A 1 683 ? 25.516 12.273 -33.132 1.00 83.44 683 SER A N 1
ATOM 5695 C CA . SER A 1 683 ? 26.749 11.895 -32.428 1.00 83.44 683 SER A CA 1
ATOM 5696 C C . SER A 1 683 ? 27.145 10.429 -32.622 1.00 83.44 683 SER A C 1
ATOM 5698 O O . SER A 1 683 ? 28.173 10.013 -32.093 1.00 83.44 683 SER A O 1
ATOM 5700 N N . TYR A 1 684 ? 26.326 9.633 -33.316 1.00 86.00 684 TYR A N 1
ATOM 5701 C CA . TYR A 1 684 ? 26.505 8.186 -33.458 1.00 86.00 684 TYR A CA 1
ATOM 5702 C C . TYR A 1 684 ? 26.469 7.776 -34.925 1.00 86.00 684 TYR A C 1
ATOM 5704 O O . TYR A 1 684 ? 25.547 8.151 -35.650 1.00 86.00 684 TYR A O 1
ATOM 5712 N N . ASN A 1 685 ? 27.428 6.947 -35.339 1.00 84.62 685 ASN A N 1
ATOM 5713 C CA . ASN A 1 685 ? 27.476 6.393 -36.688 1.00 84.62 685 ASN A CA 1
ATOM 5714 C C . ASN A 1 685 ? 27.056 4.908 -36.707 1.00 84.62 685 ASN A C 1
ATOM 5716 O O . ASN A 1 685 ? 27.509 4.108 -35.891 1.00 84.62 685 ASN A O 1
ATOM 5720 N N . VAL A 1 686 ? 26.178 4.521 -37.640 1.00 87.00 686 VAL A N 1
ATOM 5721 C CA . VAL A 1 686 ? 25.656 3.146 -37.770 1.00 87.00 686 VAL A CA 1
ATOM 5722 C C . VAL A 1 686 ? 25.884 2.641 -39.192 1.00 87.00 686 VAL A C 1
ATOM 5724 O O . VAL A 1 686 ? 25.085 2.878 -40.098 1.00 87.00 686 VAL A O 1
ATOM 5727 N N . ASN A 1 687 ? 26.978 1.905 -39.370 1.00 83.12 687 ASN A N 1
ATOM 5728 C CA . ASN A 1 687 ? 27.515 1.535 -40.680 1.00 83.12 687 ASN A CA 1
ATOM 5729 C C . ASN A 1 687 ? 26.624 0.567 -41.479 1.00 83.12 687 ASN A C 1
ATOM 5731 O O . ASN A 1 687 ? 26.641 0.597 -42.701 1.00 83.12 687 ASN A O 1
ATOM 5735 N N . ASN A 1 688 ? 25.805 -0.273 -40.836 1.00 86.56 688 ASN A N 1
ATOM 5736 C CA . ASN A 1 688 ? 24.914 -1.210 -41.538 1.00 86.56 688 ASN A CA 1
ATOM 5737 C C . ASN A 1 688 ? 23.497 -0.652 -41.790 1.00 86.56 688 ASN A C 1
ATOM 5739 O O . ASN A 1 688 ? 22.564 -1.415 -42.049 1.00 86.56 688 ASN A O 1
ATOM 5743 N N . LEU A 1 689 ? 23.300 0.672 -41.746 1.00 87.62 689 LEU A N 1
ATOM 5744 C CA . LEU A 1 689 ? 21.997 1.288 -42.024 1.00 87.62 689 LEU A CA 1
ATOM 5745 C C . LEU A 1 689 ? 21.504 1.029 -43.461 1.00 87.62 689 LEU A C 1
ATOM 5747 O O . LEU A 1 689 ? 20.302 0.835 -43.670 1.00 87.62 689 LEU A O 1
ATOM 5751 N N . GLU A 1 690 ? 22.406 0.998 -44.445 1.00 83.81 690 GLU A N 1
ATOM 5752 C CA . GLU A 1 690 ? 22.044 0.748 -45.849 1.00 83.81 690 GLU A CA 1
ATOM 5753 C C . GLU A 1 690 ? 21.472 -0.665 -46.045 1.00 83.81 690 GLU A C 1
ATOM 5755 O O . GLU A 1 690 ? 20.489 -0.847 -46.762 1.00 83.81 690 GLU A O 1
ATOM 5760 N N . LYS A 1 691 ? 21.946 -1.650 -45.270 1.00 86.56 691 LYS A N 1
ATOM 5761 C CA . LYS A 1 691 ? 21.359 -2.999 -45.224 1.00 86.56 691 LYS A CA 1
ATOM 5762 C C . LYS A 1 691 ? 19.866 -2.954 -44.877 1.00 86.56 691 LYS A C 1
ATOM 5764 O O . LYS A 1 691 ? 19.041 -3.567 -45.559 1.00 86.56 691 LYS A O 1
ATOM 5769 N N . LEU A 1 692 ? 19.482 -2.182 -43.856 1.00 88.69 692 LEU A N 1
ATOM 5770 C CA . LEU A 1 692 ? 18.075 -2.003 -43.477 1.00 88.69 692 LEU A CA 1
ATOM 5771 C C . LEU A 1 692 ? 17.266 -1.309 -44.586 1.00 88.69 692 LEU A C 1
ATOM 5773 O O . LEU A 1 692 ? 16.114 -1.676 -44.833 1.00 88.69 692 LEU A O 1
ATOM 5777 N N . ARG A 1 693 ? 17.852 -0.324 -45.277 1.00 86.69 693 ARG A N 1
ATOM 5778 C CA . ARG A 1 693 ? 17.199 0.387 -46.390 1.00 86.69 693 ARG A CA 1
ATOM 5779 C C . ARG A 1 693 ? 16.956 -0.519 -47.587 1.00 86.69 693 ARG A C 1
ATOM 5781 O O . ARG A 1 693 ? 15.834 -0.526 -48.096 1.00 86.69 693 ARG A O 1
ATOM 5788 N N . SER A 1 694 ? 17.923 -1.355 -47.945 1.00 86.50 694 SER A N 1
ATOM 5789 C CA . SER A 1 694 ? 17.766 -2.404 -48.950 1.00 86.50 694 SER A CA 1
ATOM 5790 C C . SER A 1 694 ? 16.591 -3.337 -48.613 1.00 86.50 694 SER A C 1
ATOM 5792 O O . SER A 1 694 ? 15.703 -3.559 -49.444 1.00 86.50 694 SER A O 1
ATOM 5794 N N . PHE A 1 695 ? 16.478 -3.805 -47.365 1.00 88.12 695 PHE A N 1
ATOM 5795 C CA . PHE A 1 695 ? 15.314 -4.593 -46.935 1.00 88.12 695 PHE A CA 1
ATOM 5796 C C . PHE A 1 695 ? 13.987 -3.826 -47.057 1.00 88.12 695 PHE A C 1
ATOM 5798 O O . PHE A 1 695 ? 12.992 -4.383 -47.529 1.00 88.12 695 PHE A O 1
ATOM 5805 N N . ILE A 1 696 ? 13.947 -2.542 -46.686 1.00 88.50 696 ILE A N 1
ATOM 5806 C CA . ILE A 1 696 ? 12.752 -1.697 -46.850 1.00 88.50 696 ILE A CA 1
ATOM 5807 C C . ILE A 1 696 ? 12.366 -1.572 -48.332 1.00 88.50 696 ILE A C 1
ATOM 5809 O O . ILE A 1 696 ? 11.180 -1.666 -48.664 1.00 88.50 696 ILE A O 1
ATOM 5813 N N . SER A 1 697 ? 13.336 -1.377 -49.226 1.00 87.56 697 SER A N 1
ATOM 5814 C CA . SER A 1 697 ? 13.115 -1.290 -50.674 1.00 87.56 697 SER A CA 1
ATOM 5815 C C . SER A 1 697 ? 12.562 -2.600 -51.238 1.00 87.56 697 SER A C 1
ATOM 5817 O O . SER A 1 697 ? 11.574 -2.574 -51.979 1.00 87.56 697 SER A O 1
ATOM 5819 N N . LEU A 1 698 ? 13.095 -3.750 -50.806 1.00 88.62 698 LEU A N 1
ATOM 5820 C CA . LEU A 1 698 ? 12.566 -5.073 -51.158 1.00 88.62 698 LEU A CA 1
ATOM 5821 C C . LEU A 1 698 ? 11.114 -5.234 -50.695 1.00 88.62 698 LEU A C 1
ATOM 5823 O O . LEU A 1 698 ? 10.245 -5.599 -51.487 1.00 88.62 698 LEU A O 1
ATOM 5827 N N . ILE A 1 699 ? 10.828 -4.913 -49.433 1.00 88.31 699 ILE A N 1
ATOM 5828 C CA . ILE A 1 699 ? 9.481 -5.023 -48.864 1.00 88.31 699 ILE A CA 1
ATOM 5829 C C . ILE A 1 699 ? 8.490 -4.128 -49.617 1.00 88.31 699 ILE A C 1
ATOM 5831 O O . ILE A 1 699 ? 7.384 -4.573 -49.936 1.00 88.31 699 ILE A O 1
ATOM 5835 N N . ARG A 1 700 ? 8.876 -2.889 -49.949 1.00 87.12 700 ARG A N 1
ATOM 5836 C CA . ARG A 1 700 ? 8.062 -1.956 -50.750 1.00 87.12 700 ARG A CA 1
ATOM 5837 C C . ARG A 1 700 ? 7.805 -2.485 -52.159 1.00 87.12 700 ARG A C 1
ATOM 5839 O O . ARG A 1 700 ? 6.680 -2.381 -52.650 1.00 87.12 700 ARG A O 1
ATOM 5846 N N . CYS A 1 701 ? 8.814 -3.074 -52.797 1.00 86.88 701 CYS A N 1
ATOM 5847 C CA . CYS A 1 701 ? 8.673 -3.707 -54.106 1.00 86.88 701 CYS A CA 1
ATOM 5848 C C . CYS A 1 701 ? 7.665 -4.868 -54.043 1.00 86.88 701 CYS A C 1
ATOM 5850 O O . CYS A 1 701 ? 6.674 -4.875 -54.776 1.00 86.88 701 CYS A O 1
ATOM 5852 N N . LEU A 1 702 ? 7.834 -5.787 -53.088 1.00 86.81 702 LEU A N 1
ATOM 5853 C CA . LEU A 1 702 ? 6.947 -6.939 -52.907 1.00 86.81 702 LEU A CA 1
ATOM 5854 C C . LEU A 1 702 ? 5.509 -6.530 -52.569 1.00 86.81 702 LEU A C 1
ATOM 5856 O O . LEU A 1 702 ? 4.566 -7.042 -53.171 1.00 86.81 702 LEU A O 1
ATOM 5860 N N . THR A 1 703 ? 5.316 -5.582 -51.649 1.00 85.56 703 THR A N 1
ATOM 5861 C CA . THR A 1 703 ? 3.971 -5.087 -51.299 1.00 85.56 703 THR A CA 1
ATOM 5862 C C . THR A 1 703 ? 3.273 -4.423 -52.480 1.00 85.56 703 THR A C 1
ATOM 5864 O O . THR A 1 703 ? 2.074 -4.640 -52.662 1.00 85.56 703 THR A O 1
ATOM 5867 N N . THR A 1 704 ? 4.011 -3.686 -53.317 1.00 83.31 704 THR A N 1
ATOM 5868 C CA . THR A 1 704 ? 3.469 -3.061 -54.536 1.00 83.31 704 THR A CA 1
ATOM 5869 C C . THR A 1 704 ? 3.028 -4.107 -55.562 1.00 83.31 704 THR A C 1
ATOM 5871 O O . THR A 1 704 ? 1.990 -3.943 -56.198 1.00 83.31 704 THR A O 1
ATOM 5874 N N . LEU A 1 705 ? 3.792 -5.192 -55.721 1.00 82.31 705 LEU A N 1
ATOM 5875 C CA . LEU A 1 705 ? 3.563 -6.185 -56.777 1.00 82.31 705 LEU A CA 1
ATOM 5876 C C . LEU A 1 705 ? 2.600 -7.317 -56.389 1.00 82.31 705 LEU A C 1
ATOM 5878 O O . LEU A 1 705 ? 1.989 -7.927 -57.269 1.00 82.31 705 LEU A O 1
ATOM 5882 N N . LEU A 1 706 ? 2.505 -7.659 -55.100 1.00 79.19 706 LEU A N 1
ATOM 5883 C CA . LEU A 1 706 ? 1.911 -8.928 -54.650 1.00 79.19 706 LEU A CA 1
ATOM 5884 C C . LEU A 1 706 ? 0.896 -8.783 -53.509 1.00 79.19 706 LEU A C 1
ATOM 5886 O O . LEU A 1 706 ? 0.277 -9.776 -53.129 1.00 79.19 706 LEU A O 1
ATOM 5890 N N . SER A 1 707 ? 0.673 -7.566 -52.995 1.00 76.88 707 SER A N 1
ATOM 5891 C CA . SER A 1 707 ? -0.276 -7.247 -51.913 1.00 76.88 707 SER A CA 1
ATOM 5892 C C . SER A 1 707 ? -0.270 -8.272 -50.758 1.00 76.88 707 SER A C 1
ATOM 5894 O O . SER A 1 707 ? 0.629 -8.245 -49.922 1.00 76.88 707 SER A O 1
ATOM 5896 N N . HIS A 1 708 ? -1.240 -9.193 -50.718 1.00 75.31 708 HIS A N 1
ATOM 5897 C CA . HIS A 1 708 ? -1.451 -10.202 -49.674 1.00 75.31 708 HIS A CA 1
ATOM 5898 C C . HIS A 1 708 ? -0.415 -11.339 -49.652 1.00 75.31 708 HIS A C 1
ATOM 5900 O O . HIS A 1 708 ? -0.187 -11.903 -48.589 1.00 75.31 708 HIS A O 1
ATOM 5906 N N . LYS A 1 709 ? 0.248 -11.649 -50.776 1.00 82.31 709 LYS A N 1
ATOM 5907 C CA . LYS A 1 709 ? 1.298 -12.691 -50.855 1.00 82.31 709 LYS A CA 1
ATOM 5908 C C . LYS A 1 709 ? 2.714 -12.170 -50.598 1.00 82.31 709 LYS A C 1
ATOM 5910 O O . LYS A 1 709 ? 3.675 -12.934 -50.589 1.00 82.31 709 LYS A O 1
ATOM 5915 N N . ALA A 1 710 ? 2.865 -10.859 -50.420 1.00 85.50 710 ALA A N 1
ATOM 5916 C CA . ALA A 1 710 ? 4.171 -10.223 -50.286 1.00 85.50 710 ALA A CA 1
ATOM 5917 C C . ALA A 1 710 ? 4.963 -10.745 -49.072 1.00 85.50 710 ALA A C 1
ATOM 5919 O O . ALA A 1 710 ? 6.185 -10.844 -49.142 1.00 85.50 710 ALA A O 1
ATOM 5920 N N . LEU A 1 711 ? 4.274 -11.106 -47.982 1.00 85.75 711 LEU A N 1
ATOM 5921 C CA . LEU A 1 711 ? 4.903 -11.649 -46.776 1.00 85.75 711 LEU A CA 1
ATOM 5922 C C . LEU A 1 711 ? 5.458 -13.062 -46.988 1.00 85.75 711 LEU A C 1
ATOM 5924 O O . LEU A 1 711 ? 6.558 -13.342 -46.526 1.00 85.75 711 LEU A O 1
ATOM 5928 N N . ASP A 1 712 ? 4.730 -13.927 -47.694 1.00 85.69 712 ASP A N 1
ATOM 5929 C CA . ASP A 1 712 ? 5.159 -15.308 -47.948 1.00 85.69 712 ASP A CA 1
ATOM 5930 C C . ASP A 1 712 ? 6.410 -15.323 -48.832 1.00 85.69 712 ASP A C 1
ATOM 5932 O O . ASP A 1 712 ? 7.408 -15.961 -48.512 1.00 85.69 712 ASP A O 1
ATOM 5936 N N . ILE A 1 713 ? 6.416 -14.492 -49.877 1.00 85.25 713 ILE A N 1
ATOM 5937 C CA . ILE A 1 713 ? 7.574 -14.353 -50.766 1.00 85.25 713 ILE A CA 1
ATOM 5938 C C . ILE A 1 713 ? 8.762 -13.722 -50.031 1.00 85.25 713 ILE A C 1
ATOM 5940 O O . ILE A 1 713 ? 9.895 -14.148 -50.240 1.00 85.25 713 ILE A O 1
ATOM 5944 N N . LEU A 1 714 ? 8.532 -12.748 -49.142 1.00 86.38 714 LEU A N 1
ATOM 5945 C CA . LEU A 1 714 ? 9.591 -12.201 -48.288 1.00 86.38 714 LEU A CA 1
ATOM 5946 C C . LEU A 1 714 ? 10.208 -13.296 -47.402 1.00 86.38 714 LEU A C 1
ATOM 5948 O O . LEU A 1 714 ? 11.429 -13.412 -47.344 1.00 86.38 714 LEU A O 1
ATOM 5952 N N . LYS A 1 715 ? 9.382 -14.135 -46.764 1.00 87.69 715 LYS A N 1
ATOM 5953 C CA . LYS A 1 715 ? 9.845 -15.267 -45.945 1.00 87.69 715 LYS A CA 1
ATOM 5954 C C . LYS A 1 715 ? 10.672 -16.257 -46.759 1.00 87.69 715 LYS A C 1
ATOM 5956 O O . LYS A 1 715 ? 11.740 -16.661 -46.304 1.00 87.69 715 LYS A O 1
ATOM 5961 N N . ASP A 1 716 ? 10.230 -16.600 -47.963 1.00 84.38 716 ASP A N 1
ATOM 5962 C CA . ASP A 1 716 ? 10.938 -17.529 -48.851 1.00 84.38 716 ASP A CA 1
ATOM 5963 C C . ASP A 1 716 ? 12.261 -16.958 -49.378 1.00 84.38 716 ASP A C 1
ATOM 5965 O O . ASP A 1 716 ? 13.244 -17.682 -49.564 1.00 84.38 716 ASP A O 1
ATOM 5969 N N . VAL A 1 717 ? 12.312 -15.649 -49.633 1.00 83.50 717 VAL A N 1
ATOM 5970 C CA . VAL A 1 717 ? 13.545 -14.947 -50.015 1.00 83.50 717 VAL A CA 1
ATOM 5971 C C . VAL A 1 717 ? 14.541 -14.948 -48.854 1.00 83.50 717 VAL A C 1
ATOM 5973 O O . VAL A 1 717 ? 15.702 -15.301 -49.054 1.00 83.50 717 VAL A O 1
ATOM 5976 N N . CYS A 1 718 ? 14.089 -14.657 -47.634 1.00 80.56 718 CYS A N 1
ATOM 5977 C CA . CYS A 1 718 ? 14.936 -14.671 -46.441 1.00 80.56 718 CYS A CA 1
ATOM 5978 C C . CYS A 1 718 ? 15.390 -16.088 -46.035 1.00 80.56 718 CYS A C 1
ATOM 5980 O O . CYS A 1 718 ? 16.514 -16.246 -45.563 1.00 80.56 718 CYS A O 1
ATOM 5982 N N . MET A 1 719 ? 14.589 -17.139 -46.272 1.00 74.88 719 MET A N 1
ATOM 5983 C CA . MET A 1 719 ? 15.040 -18.535 -46.099 1.00 74.88 719 MET A CA 1
ATOM 5984 C C . MET A 1 719 ? 16.166 -18.918 -47.065 1.00 74.88 719 MET A C 1
ATOM 5986 O O . MET A 1 719 ? 17.005 -19.749 -46.731 1.00 74.88 719 MET A O 1
ATOM 5990 N N . GLY A 1 720 ? 16.214 -18.293 -48.244 1.00 65.00 720 GLY A N 1
ATOM 5991 C CA . GLY A 1 720 ? 17.285 -18.454 -49.227 1.00 65.00 720 GLY A CA 1
ATOM 5992 C C . GLY A 1 720 ? 18.573 -17.693 -48.900 1.00 65.00 720 GLY A C 1
ATOM 5993 O O . GLY A 1 720 ? 19.356 -17.446 -49.815 1.00 65.00 720 GLY A O 1
ATOM 5994 N N . SER A 1 721 ? 18.796 -17.309 -47.635 1.00 62.59 721 SER A N 1
ATOM 5995 C CA . SER A 1 721 ? 19.987 -16.588 -47.151 1.00 62.59 721 SER A CA 1
ATOM 5996 C C . SER A 1 721 ? 20.216 -15.202 -47.772 1.00 62.59 721 SER A C 1
ATOM 5998 O O . SER A 1 721 ? 21.353 -14.773 -47.946 1.00 62.59 721 SER A O 1
ATOM 6000 N N . PHE A 1 722 ? 19.141 -14.475 -48.090 1.00 74.75 722 PHE A N 1
ATOM 6001 C CA . PHE A 1 722 ? 19.251 -13.062 -48.452 1.00 74.75 722 PHE A CA 1
ATOM 6002 C C . PHE A 1 722 ? 19.699 -12.227 -47.244 1.00 74.75 722 PHE A C 1
ATOM 6004 O O . PHE A 1 722 ? 18.954 -12.113 -46.272 1.00 74.75 722 PHE A O 1
ATOM 6011 N N . ASP A 1 723 ? 20.891 -11.632 -47.332 1.00 68.38 723 ASP A N 1
ATOM 6012 C CA . ASP A 1 723 ? 21.488 -10.818 -46.263 1.00 68.38 723 ASP A CA 1
ATOM 6013 C C . ASP A 1 723 ? 21.603 -9.328 -46.631 1.00 68.38 723 ASP A C 1
ATOM 6015 O O . ASP A 1 723 ? 22.225 -8.557 -45.912 1.00 68.38 723 ASP A O 1
ATOM 6019 N N . ALA A 1 724 ? 21.045 -8.910 -47.777 1.00 71.00 724 ALA A N 1
ATOM 6020 C CA . ALA A 1 724 ? 21.129 -7.546 -48.327 1.00 71.00 724 ALA A CA 1
ATOM 6021 C C . ALA A 1 724 ? 22.545 -6.928 -48.396 1.00 71.00 724 ALA A C 1
ATOM 6023 O O . ALA A 1 724 ? 22.683 -5.741 -48.673 1.00 71.00 724 ALA A O 1
ATOM 6024 N N . LYS A 1 725 ? 23.592 -7.733 -48.193 1.00 73.25 725 LYS A N 1
ATOM 6025 C CA . LYS A 1 725 ? 24.992 -7.401 -48.420 1.00 73.25 725 LYS A CA 1
ATOM 6026 C C . LYS A 1 725 ? 25.458 -8.207 -49.623 1.00 73.25 725 LYS A C 1
ATOM 6028 O O . LYS A 1 725 ? 25.386 -9.435 -49.617 1.00 73.25 725 LYS A O 1
ATOM 6033 N N . PHE A 1 726 ? 25.869 -7.509 -50.672 1.00 78.50 726 PHE A N 1
ATOM 6034 C CA . PHE A 1 726 ? 26.270 -8.120 -51.932 1.00 78.50 726 PHE A CA 1
ATOM 6035 C C . PHE A 1 726 ? 27.758 -7.892 -52.175 1.00 78.50 726 PHE A C 1
ATOM 6037 O O . PHE A 1 726 ? 28.233 -6.767 -52.072 1.00 78.50 726 PHE A O 1
ATOM 6044 N N . ASP A 1 727 ? 28.475 -8.947 -52.558 1.00 74.75 727 ASP A N 1
ATOM 6045 C CA . ASP A 1 727 ? 29.914 -8.854 -52.835 1.00 74.75 727 ASP A CA 1
ATOM 6046 C C . ASP A 1 727 ? 30.215 -8.238 -54.214 1.00 74.75 727 ASP A C 1
ATOM 6048 O O . ASP A 1 727 ? 31.340 -7.832 -54.477 1.00 74.75 727 ASP A O 1
ATOM 6052 N N . SER A 1 728 ? 29.232 -8.183 -55.125 1.00 82.12 728 SER A N 1
ATOM 6053 C CA . SER A 1 728 ? 29.404 -7.603 -56.466 1.00 82.12 728 SER A CA 1
ATOM 6054 C C . SER A 1 728 ? 28.086 -7.159 -57.103 1.00 82.12 728 SER A C 1
ATOM 6056 O O . SER A 1 728 ? 27.014 -7.700 -56.802 1.00 82.12 728 SER A O 1
ATOM 6058 N N . CYS A 1 729 ? 28.183 -6.264 -58.092 1.00 82.12 729 CYS A N 1
ATOM 6059 C CA . CYS A 1 729 ? 27.051 -5.843 -58.929 1.00 82.12 729 CYS A CA 1
ATOM 6060 C C . CYS A 1 729 ? 26.377 -7.023 -59.654 1.00 82.12 729 CYS A C 1
ATOM 6062 O O . CYS A 1 729 ? 25.156 -7.063 -59.808 1.00 82.12 729 CYS A O 1
ATOM 6064 N N . SER A 1 730 ? 27.161 -8.028 -60.059 1.00 80.25 730 SER A N 1
ATOM 6065 C CA . SER A 1 730 ? 26.638 -9.245 -60.697 1.00 80.25 730 SER A CA 1
ATOM 6066 C C . SER A 1 730 ? 25.771 -10.085 -59.750 1.00 80.25 730 SER A C 1
ATOM 6068 O O . SER A 1 730 ? 24.775 -10.679 -60.174 1.00 80.25 730 SER A O 1
ATOM 6070 N N . GLY A 1 731 ? 26.103 -10.089 -58.454 1.00 81.75 731 GLY A N 1
ATOM 6071 C CA . GLY A 1 731 ? 25.310 -10.737 -57.412 1.00 81.75 731 GLY A CA 1
ATOM 6072 C C . GLY A 1 731 ? 23.947 -10.071 -57.233 1.00 81.75 731 GLY A C 1
ATOM 6073 O O . GLY A 1 731 ? 22.935 -10.769 -57.140 1.00 81.75 731 GLY A O 1
ATOM 6074 N N . ILE A 1 732 ? 23.911 -8.734 -57.280 1.00 85.00 732 ILE A N 1
ATOM 6075 C CA . ILE A 1 732 ? 22.671 -7.944 -57.248 1.00 85.00 732 ILE A CA 1
ATOM 6076 C C . ILE A 1 732 ? 21.783 -8.311 -58.445 1.00 85.00 732 ILE A C 1
ATOM 6078 O O . ILE A 1 732 ? 20.626 -8.693 -58.265 1.00 85.00 732 ILE A O 1
ATOM 6082 N N . HIS A 1 733 ? 22.330 -8.282 -59.662 1.00 85.25 733 HIS A N 1
ATOM 6083 C CA . HIS A 1 733 ? 21.573 -8.593 -60.878 1.00 85.25 733 HIS A CA 1
ATOM 6084 C C . HIS A 1 733 ? 21.030 -10.036 -60.896 1.00 85.25 733 HIS A C 1
ATOM 6086 O O . HIS A 1 733 ? 19.873 -10.292 -61.254 1.00 85.25 733 HIS A O 1
ATOM 6092 N N . CYS A 1 734 ? 21.841 -10.999 -60.443 1.00 84.31 734 CYS A N 1
ATOM 6093 C CA . CYS A 1 734 ? 21.427 -12.395 -60.302 1.00 84.31 734 CYS A CA 1
ATOM 6094 C C . CYS A 1 734 ? 20.259 -12.537 -59.314 1.00 84.31 734 CYS A C 1
ATOM 6096 O O . CYS A 1 734 ? 19.274 -13.221 -59.610 1.00 84.31 734 CYS A O 1
ATOM 6098 N N . PHE A 1 735 ? 20.321 -11.844 -58.173 1.00 86.62 735 PHE A N 1
ATOM 6099 C CA . PHE A 1 735 ? 19.239 -11.830 -57.192 1.00 86.62 735 PHE A CA 1
ATOM 6100 C C . PHE A 1 735 ? 17.938 -11.263 -57.774 1.00 86.62 735 PHE A C 1
ATOM 6102 O O . PHE A 1 735 ? 16.881 -11.880 -57.627 1.00 86.62 735 PHE A O 1
ATOM 6109 N N . ILE A 1 736 ? 18.003 -10.134 -58.483 1.00 87.19 736 ILE A N 1
ATOM 6110 C CA . ILE A 1 736 ? 16.832 -9.507 -59.114 1.00 87.19 736 ILE A CA 1
ATOM 6111 C C . ILE A 1 736 ? 16.198 -10.441 -60.152 1.00 87.19 736 ILE A C 1
ATOM 6113 O O . ILE A 1 736 ? 14.976 -10.610 -60.168 1.00 87.19 736 ILE A O 1
ATOM 6117 N N . THR A 1 737 ? 17.013 -11.128 -60.954 1.00 83.81 737 THR A N 1
ATOM 6118 C CA . THR A 1 737 ? 16.538 -12.110 -61.941 1.00 83.81 737 THR A CA 1
ATOM 6119 C C . THR A 1 737 ? 15.843 -13.301 -61.271 1.00 83.81 737 THR A C 1
ATOM 6121 O O . THR A 1 737 ? 14.766 -13.728 -61.699 1.00 83.81 737 THR A O 1
ATOM 6124 N N . GLN A 1 738 ? 16.408 -13.828 -60.179 1.00 84.06 738 GLN A N 1
ATOM 6125 C CA . GLN A 1 738 ? 15.780 -14.899 -59.396 1.00 84.06 738 GLN A CA 1
ATOM 6126 C C . GLN A 1 738 ? 14.469 -14.435 -58.747 1.00 84.06 738 GLN A C 1
ATOM 6128 O O . GLN A 1 738 ? 13.479 -15.172 -58.751 1.00 84.06 738 GLN A O 1
ATOM 6133 N N . LEU A 1 739 ? 14.430 -13.204 -58.232 1.00 86.06 739 LEU A N 1
ATOM 6134 C CA . LEU A 1 739 ? 13.223 -12.605 -57.675 1.00 86.06 739 LEU A CA 1
ATOM 6135 C C . LEU A 1 739 ? 12.136 -12.459 -58.749 1.00 86.06 739 LEU A C 1
ATOM 6137 O O . LEU A 1 739 ? 10.984 -12.818 -58.505 1.00 86.06 739 LEU A O 1
ATOM 6141 N N . GLN A 1 740 ? 12.497 -12.033 -59.963 1.00 85.38 740 GLN A N 1
ATOM 6142 C CA . GLN A 1 740 ? 11.578 -11.941 -61.100 1.00 85.38 740 GLN A CA 1
ATOM 6143 C C . GLN A 1 740 ? 10.930 -13.293 -61.426 1.00 85.38 740 GLN A C 1
ATOM 6145 O O . GLN A 1 740 ? 9.719 -13.361 -61.647 1.00 85.38 740 GLN A O 1
ATOM 6150 N N . GLN A 1 741 ? 11.713 -14.377 -61.435 1.00 82.81 741 GLN A N 1
ATOM 6151 C CA . GLN A 1 741 ? 11.202 -15.729 -61.682 1.00 82.81 741 GLN A CA 1
ATOM 6152 C C . GLN A 1 741 ? 10.210 -16.171 -60.597 1.00 82.81 741 GLN A C 1
ATOM 6154 O O . GLN A 1 741 ? 9.150 -16.711 -60.920 1.00 82.81 741 GLN A O 1
ATOM 6159 N N . ARG A 1 742 ? 10.504 -15.877 -59.323 1.00 81.94 742 ARG A N 1
ATOM 6160 C CA . ARG A 1 742 ? 9.614 -16.183 -58.188 1.00 81.94 742 ARG A CA 1
ATOM 6161 C C . ARG A 1 742 ? 8.302 -15.396 -58.255 1.00 81.94 742 ARG A C 1
ATOM 6163 O O . ARG A 1 742 ? 7.231 -15.978 -58.109 1.00 81.94 742 ARG A O 1
ATOM 6170 N N . ILE A 1 743 ? 8.361 -14.097 -58.559 1.00 82.31 743 ILE A N 1
ATOM 6171 C CA . ILE A 1 743 ? 7.165 -13.246 -58.705 1.00 82.31 743 ILE A CA 1
ATOM 6172 C C . ILE A 1 743 ? 6.284 -13.725 -59.873 1.00 82.31 743 ILE A C 1
ATOM 6174 O O . ILE A 1 743 ? 5.056 -13.749 -59.752 1.00 82.31 743 ILE A O 1
ATOM 6178 N N . LYS A 1 744 ? 6.893 -14.147 -60.992 1.00 79.00 744 LYS A N 1
ATOM 6179 C CA . LYS A 1 744 ? 6.173 -14.704 -62.152 1.00 79.00 744 LYS A CA 1
ATOM 6180 C C . LYS A 1 744 ? 5.489 -16.041 -61.833 1.00 79.00 744 LYS A C 1
ATOM 6182 O O . LYS A 1 744 ? 4.374 -16.268 -62.303 1.00 79.00 744 LYS A O 1
ATOM 6187 N N . ALA A 1 745 ? 6.109 -16.898 -61.019 1.00 76.38 745 ALA A N 1
ATOM 6188 C CA . ALA A 1 745 ? 5.535 -18.186 -60.616 1.00 76.38 745 ALA A CA 1
ATOM 6189 C C . ALA A 1 745 ? 4.250 -18.038 -59.771 1.00 76.38 745 ALA A C 1
ATOM 6191 O O . ALA A 1 745 ? 3.336 -18.854 -59.884 1.00 76.38 745 ALA A O 1
ATOM 6192 N N . GLU A 1 746 ? 4.137 -16.960 -58.991 1.00 71.88 746 GLU A N 1
ATOM 6193 C CA . GLU A 1 746 ? 3.041 -16.733 -58.036 1.00 71.88 746 GLU A CA 1
ATOM 6194 C C . GLU A 1 746 ? 1.765 -16.093 -58.623 1.00 71.88 746 GLU A C 1
ATOM 6196 O O . GLU A 1 746 ? 0.789 -15.876 -57.891 1.00 71.88 746 GLU A O 1
ATOM 6201 N N . LYS A 1 747 ? 1.738 -15.841 -59.945 1.00 64.62 747 LYS A N 1
ATOM 6202 C CA . LYS A 1 747 ? 0.652 -15.161 -60.688 1.00 64.62 747 LYS A CA 1
ATOM 6203 C C . LYS A 1 747 ? 0.302 -13.786 -60.091 1.00 64.62 747 LYS A C 1
ATOM 6205 O O . LYS A 1 747 ? -0.818 -13.571 -59.626 1.00 64.62 747 LYS A O 1
ATOM 6210 N N . SER A 1 748 ? 1.270 -12.864 -60.096 1.00 61.12 748 SER A N 1
ATOM 6211 C CA . SER A 1 748 ? 1.069 -11.460 -59.695 1.00 61.12 748 SER A CA 1
ATOM 6212 C C . SER A 1 748 ? -0.115 -10.808 -60.430 1.00 61.12 748 SER A C 1
ATOM 6214 O O . SER A 1 748 ? -0.394 -11.106 -61.589 1.00 61.12 748 SER A O 1
ATOM 6216 N N . THR A 1 749 ? -0.812 -9.900 -59.745 1.00 59.31 749 THR A N 1
ATOM 6217 C CA . THR A 1 749 ? -1.906 -9.087 -60.301 1.00 59.31 749 THR A CA 1
ATOM 6218 C C . THR A 1 749 ? -1.412 -7.897 -61.136 1.00 59.31 749 THR A C 1
ATOM 6220 O O . THR A 1 749 ? -2.236 -7.192 -61.714 1.00 59.31 749 THR A O 1
ATOM 6223 N N . ALA A 1 750 ? -0.099 -7.638 -61.170 1.00 64.62 750 ALA A N 1
ATOM 6224 C CA . ALA A 1 750 ? 0.524 -6.559 -61.937 1.00 64.62 750 ALA A CA 1
ATOM 6225 C C . ALA A 1 750 ? 0.886 -7.002 -63.368 1.00 64.62 750 ALA A C 1
ATOM 6227 O O . ALA A 1 750 ? 1.240 -8.156 -63.602 1.00 64.62 750 ALA A O 1
ATOM 6228 N N . ASP A 1 751 ? 0.815 -6.080 -64.330 1.00 76.44 751 ASP A N 1
ATOM 6229 C CA . ASP A 1 751 ? 1.265 -6.308 -65.706 1.00 76.44 751 ASP A CA 1
ATOM 6230 C C . ASP A 1 751 ? 2.799 -6.436 -65.787 1.00 76.44 751 ASP A C 1
ATOM 6232 O O . ASP A 1 751 ? 3.534 -5.893 -64.957 1.00 76.44 751 ASP A O 1
ATOM 6236 N N . GLU A 1 752 ? 3.303 -7.143 -66.807 1.00 76.00 752 GLU A N 1
ATOM 6237 C CA . GLU A 1 752 ? 4.742 -7.433 -66.952 1.00 76.00 752 GLU A CA 1
ATOM 6238 C C . GLU A 1 752 ? 5.612 -6.167 -66.970 1.00 76.00 752 GLU A C 1
ATOM 6240 O O . GLU A 1 752 ? 6.708 -6.171 -66.411 1.00 76.00 752 GLU A O 1
ATOM 6245 N N . ASN A 1 753 ? 5.101 -5.063 -67.523 1.00 78.44 753 ASN A N 1
ATOM 6246 C CA . ASN A 1 753 ? 5.797 -3.776 -67.531 1.00 78.44 753 ASN A CA 1
ATOM 6247 C C . ASN A 1 753 ? 5.927 -3.164 -66.129 1.00 78.44 753 ASN A C 1
ATOM 6249 O O . ASN A 1 753 ? 6.953 -2.554 -65.824 1.00 78.44 753 ASN A O 1
ATOM 6253 N N . THR A 1 754 ? 4.918 -3.308 -65.265 1.00 78.62 754 THR A N 1
ATOM 6254 C CA . THR A 1 754 ? 4.985 -2.819 -63.879 1.00 78.62 754 THR A CA 1
ATOM 6255 C C . THR A 1 754 ? 5.910 -3.685 -63.034 1.00 78.62 754 THR A C 1
ATOM 6257 O O . THR A 1 754 ? 6.686 -3.141 -62.251 1.00 78.62 754 THR A O 1
ATOM 6260 N N . ILE A 1 755 ? 5.895 -5.008 -63.237 1.00 80.75 755 ILE A N 1
ATOM 6261 C CA . ILE A 1 755 ? 6.845 -5.931 -62.594 1.00 80.75 755 ILE A CA 1
ATOM 6262 C C . ILE A 1 755 ? 8.281 -5.563 -62.983 1.00 80.75 755 ILE A C 1
ATOM 6264 O O . ILE A 1 755 ? 9.128 -5.399 -62.109 1.00 80.75 755 ILE A O 1
ATOM 6268 N N . HIS A 1 756 ? 8.542 -5.373 -64.279 1.00 82.00 756 HIS A N 1
ATOM 6269 C CA . HIS A 1 756 ? 9.861 -4.995 -64.788 1.00 82.00 756 HIS A CA 1
ATOM 6270 C C . HIS A 1 756 ? 10.340 -3.656 -64.215 1.00 82.00 756 HIS A C 1
ATOM 6272 O O . HIS A 1 756 ? 11.406 -3.585 -63.613 1.00 82.00 756 HIS A O 1
ATOM 6278 N N . ARG A 1 757 ? 9.513 -2.604 -64.279 1.00 81.19 757 ARG A N 1
ATOM 6279 C CA . ARG A 1 757 ? 9.863 -1.278 -63.734 1.00 81.19 757 ARG A CA 1
ATOM 6280 C C . ARG A 1 757 ? 10.110 -1.287 -62.225 1.00 81.19 757 ARG A C 1
ATOM 6282 O O . ARG A 1 757 ? 10.991 -0.572 -61.752 1.00 81.19 757 ARG A O 1
ATOM 6289 N N . ALA A 1 758 ? 9.327 -2.049 -61.463 1.00 82.88 758 ALA A N 1
ATOM 6290 C CA . ALA A 1 758 ? 9.500 -2.151 -60.017 1.00 82.88 758 ALA A CA 1
ATOM 6291 C C . ALA A 1 758 ? 10.803 -2.877 -59.645 1.00 82.88 758 ALA A C 1
ATOM 6293 O O . ALA A 1 758 ? 11.480 -2.459 -58.708 1.00 82.88 758 ALA A O 1
ATOM 6294 N N . LEU A 1 759 ? 11.179 -3.914 -60.401 1.00 85.19 759 LEU A N 1
ATOM 6295 C CA . LEU A 1 759 ? 12.424 -4.653 -60.196 1.00 85.19 759 LEU A CA 1
ATOM 6296 C C . LEU A 1 759 ? 13.660 -3.858 -60.623 1.00 85.19 759 LEU A C 1
ATOM 6298 O O . LEU A 1 759 ? 14.617 -3.827 -59.864 1.00 85.19 759 LEU A O 1
ATOM 6302 N N . VAL A 1 760 ? 13.610 -3.133 -61.746 1.00 85.06 760 VAL A N 1
ATOM 6303 C CA . VAL A 1 760 ? 14.696 -2.217 -62.154 1.00 85.06 760 VAL A CA 1
ATOM 6304 C C . VAL A 1 760 ? 14.897 -1.110 -61.113 1.00 85.06 760 VAL A C 1
ATOM 6306 O O . VAL A 1 760 ? 16.022 -0.730 -60.804 1.00 85.06 760 VAL A O 1
ATOM 6309 N N . LYS A 1 761 ? 13.810 -0.604 -60.514 1.00 84.94 761 LYS A N 1
ATOM 6310 C CA . LYS A 1 761 ? 13.900 0.366 -59.415 1.00 84.94 761 LYS A CA 1
ATOM 6311 C C . LYS A 1 761 ? 14.520 -0.242 -58.150 1.00 84.94 761 LYS A C 1
ATOM 6313 O O . LYS A 1 761 ? 15.308 0.430 -57.499 1.00 84.94 761 LYS A O 1
ATOM 6318 N N . LEU A 1 762 ? 14.177 -1.486 -57.817 1.00 86.50 762 LEU A N 1
ATOM 6319 C CA . LEU A 1 762 ? 14.778 -2.202 -56.691 1.00 86.50 762 LEU A CA 1
ATOM 6320 C C . LEU A 1 762 ? 16.276 -2.463 -56.919 1.00 86.50 762 LEU A C 1
ATOM 6322 O O . LEU A 1 762 ? 17.071 -2.262 -56.010 1.00 86.50 762 LEU A O 1
ATOM 6326 N N . GLU A 1 763 ? 16.653 -2.867 -58.133 1.00 86.44 763 GLU A N 1
ATOM 6327 C CA . GLU A 1 763 ? 18.046 -3.064 -58.545 1.00 86.44 763 GLU A CA 1
ATOM 6328 C C . GLU A 1 763 ? 18.849 -1.766 -58.424 1.00 86.44 763 GLU A C 1
ATOM 6330 O O . GLU A 1 763 ? 19.956 -1.769 -57.896 1.00 86.44 763 GLU A O 1
ATOM 6335 N N . LEU A 1 764 ? 18.258 -0.636 -58.821 1.00 85.00 764 LEU A N 1
ATOM 6336 C CA . LEU A 1 764 ? 18.851 0.683 -58.625 1.00 85.00 764 LEU A CA 1
ATOM 6337 C C . LEU A 1 764 ? 19.056 1.036 -57.147 1.00 85.00 764 LEU A C 1
ATOM 6339 O O . LEU A 1 764 ? 20.112 1.563 -56.802 1.00 85.00 764 LEU A O 1
ATOM 6343 N N . ASP A 1 765 ? 18.064 0.781 -56.292 1.00 83.31 765 ASP A N 1
ATOM 6344 C CA . ASP A 1 765 ? 18.179 1.060 -54.858 1.00 83.31 765 ASP A CA 1
ATOM 6345 C C . ASP A 1 765 ? 19.301 0.197 -54.232 1.00 83.31 765 ASP A C 1
ATOM 6347 O O . ASP A 1 765 ? 20.130 0.723 -53.500 1.00 83.31 765 ASP A O 1
ATOM 6351 N N . PHE A 1 766 ? 19.430 -1.083 -54.612 1.00 86.88 766 PHE A N 1
ATOM 6352 C CA . PHE A 1 766 ? 20.542 -1.941 -54.167 1.00 86.88 766 PHE A CA 1
ATOM 6353 C C . PHE A 1 766 ? 21.914 -1.495 -54.679 1.00 86.88 766 PHE A C 1
ATOM 6355 O O . PHE A 1 766 ? 22.896 -1.586 -53.949 1.00 86.88 766 PHE A O 1
ATOM 6362 N N . LEU A 1 767 ? 22.007 -1.017 -55.923 1.00 85.00 767 LEU A N 1
ATOM 6363 C CA . LEU A 1 767 ? 23.270 -0.527 -56.484 1.00 85.00 767 LEU A CA 1
ATOM 6364 C C . LEU A 1 767 ? 23.729 0.775 -55.819 1.00 85.00 767 LEU A C 1
ATOM 6366 O O . LEU A 1 767 ? 24.928 0.958 -55.626 1.00 85.00 767 LEU A O 1
ATOM 6370 N N . LYS A 1 768 ? 22.794 1.659 -55.447 1.00 81.12 768 LYS A N 1
ATOM 6371 C CA . LYS A 1 768 ? 23.081 2.861 -54.646 1.00 81.12 768 LYS A CA 1
ATOM 6372 C C . LYS A 1 768 ? 23.640 2.499 -53.274 1.00 81.12 768 LYS A C 1
ATOM 6374 O O . LYS A 1 768 ? 24.663 3.051 -52.880 1.00 81.12 768 LYS A O 1
ATOM 6379 N N . ASP A 1 769 ? 22.986 1.564 -52.592 1.00 77.56 769 ASP A N 1
ATOM 6380 C CA . ASP A 1 769 ? 23.401 1.102 -51.268 1.00 77.56 769 ASP A CA 1
ATOM 6381 C C . ASP A 1 769 ? 24.780 0.409 -51.344 1.00 77.56 769 ASP A C 1
ATOM 6383 O O . ASP A 1 769 ? 25.657 0.682 -50.533 1.00 77.56 769 ASP A O 1
ATOM 6387 N N . TRP A 1 770 ? 25.029 -0.410 -52.375 1.00 80.81 770 TRP A N 1
ATOM 6388 C CA . TRP A 1 770 ? 26.327 -1.066 -52.602 1.00 80.81 770 TRP A CA 1
ATOM 6389 C C . TRP A 1 770 ? 27.461 -0.084 -52.929 1.00 80.81 770 TRP A C 1
ATOM 6391 O O . TRP A 1 770 ? 28.596 -0.278 -52.490 1.00 80.81 770 TRP A O 1
ATOM 6401 N N . LEU A 1 771 ? 27.167 0.977 -53.689 1.00 77.62 771 LEU A N 1
ATOM 6402 C CA . LEU A 1 771 ? 28.128 2.030 -54.033 1.00 77.62 771 LEU A CA 1
ATOM 6403 C C . LEU A 1 771 ? 28.628 2.811 -52.828 1.00 77.62 771 LEU A C 1
ATOM 6405 O O . LEU A 1 771 ? 29.779 3.241 -52.844 1.00 77.62 771 LEU A O 1
ATOM 6409 N N . ALA A 1 772 ? 27.776 3.008 -51.820 1.00 72.44 772 ALA A N 1
ATOM 6410 C CA . ALA A 1 772 ? 28.154 3.718 -50.605 1.00 72.44 772 ALA A CA 1
ATOM 6411 C C . ALA A 1 772 ? 29.362 3.053 -49.918 1.00 72.44 772 ALA A C 1
ATOM 6413 O O . ALA A 1 772 ? 30.258 3.757 -49.458 1.00 72.44 772 ALA A O 1
ATOM 6414 N N . ASP A 1 773 ? 29.430 1.717 -49.957 1.00 68.75 773 ASP A N 1
ATOM 6415 C CA . ASP A 1 773 ? 30.510 0.919 -49.363 1.00 68.75 773 ASP A CA 1
ATOM 6416 C C . ASP A 1 773 ? 31.657 0.597 -50.348 1.00 68.75 773 ASP A C 1
ATOM 6418 O O . ASP A 1 773 ? 32.737 0.187 -49.930 1.00 68.75 773 ASP A O 1
ATOM 6422 N N . ASN A 1 774 ? 31.447 0.771 -51.661 1.00 75.12 774 ASN A N 1
ATOM 6423 C CA . ASN A 1 774 ? 32.382 0.376 -52.729 1.00 75.12 774 ASN A CA 1
ATOM 6424 C C . ASN A 1 774 ? 32.689 1.537 -53.688 1.00 75.12 774 ASN A C 1
ATOM 6426 O O . ASN A 1 774 ? 32.702 1.373 -54.912 1.00 75.12 774 ASN A O 1
ATOM 6430 N N . GLY A 1 775 ? 32.938 2.722 -53.126 1.00 66.50 775 GLY A N 1
ATOM 6431 C CA . GLY A 1 775 ? 33.132 3.966 -53.876 1.00 66.50 775 GLY A CA 1
ATOM 6432 C C . GLY A 1 775 ? 34.249 3.927 -54.927 1.00 66.50 775 GLY A C 1
ATOM 6433 O O . GLY A 1 775 ? 34.207 4.704 -55.869 1.00 66.50 775 GLY A O 1
ATOM 6434 N N . ASP A 1 776 ? 35.209 3.004 -54.843 1.00 66.56 776 ASP A N 1
ATOM 6435 C CA . ASP A 1 776 ? 36.292 2.877 -55.829 1.00 66.56 776 ASP A CA 1
ATOM 6436 C C . ASP A 1 776 ? 35.940 1.961 -57.025 1.00 66.56 776 ASP A C 1
ATOM 6438 O O . ASP A 1 776 ? 36.667 1.916 -58.022 1.00 66.56 776 ASP A O 1
ATOM 6442 N N . SER A 1 777 ? 34.791 1.272 -56.983 1.00 73.69 777 SER A N 1
ATOM 6443 C CA . SER A 1 777 ? 34.399 0.211 -57.928 1.00 73.69 777 SER A CA 1
ATOM 6444 C C . SER A 1 777 ? 33.357 0.636 -58.979 1.00 73.69 777 SER A C 1
ATOM 6446 O O . SER A 1 777 ? 32.648 -0.204 -59.539 1.00 73.69 777 SER A O 1
ATOM 6448 N N . TYR A 1 778 ? 33.277 1.929 -59.331 1.00 72.69 778 TYR A N 1
ATOM 6449 C CA . TYR A 1 778 ? 32.309 2.466 -60.315 1.00 72.69 778 TYR A CA 1
ATOM 6450 C C . TYR A 1 778 ? 32.298 1.740 -61.677 1.00 72.69 778 TYR A C 1
ATOM 6452 O O . TYR A 1 778 ? 31.278 1.724 -62.372 1.00 72.69 778 TYR A O 1
ATOM 6460 N N . GLY A 1 779 ? 33.424 1.140 -62.080 1.00 72.38 779 GLY A N 1
ATOM 6461 C CA . GLY A 1 779 ? 33.555 0.416 -63.348 1.00 72.38 779 GLY A CA 1
ATOM 6462 C C . GLY A 1 779 ? 32.642 -0.810 -63.467 1.00 72.38 779 GLY A C 1
ATOM 6463 O O . GLY A 1 779 ? 32.173 -1.115 -64.566 1.00 72.38 779 GLY A O 1
ATOM 6464 N N . GLU A 1 780 ? 32.328 -1.482 -62.357 1.00 76.81 780 GLU A N 1
ATOM 6465 C CA . GLU A 1 780 ? 31.433 -2.648 -62.368 1.00 76.81 780 GLU A CA 1
ATOM 6466 C C . GLU A 1 780 ? 29.993 -2.258 -62.712 1.00 76.81 780 GLU A C 1
ATOM 6468 O O . GLU A 1 780 ? 29.320 -2.940 -63.486 1.00 76.81 780 GLU A O 1
ATOM 6473 N N . ILE A 1 781 ? 29.550 -1.101 -62.225 1.00 77.50 781 ILE A N 1
ATOM 6474 C CA . ILE A 1 781 ? 28.206 -0.573 -62.476 1.00 77.50 781 ILE A CA 1
ATOM 6475 C C . ILE A 1 781 ? 28.065 -0.106 -63.912 1.00 77.50 781 ILE A C 1
ATOM 6477 O O . ILE A 1 781 ? 27.072 -0.417 -64.563 1.00 77.50 781 ILE A O 1
ATOM 6481 N N . LEU A 1 782 ? 29.079 0.582 -64.440 1.00 75.00 782 LEU A N 1
ATOM 6482 C CA . LEU A 1 782 ? 29.104 0.976 -65.849 1.00 75.00 782 LEU A CA 1
ATOM 6483 C C . LEU A 1 782 ? 29.081 -0.243 -66.781 1.00 75.00 782 LEU A C 1
ATOM 6485 O O . LEU A 1 782 ? 28.489 -0.180 -67.856 1.00 75.00 782 LEU A O 1
ATOM 6489 N N . THR A 1 783 ? 29.690 -1.355 -66.366 1.00 78.44 783 THR A N 1
ATOM 6490 C CA . THR A 1 783 ? 29.653 -2.615 -67.120 1.00 78.44 783 THR A CA 1
ATOM 6491 C C . THR A 1 783 ? 28.251 -3.225 -67.102 1.00 78.44 783 THR A C 1
ATOM 6493 O O . THR A 1 783 ? 27.747 -3.603 -68.155 1.00 78.44 783 THR A O 1
ATOM 6496 N N . LEU A 1 784 ? 27.589 -3.248 -65.941 1.00 79.44 784 LEU A N 1
ATOM 6497 C CA . LEU A 1 784 ? 26.216 -3.745 -65.798 1.00 79.44 784 LEU A CA 1
ATOM 6498 C C . LEU A 1 784 ? 25.190 -2.874 -66.550 1.00 79.44 784 LEU A C 1
ATOM 6500 O O . LEU A 1 784 ? 24.253 -3.392 -67.148 1.00 79.44 784 LEU A O 1
ATOM 6504 N N . MET A 1 785 ? 25.379 -1.552 -66.557 1.00 76.06 785 MET A N 1
ATOM 6505 C CA . MET A 1 785 ? 24.519 -0.602 -67.274 1.00 76.06 785 MET A CA 1
ATOM 6506 C C . MET A 1 785 ? 24.644 -0.682 -68.801 1.00 76.06 785 MET A C 1
ATOM 6508 O O . MET A 1 785 ? 23.739 -0.232 -69.497 1.00 76.06 785 MET A O 1
ATOM 6512 N N . ASN A 1 786 ? 25.763 -1.202 -69.312 1.00 73.25 786 ASN A N 1
ATOM 6513 C CA . ASN A 1 786 ? 26.008 -1.384 -70.744 1.00 73.25 786 ASN A CA 1
ATOM 6514 C C . ASN A 1 786 ? 25.494 -2.736 -71.278 1.00 73.25 786 ASN A C 1
ATOM 6516 O O . ASN A 1 786 ? 25.655 -3.006 -72.468 1.00 73.25 786 ASN A O 1
ATOM 6520 N N . ASP A 1 787 ? 24.897 -3.587 -70.434 1.00 76.50 787 ASP A N 1
ATOM 6521 C CA . ASP A 1 787 ? 24.235 -4.817 -70.878 1.00 76.50 787 ASP A CA 1
ATOM 6522 C C . ASP A 1 787 ? 22.934 -4.476 -71.627 1.00 76.50 787 ASP A C 1
ATOM 6524 O O . ASP A 1 787 ? 22.053 -3.806 -71.090 1.00 76.50 787 ASP A O 1
ATOM 6528 N N . GLU A 1 788 ? 22.796 -4.957 -72.869 1.00 64.31 788 GLU A N 1
ATOM 6529 C CA . GLU A 1 788 ? 21.625 -4.714 -73.728 1.00 64.31 788 GLU A CA 1
ATOM 6530 C C . GLU A 1 788 ? 20.306 -5.227 -73.121 1.00 64.31 788 GLU A C 1
ATOM 6532 O O . GLU A 1 788 ? 19.230 -4.802 -73.544 1.00 64.31 788 GLU A O 1
ATOM 6537 N N . ASN A 1 789 ? 20.371 -6.124 -72.132 1.00 65.94 789 ASN A N 1
ATOM 6538 C CA . ASN A 1 789 ? 19.199 -6.682 -71.457 1.00 65.94 789 ASN A CA 1
ATOM 6539 C C . ASN A 1 789 ? 18.806 -5.934 -70.171 1.00 65.94 789 ASN A C 1
ATOM 6541 O O . ASN A 1 789 ? 17.841 -6.342 -69.518 1.00 65.94 789 ASN A O 1
ATOM 6545 N N . ASN A 1 790 ? 19.528 -4.871 -69.790 1.00 68.00 790 ASN A N 1
ATOM 6546 C CA . ASN A 1 790 ? 19.301 -4.155 -68.539 1.00 68.00 790 ASN A CA 1
ATOM 6547 C C . ASN A 1 790 ? 18.896 -2.681 -68.755 1.00 68.00 790 ASN A C 1
ATOM 6549 O O . ASN A 1 790 ? 19.649 -1.866 -69.281 1.00 68.00 790 ASN A O 1
ATOM 6553 N N . ASP A 1 791 ? 17.707 -2.303 -68.276 1.00 76.75 791 ASP A N 1
ATOM 6554 C CA . ASP A 1 791 ? 17.148 -0.946 -68.416 1.00 76.75 791 ASP A CA 1
ATOM 6555 C C . ASP A 1 791 ? 17.717 0.071 -67.397 1.00 76.75 791 ASP A C 1
ATOM 6557 O O . ASP A 1 791 ? 17.243 1.211 -67.308 1.00 76.75 791 ASP A O 1
ATOM 6561 N N . LEU A 1 792 ? 18.749 -0.294 -66.625 1.00 77.81 792 LEU A N 1
ATOM 6562 C CA . LEU A 1 792 ? 19.402 0.592 -65.648 1.00 77.81 792 LEU A CA 1
ATOM 6563 C C . LEU A 1 792 ? 19.946 1.893 -66.265 1.00 77.81 792 LEU A C 1
ATOM 6565 O O . LEU A 1 792 ? 20.005 2.915 -65.575 1.00 77.81 792 LEU A O 1
ATOM 6569 N N . TRP A 1 793 ? 20.280 1.906 -67.563 1.00 74.44 793 TRP A N 1
ATOM 6570 C CA . TRP A 1 793 ? 20.746 3.107 -68.271 1.00 74.44 793 TRP A CA 1
ATOM 6571 C C . TRP A 1 793 ? 19.772 4.294 -68.148 1.00 74.44 793 TRP A C 1
ATOM 6573 O O . TRP A 1 793 ? 20.205 5.439 -67.968 1.00 74.44 793 TRP A O 1
ATOM 6583 N N . PHE A 1 794 ? 18.456 4.034 -68.145 1.00 72.19 794 PHE A N 1
ATOM 6584 C CA . PHE A 1 794 ? 17.418 5.065 -67.985 1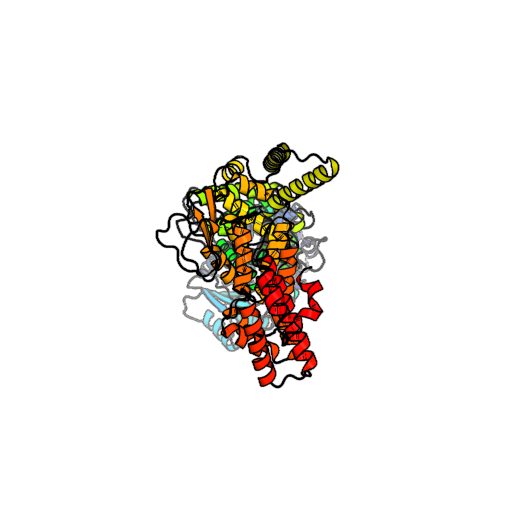.00 72.19 794 PHE A CA 1
ATOM 6585 C C . PHE A 1 794 ? 17.453 5.768 -66.622 1.00 72.19 794 PHE A C 1
ATOM 6587 O O . PHE A 1 794 ? 16.876 6.847 -66.468 1.00 72.19 794 PHE A O 1
ATOM 6594 N N . TYR A 1 795 ? 18.140 5.183 -65.642 1.00 73.94 795 TYR A N 1
ATOM 6595 C CA . TYR A 1 795 ? 18.276 5.722 -64.298 1.00 73.94 795 TYR A CA 1
ATOM 6596 C C . TYR A 1 795 ? 19.723 6.063 -63.909 1.00 73.94 795 TYR A C 1
ATOM 6598 O O . TYR A 1 795 ? 19.970 6.414 -62.756 1.00 73.94 795 TYR A O 1
ATOM 6606 N N . SER A 1 796 ? 20.648 6.043 -64.872 1.00 70.12 796 SER A N 1
ATOM 6607 C CA . SER A 1 796 ? 22.067 6.416 -64.739 1.00 70.12 796 SER A CA 1
ATOM 6608 C C . SER A 1 796 ? 22.310 7.641 -63.853 1.00 70.12 796 SER A C 1
ATOM 6610 O O . SER A 1 796 ? 23.061 7.574 -62.885 1.00 70.12 796 SER A O 1
ATOM 6612 N N . ALA A 1 797 ? 21.607 8.744 -64.126 1.00 68.50 797 ALA A N 1
ATOM 6613 C CA . ALA A 1 797 ? 21.744 9.990 -63.375 1.00 68.50 797 ALA A CA 1
ATOM 6614 C C . ALA A 1 797 ? 21.382 9.850 -61.892 1.00 68.50 797 ALA A C 1
ATOM 6616 O O . ALA A 1 797 ? 21.933 10.575 -61.082 1.00 68.50 797 ALA A O 1
ATOM 6617 N N . LYS A 1 798 ? 20.473 8.934 -61.533 1.00 71.94 798 LYS A N 1
ATOM 6618 C CA . LYS A 1 798 ? 20.113 8.679 -60.138 1.00 71.94 798 LYS A CA 1
ATOM 6619 C C . LYS A 1 798 ? 21.108 7.767 -59.443 1.00 71.94 798 LYS A C 1
ATOM 6621 O O . LYS A 1 798 ? 21.208 7.875 -58.240 1.00 71.94 798 LYS A O 1
ATOM 6626 N N . ILE A 1 799 ? 21.795 6.860 -60.134 1.00 70.25 799 ILE A N 1
ATOM 6627 C CA . ILE A 1 799 ? 22.726 5.915 -59.489 1.00 70.25 799 ILE A CA 1
ATOM 6628 C C . ILE A 1 799 ? 23.943 6.658 -58.918 1.00 70.25 799 ILE A C 1
ATOM 6630 O O . ILE A 1 799 ? 24.385 6.342 -57.821 1.00 70.25 799 ILE A O 1
ATOM 6634 N N . PHE A 1 800 ? 24.426 7.684 -59.625 1.00 68.44 800 PHE A N 1
ATOM 6635 C CA . PHE A 1 800 ? 25.624 8.453 -59.258 1.00 68.44 800 PHE A CA 1
ATOM 6636 C C . PHE A 1 800 ? 25.340 9.765 -58.496 1.00 68.44 800 PHE A C 1
ATOM 6638 O O . PHE A 1 800 ? 26.254 10.564 -58.302 1.00 68.44 800 PHE A O 1
ATOM 6645 N N . THR A 1 801 ? 24.086 10.006 -58.093 1.00 57.97 801 THR A N 1
ATOM 6646 C CA . THR A 1 801 ? 23.652 11.137 -57.244 1.00 57.97 801 THR A CA 1
ATOM 6647 C C . THR A 1 801 ? 22.920 10.629 -56.018 1.00 57.97 801 THR A C 1
ATOM 6649 O O . THR A 1 801 ? 23.118 11.217 -54.941 1.00 57.97 801 THR A O 1
#

=== Feature glossary ===
A reading guide for the features in this record.

Start from the sequence.

  · Sequence gives the chain of amino acids in standard one-letter code (A=alanine, C=cysteine, …, Y=tyrosine), read N→C. It is the only feature that is directly encoded by the gene; all structural features are derived from the folded form of this sequence.

Fold it, and you get atomic coordinates and the backbone conformation that goes with them.

  · The mmCIF table is the protein's shape written out atom by atom. For each backbone N, Cα, C, and carbonyl O, it records an (x, y, z) coordinate triple in Å plus the residue type, chain letter, and residue number.

  · Backbone dihedral angles. Every residue except chain termini has a φ (preceding-C → N → Cα → C) and a ψ (N → Cα → C → next-N). They are reported in degrees following the IUPAC sign convention. Secondary structure is essentially a statement about which (φ, ψ) basin each residue occupies.

  · DSSP 8-state secondary structure assigns each residue one of H (α-helix), G (3₁₀-helix), I (π-helix), E (extended β-strand), B (isolated β-bridge), T (hydrogen-bonded turn), S (bend), or '-' (coil). The assignment is computed from backbone hydrogen-bond geometry via the Kabsch–Sander algorithm.

  · P-SEA three-state annotation labels each residue as helix, strand, or coil based purely on the geometry of the Cα trace. It serves as a fallback when the full backbone (and thus DSSP) is unavailable.

Summarize the fold with a handful of shape descriptors and a per-residue structural alphabet.

  · Radius of gyration (Rg) is the root-mean-square distance of Cα atoms from their centroid — a single number for overall size and compactness. A globular domain of N residues has Rg ≈ 2.2·N^0.38 Å; an extended or disordered chain has a much larger Rg. The Cα contact count is the number of residue pairs whose Cα atoms are within 8 Å and are more than four positions apart in sequence — a standard proxy for tertiary packing density. The bounding box is the smallest axis-aligned box enclosing all Cα atoms.

  · Foldseek's 3Di representation compresses backbone geometry into a per-residue letter drawn from a learned twenty-state alphabet. It captures the tertiary interaction pattern around each residue — which residues are packed against it in space, regardless of where they are in sequence.

  · Accessible surface area quantifies burial. A residue with SASA near zero is packed into the hydrophobic core; one with SASA >100 Å² sits on the surface. Computed here via the Shrake–Rupley numerical algorithm with a 1.4 Å probe.

Ask how reliable the model is.

  · For AlphaFold models, the B-factor field carries pLDDT — the model's own estimate of local accuracy on a 0–100 scale. Regions with pLDDT<50 should be treated as essentially unmodeled; they often correspond to intrinsically disordered segments.

  · For experimental (PDB) structures, the B-factor (temperature factor) quantifies the positional spread of each atom in the crystal — a combination of thermal vibration and static disorder — in units of Å². High B-factors mark flexible loops or poorly resolved regions; low B-factors mark the rigid, well-ordered core.

  · PAE(i, j) answers: if I align the predicted and true structures on residue i, how far off (in Å) do I expect residue j to be? A block-diagonal PAE matrix with low values on the blocks and high values off-diagonal is the signature of a multi-domain protein with confidently predicted domains but uncertain inter-domain orientation.

Place it in context: what it resembles, what it is annotated as, and how it looks.

  · Structural nearest neighbors (via Foldseek easy-search vs the PDB). Reported per hit: target PDB id, E-value, and alignment TM-score. A TM-score above ~0.5 is the conventional threshold for 'same fold'.

  · Functional annotations link the protein to curated databases. InterPro entries identify conserved domains and families by matching the sequence against member-database signatures (Pfam, PROSITE, CDD, …). Gene Ontology (GO) terms describe molecular function, biological process, and cellular component in a controlled vocabulary. CATH places the structure in a hierarchical fold classification (Class/Architecture/Topology/Homologous-superfamily). The organism is the source species.

  · Plot images: a contact map (which residues are close in 3D, as an N×N binary image), a Ramachandran scatter (backbone torsion angles, revealing secondary-structure composition at a glance), and — for AlphaFold structures — a PAE heatmap (pairwise prediction confidence).

  · Structure images are PyMOL renders from six orthogonal camera directions. Cartoon representation draws helices as coils and strands as arrows; sticks shows the backbone as bonds; surface shows the solvent-excluded envelope. Rainbow coloring maps sequence position to hue (blue→red, N→C); chain coloring assigns a distinct color per polypeptide.